Protein 9E03 (pdb70)

Organism: Myxococcus xanthus (NCBI:txid34)

Secondary structure (DSSP, 8-state):
---HHHHHHHHHHHHHHHHHHHHHTTTHHHHHHHHHHHHHHHS-GGG--EEESSTTHHHHHHHHHHHHHHHHHTHHHHHHHHHHHS-S--TTTTTTTTHHHHHHHHHHHHHHHHHIIIIIHHHHHHHHS--SSHHHHHHHHHHHHHHHHHHHHHHHTT-HHHHHHHHHHHHHHHHH---HHHHHHHHHHHHHHHHHHHHHHHTTT-HHHHHHHHHHHHHHHHHHHTT-HHHHHHHHHHHHHHHGGGSGGGHHHHHHHHHHHHHHHHHHHHHHHH--EEE--BHHHHHHHHHHHHHHHHHHHHHHHHHHHHHHH-SS-HHHHHHTHHHHHHHHHHHHHHH--S--HHHHHHHHHHHHHHHHHHHHHHHHHHHHHHHH-/-HHHHHHHHHHHHHHH--/---HHHHHHHHHHHHHHHHHHHHHTTTHHHHHHHHHHHHHHHS-GGG--EEESSTTHHHHHHHHHHHHHHHHHTHHHHHHHHHHHS-S--TTTTTTTTHHHHHHHHHHHHHHHHHIIIIIHHHHHHHHS--SSHHHHHHHHHHHHHHHHHHHHHHHTT-HHHHHHHHHHHHHHHHH---HHHHHHHHHHHHHHHHHHHHHHHTTT-HHHHHHHHHHHHHHHHHHHTT-HHHHHHHHHHHHHHHGGGSGGGHHHHHHHHHHHHHHHHHHHHHHHH--EEE--BHHHHHHHHHHHHHHHHHHHHHHHHHHHHHHH-SS-HHHHHHTHHHHHHHHHHHHHHH--S--HHHHHHHHHHHHHHHHHHHHHHHHHHHHHHHH-/-HHHHHHHHHHHHHHH--/---HHHHHHHHHHHHHHHHHHHHHTTTHHHHHHHHHHHHHHHS-GGG--EEESSTTHHHHHHHHHHHHHHHHHTHHHHHHHHHHHS-S--TTTTTTTTHHHHHHHHHHHHHHHHHIIIIIHHHHHHHHS--SSHHHHHHHHHHHHHHHHHHHHHHHTT-HHHHHHHHHHHHHHHHH---HHHHHHHHHHHHHHHHHHHHHHHTTT-HHHHHHHHHHHHHHHHHHHTT-HHHHHHHHHHHHHHHGGGSGGGHHHHHHHHHHHHHHHHHHHHHHHH--EEE--BHHHHHHHHHHHHHHHHHHHHHHHHHHHHHHH-SS-HHHHHHTHHHHHHHHHHHHHHH--S--HHHHHHHHHHHHHHHHHHHHHHHHHHHHHHHH-/-HHHHHHHHHHHHHHH--

Radius of gyration: 36.35 Å; Cα contacts (8 Å, |Δi|>4): 1554; chains: 6; bounding box: 83×89×97 Å

InterPro domains:
  IPR002033 Sec-independent periplasmic protein translocase TatC [MF_00902] (1-386)
  IPR002033 Sec-independent periplasmic protein translocase TatC [PF00902] (5-140)
  IPR002033 Sec-independent periplasmic protein translocase TatC [PF00902] (293-369)
  IPR002033 Sec-independent periplasmic protein translocase TatC [PR01840] (2-29)
  IPR002033 Sec-independent periplasmic protein translocase TatC [PR01840] (80-98)
  IPR002033 Sec-independent periplasmic protein translocase TatC [PR01840] (98-124)
  IPR002033 Sec-independent periplasmic protein translocase TatC [PTHR30371] (1-144)

Nearest PDB structures (foldseek):
  4hts-assembly1_A  TM=7.975E-01  e=1.036E-07  Aquifex aeolicus VF5
  6x8n-assembly2_B  TM=3.092E-01  e=3.950E+00  synthetic construct
  4hts-assembly1_A  TM=7.975E-01  e=1.571E-07  Aquifex aeolicus VF5
  4hts-assembly1_A  TM=7.975E-01  e=1.019E-07  Aquifex aeolicus VF5
  6x8n-assembly2_B  TM=3.092E-01  e=5.945E+00  synthetic construct

B-factor: mean 52.71, std 22.94, range [18.51, 143.48]

Structure (mmCIF, N/CA/C/O backbone):
data_9E03
#
_entry.id   9E03
#
_cell.length_a   1.00
_cell.length_b   1.00
_cell.length_c   1.00
_cell.angle_alpha   90.00
_cell.angle_beta   90.00
_cell.angle_gamma   90.00
#
_symmetry.space_group_name_H-M   'P 1'
#
loop_
_entity.id
_entity.type
_entity.pdbx_description
1 polymer 'Sec-independent protein translocase protein TatC'
2 polymer 'Twin-arginine translocase B'
#
loop_
_atom_site.group_PDB
_atom_site.id
_atom_site.type_symbol
_atom_site.label_atom_id
_atom_site.label_alt_id
_atom_site.label_comp_id
_atom_site.label_asym_id
_atom_site.label_entity_id
_atom_site.label_seq_id
_atom_site.pdbx_PDB_ins_code
_atom_site.Cartn_x
_atom_site.Cartn_y
_atom_site.Cartn_z
_atom_site.occupancy
_atom_site.B_iso_or_equiv
_atom_site.auth_seq_id
_atom_site.auth_comp_id
_atom_site.auth_asym_id
_atom_site.auth_atom_id
_atom_site.pdbx_PDB_model_num
ATOM 1 N N . ASP A 1 5 ? 121.749 144.796 164.092 1.00 137.35 5 ASP A N 1
ATOM 2 C CA . ASP A 1 5 ? 121.509 144.228 165.413 1.00 140.42 5 ASP A CA 1
ATOM 3 C C . ASP A 1 5 ? 120.495 143.091 165.345 1.00 138.83 5 ASP A C 1
ATOM 4 O O . ASP A 1 5 ? 120.837 141.965 164.984 1.00 135.84 5 ASP A O 1
ATOM 9 N N . HIS A 1 6 ? 119.247 143.390 165.694 1.00 138.30 6 HIS A N 1
ATOM 10 C CA . HIS A 1 6 ? 118.204 142.378 165.670 1.00 130.67 6 HIS A CA 1
ATOM 11 C C . HIS A 1 6 ? 117.815 142.031 164.235 1.00 123.80 6 HIS A C 1
ATOM 12 O O . HIS A 1 6 ? 118.037 142.798 163.293 1.00 123.08 6 HIS A O 1
ATOM 19 N N . LEU A 1 7 ? 117.218 140.851 164.079 1.00 114.88 7 LEU A N 1
ATOM 20 C CA . LEU A 1 7 ? 116.831 140.340 162.772 1.00 107.63 7 LEU A CA 1
ATOM 21 C C . LEU A 1 7 ? 115.349 140.496 162.468 1.00 100.15 7 LEU A C 1
ATOM 22 O O . LEU A 1 7 ? 114.986 140.607 161.294 1.00 96.82 7 LEU A O 1
ATOM 27 N N . THR A 1 8 ? 114.495 140.530 163.495 1.00 97.54 8 THR A N 1
ATOM 28 C CA . THR A 1 8 ? 113.065 140.286 163.322 1.00 94.80 8 THR A CA 1
ATOM 29 C C . THR A 1 8 ? 112.455 141.174 162.240 1.00 93.73 8 THR A C 1
ATOM 30 O O . THR A 1 8 ? 112.002 140.689 161.196 1.00 94.70 8 THR A O 1
ATOM 34 N N . GLU A 1 9 ? 112.465 142.488 162.464 1.00 94.23 9 GLU A N 1
ATOM 35 C CA . GLU A 1 9 ? 111.828 143.406 161.527 1.00 97.95 9 GLU A CA 1
ATOM 36 C C . GLU A 1 9 ? 112.604 143.492 160.220 1.00 96.66 9 GLU A C 1
ATOM 37 O O . GLU A 1 9 ? 112.004 143.529 159.137 1.00 91.87 9 GLU A O 1
ATOM 43 N N . LEU A 1 10 ? 113.937 143.501 160.305 1.00 97.93 10 LEU A N 1
ATOM 44 C CA . LEU A 1 10 ? 114.758 143.504 159.101 1.00 94.12 10 LEU A CA 1
ATOM 45 C C . LEU A 1 10 ? 114.487 142.272 158.249 1.00 87.51 10 LEU A C 1
ATOM 46 O O . LEU A 1 10 ? 114.303 142.381 157.032 1.00 84.73 10 LEU A O 1
ATOM 51 N N . ARG A 1 11 ? 114.445 141.093 158.874 1.00 85.14 11 ARG A N 1
ATOM 52 C CA . ARG A 1 11 ? 114.200 139.866 158.125 1.00 79.97 11 ARG A CA 1
ATOM 53 C C . ARG A 1 11 ? 112.799 139.851 157.529 1.00 76.79 11 ARG A C 1
ATOM 54 O O . ARG A 1 11 ? 112.616 139.444 156.375 1.00 79.29 11 ARG A O 1
ATOM 62 N N . SER A 1 12 ? 111.799 140.295 158.295 1.00 74.88 12 SER A N 1
ATOM 63 C CA . SER A 1 12 ? 110.433 140.308 157.781 1.00 71.83 12 SER A CA 1
ATOM 64 C C . SER A 1 12 ? 110.305 141.229 156.575 1.00 71.99 12 SER A C 1
ATOM 65 O O . SER A 1 12 ? 109.675 140.872 155.569 1.00 74.58 12 SER A O 1
ATOM 68 N N . ARG A 1 13 ? 110.911 142.413 156.644 1.00 72.19 13 ARG A N 1
ATOM 69 C CA . ARG A 1 13 ? 110.739 143.360 155.552 1.00 70.47 13 ARG A CA 1
ATOM 70 C C . ARG A 1 13 ? 111.607 142.979 154.358 1.00 67.19 13 ARG A C 1
ATOM 71 O O . ARG A 1 13 ? 111.240 143.242 153.205 1.00 64.57 13 ARG A O 1
ATOM 79 N N . LEU A 1 14 ? 112.747 142.330 154.609 1.00 67.40 14 LEU A N 1
ATOM 80 C CA . LEU A 1 14 ? 113.517 141.745 153.518 1.00 63.46 14 LEU A CA 1
ATOM 81 C C . LEU A 1 14 ? 112.719 140.658 152.818 1.00 62.18 14 LEU A C 1
ATOM 82 O O . LEU A 1 14 ? 112.789 140.521 151.592 1.00 64.74 14 LEU A O 1
ATOM 87 N N . MET A 1 15 ? 111.961 139.870 153.585 1.00 61.27 15 MET A N 1
ATOM 88 C CA . MET A 1 15 ? 111.075 138.876 152.991 1.00 63.65 15 MET A CA 1
ATOM 89 C C . MET A 1 15 ? 109.993 139.538 152.149 1.00 62.53 15 MET A C 1
ATOM 90 O O . MET A 1 15 ? 109.627 139.028 151.084 1.00 62.92 15 MET A O 1
ATOM 95 N N . ARG A 1 16 ? 109.453 140.661 152.626 1.00 60.34 16 ARG A N 1
ATOM 96 C CA . ARG A 1 16 ? 108.482 141.405 151.827 1.00 58.46 16 ARG A CA 1
ATOM 97 C C . ARG A 1 16 ? 109.091 141.856 150.504 1.00 58.07 16 ARG A C 1
ATOM 98 O O . ARG A 1 16 ? 108.479 141.704 149.437 1.00 58.17 16 ARG A O 1
ATOM 106 N N . ALA A 1 17 ? 110.306 142.401 150.555 1.00 60.45 17 ALA A N 1
ATOM 107 C CA . ALA A 1 17 ? 110.979 142.830 149.335 1.00 60.73 17 ALA A CA 1
ATOM 108 C C . ALA A 1 17 ? 111.235 141.652 148.403 1.00 59.46 17 ALA A C 1
ATOM 109 O O . ALA A 1 17 ? 111.070 141.763 147.183 1.00 57.74 17 ALA A O 1
ATOM 111 N N . THR A 1 18 ? 111.640 140.511 148.967 1.00 58.67 18 THR A N 1
ATOM 112 C CA . THR A 1 18 ? 111.930 139.327 148.164 1.00 54.84 18 THR A CA 1
ATOM 113 C C . THR A 1 18 ? 110.678 138.787 147.485 1.00 53.10 18 THR A C 1
ATOM 114 O O . THR A 1 18 ? 110.720 138.411 146.309 1.00 52.66 18 THR A O 1
ATOM 118 N N . ILE A 1 19 ? 109.554 138.731 148.202 1.00 52.88 19 ILE A N 1
ATOM 119 C CA . ILE A 1 19 ? 108.332 138.227 147.583 1.00 54.88 19 ILE A CA 1
ATOM 120 C C . ILE A 1 19 ? 107.839 139.198 146.517 1.00 49.58 19 ILE A C 1
ATOM 121 O O . ILE A 1 19 ? 107.327 138.780 145.470 1.00 50.95 19 ILE A O 1
ATOM 126 N N . ALA A 1 20 ? 108.000 140.505 146.750 1.00 48.44 20 ALA A N 1
ATOM 127 C CA . ALA A 1 20 ? 107.664 141.474 145.711 1.00 48.45 20 ALA A CA 1
ATOM 128 C C . ALA A 1 20 ? 108.527 141.270 144.471 1.00 45.15 20 ALA A C 1
ATOM 129 O O . ALA A 1 20 ? 108.024 141.293 143.340 1.00 49.12 20 ALA A O 1
ATOM 131 N N . VAL A 1 21 ? 109.830 141.059 144.667 1.00 41.19 21 VAL A N 1
ATOM 132 C CA . VAL A 1 21 ? 110.722 140.799 143.542 1.00 43.71 21 VAL A CA 1
ATOM 133 C C . VAL A 1 21 ? 110.276 139.552 142.795 1.00 49.66 21 VAL A C 1
ATOM 134 O O . VAL A 1 21 ? 110.252 139.526 141.561 1.00 49.39 21 VAL A O 1
ATOM 138 N N . LEU A 1 22 ? 109.902 138.504 143.532 1.00 53.36 22 LEU A N 1
ATOM 139 C CA . LEU A 1 22 ? 109.486 137.258 142.897 1.00 48.02 22 LEU A CA 1
ATOM 140 C C . LEU A 1 22 ? 108.241 137.457 142.043 1.00 41.98 22 LEU A C 1
ATOM 141 O O . LEU A 1 22 ? 108.190 137.012 140.890 1.00 46.56 22 LEU A O 1
ATOM 146 N N . ILE A 1 23 ? 107.223 138.132 142.583 1.00 39.41 23 ILE A N 1
ATOM 147 C CA . ILE A 1 23 ? 105.981 138.275 141.825 1.00 38.98 23 ILE A CA 1
ATOM 148 C C . ILE A 1 23 ? 106.200 139.168 140.609 1.00 41.67 23 ILE A C 1
ATOM 149 O O . ILE A 1 23 ? 105.739 138.857 139.504 1.00 46.26 23 ILE A O 1
ATOM 154 N N . LEU A 1 24 ? 106.919 140.283 140.781 1.00 42.01 24 LEU A N 1
ATOM 155 C CA . LEU A 1 24 ? 107.149 141.153 139.634 1.00 45.07 24 LEU A CA 1
ATOM 156 C C . LEU A 1 24 ? 108.057 140.513 138.592 1.00 44.52 24 LEU A C 1
ATOM 157 O O . LEU A 1 24 ? 107.903 140.800 137.402 1.00 43.38 24 LEU A O 1
ATOM 162 N N . GLY A 1 25 ? 108.985 139.647 139.002 1.00 44.23 25 GLY A N 1
ATOM 163 C CA . GLY A 1 25 ? 109.750 138.887 138.029 1.00 43.83 25 GLY A CA 1
ATOM 164 C C . GLY A 1 25 ? 108.898 137.877 137.288 1.00 44.93 25 GLY A C 1
ATOM 165 O O . GLY A 1 25 ? 109.092 137.646 136.092 1.00 46.03 25 GLY A O 1
ATOM 166 N N . THR A 1 26 ? 107.947 137.256 137.990 1.00 42.84 26 THR A N 1
ATOM 167 C CA . THR A 1 26 ? 107.032 136.331 137.332 1.00 39.52 26 THR A CA 1
ATOM 168 C C . THR A 1 26 ? 106.196 137.043 136.276 1.00 41.33 26 THR A C 1
ATOM 169 O O . THR A 1 26 ? 106.032 136.537 135.159 1.00 44.89 26 THR A O 1
ATOM 173 N N . ILE A 1 27 ? 105.664 138.222 136.605 1.00 40.88 27 ILE A N 1
ATOM 174 C CA . ILE A 1 27 ? 104.878 138.960 135.616 1.00 41.42 27 ILE A CA 1
ATOM 175 C C . ILE A 1 27 ? 105.763 139.472 134.486 1.00 40.86 27 ILE A C 1
ATOM 176 O O . ILE A 1 27 ? 105.367 139.450 133.315 1.00 42.45 27 ILE A O 1
ATOM 181 N N . SER A 1 28 ? 106.969 139.946 134.807 1.00 41.61 28 SER A N 1
ATOM 182 C CA . SER A 1 28 ? 107.824 140.531 133.780 1.00 42.50 28 SER A CA 1
ATOM 183 C C . SER A 1 28 ? 108.467 139.483 132.883 1.00 42.54 28 SER A C 1
ATOM 184 O O . SER A 1 28 ? 108.954 139.831 131.803 1.00 45.88 28 SER A O 1
ATOM 187 N N . LEU A 1 29 ? 108.489 138.216 133.302 1.00 40.33 29 LEU A N 1
ATOM 188 C CA . LEU A 1 29 ? 109.035 137.168 132.448 1.00 36.78 29 LEU A CA 1
ATOM 189 C C . LEU A 1 29 ? 108.198 136.949 131.199 1.00 36.20 29 LEU A C 1
ATOM 190 O O . LEU A 1 29 ? 108.706 136.401 130.216 1.00 40.15 29 LEU A O 1
ATOM 195 N N . VAL A 1 30 ? 106.929 137.358 131.217 1.00 33.97 30 VAL A N 1
ATOM 196 C CA . VAL A 1 30 ? 106.083 137.216 130.038 1.00 37.03 30 VAL A CA 1
ATOM 197 C C . VAL A 1 30 ? 106.636 138.044 128.888 1.00 43.73 30 VAL A C 1
ATOM 198 O O . VAL A 1 30 ? 106.697 137.584 127.742 1.00 47.59 30 VAL A O 1
ATOM 202 N N . PHE A 1 31 ? 107.058 139.275 129.176 1.00 41.31 31 PHE A N 1
ATOM 203 C CA . PHE A 1 31 ? 107.584 140.186 128.169 1.00 37.06 31 PHE A CA 1
ATOM 204 C C . PHE A 1 31 ? 109.105 140.255 128.187 1.00 32.83 31 PHE A C 1
ATOM 205 O O . PHE A 1 31 ? 109.680 141.313 127.915 1.00 35.94 31 PHE A O 1
ATOM 213 N N . ALA A 1 32 ? 109.772 139.144 128.505 1.00 28.05 32 ALA A N 1
ATOM 214 C CA . ALA A 1 32 ? 111.229 139.152 128.569 1.00 27.90 32 ALA A CA 1
ATOM 215 C C . ALA A 1 32 ? 111.848 139.421 127.204 1.00 31.22 32 ALA A C 1
ATOM 216 O O . ALA A 1 32 ? 112.832 140.162 127.100 1.00 34.11 32 ALA A O 1
ATOM 218 N N . LYS A 1 33 ? 111.298 138.821 126.149 1.00 29.98 33 LYS A N 1
ATOM 219 C CA . LYS A 1 33 ? 111.864 139.001 124.812 1.00 26.56 33 LYS A CA 1
ATOM 220 C C . LYS A 1 33 ? 111.767 140.435 124.299 1.00 27.48 33 LYS A C 1
ATOM 221 O O . LYS A 1 33 ? 112.776 140.946 123.779 1.00 28.44 33 LYS A O 1
ATOM 227 N N . PRO A 1 34 ? 110.618 141.123 124.361 1.00 23.84 34 PRO A N 1
ATOM 228 C CA . PRO A 1 34 ? 110.607 142.528 123.919 1.00 24.78 34 PRO A CA 1
ATOM 229 C C . PRO A 1 34 ? 111.531 143.420 124.729 1.00 29.50 34 PRO A C 1
ATOM 230 O O . PRO A 1 34 ? 112.171 144.320 124.169 1.00 33.87 34 PRO A O 1
ATOM 234 N N . ILE A 1 35 ? 111.620 143.190 126.040 1.00 25.68 35 ILE A N 1
ATOM 235 C CA . ILE A 1 35 ? 112.521 143.977 126.872 1.00 23.10 35 ILE A CA 1
ATOM 236 C C . ILE A 1 35 ? 113.965 143.726 126.469 1.00 26.76 35 ILE A C 1
ATOM 237 O O . ILE A 1 35 ? 114.777 144.655 126.404 1.00 32.26 35 ILE A O 1
ATOM 242 N N . PHE A 1 36 ? 114.307 142.469 126.189 1.00 28.04 36 PHE A N 1
ATOM 243 C CA . PHE A 1 36 ? 115.656 142.151 125.741 1.00 29.30 36 PHE A CA 1
ATOM 244 C C . PHE A 1 36 ? 115.965 142.816 124.407 1.00 29.37 36 PHE A C 1
ATOM 245 O O . PHE A 1 36 ? 117.076 143.316 124.197 1.00 36.31 36 PHE A O 1
ATOM 253 N N . GLY A 1 37 ? 114.997 142.825 123.491 1.00 25.92 37 GLY A N 1
ATOM 254 C CA . GLY A 1 37 ? 115.203 143.511 122.225 1.00 27.58 37 GLY A CA 1
ATOM 255 C C . GLY A 1 37 ? 115.417 145.003 122.399 1.00 31.33 37 GLY A C 1
ATOM 256 O O . GLY A 1 37 ? 116.297 145.596 121.767 1.00 38.52 37 GLY A O 1
ATOM 257 N N . LEU A 1 38 ? 114.619 145.629 123.268 1.00 27.37 38 LEU A N 1
ATOM 258 C CA . LEU A 1 38 ? 114.798 147.049 123.548 1.00 24.27 38 LEU A CA 1
ATOM 259 C C . LEU A 1 38 ? 116.164 147.319 124.165 1.00 26.94 38 LEU A C 1
ATOM 260 O O . LEU A 1 38 ? 116.823 148.308 123.826 1.00 33.91 38 LEU A O 1
ATOM 265 N N . LEU A 1 39 ? 116.603 146.449 125.073 1.00 25.05 39 LEU A N 1
ATOM 266 C CA . LEU A 1 39 ? 117.903 146.625 125.708 1.00 26.86 39 LEU A CA 1
ATOM 267 C C . LEU A 1 39 ? 119.039 146.452 124.708 1.00 32.50 39 LEU A C 1
ATOM 268 O O . LEU A 1 39 ? 120.059 147.145 124.794 1.00 41.72 39 LEU A O 1
ATOM 273 N N . MET A 1 40 ? 118.889 145.529 123.759 1.00 30.04 40 MET A N 1
ATOM 274 C CA . MET A 1 40 ? 119.949 145.247 122.801 1.00 30.15 40 MET A CA 1
ATOM 275 C C . MET A 1 40 ? 119.936 146.171 121.593 1.00 34.91 40 MET A C 1
ATOM 276 O O . MET A 1 40 ? 120.885 146.137 120.804 1.00 39.44 40 MET A O 1
ATOM 281 N N . GLN A 1 41 ? 118.886 146.967 121.410 1.00 37.45 41 GLN A N 1
ATOM 282 C CA . GLN A 1 41 ? 118.872 147.905 120.288 1.00 37.70 41 GLN A CA 1
ATOM 283 C C . GLN A 1 41 ? 120.061 148.863 120.284 1.00 38.15 41 GLN A C 1
ATOM 284 O O . GLN A 1 41 ? 120.648 149.067 119.207 1.00 47.07 41 GLN A O 1
ATOM 290 N N . PRO A 1 42 ? 120.469 149.480 121.403 1.00 32.73 42 PRO A N 1
ATOM 291 C CA . PRO A 1 42 ? 121.630 150.392 121.331 1.00 33.36 42 PRO A CA 1
ATOM 292 C C . PRO A 1 42 ? 122.927 149.720 120.906 1.00 36.06 42 PRO A C 1
ATOM 293 O O . PRO A 1 42 ? 123.639 150.246 120.040 1.00 43.92 42 PRO A O 1
ATOM 297 N N . VAL A 1 43 ? 123.263 148.572 121.498 1.00 32.84 43 VAL A N 1
ATOM 298 C CA . VAL A 1 43 ? 124.521 147.911 121.163 1.00 33.66 43 VAL A CA 1
ATOM 299 C C . VAL A 1 43 ? 124.503 147.421 119.720 1.00 36.31 43 VAL A C 1
ATOM 300 O O . VAL A 1 43 ? 125.508 147.520 119.005 1.00 42.26 43 VAL A O 1
ATOM 304 N N . LEU A 1 44 ? 123.365 146.895 119.263 1.00 33.67 44 LEU A N 1
ATOM 305 C CA . LEU A 1 44 ? 123.255 146.478 117.869 1.00 32.38 44 LEU A CA 1
ATOM 306 C C . LEU A 1 44 ? 123.399 147.666 116.928 1.00 35.94 44 LEU A C 1
ATOM 307 O O . LEU A 1 44 ? 124.037 147.559 115.875 1.00 43.47 44 LEU A O 1
ATOM 312 N N . ASP A 1 45 ? 122.808 148.806 117.289 1.00 34.97 45 ASP A N 1
ATOM 313 C CA . ASP A 1 45 ? 122.941 150.001 116.464 1.00 38.93 45 ASP A CA 1
ATOM 314 C C . ASP A 1 45 ? 124.389 150.467 116.403 1.00 41.96 45 ASP A C 1
ATOM 315 O O . ASP A 1 45 ? 124.856 150.933 115.357 1.00 45.90 45 ASP A O 1
ATOM 320 N N . ALA A 1 46 ? 125.115 150.357 117.517 1.00 38.95 46 ALA A N 1
ATOM 321 C CA . ALA A 1 46 ? 126.529 150.711 117.520 1.00 36.92 46 ALA A CA 1
ATOM 322 C C . ALA A 1 46 ? 127.367 149.774 116.659 1.00 38.41 46 ALA A C 1
ATOM 323 O O . ALA A 1 46 ? 128.440 150.175 116.196 1.00 42.76 46 ALA A O 1
ATOM 325 N N . LEU A 1 47 ? 126.911 148.545 116.439 1.00 36.16 47 LEU A N 1
ATOM 326 C CA . LEU A 1 47 ? 127.634 147.594 115.612 1.00 35.49 47 LEU A CA 1
ATOM 327 C C . LEU A 1 47 ? 127.494 147.955 114.134 1.00 40.53 47 LEU A C 1
ATOM 328 O O . LEU A 1 47 ? 126.532 148.620 113.741 1.00 43.20 47 LEU A O 1
ATOM 333 N N . PRO A 1 48 ? 128.446 147.540 113.299 1.00 43.48 48 PRO A N 1
ATOM 334 C CA . PRO A 1 48 ? 128.320 147.804 111.870 1.00 44.26 48 PRO A CA 1
ATOM 335 C C . PRO A 1 48 ? 127.112 147.093 111.298 1.00 49.34 48 PRO A C 1
ATOM 336 O O . PRO A 1 48 ? 126.727 146.006 111.770 1.00 53.48 48 PRO A O 1
ATOM 340 N N . PRO A 1 49 ? 126.470 147.677 110.284 1.00 49.98 49 PRO A N 1
ATOM 341 C CA . PRO A 1 49 ? 125.298 147.018 109.685 1.00 49.72 49 PRO A CA 1
ATOM 342 C C . PRO A 1 49 ? 125.603 145.655 109.096 1.0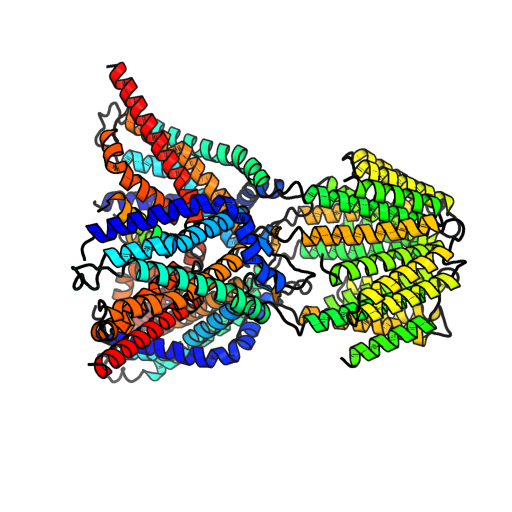0 53.71 49 PRO A C 1
ATOM 343 O O . PRO A 1 49 ? 124.744 144.767 109.136 1.00 54.49 49 PRO A O 1
ATOM 347 N N . GLU A 1 50 ? 126.802 145.459 108.549 1.00 55.84 50 GLU A N 1
ATOM 348 C CA . GLU A 1 50 ? 127.152 144.181 107.944 1.00 59.70 50 GLU A CA 1
ATOM 349 C C . GLU A 1 50 ? 127.393 143.087 108.974 1.00 60.07 50 GLU A C 1
ATOM 350 O O . GLU A 1 50 ? 127.283 141.904 108.637 1.00 61.26 50 GLU A O 1
ATOM 356 N N . ASN A 1 51 ? 127.714 143.448 110.213 1.00 57.87 51 ASN A N 1
ATOM 357 C CA . ASN A 1 51 ? 127.962 142.486 111.280 1.00 55.81 51 ASN A CA 1
ATOM 358 C C . ASN A 1 51 ? 127.101 142.800 112.493 1.00 49.88 51 ASN A C 1
ATOM 359 O O . ASN A 1 51 ? 127.518 142.622 113.640 1.00 49.17 51 ASN A O 1
ATOM 364 N N . ARG A 1 52 ? 125.877 143.271 112.254 1.00 47.33 52 ARG A N 1
ATOM 365 C CA . ARG A 1 52 ? 124.932 143.577 113.326 1.00 37.69 52 ARG A CA 1
ATOM 366 C C . ARG A 1 52 ? 124.380 142.263 113.865 1.00 32.45 52 ARG A C 1
ATOM 367 O O . ARG A 1 52 ? 123.285 141.815 113.517 1.00 31.85 52 ARG A O 1
ATOM 375 N N . SER A 1 53 ? 125.162 141.629 114.734 1.00 30.37 53 SER A N 1
ATOM 376 C CA . SER A 1 53 ? 124.764 140.337 115.267 1.00 24.13 53 SER A CA 1
ATOM 377 C C . SER A 1 53 ? 125.419 140.102 116.618 1.00 25.33 53 SER A C 1
ATOM 378 O O . SER A 1 53 ? 126.457 140.687 116.934 1.00 33.13 53 SER A O 1
ATOM 381 N N . LEU A 1 54 ? 124.790 139.236 117.406 1.00 24.00 54 LEU A N 1
ATOM 382 C CA . LEU A 1 54 ? 125.288 138.808 118.705 1.00 23.11 54 LEU A CA 1
ATOM 383 C C . LEU A 1 54 ? 125.304 137.287 118.746 1.00 22.80 54 LEU A C 1
ATOM 384 O O . LEU A 1 54 ? 124.391 136.637 118.231 1.00 26.32 54 LEU A O 1
ATOM 389 N N . ILE A 1 55 ? 126.341 136.721 119.346 1.00 19.86 55 ILE A N 1
ATOM 390 C CA . ILE A 1 55 ? 126.483 135.280 119.434 1.00 18.51 55 ILE A CA 1
ATOM 391 C C . ILE A 1 55 ? 126.090 134.827 120.833 1.00 22.87 55 ILE A C 1
ATOM 392 O O . ILE A 1 55 ? 126.149 135.587 121.802 1.00 29.43 55 ILE A O 1
ATOM 397 N N . TYR A 1 56 ? 125.668 133.569 120.944 1.00 22.85 56 TYR A N 1
ATOM 398 C CA . TYR A 1 56 ? 125.412 132.962 122.241 1.00 24.58 56 TYR A CA 1
ATOM 399 C C . TYR A 1 56 ? 126.290 131.733 122.402 1.00 25.95 56 TYR A C 1
ATOM 400 O O . TYR A 1 56 ? 126.263 130.824 121.568 1.00 25.98 56 TYR A O 1
ATOM 409 N N . THR A 1 57 ? 127.068 131.724 123.482 1.00 30.86 57 THR A N 1
ATOM 410 C CA . THR A 1 57 ? 128.053 130.675 123.709 1.00 30.67 57 THR A CA 1
ATOM 411 C C . THR A 1 57 ? 127.399 129.368 124.141 1.00 31.75 57 THR A C 1
ATOM 412 O O . THR A 1 57 ? 127.777 128.293 123.663 1.00 37.24 57 THR A O 1
ATOM 416 N N . SER A 1 58 ? 126.420 129.434 125.034 1.00 29.45 58 SER A N 1
ATOM 417 C CA . SER A 1 58 ? 125.800 128.249 125.602 1.00 27.96 58 SER A CA 1
ATOM 418 C C . SER A 1 58 ? 124.407 128.035 125.028 1.00 27.43 58 SER A C 1
ATOM 419 O O . SER A 1 58 ? 123.778 128.953 124.496 1.00 33.18 58 SER A O 1
ATOM 422 N N . GLY A 1 59 ? 123.929 126.795 125.149 1.00 27.82 59 GLY A N 1
ATOM 423 C CA . GLY A 1 59 ? 122.602 126.456 124.672 1.00 28.59 59 GLY A CA 1
ATOM 424 C C . GLY A 1 59 ? 121.475 126.990 125.529 1.00 36.46 59 GLY A C 1
ATOM 425 O O . GLY A 1 59 ? 120.357 127.151 125.029 1.00 44.20 59 GLY A O 1
ATOM 426 N N . ILE A 1 60 ? 121.738 127.268 126.803 1.00 35.39 60 ILE A N 1
ATOM 427 C CA . ILE A 1 60 ? 120.730 127.815 127.700 1.00 31.58 60 ILE A CA 1
ATOM 428 C C . ILE A 1 60 ? 120.904 129.322 127.883 1.00 34.09 60 ILE A C 1
ATOM 429 O O . ILE A 1 60 ? 120.353 129.898 128.820 1.00 39.17 60 ILE A O 1
ATOM 434 N N . GLU A 1 61 ? 121.677 129.967 127.010 1.00 34.73 61 GLU A N 1
ATOM 435 C CA . GLU A 1 61 ? 121.925 131.393 127.169 1.00 36.22 61 GLU A CA 1
ATOM 436 C C . GLU A 1 61 ? 120.679 132.217 126.880 1.00 35.44 61 GLU A C 1
ATOM 437 O O . GLU A 1 61 ? 120.504 133.290 127.464 1.00 38.38 61 GLU A O 1
ATOM 443 N N . GLU A 1 62 ? 119.805 131.739 125.994 1.00 34.32 62 GLU A N 1
ATOM 444 C CA . GLU A 1 62 ? 118.494 132.363 125.851 1.00 37.54 62 GLU A CA 1
ATOM 445 C C . GLU A 1 62 ? 117.733 132.343 127.171 1.00 34.61 62 GLU A C 1
ATOM 446 O O . GLU A 1 62 ? 117.205 133.373 127.610 1.00 40.15 62 GLU A O 1
ATOM 452 N N . LEU A 1 63 ? 117.679 131.179 127.824 1.00 32.53 63 LEU A N 1
ATOM 453 C CA . LEU A 1 63 ? 116.965 131.067 129.091 1.00 30.16 63 LEU A CA 1
ATOM 454 C C . LEU A 1 63 ? 117.620 131.915 130.172 1.00 27.87 63 LEU A C 1
ATOM 455 O O . LEU A 1 63 ? 116.929 132.573 130.956 1.00 34.59 63 LEU A O 1
ATOM 460 N N . ASN A 1 64 ? 118.953 131.904 130.236 1.00 25.67 64 ASN A N 1
ATOM 461 C CA . ASN A 1 64 ? 119.650 132.704 131.236 1.00 26.18 64 ASN A CA 1
ATOM 462 C C . ASN A 1 64 ? 119.404 134.190 131.021 1.00 29.63 64 ASN A C 1
ATOM 463 O O . ASN A 1 64 ? 119.184 134.935 131.981 1.00 35.56 64 ASN A O 1
ATOM 468 N N . VAL A 1 65 ? 119.440 134.638 129.765 1.00 28.93 65 VAL A N 1
ATOM 469 C CA . VAL A 1 65 ? 119.210 136.046 129.459 1.00 27.07 65 VAL A CA 1
ATOM 470 C C . VAL A 1 65 ? 117.789 136.446 129.830 1.00 26.48 65 VAL A C 1
ATOM 471 O O . VAL A 1 65 ? 117.560 137.499 130.436 1.00 29.90 65 VAL A O 1
ATOM 475 N N . LEU A 1 66 ? 116.811 135.611 129.473 1.00 25.80 66 LEU A N 1
ATOM 476 C CA . LEU A 1 66 ? 115.426 135.922 129.812 1.00 24.36 66 LEU A CA 1
ATOM 477 C C . LEU A 1 66 ? 115.218 135.954 131.322 1.00 27.85 66 LEU A C 1
ATOM 478 O O . LEU A 1 66 ? 114.531 136.841 131.842 1.00 31.68 66 LEU A O 1
ATOM 483 N N . MET A 1 67 ? 115.810 135.002 132.046 1.00 28.10 67 MET A N 1
ATOM 484 C CA . MET A 1 67 ? 115.667 134.985 133.497 1.00 28.44 67 MET A CA 1
ATOM 485 C C . MET A 1 67 ? 116.332 136.199 134.134 1.00 27.26 67 MET A C 1
ATOM 486 O O . MET A 1 67 ? 115.797 136.778 135.085 1.00 29.85 67 MET A O 1
ATOM 491 N N . LYS A 1 68 ? 117.505 136.593 133.633 1.00 25.20 68 LYS A N 1
ATOM 492 C CA . LYS A 1 68 ? 118.174 137.774 134.167 1.00 25.39 68 LYS A CA 1
ATOM 493 C C . LYS A 1 68 ? 117.365 139.032 133.895 1.00 26.17 68 LYS A C 1
ATOM 494 O O . LYS A 1 68 ? 117.256 139.909 134.760 1.00 30.54 68 LYS A O 1
ATOM 500 N N . VAL A 1 69 ? 116.785 139.137 132.698 1.00 25.21 69 VAL A N 1
ATOM 501 C CA . VAL A 1 69 ? 115.942 140.283 132.379 1.00 22.26 69 VAL A CA 1
ATOM 502 C C . VAL A 1 69 ? 114.734 140.322 133.303 1.00 27.59 69 VAL A C 1
ATOM 503 O O . VA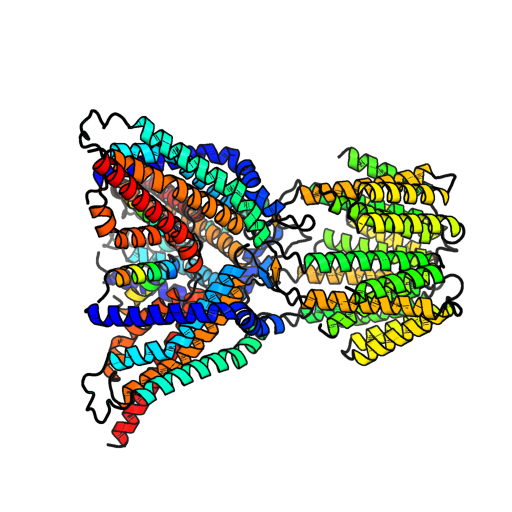L A 1 69 ? 114.362 141.384 133.812 1.00 31.85 69 VAL A O 1
ATOM 507 N N . GLY A 1 70 ? 114.112 139.167 133.544 1.00 29.56 70 GLY A N 1
ATOM 508 C CA . GLY A 1 70 ? 112.977 139.129 134.453 1.00 28.85 70 GLY A CA 1
ATOM 509 C C . GLY A 1 70 ? 113.345 139.510 135.874 1.00 30.30 70 GLY A C 1
ATOM 510 O O . GLY A 1 70 ? 112.628 140.271 136.528 1.00 34.86 70 GLY A O 1
ATOM 511 N N . VAL A 1 71 ? 114.473 138.995 136.369 1.00 27.87 71 VAL A N 1
ATOM 512 C CA . VAL A 1 71 ? 114.905 139.300 137.731 1.00 25.51 71 VAL A CA 1
ATOM 513 C C . VAL A 1 71 ? 115.209 140.785 137.873 1.00 29.75 71 VAL A C 1
ATOM 514 O O . VAL A 1 71 ? 114.819 141.425 138.859 1.00 34.75 71 VAL A O 1
ATOM 518 N N . TYR A 1 72 ? 115.899 141.361 136.889 1.00 30.26 72 TYR A N 1
ATOM 519 C CA . TYR A 1 72 ? 116.246 142.773 136.975 1.00 28.79 72 TYR A CA 1
ATOM 520 C C . TYR A 1 72 ? 115.020 143.659 136.796 1.00 32.04 72 TYR A C 1
ATOM 521 O O . TYR A 1 72 ? 114.923 144.719 137.419 1.00 38.46 72 TYR A O 1
ATOM 530 N N . ALA A 1 73 ? 114.067 143.243 135.961 1.00 26.71 73 ALA A N 1
ATOM 531 C CA . ALA A 1 73 ? 112.815 143.979 135.861 1.00 26.19 73 ALA A CA 1
ATOM 532 C C . ALA A 1 73 ? 112.059 143.943 137.179 1.00 30.91 73 ALA A C 1
ATOM 533 O O . ALA A 1 73 ? 111.482 144.951 137.602 1.00 37.27 73 ALA A O 1
ATOM 535 N N . GLY A 1 74 ? 112.055 142.790 137.846 1.00 31.88 74 GLY A N 1
ATOM 536 C CA . GLY A 1 74 ? 111.426 142.709 139.151 1.00 35.31 74 GLY A CA 1
ATOM 537 C C . GLY A 1 74 ? 112.093 143.606 140.175 1.00 37.65 74 GLY A C 1
ATOM 538 O O . GLY A 1 74 ? 111.418 144.278 140.957 1.00 41.65 74 GLY A O 1
ATOM 539 N N . ILE A 1 75 ? 113.428 143.634 140.183 1.00 35.42 75 ILE A N 1
ATOM 540 C CA . ILE A 1 75 ? 114.124 144.456 141.169 1.00 33.99 75 ILE A CA 1
ATOM 541 C C . ILE A 1 75 ? 113.995 145.937 140.828 1.00 34.11 75 ILE A C 1
ATOM 542 O O . ILE A 1 75 ? 114.088 146.795 141.713 1.00 37.22 75 ILE A O 1
ATOM 547 N N . PHE A 1 76 ? 113.784 146.268 139.552 1.00 32.82 76 PHE A N 1
ATOM 548 C CA . PHE A 1 76 ? 113.566 147.661 139.177 1.00 31.87 76 PHE A CA 1
ATOM 549 C C . PHE A 1 76 ? 112.164 148.121 139.552 1.00 35.41 76 PHE A C 1
ATOM 550 O O . PHE A 1 76 ? 111.988 149.228 140.075 1.00 40.08 76 PHE A O 1
ATOM 558 N N . LEU A 1 77 ? 111.155 147.288 139.296 1.00 34.13 77 LEU A N 1
ATOM 559 C CA . LEU A 1 77 ? 109.777 147.650 139.602 1.00 34.75 77 LEU A CA 1
ATOM 560 C C . LEU A 1 77 ? 109.422 147.473 141.071 1.00 39.45 77 LEU A C 1
ATOM 561 O O . LEU A 1 77 ? 108.327 147.878 141.476 1.00 39.57 77 LEU A O 1
ATOM 566 N N . THR A 1 78 ? 110.301 146.879 141.874 1.00 37.33 78 THR A N 1
ATOM 567 C CA . THR A 1 78 ? 110.083 146.784 143.310 1.00 35.38 78 THR A CA 1
ATOM 568 C C . THR A 1 78 ? 110.701 147.945 144.074 1.00 39.09 78 THR A C 1
ATOM 569 O O . THR A 1 78 ? 110.594 147.983 145.304 1.00 43.63 78 THR A O 1
ATOM 573 N N . THR A 1 79 ? 111.345 148.883 143.380 1.00 36.05 79 THR A N 1
ATOM 574 C CA . THR A 1 79 ? 111.933 150.032 144.061 1.00 36.67 79 THR A CA 1
ATOM 575 C C . THR A 1 79 ? 110.923 150.804 144.903 1.00 37.46 79 THR A C 1
ATOM 576 O O . THR A 1 79 ? 111.274 151.184 146.035 1.00 47.18 79 THR A O 1
ATOM 580 N N . PRO A 1 80 ? 109.691 151.071 144.447 1.00 28.68 80 PRO A N 1
ATOM 581 C CA . PRO A 1 80 ? 108.707 151.655 145.372 1.00 30.62 80 PRO A CA 1
ATOM 582 C C . PRO A 1 80 ? 108.477 150.805 146.607 1.00 35.59 80 PRO A C 1
ATOM 583 O O . PRO A 1 80 ? 108.304 151.349 147.703 1.00 41.02 80 PRO A O 1
ATOM 587 N N . VAL A 1 81 ? 108.480 149.479 146.463 1.00 34.08 81 VAL A N 1
ATOM 588 C CA . VAL A 1 81 ? 108.243 148.606 147.610 1.00 35.06 81 VAL A CA 1
ATOM 589 C C . VAL A 1 81 ? 109.359 148.759 148.635 1.00 39.87 81 VAL A C 1
ATOM 590 O O . VAL A 1 81 ? 109.107 148.912 149.837 1.00 49.62 81 VAL A O 1
ATOM 594 N N . ILE A 1 82 ? 110.613 148.730 148.176 1.00 36.81 82 ILE A N 1
ATOM 595 C CA . ILE A 1 82 ? 111.724 148.887 149.108 1.00 38.90 82 ILE A CA 1
ATOM 596 C C . ILE A 1 82 ? 111.735 150.291 149.695 1.00 38.19 82 ILE A C 1
ATOM 597 O O . ILE A 1 82 ? 112.165 150.487 150.837 1.00 44.09 82 ILE A O 1
ATOM 602 N N . LEU A 1 83 ? 111.248 151.286 148.950 1.00 36.21 83 LEU A N 1
ATOM 603 C CA . LEU A 1 83 ? 111.157 152.631 149.507 1.00 39.89 83 LEU A CA 1
ATOM 604 C C . LEU A 1 83 ? 110.139 152.694 150.639 1.00 43.92 83 LEU A C 1
ATOM 605 O O . LEU A 1 83 ? 110.397 153.315 151.676 1.00 48.82 83 LEU A O 1
ATOM 610 N N . MET A 1 84 ? 108.974 152.065 150.460 1.00 42.20 84 MET A N 1
ATOM 611 C CA . MET A 1 84 ? 108.007 152.010 151.554 1.00 41.23 84 MET A CA 1
ATOM 612 C C . MET A 1 84 ? 108.571 151.248 152.743 1.00 42.43 84 MET A C 1
ATOM 613 O O . MET A 1 84 ? 108.349 151.632 153.896 1.00 50.39 84 MET A O 1
ATOM 618 N N . GLN A 1 85 ? 109.295 150.157 152.483 1.00 40.99 85 GLN A N 1
ATOM 619 C CA . GLN A 1 85 ? 109.891 149.401 153.579 1.00 45.98 85 GLN A CA 1
ATOM 620 C C . GLN A 1 85 ? 110.888 150.255 154.351 1.00 50.13 85 GLN A C 1
ATOM 621 O O . GLN A 1 85 ? 110.903 150.244 155.588 1.00 52.83 85 GLN A O 1
ATOM 627 N N . ILE A 1 86 ? 111.722 151.012 153.636 1.00 49.03 86 ILE A N 1
ATOM 628 C CA . ILE A 1 86 ? 112.700 151.877 154.289 1.00 45.64 86 ILE A CA 1
ATOM 629 C C . ILE A 1 86 ? 111.999 152.964 155.090 1.00 52.29 86 ILE A C 1
ATOM 630 O O . ILE A 1 86 ? 112.380 153.259 156.230 1.00 61.22 86 ILE A O 1
ATOM 635 N N . TRP A 1 87 ? 110.963 153.578 154.511 1.00 48.80 87 TRP A N 1
ATOM 636 C CA . TRP A 1 87 ? 110.254 154.639 155.218 1.00 48.36 87 TRP A CA 1
ATOM 637 C C . TRP A 1 87 ? 109.598 154.117 156.486 1.00 58.33 87 TRP A C 1
ATOM 638 O O . TRP A 1 87 ? 109.650 154.770 157.535 1.00 64.28 87 TRP A O 1
ATOM 649 N N . GLY A 1 88 ? 108.965 152.946 156.411 1.00 56.21 88 GLY A N 1
ATOM 650 C CA . GLY A 1 88 ? 108.378 152.363 157.600 1.00 55.36 88 GLY A CA 1
ATOM 651 C C . GLY A 1 88 ? 109.411 151.959 158.630 1.00 61.56 88 GLY A C 1
ATOM 652 O O . GLY A 1 88 ? 109.145 152.021 159.834 1.00 64.78 88 GLY A O 1
ATOM 653 N N . PHE A 1 89 ? 110.592 151.529 158.177 1.00 64.35 89 PHE A N 1
ATOM 654 C CA . PHE A 1 89 ? 111.609 151.040 159.102 1.00 70.65 89 PHE A CA 1
ATOM 655 C C . PHE A 1 89 ? 112.019 152.119 160.093 1.00 69.26 89 PHE A C 1
ATOM 656 O O . PHE A 1 89 ? 112.221 151.839 161.280 1.00 74.41 89 PHE A O 1
ATOM 664 N N . VAL A 1 90 ? 112.149 153.355 159.628 1.00 63.26 90 VAL A N 1
ATOM 665 C CA . VAL A 1 90 ? 112.452 154.489 160.490 1.00 67.97 90 VAL A CA 1
ATOM 666 C C . VAL A 1 90 ? 111.174 155.309 160.621 1.00 63.97 90 VAL A C 1
ATOM 667 O O . VAL A 1 90 ? 110.780 156.040 159.706 1.00 63.20 90 VAL A O 1
ATOM 671 N N . SER A 1 91 ? 110.514 155.181 161.763 1.00 65.77 91 SER A N 1
ATOM 672 C CA . SER A 1 91 ? 109.302 155.938 162.033 1.00 65.48 91 SER A CA 1
ATOM 673 C C . SER A 1 91 ? 109.076 156.025 163.536 1.00 70.46 91 SER A C 1
ATOM 674 O O . SER A 1 91 ? 108.146 155.400 164.062 1.00 78.06 91 SER A O 1
ATOM 677 N N . PRO A 1 92 ? 109.899 156.789 164.264 1.00 71.08 92 PRO A N 1
ATOM 678 C CA . PRO A 1 92 ? 109.712 156.900 165.717 1.00 81.08 92 PRO A CA 1
ATOM 679 C C . PRO A 1 92 ? 108.587 157.858 166.063 1.00 83.06 92 PRO A C 1
ATOM 680 O O . PRO A 1 92 ? 108.430 158.269 167.217 1.00 89.53 92 PRO A O 1
ATOM 684 N N . GLY A 1 93 ? 107.797 158.214 165.056 1.00 75.59 93 GLY A N 1
ATOM 685 C CA . GLY A 1 93 ? 106.827 159.279 165.177 1.00 79.96 93 GLY A CA 1
ATOM 686 C C . GLY A 1 93 ? 107.271 160.448 164.328 1.00 80.09 93 GLY A C 1
ATOM 687 O O . GLY A 1 93 ? 106.458 161.081 163.650 1.00 82.80 93 GLY A O 1
ATOM 688 N N . LEU A 1 94 ? 108.576 160.728 164.361 1.00 74.90 94 LEU A N 1
ATOM 689 C CA . LEU A 1 94 ? 109.201 161.739 163.510 1.00 71.56 94 LEU A CA 1
ATOM 690 C C . LEU A 1 94 ? 108.472 163.075 163.597 1.00 78.27 94 LEU A C 1
ATOM 691 O O . LEU A 1 94 ? 108.344 163.795 162.605 1.00 83.06 94 LEU A O 1
ATOM 696 N N . TYR A 1 95 ? 108.006 163.417 164.806 1.00 78.37 95 TYR A N 1
ATOM 697 C CA . TYR A 1 95 ? 107.191 164.609 165.005 1.00 76.55 95 TYR A CA 1
ATOM 698 C C . TYR A 1 95 ? 106.019 164.563 164.034 1.00 81.03 95 TYR A C 1
ATOM 699 O O . TYR A 1 95 ? 106.042 165.250 163.005 1.00 86.27 95 TYR A O 1
ATOM 708 N N . PRO A 1 96 ? 104.973 163.767 164.336 1.00 77.43 96 PRO A N 1
ATOM 709 C CA . PRO A 1 96 ? 104.056 163.263 163.296 1.00 70.64 96 PRO A CA 1
ATOM 710 C C . PRO A 1 96 ? 103.547 164.285 162.290 1.00 74.02 96 PRO A C 1
ATOM 711 O O . PRO A 1 96 ? 102.993 163.900 161.257 1.00 76.62 96 PRO A O 1
ATOM 715 N N . GLU A 1 97 ? 103.718 165.578 162.567 1.00 75.71 97 GLU A N 1
ATOM 716 C CA . GLU A 1 97 ? 103.520 166.573 161.521 1.00 74.73 97 GLU A CA 1
ATOM 717 C C . GLU A 1 97 ? 104.474 166.357 160.354 1.00 76.90 97 GLU A C 1
ATOM 718 O O . GLU A 1 97 ? 104.199 166.830 159.247 1.00 83.96 97 GLU A O 1
ATOM 724 N N . GLU A 1 98 ? 105.586 165.657 160.579 1.00 74.44 98 GLU A N 1
ATOM 725 C CA . GLU A 1 98 ? 106.546 165.342 159.533 1.00 74.42 98 GLU A CA 1
ATOM 726 C C . GLU A 1 98 ? 106.534 163.875 159.126 1.00 70.84 98 GLU A C 1
ATOM 727 O O . GLU A 1 98 ? 107.174 163.522 158.131 1.00 70.98 98 GLU A O 1
ATOM 733 N N . ARG A 1 99 ? 105.836 163.014 159.868 1.00 75.36 99 ARG A N 1
ATOM 734 C CA . ARG A 1 99 ? 105.752 161.605 159.501 1.00 75.95 99 ARG A CA 1
ATOM 735 C C . ARG A 1 99 ? 104.759 161.348 158.376 1.00 70.17 99 ARG A C 1
ATOM 736 O O . ARG A 1 99 ? 104.803 160.275 157.766 1.00 64.99 99 ARG A O 1
ATOM 744 N N . ARG A 1 100 ? 103.868 162.299 158.092 1.00 69.80 100 ARG A N 1
ATOM 745 C CA . ARG A 1 100 ? 102.898 162.127 157.020 1.00 65.29 100 ARG A CA 1
ATOM 746 C C . ARG A 1 100 ? 103.534 162.159 155.639 1.00 67.74 100 ARG A C 1
ATOM 747 O O . ARG A 1 100 ? 102.867 161.804 154.662 1.00 70.56 100 ARG A O 1
ATOM 755 N N . PHE A 1 101 ? 104.798 162.567 155.531 1.00 68.21 101 PHE A N 1
ATOM 756 C CA . PHE A 1 101 ? 105.463 162.698 154.237 1.00 69.62 101 PHE A CA 1
ATOM 757 C C . PHE A 1 101 ? 106.041 161.353 153.789 1.00 61.99 101 PHE A C 1
ATOM 758 O O . PHE A 1 101 ? 107.233 161.202 153.524 1.00 61.69 101 PHE A O 1
ATOM 766 N N . ALA A 1 102 ? 105.155 160.362 153.706 1.00 54.60 102 ALA A N 1
ATOM 767 C CA . ALA A 1 102 ? 105.519 159.035 153.225 1.00 54.51 102 ALA A CA 1
ATOM 768 C C . ALA A 1 102 ? 105.357 158.923 151.715 1.00 52.39 102 ALA A C 1
ATOM 769 O O . ALA A 1 102 ? 106.313 158.585 151.004 1.00 52.60 102 ALA A O 1
ATOM 771 N N . ALA A 1 103 ? 104.149 159.196 151.225 1.00 52.60 103 ALA A N 1
ATOM 772 C CA . ALA A 1 103 ? 103.912 159.183 149.786 1.00 57.07 103 ALA A CA 1
ATOM 773 C C . ALA A 1 103 ? 104.864 160.092 149.019 1.00 53.72 103 ALA A C 1
ATOM 774 O O . ALA A 1 103 ? 105.342 159.666 147.953 1.00 55.93 103 ALA A O 1
ATOM 776 N N . PRO A 1 104 ? 105.166 161.321 149.459 1.00 49.41 104 PRO A N 1
ATOM 777 C CA . PRO A 1 104 ? 106.200 162.090 148.748 1.00 50.24 104 PRO A CA 1
ATOM 778 C C . PRO A 1 104 ? 107.530 161.368 148.679 1.00 44.71 104 PRO A C 1
ATOM 779 O O . PRO A 1 104 ? 108.176 161.374 147.627 1.00 48.85 104 PRO A O 1
ATOM 783 N N . PHE A 1 105 ? 107.937 160.709 149.763 1.00 40.85 105 PHE A N 1
ATOM 784 C CA . PHE A 1 105 ? 109.212 160.000 149.769 1.00 40.54 105 PHE A CA 1
ATOM 785 C C . PHE A 1 105 ? 109.216 158.879 148.740 1.00 44.64 105 PHE A C 1
ATOM 786 O O . PHE A 1 105 ? 110.120 158.793 147.898 1.00 48.88 105 PHE A O 1
ATOM 794 N N . VAL A 1 106 ? 108.205 158.008 148.793 1.00 45.16 106 VAL A N 1
ATOM 795 C CA . VAL A 1 106 ? 108.176 156.869 147.881 1.00 40.72 106 VAL A CA 1
ATOM 796 C C . VAL A 1 106 ? 108.066 157.339 146.439 1.00 38.14 106 VAL A C 1
ATOM 797 O O . VAL A 1 106 ? 108.767 156.832 145.555 1.00 38.51 106 VAL A O 1
ATOM 801 N N . ALA A 1 107 ? 107.194 158.314 146.176 1.00 39.04 107 ALA A N 1
ATOM 802 C CA . ALA A 1 107 ? 107.022 158.796 144.813 1.00 41.18 107 ALA A CA 1
ATOM 803 C C . ALA A 1 107 ? 108.310 159.409 144.282 1.00 47.74 107 ALA A C 1
ATOM 804 O O . ALA A 1 107 ? 108.732 159.113 143.159 1.00 48.19 107 ALA A O 1
ATOM 806 N N . PHE A 1 108 ? 108.955 160.264 145.080 1.00 49.85 108 PHE A N 1
ATOM 807 C CA . PHE A 1 108 ? 110.167 160.926 144.616 1.00 45.94 108 PHE A CA 1
ATOM 808 C C . PHE A 1 108 ? 111.277 159.919 144.360 1.00 45.73 108 PHE A C 1
ATOM 809 O O . PHE A 1 108 ? 111.981 160.013 143.350 1.00 47.74 108 PHE A O 1
ATOM 817 N N . GLY A 1 109 ? 111.435 158.931 145.246 1.00 43.89 109 GLY A N 1
ATOM 818 C CA . GLY A 1 109 ? 112.428 157.897 145.002 1.00 39.92 109 GLY A CA 1
ATOM 819 C C . GLY A 1 109 ? 112.143 157.094 143.746 1.00 42.66 109 GLY A C 1
ATOM 820 O O . GLY A 1 109 ? 113.054 156.797 142.965 1.00 45.36 109 GLY A O 1
ATOM 821 N N . SER A 1 110 ? 110.873 156.741 143.528 1.00 39.61 110 SER A N 1
ATOM 822 C CA . SER A 1 110 ? 110.513 155.955 142.353 1.00 40.65 110 SER A CA 1
ATOM 823 C C . SER A 1 110 ? 110.801 156.719 141.065 1.00 44.79 110 SER A C 1
ATOM 824 O O . SER A 1 110 ? 111.425 156.184 140.140 1.00 45.27 110 SER A O 1
ATOM 827 N N . ILE A 1 111 ? 110.350 157.975 140.982 1.00 42.75 111 ILE A N 1
ATOM 828 C CA . ILE A 1 111 ? 110.614 158.740 139.765 1.00 38.93 111 ILE A CA 1
ATOM 829 C C . ILE A 1 111 ? 112.095 159.048 139.621 1.00 38.05 111 ILE A C 1
ATOM 830 O O . ILE A 1 111 ? 112.597 159.156 138.499 1.00 43.27 111 ILE A O 1
ATOM 835 N N . ALA A 1 112 ? 112.827 159.192 140.727 1.00 35.06 112 ALA A N 1
ATOM 836 C CA . ALA A 1 112 ? 114.265 159.399 140.622 1.00 33.67 112 ALA A CA 1
ATOM 837 C C . ALA A 1 112 ? 114.939 158.195 139.983 1.00 32.26 112 ALA A C 1
ATOM 838 O O . ALA A 1 112 ? 115.762 158.340 139.072 1.00 36.11 112 ALA A O 1
ATOM 840 N N . PHE A 1 113 ? 114.589 156.991 140.438 1.00 30.75 113 PHE A N 1
ATOM 841 C CA . PHE A 1 113 ? 115.170 155.793 139.841 1.00 28.55 113 PHE A CA 1
ATOM 842 C C . PHE A 1 113 ? 114.759 155.651 138.382 1.00 32.57 113 PHE A C 1
ATOM 843 O O . PHE A 1 113 ? 115.578 155.278 137.533 1.00 35.84 113 PHE A O 1
ATOM 851 N N . LEU A 1 114 ? 113.491 155.932 138.071 1.00 38.20 114 LEU A N 1
ATOM 852 C CA . LEU A 1 114 ? 113.030 155.812 136.691 1.00 34.47 114 LEU A CA 1
ATOM 853 C C . LEU A 1 114 ? 113.752 156.795 135.778 1.00 32.65 114 LEU A C 1
ATOM 854 O O . LEU A 1 114 ? 114.175 156.431 134.675 1.00 34.53 114 LEU A O 1
ATOM 859 N N . LEU A 1 115 ? 113.906 158.044 136.223 1.00 31.43 115 LEU A N 1
ATOM 860 C CA . LEU A 1 115 ? 114.613 159.040 135.428 1.00 28.65 115 LEU A CA 1
ATOM 861 C C . LEU A 1 115 ? 116.081 158.678 135.273 1.00 28.87 115 LEU A C 1
ATOM 862 O O . LEU A 1 115 ? 116.660 158.869 134.200 1.00 33.47 115 LEU A O 1
ATOM 867 N N . GLY A 1 116 ? 116.702 158.161 136.333 1.00 28.24 116 GLY A N 1
ATOM 868 C CA . GLY A 1 116 ? 118.080 157.723 136.220 1.00 29.31 116 GLY A CA 1
ATOM 869 C C . GLY A 1 116 ? 118.249 156.607 135.210 1.00 30.59 116 GLY A C 1
ATOM 870 O O . GLY A 1 116 ? 119.160 156.642 134.383 1.00 34.98 116 GLY A O 1
ATOM 871 N N . ALA A 1 117 ? 117.363 155.611 135.254 1.00 27.70 117 ALA A N 1
ATOM 872 C CA . ALA A 1 117 ? 117.429 154.516 134.293 1.00 25.03 117 ALA A CA 1
ATOM 873 C C . ALA A 1 117 ? 117.203 155.011 132.870 1.00 28.13 117 ALA A C 1
ATOM 874 O O . ALA A 1 117 ? 117.914 154.607 131.941 1.00 31.48 117 ALA A O 1
ATOM 876 N N . ALA A 1 118 ? 116.214 155.888 132.680 1.00 26.45 118 ALA A N 1
ATOM 877 C CA . ALA A 1 118 ? 115.917 156.390 131.344 1.00 23.05 118 ALA A CA 1
ATOM 878 C C . ALA A 1 118 ? 117.071 157.212 130.791 1.00 28.40 118 ALA A C 1
ATOM 879 O O . ALA A 1 118 ? 117.427 157.080 129.613 1.00 32.86 118 ALA A O 1
ATOM 881 N N . PHE A 1 119 ? 117.658 158.078 131.618 1.00 26.92 119 PHE A N 1
ATOM 882 C CA . PHE A 1 119 ? 118.786 158.877 131.159 1.00 25.97 119 PHE A CA 1
ATOM 883 C C . PHE A 1 119 ? 119.983 157.986 130.866 1.00 26.00 119 PHE A C 1
ATOM 884 O O . PHE A 1 119 ? 120.647 158.146 129.837 1.00 28.17 119 PHE A O 1
ATOM 892 N N . ALA A 1 120 ? 120.256 157.023 131.752 1.00 25.25 120 ALA A N 1
ATOM 893 C CA . ALA A 1 120 ? 121.277 156.016 131.493 1.00 25.21 120 ALA A CA 1
ATOM 894 C C . ALA A 1 120 ? 121.115 155.433 130.103 1.00 23.25 120 ALA A C 1
ATOM 895 O O . ALA A 1 120 ? 121.988 155.590 129.245 1.00 28.99 120 ALA A O 1
ATOM 897 N N . TYR A 1 121 ? 119.957 154.832 129.844 1.00 21.67 121 TYR A N 1
ATOM 898 C CA . TYR A 1 121 ? 119.687 154.205 128.559 1.00 23.49 121 TYR A CA 1
ATOM 899 C C . TYR A 1 121 ? 119.935 155.203 127.437 1.00 25.42 121 TYR A C 1
ATOM 900 O O . TYR A 1 121 ? 120.973 155.130 126.763 1.00 29.14 121 TYR A O 1
ATOM 909 N N . PHE A 1 122 ? 119.087 156.232 127.368 1.00 24.67 122 PHE A N 1
ATOM 910 C CA . PHE A 1 122 ? 119.024 157.091 126.190 1.00 24.84 122 PHE A CA 1
ATOM 911 C C . PHE A 1 122 ? 120.345 157.804 125.930 1.00 27.02 122 PHE A C 1
ATOM 912 O O . PHE A 1 122 ? 120.822 157.844 124.790 1.00 31.54 122 PHE A O 1
ATOM 920 N N . ALA A 1 123 ? 120.954 158.383 126.966 1.00 24.51 123 ALA A N 1
ATOM 921 C CA . ALA A 1 123 ? 122.187 159.129 126.757 1.00 23.53 123 ALA A CA 1
ATOM 922 C C . ALA A 1 123 ? 123.399 158.206 126.720 1.00 23.39 123 ALA A C 1
ATOM 923 O O . ALA A 1 123 ? 124.127 158.164 125.723 1.00 31.45 123 ALA A O 1
ATOM 925 N N . VAL A 1 124 ? 123.639 157.465 127.803 1.00 20.52 124 VAL A N 1
ATOM 926 C CA . VAL A 1 124 ? 124.904 156.760 127.948 1.00 19.54 124 VAL A CA 1
ATOM 927 C C . VAL A 1 124 ? 125.018 155.627 126.934 1.00 28.77 124 VAL A C 1
ATOM 928 O O . VAL A 1 124 ? 126.049 155.492 126.264 1.00 36.96 124 VAL A O 1
ATOM 932 N N . LEU A 1 125 ? 123.980 154.785 126.807 1.00 26.14 125 LEU A N 1
ATOM 933 C CA . LEU A 1 125 ? 124.177 153.530 126.084 1.00 27.75 125 LEU A CA 1
ATOM 934 C C . LEU A 1 125 ? 124.595 153.737 124.634 1.00 30.84 125 LEU A C 1
ATOM 935 O O . LEU A 1 125 ? 125.631 153.175 124.231 1.00 36.65 125 LEU A O 1
ATOM 940 N N . PRO A 1 126 ? 123.892 154.530 123.815 1.00 28.71 126 PRO A N 1
ATOM 941 C CA . PRO A 1 126 ? 124.364 154.714 122.435 1.00 30.80 126 PRO A CA 1
ATOM 942 C C . PRO A 1 126 ? 125.739 155.343 122.361 1.00 34.58 126 PRO A C 1
ATOM 943 O O . PRO A 1 126 ? 126.593 154.871 121.601 1.00 38.83 126 PRO A O 1
ATOM 947 N N . SER A 1 127 ? 125.983 156.387 123.155 1.00 33.73 127 SER A N 1
ATOM 948 C CA . SER A 1 127 ? 127.247 157.109 123.067 1.00 33.00 127 SER A CA 1
ATOM 949 C C . SER A 1 127 ? 128.421 156.223 123.461 1.00 34.74 127 SER A C 1
ATOM 950 O O . SER A 1 127 ? 129.434 156.166 122.753 1.00 42.09 127 SER A O 1
ATOM 953 N N . MET A 1 128 ? 128.301 155.501 124.576 1.00 31.22 128 MET A N 1
ATOM 954 C CA . MET A 1 128 ? 129.446 154.712 125.013 1.00 34.14 128 MET A CA 1
ATOM 955 C C . MET A 1 128 ? 129.630 153.487 124.129 1.00 37.35 128 MET A C 1
ATOM 956 O O . MET A 1 128 ? 130.765 153.096 123.832 1.00 45.02 128 MET A O 1
ATOM 961 N N . PHE A 1 129 ? 128.530 152.865 123.694 1.00 32.77 129 PHE A N 1
ATOM 962 C CA . PHE A 1 129 ? 128.671 151.723 122.800 1.00 32.06 129 PHE A CA 1
ATOM 963 C C . PHE A 1 129 ? 129.242 152.139 121.451 1.00 36.14 129 PHE A C 1
ATOM 964 O O . PHE A 1 129 ? 129.893 151.331 120.780 1.00 42.13 129 PHE A O 1
ATOM 972 N N . THR A 1 130 ? 129.017 153.388 121.038 1.00 34.97 130 THR A N 1
ATOM 973 C CA . THR A 1 130 ? 129.727 153.916 119.880 1.00 34.73 130 THR A CA 1
ATOM 974 C C . THR A 1 130 ? 131.200 154.129 120.198 1.00 40.38 130 THR A C 1
ATOM 975 O O . THR A 1 130 ? 132.067 153.876 119.356 1.00 49.33 130 THR A O 1
ATOM 979 N N . PHE A 1 131 ? 131.503 154.594 121.410 1.00 38.13 131 PHE A N 1
ATOM 980 C CA . PHE A 1 131 ? 132.896 154.833 121.772 1.00 37.98 131 PHE A CA 1
ATOM 981 C C . PHE A 1 131 ? 133.711 153.544 121.765 1.00 41.59 131 PHE A C 1
ATOM 982 O O . PHE A 1 131 ? 134.820 153.512 121.220 1.00 49.92 131 PHE A O 1
ATOM 990 N N . LEU A 1 132 ? 133.186 152.472 122.359 1.00 38.26 132 LEU A N 1
ATOM 991 C CA . LEU A 1 132 ? 133.939 151.223 122.426 1.00 39.19 132 LEU A CA 1
ATOM 992 C C . LEU A 1 132 ? 133.790 150.386 121.163 1.00 44.62 132 LEU A C 1
ATOM 993 O O . LEU A 1 132 ? 134.783 150.079 120.496 1.00 51.16 132 LEU A O 1
ATOM 998 N N . LEU A 1 133 ? 132.560 150.001 120.829 1.00 44.40 133 LEU A N 1
ATOM 999 C CA . LEU A 1 133 ? 132.335 149.090 119.714 1.00 42.87 133 LEU A CA 1
ATOM 1000 C C . LEU A 1 133 ? 132.304 149.824 118.381 1.00 51.76 133 LEU A C 1
ATOM 1001 O O . LEU A 1 133 ? 131.339 149.700 117.621 1.00 56.37 133 LEU A O 1
ATOM 1006 N N . ASN A 1 134 ? 133.357 150.582 118.088 1.00 55.27 134 ASN A N 1
ATOM 1007 C CA . ASN A 1 134 ? 133.491 151.238 116.795 1.00 63.45 134 ASN A CA 1
ATOM 1008 C C . ASN A 1 134 ? 134.951 151.629 116.630 1.00 67.81 134 ASN A C 1
ATOM 1009 O O . ASN A 1 134 ? 135.540 152.251 117.519 1.00 65.58 134 ASN A O 1
ATOM 1014 N N . GLU A 1 135 ? 135.541 151.265 115.497 1.00 70.06 135 GLU A N 1
ATOM 1015 C CA . GLU A 1 135 ? 136.938 151.555 115.214 1.00 72.04 135 GLU A CA 1
ATOM 1016 C C . GLU A 1 135 ? 137.112 152.811 114.376 1.00 77.63 135 GLU A C 1
ATOM 1017 O O . GLU A 1 135 ? 137.975 153.641 114.682 1.00 82.81 135 GLU A O 1
ATOM 1023 N N . GLU A 1 136 ? 136.329 152.955 113.304 1.00 71.68 136 GLU A N 1
ATOM 1024 C CA . GLU A 1 136 ? 136.243 154.182 112.516 1.00 76.68 136 GLU A CA 1
ATOM 1025 C C . GLU A 1 136 ? 137.541 154.491 111.778 1.00 74.21 136 GLU A C 1
ATOM 1026 O O . GLU A 1 136 ? 137.600 155.438 110.988 1.00 76.59 136 GLU A O 1
ATOM 1032 N N . GLU A 1 137 ? 138.580 153.699 112.022 1.00 71.83 137 GLU A N 1
ATOM 1033 C CA . GLU A 1 137 ? 139.829 153.798 111.282 1.00 74.87 137 GLU A CA 1
ATOM 1034 C C . GLU A 1 137 ? 140.106 152.561 110.446 1.00 70.48 137 GLU A C 1
ATOM 1035 O O . GLU A 1 137 ? 140.502 152.685 109.283 1.00 65.06 137 GLU A O 1
ATOM 1041 N N . THR A 1 138 ? 139.905 151.375 111.014 1.00 68.35 138 THR A N 1
ATOM 1042 C CA . THR A 1 138 ? 139.953 150.144 110.241 1.00 61.97 138 THR A CA 1
ATOM 1043 C C . THR A 1 138 ? 138.700 149.940 109.404 1.00 59.27 138 THR A C 1
ATOM 1044 O O . THR A 1 138 ? 138.773 149.313 108.343 1.00 64.20 138 THR A O 1
ATOM 1048 N N . LEU A 1 139 ? 137.552 150.445 109.858 1.00 59.77 139 LEU A N 1
ATOM 1049 C CA . LEU A 1 139 ? 136.341 150.367 109.048 1.00 59.00 139 LEU A CA 1
ATOM 1050 C C . LEU A 1 139 ? 136.440 151.233 107.800 1.00 55.67 139 LEU A C 1
ATOM 1051 O O . LEU A 1 139 ? 136.003 150.814 106.723 1.00 61.62 139 LEU A O 1
ATOM 1056 N N . ALA A 1 140 ? 137.003 152.436 107.918 1.00 51.05 140 ALA A N 1
ATOM 1057 C CA . ALA A 1 140 ? 137.189 153.282 106.744 1.00 52.43 140 ALA A CA 1
ATOM 1058 C C . ALA A 1 140 ? 138.147 152.636 105.752 1.00 59.52 140 ALA A C 1
ATOM 1059 O O . ALA A 1 140 ? 137.911 152.655 104.538 1.00 61.84 140 ALA A O 1
ATOM 1061 N N . LEU A 1 141 ? 139.239 152.054 106.254 1.00 61.51 141 LEU A N 1
ATOM 1062 C CA . LEU A 1 141 ? 140.184 151.369 105.378 1.00 53.99 141 LEU A CA 1
ATOM 1063 C C . LEU A 1 141 ? 139.545 150.149 104.727 1.00 52.58 141 LEU A C 1
ATOM 1064 O O . LEU A 1 141 ? 139.789 149.869 103.548 1.00 55.78 141 LEU A O 1
ATOM 1069 N N . GLU A 1 142 ? 138.724 149.413 105.477 1.00 50.85 142 GLU A N 1
ATOM 1070 C CA . GLU A 1 142 ? 138.024 148.267 104.910 1.00 50.78 142 GLU A CA 1
ATOM 1071 C C . GLU A 1 142 ? 137.053 148.698 103.820 1.00 55.68 142 GLU A C 1
ATOM 1072 O O . GLU A 1 142 ? 136.937 148.034 102.785 1.00 61.33 142 GLU A O 1
ATOM 1078 N N . GLN A 1 143 ? 136.338 149.802 104.038 1.00 53.59 143 GLN A N 1
ATOM 1079 C CA . GLN A 1 143 ? 135.434 150.313 103.013 1.00 53.92 143 GLN A CA 1
ATOM 1080 C C . GLN A 1 143 ? 136.201 150.767 101.779 1.00 52.55 143 GLN A C 1
ATOM 1081 O O . GLN A 1 143 ? 135.756 150.545 100.648 1.00 57.00 143 GLN A O 1
ATOM 1087 N N . ARG A 1 144 ? 137.354 151.408 101.978 1.00 51.51 144 ARG A N 1
ATOM 1088 C CA . ARG A 1 144 ? 138.183 151.806 100.846 1.00 52.93 144 ARG A CA 1
ATOM 1089 C C . ARG A 1 144 ? 138.669 150.589 100.070 1.00 50.51 144 ARG A C 1
ATOM 1090 O O . ARG A 1 144 ? 138.693 150.598 98.835 1.00 53.14 144 ARG A O 1
ATOM 1098 N N . LEU A 1 145 ? 139.055 149.531 100.782 1.00 46.81 145 LEU A N 1
ATOM 1099 C CA . LEU A 1 145 ? 139.488 148.304 100.125 1.00 43.98 145 LEU A CA 1
ATOM 1100 C C . LEU A 1 145 ? 138.345 147.649 99.360 1.00 46.37 145 LEU A C 1
ATOM 1101 O O . LEU A 1 145 ? 138.546 147.138 98.254 1.00 50.44 145 LEU A O 1
ATOM 1106 N N . ASP A 1 146 ? 137.141 147.646 99.936 1.00 43.78 146 ASP A N 1
ATOM 1107 C CA . ASP A 1 146 ? 135.987 147.089 99.235 1.00 43.17 146 ASP A CA 1
ATOM 1108 C C . ASP A 1 146 ? 135.665 147.891 97.981 1.00 43.03 146 ASP A C 1
ATOM 1109 O O . ASP A 1 146 ? 135.355 147.318 96.929 1.00 48.79 146 ASP A O 1
ATOM 1114 N N . THR A 1 147 ? 135.740 149.219 98.069 1.00 39.87 147 THR A N 1
ATOM 1115 C CA . THR A 1 147 ? 135.519 150.048 96.890 1.00 38.32 147 THR A CA 1
ATOM 1116 C C . THR A 1 147 ? 136.577 149.782 95.826 1.00 45.59 147 THR A C 1
ATOM 1117 O O . THR A 1 147 ? 136.259 149.689 94.634 1.00 48.63 147 THR A O 1
ATOM 1121 N N . ALA A 1 148 ? 137.841 149.652 96.238 1.00 43.27 148 ALA A N 1
ATOM 1122 C CA . ALA A 1 148 ? 138.904 149.352 95.285 1.00 39.51 148 ALA A CA 1
ATOM 1123 C C . ALA A 1 148 ? 138.684 147.997 94.629 1.00 41.56 148 ALA A C 1
ATOM 1124 O O . ALA A 1 148 ? 138.935 147.829 93.431 1.00 46.05 148 ALA A O 1
ATOM 1126 N N . ARG A 1 149 ? 138.217 147.017 95.403 1.00 39.89 149 ARG A N 1
ATOM 1127 C CA . ARG A 1 149 ? 137.882 145.716 94.837 1.00 41.05 149 ARG A CA 1
ATOM 1128 C C . ARG A 1 149 ? 136.751 145.836 93.826 1.00 41.28 149 ARG A C 1
ATOM 1129 O O . ARG A 1 149 ? 136.754 145.157 92.795 1.00 44.23 149 ARG A O 1
ATOM 1137 N N . LEU A 1 150 ? 135.771 146.695 94.108 1.00 37.99 150 LEU A N 1
ATOM 1138 C CA . LEU A 1 150 ? 134.681 146.910 93.160 1.00 35.47 150 LEU A CA 1
ATOM 1139 C C . LEU A 1 150 ? 135.190 147.524 91.858 1.00 39.72 150 LEU A C 1
ATOM 1140 O O . LEU A 1 150 ? 134.779 147.112 90.765 1.00 44.38 150 LEU A O 1
ATOM 1145 N N . ARG A 1 151 ? 136.085 148.510 91.954 1.00 40.45 151 ARG A N 1
ATOM 1146 C CA . ARG A 1 151 ? 136.656 149.095 90.740 1.00 42.32 151 ARG A CA 1
ATOM 1147 C C . ARG A 1 151 ? 137.487 148.073 89.973 1.00 42.27 151 ARG A C 1
ATOM 1148 O O . ARG A 1 151 ? 137.469 148.048 88.736 1.00 43.37 151 ARG A O 1
ATOM 1156 N N . ALA A 1 152 ? 138.229 147.226 90.688 1.00 40.25 152 ALA A N 1
ATOM 1157 C CA . ALA A 1 152 ? 138.987 146.169 90.027 1.00 37.42 152 ALA A CA 1
ATOM 1158 C C . ALA A 1 152 ? 138.060 145.189 89.321 1.00 39.62 152 ALA A C 1
ATOM 1159 O O . ALA A 1 152 ? 138.366 144.714 88.222 1.00 41.89 152 ALA A O 1
ATOM 1161 N N . ASP A 1 153 ? 136.925 144.867 89.943 1.00 37.70 153 ASP A N 1
ATOM 1162 C CA . ASP A 1 153 ? 135.945 143.996 89.305 1.00 34.77 153 ASP A CA 1
ATOM 1163 C C . ASP A 1 153 ? 135.378 144.636 88.044 1.00 34.76 153 ASP A C 1
ATOM 1164 O O . ASP A 1 153 ? 135.169 143.956 87.034 1.00 37.77 153 ASP A O 1
ATOM 1169 N N . ASP A 1 154 ? 135.109 145.942 88.090 1.00 36.92 154 ASP A N 1
ATOM 1170 C CA . ASP A 1 154 ? 134.635 146.635 86.894 1.00 37.90 154 ASP A CA 1
ATOM 1171 C C . ASP A 1 154 ? 135.686 146.610 85.791 1.00 36.68 154 ASP A C 1
ATOM 1172 O O . ASP A 1 154 ? 135.359 146.422 84.612 1.00 38.43 154 ASP A O 1
ATOM 1177 N N . ALA A 1 155 ? 136.956 146.802 86.154 1.00 34.75 155 ALA A N 1
ATOM 1178 C CA . ALA A 1 155 ? 138.027 146.714 85.167 1.00 32.52 155 ALA A CA 1
ATOM 1179 C C . ALA A 1 155 ? 138.115 145.313 84.576 1.00 37.57 155 ALA A C 1
ATOM 1180 O O . ALA A 1 155 ? 138.353 145.148 83.374 1.00 41.50 155 ALA A O 1
ATOM 1182 N N . LEU A 1 156 ? 137.929 144.289 85.409 1.00 36.92 156 LEU A N 1
ATOM 1183 C CA . LEU A 1 156 ? 137.939 142.918 84.910 1.00 30.79 156 LEU A CA 1
ATOM 1184 C C . LEU A 1 156 ? 136.770 142.663 83.968 1.00 28.59 156 LEU A C 1
ATOM 1185 O O . LEU A 1 156 ? 136.913 141.934 82.983 1.00 32.42 156 LEU A O 1
ATOM 1190 N N . ARG A 1 157 ? 135.602 143.236 84.261 1.00 28.56 157 ARG A N 1
ATOM 1191 C CA . ARG A 1 157 ? 134.476 143.119 83.339 1.00 27.86 157 ARG A CA 1
ATOM 1192 C C . ARG A 1 157 ? 134.784 143.799 82.011 1.00 30.44 157 ARG A C 1
ATOM 1193 O O . ARG A 1 157 ? 134.462 143.269 80.938 1.00 37.60 157 ARG A O 1
ATOM 1201 N N . PHE A 1 158 ? 135.413 144.972 82.065 1.00 30.01 158 PHE A N 1
ATOM 1202 C CA . PHE A 1 158 ? 135.814 145.654 80.839 1.00 31.16 158 PHE A CA 1
ATOM 1203 C C . PHE A 1 158 ? 136.799 144.809 80.042 1.00 33.20 158 PHE A C 1
ATOM 1204 O O . PHE A 1 158 ? 136.752 144.783 78.807 1.00 36.79 158 PHE A O 1
ATOM 1212 N N . LEU A 1 159 ? 137.710 144.124 80.736 1.00 34.28 159 LEU A N 1
ATOM 1213 C CA . LEU A 1 159 ? 138.610 143.187 80.067 1.00 35.54 159 LEU A CA 1
ATOM 1214 C C . LEU A 1 159 ? 137.840 142.032 79.439 1.00 33.02 159 LEU A C 1
ATOM 1215 O O . LEU A 1 159 ? 138.124 141.628 78.306 1.00 35.21 159 LEU A O 1
ATOM 1220 N N . ARG A 1 160 ? 136.866 141.485 80.168 1.00 28.66 160 ARG A N 1
ATOM 1221 C CA . ARG A 1 160 ? 136.042 140.399 79.653 1.00 23.40 160 ARG A CA 1
ATOM 1222 C C . ARG A 1 160 ? 135.258 140.817 78.423 1.00 29.36 160 ARG A C 1
ATOM 1223 O O . ARG A 1 160 ? 134.897 139.963 77.607 1.00 36.58 160 ARG A O 1
ATOM 1231 N N . LEU A 1 161 ? 134.981 142.108 78.278 1.00 28.94 161 LEU A N 1
ATOM 1232 C CA . LEU A 1 161 ? 134.313 142.638 77.100 1.00 29.58 161 LEU A CA 1
ATOM 1233 C C . LEU A 1 161 ? 135.291 142.986 75.987 1.00 36.57 161 LEU A C 1
ATOM 1234 O O . LEU A 1 161 ? 134.875 143.525 74.957 1.00 43.14 161 LEU A O 1
ATOM 1239 N N . GLY A 1 162 ? 136.577 142.703 76.172 1.00 35.78 162 GLY A N 1
ATOM 1240 C CA . GLY A 1 162 ? 137.572 143.024 75.171 1.00 39.49 162 GLY A CA 1
ATOM 1241 C C . GLY A 1 162 ? 138.044 144.458 75.171 1.00 47.15 162 GLY A C 1
ATOM 1242 O O . GLY A 1 162 ? 138.732 144.866 74.229 1.00 53.83 162 GLY A O 1
ATOM 1243 N N . GLU A 1 163 ? 137.698 145.239 76.192 1.00 44.34 163 GLU A N 1
ATOM 1244 C CA . GLU A 1 163 ? 138.093 146.643 76.286 1.00 44.96 163 GLU A CA 1
ATOM 1245 C C . GLU A 1 163 ? 139.295 146.734 77.218 1.00 46.56 163 GLU A C 1
ATOM 1246 O O . GLU A 1 163 ? 139.156 146.899 78.430 1.00 49.24 163 GLU A O 1
ATOM 1252 N N . ALA A 1 164 ? 140.492 146.625 76.640 1.00 43.58 164 ALA A N 1
ATOM 1253 C CA . ALA A 1 164 ? 141.711 146.717 77.436 1.00 44.78 164 ALA A CA 1
ATOM 1254 C C . ALA A 1 164 ? 142.020 148.148 77.855 1.00 49.69 164 ALA A C 1
ATOM 1255 O O . ALA A 1 164 ? 142.562 148.363 78.944 1.00 50.15 164 ALA A O 1
ATOM 1257 N N . GLU A 1 165 ? 141.690 149.131 77.014 1.00 51.80 165 GLU A N 1
ATOM 1258 C CA . GLU A 1 165 ? 142.005 150.520 77.334 1.00 48.86 165 GLU A CA 1
ATOM 1259 C C . GLU A 1 165 ? 141.230 150.995 78.557 1.00 45.63 165 GLU A C 1
ATOM 1260 O O . GLU A 1 165 ? 141.802 151.595 79.476 1.00 50.00 165 GLU A O 1
ATOM 1266 N N . GLU A 1 166 ? 139.921 150.736 78.587 1.00 40.94 166 GLU A N 1
ATOM 1267 C CA . GLU A 1 166 ? 139.113 151.152 79.727 1.00 43.62 166 GLU A CA 1
ATOM 1268 C C . GLU A 1 166 ? 139.531 150.419 80.995 1.00 43.29 166 GLU A C 1
ATOM 1269 O O . GLU A 1 166 ? 139.571 151.010 82.081 1.00 48.63 166 GLU A O 1
ATOM 1275 N N . ALA A 1 167 ? 139.845 149.128 80.874 1.00 40.22 167 ALA A N 1
ATOM 1276 C CA . ALA A 1 167 ? 140.297 148.366 82.031 1.00 40.04 167 ALA A CA 1
ATOM 1277 C C . ALA A 1 167 ? 141.599 148.926 82.584 1.00 42.80 167 ALA A C 1
ATOM 1278 O O . ALA A 1 167 ? 141.752 149.075 83.802 1.00 46.53 167 ALA A O 1
ATOM 1280 N N . GLY A 1 168 ? 142.545 149.255 81.703 1.00 43.68 168 GLY A N 1
ATOM 1281 C CA . GLY A 1 168 ? 143.792 149.845 82.160 1.00 47.75 168 GLY A CA 1
ATOM 1282 C C . GLY A 1 168 ? 143.592 151.208 82.792 1.00 48.43 168 GLY A C 1
ATOM 1283 O O . GLY A 1 168 ? 144.243 151.541 83.786 1.00 49.32 168 GLY A O 1
ATOM 1284 N N . ARG A 1 169 ? 142.693 152.014 82.225 1.00 45.57 169 ARG A N 1
ATOM 1285 C CA . ARG A 1 169 ? 142.399 153.322 82.802 1.00 42.64 169 ARG A CA 1
ATOM 1286 C C . ARG A 1 169 ? 141.831 153.187 84.210 1.00 40.98 169 ARG A C 1
ATOM 1287 O O . ARG A 1 169 ? 142.261 153.885 85.138 1.00 47.58 169 ARG A O 1
ATOM 1295 N N . ILE A 1 170 ? 140.871 152.277 84.390 1.00 38.10 170 ILE A N 1
ATOM 1296 C CA . ILE A 1 170 ? 140.277 152.076 85.708 1.00 39.39 170 ILE A CA 1
ATOM 1297 C C . ILE A 1 170 ? 141.314 151.539 86.685 1.00 41.86 170 ILE A C 1
ATOM 1298 O O . ILE A 1 170 ? 141.354 151.941 87.854 1.00 47.48 170 ILE A O 1
ATOM 1303 N N . ALA A 1 171 ? 142.169 150.621 86.225 1.00 40.06 171 ALA A N 1
ATOM 1304 C CA . ALA A 1 171 ? 143.204 150.076 87.095 1.00 42.65 171 ALA A CA 1
ATOM 1305 C C . ALA A 1 171 ? 144.178 151.157 87.546 1.00 44.61 171 ALA A C 1
ATOM 1306 O O . ALA A 1 171 ? 144.545 151.218 88.725 1.00 48.05 171 ALA A O 1
ATOM 1308 N N . LYS A 1 172 ? 144.605 152.022 86.622 1.00 43.04 172 LYS A N 1
ATOM 1309 C CA . LYS A 1 172 ? 145.507 153.108 86.990 1.00 41.96 172 LYS A CA 1
ATOM 1310 C C . LYS A 1 172 ? 144.846 154.069 87.968 1.00 46.44 172 LYS A C 1
ATOM 1311 O O . LYS A 1 172 ? 145.472 154.504 88.942 1.00 49.76 172 LYS A O 1
ATOM 1317 N N . GLU A 1 173 ? 143.579 154.413 87.726 1.00 47.60 173 GLU A N 1
ATOM 1318 C CA . GLU A 1 173 ? 142.884 155.320 88.634 1.00 45.32 173 GLU A CA 1
ATOM 1319 C C . GLU A 1 173 ? 142.758 154.716 90.026 1.00 44.70 173 GLU A C 1
ATOM 1320 O O . GLU A 1 173 ? 142.975 155.403 91.031 1.00 51.38 173 GLU A O 1
ATOM 1326 N N . THR A 1 174 ? 142.410 153.430 90.106 1.00 42.01 174 THR A N 1
ATOM 1327 C CA . THR A 1 174 ? 142.273 152.783 91.405 1.00 41.77 174 THR A CA 1
ATOM 1328 C C . THR A 1 174 ? 143.612 152.688 92.123 1.00 47.45 174 THR A C 1
ATOM 1329 O O . THR A 1 174 ? 143.682 152.885 93.341 1.00 57.27 174 THR A O 1
ATOM 1333 N N . SER A 1 175 ? 144.685 152.379 91.390 1.00 44.83 175 SER A N 1
ATOM 1334 C CA . SER A 1 175 ? 146.005 152.328 92.011 1.00 46.83 175 SER A CA 1
ATOM 1335 C C . SER A 1 175 ? 146.411 153.693 92.548 1.00 54.38 175 SER A C 1
ATOM 1336 O O . SER A 1 175 ? 146.943 153.799 93.661 1.00 57.30 175 SER A O 1
ATOM 1339 N N . THR A 1 176 ? 146.160 154.753 91.774 1.00 54.55 176 THR A N 1
ATOM 1340 C CA . THR A 1 176 ? 146.472 156.100 92.241 1.00 48.22 176 THR A CA 1
ATOM 1341 C C . THR A 1 176 ? 145.662 156.456 93.478 1.00 47.57 176 THR A C 1
ATOM 1342 O O . THR A 1 176 ? 146.194 157.032 94.434 1.00 54.06 176 THR A O 1
ATOM 1346 N N . GLN A 1 177 ? 144.371 156.120 93.481 1.00 47.89 177 GLN A N 1
ATOM 1347 C CA . GLN A 1 177 ? 143.530 156.423 94.633 1.00 53.45 177 GLN A CA 1
ATOM 1348 C C . GLN A 1 177 ? 144.000 155.671 95.872 1.00 54.20 177 GLN A C 1
ATOM 1349 O O . GLN A 1 177 ? 144.041 156.235 96.971 1.00 62.23 177 GLN A O 1
ATOM 1355 N N . LEU A 1 178 ? 144.359 154.396 95.714 1.00 47.97 178 LEU A N 1
ATOM 1356 C CA . LEU A 1 178 ? 144.838 153.615 96.848 1.00 50.73 178 LEU A CA 1
ATOM 1357 C C . LEU A 1 178 ? 146.158 154.160 97.379 1.00 55.75 178 LEU A C 1
ATOM 1358 O O . LEU A 1 178 ? 146.360 154.234 98.596 1.00 57.85 178 LEU A O 1
ATOM 1363 N N . ARG A 1 179 ? 147.072 154.541 96.484 1.00 56.71 179 ARG A N 1
ATOM 1364 C CA . ARG A 1 179 ? 148.357 155.073 96.926 1.00 54.34 179 ARG A CA 1
ATOM 1365 C C . ARG A 1 179 ? 148.194 156.424 97.612 1.00 57.70 179 ARG A C 1
ATOM 1366 O O . ARG A 1 179 ? 148.903 156.722 98.580 1.00 58.40 179 ARG A O 1
ATOM 1374 N N . ALA A 1 180 ? 147.273 157.257 97.121 1.00 59.76 180 ALA A N 1
ATOM 1375 C CA . ALA A 1 180 ? 147.051 158.561 97.737 1.00 60.12 180 ALA A CA 1
ATOM 1376 C C . ALA A 1 180 ? 146.559 158.420 99.171 1.00 63.62 180 ALA A C 1
ATOM 1377 O O . ALA A 1 180 ? 146.998 159.156 100.063 1.00 63.94 180 ALA A O 1
ATOM 1379 N N . GLU A 1 181 ? 145.648 157.485 99.413 1.00 65.72 181 GLU A N 1
ATOM 1380 C CA . GLU A 1 181 ? 145.126 157.254 100.754 1.00 66.59 181 GLU A CA 1
ATOM 1381 C C . GLU A 1 181 ? 145.717 155.986 101.359 1.00 63.97 181 GLU A C 1
ATOM 1382 O O . GLU A 1 181 ? 146.933 155.859 101.494 1.00 59.47 181 GLU A O 1
ATOM 1388 N N . PRO A 1 193 ? 152.924 141.635 106.838 1.00 82.60 193 PRO A N 1
ATOM 1389 C CA . PRO A 1 193 ? 152.149 140.570 106.195 1.00 79.24 193 PRO A CA 1
ATOM 1390 C C . PRO A 1 193 ? 152.975 139.311 105.953 1.00 78.30 193 PRO A C 1
ATOM 1391 O O . PRO A 1 193 ? 154.111 139.402 105.489 1.00 78.32 193 PRO A O 1
ATOM 1395 N N . ALA A 1 194 ? 152.405 138.151 106.270 1.00 74.44 194 ALA A N 1
ATOM 1396 C CA . ALA A 1 194 ? 153.103 136.892 106.063 1.00 66.42 194 ALA A CA 1
ATOM 1397 C C . ALA A 1 194 ? 153.298 136.623 104.576 1.00 60.31 194 ALA A C 1
ATOM 1398 O O . ALA A 1 194 ? 152.482 137.014 103.737 1.00 63.96 194 ALA A O 1
ATOM 1400 N N . ALA A 1 195 ? 154.404 135.950 104.254 1.00 54.05 195 ALA A N 1
ATOM 1401 C CA . ALA A 1 195 ? 154.701 135.640 102.859 1.00 54.07 195 ALA A CA 1
ATOM 1402 C C . ALA A 1 195 ? 153.667 134.690 102.266 1.00 53.37 195 ALA A C 1
AT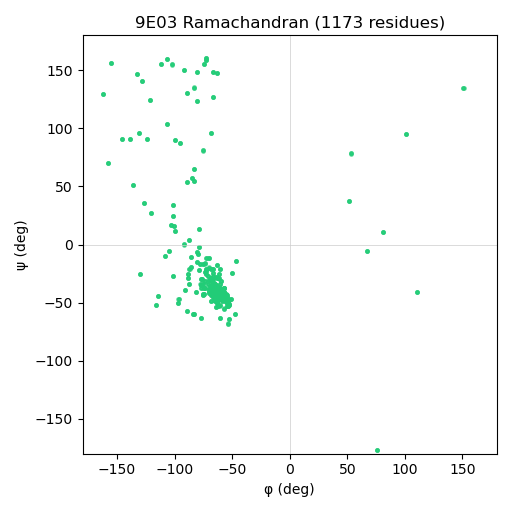OM 1403 O O . ALA A 1 195 ? 153.245 134.865 101.118 1.00 52.70 195 ALA A O 1
ATOM 1405 N N . SER A 1 196 ? 153.248 133.681 103.033 1.00 51.50 196 SER A N 1
ATOM 1406 C CA . SER A 1 196 ? 152.289 132.708 102.519 1.00 49.88 196 SER A CA 1
ATOM 1407 C C . SER A 1 196 ? 150.945 133.356 102.208 1.00 51.65 196 SER A C 1
ATOM 1408 O O . SER A 1 196 ? 150.337 133.068 101.170 1.00 55.49 196 SER A O 1
ATOM 1411 N N . VAL A 1 197 ? 150.466 134.234 103.091 1.00 47.68 197 VAL A N 1
ATOM 1412 C CA . VAL A 1 197 ? 149.183 134.891 102.865 1.00 44.74 197 VAL A CA 1
ATOM 1413 C C . VAL A 1 197 ? 149.246 135.782 101.631 1.00 43.25 197 VAL A C 1
ATOM 1414 O O . VAL A 1 197 ? 148.322 135.797 100.806 1.00 47.24 197 VAL A O 1
ATOM 1418 N N . GLU A 1 198 ? 150.334 136.539 101.483 1.00 41.44 198 GLU A N 1
ATOM 1419 C CA . GLU A 1 198 ? 150.471 137.413 100.325 1.00 46.34 198 GLU A CA 1
ATOM 1420 C C . GLU A 1 198 ? 150.565 136.608 99.036 1.00 48.54 198 GLU A C 1
ATOM 1421 O O . GLU A 1 198 ? 149.993 136.998 98.012 1.00 52.19 198 GLU A O 1
ATOM 1427 N N . MET A 1 199 ? 151.281 135.482 99.064 1.00 47.14 199 MET A N 1
ATOM 1428 C CA . MET A 1 199 ? 151.350 134.630 97.881 1.00 45.75 199 MET A CA 1
ATOM 1429 C C . MET A 1 199 ? 149.989 134.036 97.540 1.00 44.22 199 MET A C 1
ATOM 1430 O O . MET A 1 199 ? 149.637 133.926 96.361 1.00 45.32 199 MET A O 1
ATOM 1435 N N . THR A 1 200 ? 149.210 133.644 98.550 1.00 43.98 200 THR A N 1
ATOM 1436 C CA . THR A 1 200 ? 147.865 133.140 98.283 1.00 43.02 200 THR A CA 1
ATOM 1437 C C . THR A 1 200 ? 146.990 134.215 97.649 1.00 42.94 200 THR A C 1
ATOM 1438 O O . THR A 1 200 ? 146.264 133.950 96.679 1.00 44.00 200 THR A O 1
ATOM 1442 N N . GLY A 1 201 ? 147.050 135.436 98.179 1.00 39.92 201 GLY A N 1
ATOM 1443 C CA . GLY A 1 201 ? 146.280 136.522 97.594 1.00 35.39 201 GLY A CA 1
ATOM 1444 C C . GLY A 1 201 ? 146.703 136.835 96.173 1.00 35.55 201 GLY A C 1
ATOM 1445 O O . GLY A 1 201 ? 145.864 137.086 95.303 1.00 44.83 201 GLY A O 1
ATOM 1446 N N . ARG A 1 202 ? 148.011 136.823 95.915 1.00 29.93 202 ARG A N 1
ATOM 1447 C CA . ARG A 1 202 ? 148.503 137.066 94.565 1.00 31.22 202 ARG A CA 1
ATOM 1448 C C . ARG A 1 202 ? 148.076 135.958 93.613 1.00 36.52 202 ARG A C 1
ATOM 1449 O O . ARG A 1 202 ? 147.765 136.222 92.447 1.00 41.62 202 ARG A O 1
ATOM 1457 N N . LEU A 1 203 ? 148.067 134.710 94.085 1.00 36.95 203 LEU A N 1
ATOM 1458 C CA . LEU A 1 203 ? 147.591 133.608 93.256 1.00 35.22 203 LEU A CA 1
ATOM 1459 C C . LEU A 1 203 ? 146.119 133.781 92.911 1.00 37.66 203 LEU A C 1
ATOM 1460 O O . LEU A 1 203 ? 145.709 133.548 91.768 1.00 38.29 203 LEU A O 1
ATOM 1465 N N . ASP A 1 204 ? 145.307 134.191 93.889 1.00 40.71 204 ASP A N 1
ATOM 1466 C CA . ASP A 1 204 ? 143.895 134.442 93.612 1.00 36.66 204 ASP A CA 1
ATOM 1467 C C . ASP A 1 204 ? 143.722 135.577 92.609 1.00 35.75 204 ASP A C 1
ATOM 1468 O O . ASP A 1 204 ? 142.881 135.495 91.704 1.00 42.58 204 ASP A O 1
ATOM 1473 N N . GLY A 1 205 ? 144.509 136.644 92.753 1.00 32.62 205 GLY A N 1
ATOM 1474 C CA . GLY A 1 205 ? 144.430 137.741 91.802 1.00 30.90 205 GLY A CA 1
ATOM 1475 C C . GLY A 1 205 ? 144.832 137.327 90.399 1.00 31.19 205 GLY A C 1
ATOM 1476 O O . GLY A 1 205 ? 144.199 137.726 89.416 1.00 36.94 205 GLY A O 1
ATOM 1477 N N . LEU A 1 206 ? 145.891 136.524 90.286 1.00 28.70 206 LEU A N 1
ATOM 1478 C CA . LEU A 1 206 ? 146.302 136.021 88.982 1.00 29.00 206 LEU A CA 1
ATOM 1479 C C . LEU A 1 206 ? 145.226 135.135 88.376 1.00 33.29 206 LEU A C 1
ATOM 1480 O O . LEU A 1 206 ? 144.976 135.192 87.168 1.00 35.45 206 LEU A O 1
ATOM 1485 N N . GLY A 1 207 ? 144.590 134.297 89.194 1.00 34.38 207 GLY A N 1
ATOM 1486 C CA . GLY A 1 207 ? 143.494 133.487 88.692 1.00 32.58 207 GLY A CA 1
ATOM 1487 C C . GLY A 1 207 ? 142.344 134.329 88.177 1.00 33.14 207 GLY A C 1
ATOM 1488 O O . GLY A 1 207 ? 141.769 134.036 87.126 1.00 34.70 207 GLY A O 1
ATOM 1489 N N . ARG A 1 208 ? 141.996 135.390 88.909 1.00 32.33 208 ARG A N 1
ATOM 1490 C CA . ARG A 1 208 ? 140.933 136.285 88.459 1.00 30.53 208 ARG A CA 1
ATOM 1491 C C . ARG A 1 208 ? 141.291 136.945 87.133 1.00 29.77 208 ARG A C 1
ATOM 1492 O O . ARG A 1 208 ? 140.465 137.008 86.213 1.00 32.48 208 ARG A O 1
ATOM 1500 N N . LEU A 1 209 ? 142.525 137.441 87.018 1.00 28.75 209 LEU A N 1
ATOM 1501 C CA . LEU A 1 209 ? 142.947 138.093 85.782 1.00 26.34 209 LEU A CA 1
ATOM 1502 C C . LEU A 1 209 ? 142.962 137.113 84.616 1.00 31.51 209 LEU A C 1
ATOM 1503 O O . LEU A 1 209 ? 142.546 137.453 83.501 1.00 34.41 209 LEU A O 1
ATOM 1508 N N . LEU A 1 210 ? 143.434 135.888 84.855 1.00 35.57 210 LEU A N 1
ATOM 1509 C CA . LEU A 1 210 ? 143.456 134.875 83.806 1.00 33.63 210 LEU A CA 1
ATOM 1510 C C . LEU A 1 210 ? 142.048 134.502 83.369 1.00 32.47 210 LEU A C 1
ATOM 1511 O O . LEU A 1 210 ? 141.794 134.315 82.176 1.00 34.96 210 LEU A O 1
ATOM 1516 N N . ASP A 1 211 ? 141.120 134.378 84.320 1.00 32.62 211 ASP A N 1
ATOM 1517 C CA . ASP A 1 211 ? 139.737 134.082 83.963 1.00 33.07 211 ASP A CA 1
ATOM 1518 C C . ASP A 1 211 ? 139.134 135.206 83.133 1.00 32.43 211 ASP A C 1
ATOM 1519 O O . ASP A 1 211 ? 138.442 134.953 82.137 1.00 32.65 211 ASP A O 1
ATOM 1524 N N . ALA A 1 212 ? 139.390 136.456 83.525 1.00 29.69 212 ALA A N 1
ATOM 1525 C CA . ALA A 1 212 ? 138.868 137.584 82.762 1.00 24.83 212 ALA A CA 1
ATOM 1526 C C . ALA A 1 212 ? 139.430 137.597 81.347 1.00 27.66 212 ALA A C 1
ATOM 1527 O O . ALA A 1 212 ? 138.691 137.811 80.378 1.00 31.82 212 ALA A O 1
ATOM 1529 N N . ALA A 1 213 ? 140.734 137.354 81.206 1.00 27.79 213 ALA A N 1
ATOM 1530 C CA . ALA A 1 213 ? 141.343 137.339 79.881 1.00 27.28 213 ALA A CA 1
ATOM 1531 C C . ALA A 1 213 ? 140.831 136.172 79.046 1.00 31.00 213 ALA A C 1
ATOM 1532 O O . ALA A 1 213 ? 140.648 136.307 77.832 1.00 36.27 213 ALA A O 1
ATOM 1534 N N . SER A 1 214 ? 140.603 135.016 79.673 1.00 30.87 214 SER A N 1
ATOM 1535 C CA . SER A 1 214 ? 140.066 133.868 78.949 1.00 30.02 214 SER A CA 1
ATOM 1536 C C . SER A 1 214 ? 138.657 134.143 78.449 1.00 35.99 214 SER A C 1
ATOM 1537 O O . SER A 1 214 ? 138.296 133.739 77.337 1.00 36.67 214 SER A O 1
ATOM 1540 N N . VAL A 1 215 ? 137.839 134.814 79.261 1.00 35.66 215 VAL A N 1
ATOM 1541 C CA . VAL A 1 215 ? 136.495 135.168 78.815 1.00 28.40 215 VAL A CA 1
ATOM 1542 C C . VAL A 1 215 ? 136.558 136.197 77.693 1.00 27.74 215 VAL A C 1
ATOM 1543 O O . VAL A 1 215 ? 135.810 136.111 76.712 1.00 29.68 215 VAL A O 1
ATOM 1547 N N . GLY A 1 216 ? 137.455 137.173 77.805 1.00 27.68 216 GLY A N 1
ATOM 1548 C CA . GLY A 1 216 ? 137.507 138.250 76.836 1.00 30.27 216 GLY A CA 1
ATOM 1549 C C . GLY A 1 216 ? 138.157 137.910 75.510 1.00 38.19 216 GLY A C 1
ATOM 1550 O O . GLY A 1 216 ? 137.501 137.948 74.466 1.00 42.30 216 GLY A O 1
ATOM 1551 N N . TYR A 1 217 ? 139.449 137.579 75.536 1.00 41.89 217 TYR A N 1
ATOM 1552 C CA . TYR A 1 217 ? 140.224 137.310 74.331 1.00 42.69 217 TYR A CA 1
ATOM 1553 C C . TYR A 1 217 ? 140.416 135.818 74.085 1.00 47.44 217 TYR A C 1
ATOM 1554 O O . TYR A 1 217 ? 141.371 135.419 73.410 1.00 54.41 217 TYR A O 1
ATOM 1563 N N . GLY A 1 218 ? 139.525 134.987 74.611 1.00 44.87 218 GLY A N 1
ATOM 1564 C CA . GLY A 1 218 ? 139.656 133.555 74.461 1.00 47.85 218 GLY A CA 1
ATOM 1565 C C . GLY A 1 218 ? 139.231 132.999 73.126 1.00 53.75 218 GLY A C 1
ATOM 1566 O O . GLY A 1 218 ? 139.346 131.792 72.904 1.00 58.47 218 GLY A O 1
ATOM 1567 N N . ALA A 1 219 ? 138.730 133.840 72.226 1.00 50.82 219 ALA A N 1
ATOM 1568 C CA . ALA A 1 219 ? 138.336 133.378 70.903 1.00 59.52 219 ALA A CA 1
ATOM 1569 C C . ALA A 1 219 ? 139.477 133.419 69.900 1.00 61.38 219 ALA A C 1
ATOM 1570 O O . ALA A 1 219 ? 139.461 132.655 68.928 1.00 63.22 219 ALA A O 1
ATOM 1572 N N . GLN A 1 220 ? 140.466 134.284 70.111 1.00 58.74 220 GLN A N 1
ATOM 1573 C CA . GLN A 1 220 ? 141.573 134.445 69.177 1.00 58.16 220 GLN A CA 1
ATOM 1574 C C . GLN A 1 220 ? 142.912 134.051 69.778 1.00 58.76 220 GLN A C 1
ATOM 1575 O O . GLN A 1 220 ? 143.642 133.252 69.180 1.00 66.15 220 GLN A O 1
ATOM 1581 N N . SER A 1 221 ? 143.258 134.585 70.945 1.00 50.66 221 SER A N 1
ATOM 1582 C CA . SER A 1 221 ? 144.565 134.339 71.554 1.00 47.97 221 SER A CA 1
ATOM 1583 C C . SER A 1 221 ? 144.551 133.106 72.450 1.00 49.05 221 SER A C 1
ATOM 1584 O O . SER A 1 221 ? 144.949 133.156 73.610 1.00 46.89 221 SER A O 1
ATOM 1587 N N . ARG A 1 222 ? 144.106 131.973 71.906 1.00 51.43 222 ARG A N 1
ATOM 1588 C CA . ARG A 1 222 ? 144.045 130.751 72.697 1.00 50.59 222 ARG A CA 1
ATOM 1589 C C . ARG A 1 222 ? 145.421 130.150 72.951 1.00 51.67 222 ARG A C 1
ATOM 1590 O O . ARG A 1 222 ? 145.557 129.306 73.842 1.00 53.00 222 ARG A O 1
ATOM 1598 N N . GLY A 1 223 ? 146.437 130.561 72.197 1.00 48.83 223 GLY A N 1
ATOM 1599 C CA . GLY A 1 223 ? 147.768 130.012 72.366 1.00 45.26 223 GLY A CA 1
ATOM 1600 C C . GLY A 1 223 ? 148.609 130.715 73.412 1.00 46.45 223 GLY A C 1
ATOM 1601 O O . GLY A 1 223 ? 149.573 130.140 73.926 1.00 49.26 223 GLY A O 1
ATOM 1602 N N . VAL A 1 224 ? 148.258 131.956 73.738 1.00 41.75 224 VAL A N 1
ATOM 1603 C CA . VAL A 1 224 ? 149.023 132.714 74.721 1.00 37.17 224 VAL A CA 1
ATOM 1604 C C . VAL A 1 224 ? 148.481 132.517 76.133 1.00 39.16 224 VAL A C 1
ATOM 1605 O O . VAL A 1 224 ? 149.260 132.415 77.090 1.00 45.88 224 VAL A O 1
ATOM 1609 N N . LEU A 1 225 ? 147.158 132.461 76.287 1.00 38.33 225 LEU A N 1
ATOM 1610 C CA . LEU A 1 225 ? 146.601 132.146 77.594 1.00 39.20 225 LEU A CA 1
ATOM 1611 C C . LEU A 1 225 ? 146.985 130.744 78.040 1.00 41.68 225 LEU A C 1
ATOM 1612 O O . LEU A 1 225 ? 147.072 130.488 79.242 1.00 44.59 225 LEU A O 1
ATOM 1617 N N . ARG A 1 226 ? 147.229 129.830 77.099 1.00 39.62 226 ARG A N 1
ATOM 1618 C CA . ARG A 1 226 ? 147.711 128.507 77.484 1.00 40.16 226 ARG A CA 1
ATOM 1619 C C . ARG A 1 226 ? 149.074 128.599 78.160 1.00 41.75 226 ARG A C 1
ATOM 1620 O O . ARG A 1 226 ? 149.299 127.981 79.208 1.00 44.23 226 ARG A O 1
ATOM 1628 N N . GLN A 1 227 ? 149.987 129.390 77.591 1.00 38.88 227 GLN A N 1
ATOM 1629 C CA . GLN A 1 227 ? 151.294 129.583 78.212 1.00 33.44 227 GLN A CA 1
ATOM 1630 C C . GLN A 1 227 ? 151.162 130.286 79.554 1.00 30.47 227 GLN A C 1
ATOM 1631 O O . GLN A 1 227 ? 151.872 129.955 80.513 1.00 39.51 227 GLN A O 1
ATOM 1637 N N . ALA A 1 228 ? 150.260 131.264 79.641 1.00 26.79 228 ALA A N 1
ATOM 1638 C CA . ALA A 1 228 ? 150.046 131.950 80.911 1.00 31.13 228 ALA A CA 1
ATOM 1639 C C . ALA A 1 228 ? 149.543 130.988 81.982 1.00 31.63 228 ALA A C 1
ATOM 1640 O O . ALA A 1 228 ? 149.983 131.043 83.137 1.00 36.01 228 ALA A O 1
ATOM 1642 N N . VAL A 1 229 ? 148.629 130.089 81.616 1.00 33.05 229 VAL A N 1
ATOM 1643 C CA . VAL A 1 229 ? 148.107 129.122 82.576 1.00 35.38 229 VAL A CA 1
ATOM 1644 C C . VAL A 1 229 ? 149.186 128.121 82.972 1.00 37.11 229 VAL A C 1
ATOM 1645 O O . VAL A 1 229 ? 149.251 127.688 84.127 1.00 39.30 229 VAL A O 1
ATOM 1649 N N . GLU A 1 230 ? 150.048 127.731 82.028 1.00 34.87 230 GLU A N 1
ATOM 1650 C CA . GLU A 1 230 ? 151.167 126.859 82.383 1.00 32.66 230 GLU A CA 1
ATOM 1651 C C . GLU A 1 230 ? 152.103 127.538 83.377 1.00 33.99 230 GLU A C 1
ATOM 1652 O O . GLU A 1 230 ? 152.584 126.906 84.327 1.00 39.68 230 GLU A O 1
ATOM 1658 N N . LYS A 1 231 ? 152.374 128.828 83.175 1.00 29.39 231 LYS A N 1
ATOM 1659 C CA . LYS A 1 231 ? 153.198 129.560 84.131 1.00 27.99 231 LYS A CA 1
ATOM 1660 C C . LYS A 1 231 ? 152.514 129.649 85.490 1.00 29.91 231 LYS A C 1
ATOM 1661 O O . LYS A 1 231 ? 153.173 129.572 86.534 1.00 37.41 231 LYS A O 1
ATOM 1667 N N . ARG A 1 232 ? 151.191 129.809 85.500 1.00 29.33 232 ARG A N 1
ATOM 1668 C CA . ARG A 1 232 ? 150.467 129.799 86.768 1.00 30.26 232 ARG A CA 1
ATOM 1669 C C . ARG A 1 232 ? 150.567 128.439 87.447 1.00 34.10 232 ARG A C 1
ATOM 1670 O O . ARG A 1 232 ? 150.651 128.357 88.676 1.00 38.80 232 ARG A O 1
ATOM 1678 N N . VAL A 1 233 ? 150.542 127.360 86.663 1.00 35.02 233 VAL A N 1
ATOM 1679 C CA . VAL A 1 233 ? 150.725 126.021 87.220 1.00 34.23 233 VAL A CA 1
ATOM 1680 C C . VAL A 1 233 ? 152.106 125.895 87.847 1.00 35.07 233 VAL A C 1
ATOM 1681 O O . VAL A 1 233 ? 152.270 125.302 88.921 1.00 37.04 233 VAL A O 1
ATOM 1685 N N . GLU A 1 234 ? 153.122 126.450 87.184 1.00 34.41 234 GLU A N 1
ATOM 1686 C CA . GLU A 1 234 ? 154.458 126.484 87.773 1.00 31.15 234 GLU A CA 1
ATOM 1687 C C . GLU A 1 234 ? 154.459 127.266 89.081 1.00 31.20 234 GLU A C 1
ATOM 1688 O O . GLU A 1 234 ? 155.136 126.886 90.044 1.00 36.10 234 GLU A O 1
ATOM 1694 N N . ALA A 1 235 ? 153.714 128.371 89.127 1.00 32.54 235 ALA A N 1
ATOM 1695 C CA . ALA A 1 235 ? 153.608 129.149 90.358 1.00 32.97 235 ALA A CA 1
ATOM 1696 C C . ALA A 1 235 ? 152.967 128.336 91.474 1.00 34.78 235 ALA A C 1
ATOM 1697 O O . ALA A 1 235 ? 153.418 128.381 92.622 1.00 39.63 235 ALA A O 1
ATOM 1699 N N . VAL A 1 236 ? 151.911 127.586 91.158 1.00 35.77 236 VAL A N 1
ATOM 1700 C CA . VAL A 1 236 ? 151.275 126.746 92.170 1.00 38.45 236 VAL A CA 1
ATOM 1701 C C . VAL A 1 236 ? 152.231 125.657 92.642 1.00 42.63 236 VAL A C 1
ATOM 1702 O O . VAL A 1 236 ? 152.255 125.307 93.828 1.00 47.64 236 VAL A O 1
ATOM 1706 N N . THR A 1 237 ? 153.019 125.092 91.725 1.00 40.61 237 THR A N 1
ATOM 1707 C CA . THR A 1 237 ? 154.000 124.085 92.123 1.00 37.36 237 THR A CA 1
ATOM 1708 C C . THR A 1 237 ? 155.042 124.675 93.066 1.00 38.33 237 THR A C 1
ATOM 1709 O O . THR A 1 237 ? 155.374 124.072 94.092 1.00 44.64 237 THR A O 1
ATOM 1713 N N . ALA A 1 238 ? 155.556 125.863 92.742 1.00 37.19 238 ALA A N 1
ATOM 1714 C CA . ALA A 1 238 ? 156.519 126.526 93.614 1.00 35.38 238 ALA A CA 1
ATOM 1715 C C . ALA A 1 238 ? 155.873 127.073 94.880 1.00 39.66 238 ALA A C 1
ATOM 1716 O O . ALA A 1 238 ? 156.586 127.514 95.785 1.00 46.63 238 ALA A O 1
ATOM 1718 N N . TYR A 1 239 ? 154.543 127.103 94.938 1.00 38.76 239 TYR A N 1
ATOM 1719 C CA . TYR A 1 239 ? 153.844 127.449 96.168 1.00 39.06 239 TYR A CA 1
ATOM 1720 C C . TYR A 1 239 ? 153.599 126.228 97.045 1.00 46.10 239 TYR A C 1
ATOM 1721 O O . TYR A 1 239 ? 153.520 126.358 98.271 1.00 51.90 239 TYR A O 1
ATOM 1730 N N . GLU A 1 240 ? 153.468 125.047 96.438 1.00 45.96 240 GLU A N 1
ATOM 1731 C CA . GLU A 1 240 ? 153.289 123.820 97.209 1.00 50.00 240 GLU A CA 1
ATOM 1732 C C . GLU A 1 240 ? 154.481 123.584 98.126 1.00 59.09 240 GLU A C 1
ATOM 1733 O O . GLU A 1 240 ? 154.349 123.580 99.355 1.00 67.23 240 GLU A O 1
ATOM 1739 N N . LYS A 1 241 ? 155.660 123.385 97.542 1.00 55.36 241 LYS A N 1
ATOM 1740 C CA . LYS A 1 241 ? 156.908 123.447 98.295 1.00 51.47 241 LYS A CA 1
ATOM 1741 C C . LYS A 1 241 ? 157.266 124.918 98.457 1.00 49.42 241 LYS A C 1
ATOM 1742 O O . LYS A 1 241 ? 157.390 125.643 97.467 1.00 54.32 241 LYS A O 1
ATOM 1748 N N . LYS A 1 242 ? 157.426 125.367 99.696 1.00 47.12 242 LYS A N 1
ATOM 1749 C CA . LYS A 1 242 ? 157.456 126.800 99.981 1.00 47.65 242 LYS A CA 1
ATOM 1750 C C . LYS A 1 242 ? 158.728 127.406 99.402 1.00 48.64 242 LYS A C 1
ATOM 1751 O O . LYS A 1 242 ? 159.793 127.369 100.019 1.00 57.18 242 LYS A O 1
ATOM 1757 N N . ASP A 1 243 ? 158.607 127.969 98.203 1.00 43.84 243 ASP A N 1
ATOM 1758 C CA . ASP A 1 243 ? 159.701 128.632 97.501 1.00 44.93 243 ASP A CA 1
ATOM 1759 C C . ASP A 1 243 ? 159.175 129.939 96.914 1.00 44.05 243 ASP A C 1
ATOM 1760 O O . ASP A 1 243 ? 159.326 130.228 95.726 1.00 44.01 243 ASP A O 1
ATOM 1765 N N . PHE A 1 244 ? 158.522 130.732 97.770 1.00 41.60 244 PHE A N 1
ATOM 1766 C CA . PHE A 1 244 ? 157.686 131.849 97.335 1.00 39.07 244 PHE A CA 1
ATOM 1767 C C . PHE A 1 244 ? 158.373 132.781 96.342 1.00 39.72 244 PHE A C 1
ATOM 1768 O O . PHE A 1 244 ? 157.692 133.474 95.579 1.00 45.89 244 PHE A O 1
ATOM 1776 N N . ALA A 1 245 ? 159.706 132.830 96.337 1.00 35.08 245 ALA A N 1
ATOM 1777 C CA . ALA A 1 245 ? 160.400 133.641 95.341 1.00 35.83 245 ALA A CA 1
ATOM 1778 C C . ALA A 1 245 ? 160.129 133.124 93.933 1.00 39.51 245 ALA A C 1
ATOM 1779 O O . ALA A 1 245 ? 159.809 133.898 93.021 1.00 44.91 245 ALA A O 1
ATOM 1781 N N . ALA A 1 246 ? 160.231 131.806 93.745 1.00 38.55 246 ALA A N 1
ATOM 1782 C CA . ALA A 1 246 ? 159.923 131.218 92.446 1.00 37.03 246 ALA A CA 1
ATOM 1783 C C . ALA A 1 246 ? 158.447 131.374 92.107 1.00 38.25 246 ALA A C 1
ATOM 1784 O O . ALA A 1 246 ? 158.093 131.556 90.939 1.00 39.01 246 ALA A O 1
ATOM 1786 N N . ALA A 1 247 ? 157.573 131.296 93.113 1.00 38.92 247 ALA A N 1
ATOM 1787 C CA . ALA A 1 247 ? 156.150 131.506 92.868 1.00 35.93 247 ALA A CA 1
ATOM 1788 C C . ALA A 1 247 ? 155.881 132.917 92.362 1.00 36.56 247 ALA A C 1
ATOM 1789 O O . ALA A 1 247 ? 155.120 133.109 91.406 1.00 41.68 247 ALA A O 1
ATOM 1791 N N . ALA A 1 248 ? 156.505 133.917 92.987 1.00 32.96 248 ALA A N 1
ATOM 1792 C CA . ALA A 1 248 ? 156.337 135.293 92.535 1.00 34.30 248 ALA A CA 1
ATOM 1793 C C . ALA A 1 248 ? 156.901 135.485 91.135 1.00 34.42 248 ALA A C 1
ATOM 1794 O O . ALA A 1 248 ? 156.294 136.170 90.301 1.00 40.61 248 ALA A O 1
ATOM 1796 N N . ALA A 1 249 ? 158.061 134.887 90.856 1.00 30.52 249 ALA A N 1
ATOM 1797 C CA . ALA A 1 249 ? 158.636 134.995 89.519 1.00 33.55 249 ALA A CA 1
ATOM 1798 C C . ALA A 1 249 ? 157.726 134.361 88.474 1.00 38.08 249 ALA A C 1
ATOM 1799 O O . ALA A 1 249 ? 157.539 134.913 87.383 1.00 43.76 249 ALA A O 1
ATOM 1801 N N . ALA A 1 250 ? 157.145 133.203 88.794 1.00 37.14 250 ALA A N 1
ATOM 1802 C CA . ALA A 1 250 ? 156.250 132.533 87.858 1.00 38.06 250 ALA A CA 1
ATOM 1803 C C . ALA A 1 250 ? 154.972 133.332 87.639 1.00 35.85 250 ALA A C 1
ATOM 1804 O O . ALA A 1 250 ? 154.464 133.394 86.516 1.00 36.01 250 ALA A O 1
ATOM 1806 N N . MET A 1 251 ? 154.431 133.944 88.696 1.00 32.77 251 MET A N 1
ATOM 1807 C CA . MET A 1 251 ? 153.255 134.792 88.520 1.00 31.79 251 MET A CA 1
ATOM 1808 C C . MET A 1 251 ? 153.572 136.008 87.658 1.00 32.75 251 MET A C 1
ATOM 1809 O O . MET A 1 251 ? 152.764 136.405 86.808 1.00 39.06 251 MET A O 1
ATOM 1814 N N . ASP A 1 252 ? 154.742 136.616 87.864 1.00 29.95 252 ASP A N 1
ATOM 1815 C CA . ASP A 1 252 ? 155.138 137.743 87.028 1.00 31.11 252 ASP A CA 1
ATOM 1816 C C . ASP A 1 252 ? 155.285 137.320 85.572 1.00 33.24 252 ASP A C 1
ATOM 1817 O O . ASP A 1 252 ? 154.860 138.042 84.663 1.00 40.95 252 ASP A O 1
ATOM 1822 N N . GLY A 1 253 ? 155.876 136.149 85.331 1.00 29.24 253 GLY A N 1
ATOM 1823 C CA . GLY A 1 253 ? 155.979 135.652 83.968 1.00 31.21 253 GLY A CA 1
ATOM 1824 C C . GLY A 1 253 ? 154.626 135.357 83.349 1.00 36.61 253 GLY A C 1
ATOM 1825 O O . GLY A 1 253 ? 154.403 135.615 82.163 1.00 41.52 253 GLY A O 1
ATOM 1826 N N . SER A 1 254 ? 153.703 134.810 84.145 1.00 35.36 254 SER A N 1
ATOM 1827 C CA . SER A 1 254 ? 152.355 134.549 83.655 1.00 32.77 254 SER A CA 1
ATOM 1828 C C . SER A 1 254 ? 151.658 135.838 83.253 1.00 34.60 254 SER A C 1
ATOM 1829 O O . SER A 1 254 ? 151.012 135.901 82.202 1.00 37.01 254 SER A O 1
ATOM 1832 N N . ALA A 1 255 ? 151.778 136.880 84.076 1.00 33.26 255 ALA A N 1
ATOM 1833 C CA . ALA A 1 255 ? 151.176 138.163 83.728 1.00 32.61 255 ALA A CA 1
ATOM 1834 C C . ALA A 1 255 ? 151.840 138.774 82.499 1.00 35.27 255 ALA A C 1
ATOM 1835 O O . ALA A 1 255 ? 151.163 139.365 81.647 1.00 42.17 255 ALA A O 1
ATOM 1837 N N . SER A 1 256 ? 153.163 138.642 82.387 1.00 32.98 256 SER A N 1
ATOM 1838 C CA . SER A 1 256 ? 153.860 139.163 81.217 1.00 32.96 256 SER A CA 1
ATOM 1839 C C . SER A 1 256 ? 153.393 138.469 79.945 1.00 37.50 256 SER A C 1
ATOM 1840 O O . SER A 1 256 ? 153.219 139.114 78.905 1.00 42.05 256 SER A O 1
ATOM 1843 N N . LEU A 1 257 ? 153.190 137.153 80.007 1.00 38.10 257 LEU A N 1
ATOM 1844 C CA . LEU A 1 257 ? 152.668 136.436 78.848 1.00 41.77 257 LEU A CA 1
ATOM 1845 C C . LEU A 1 257 ? 151.221 136.821 78.566 1.00 48.04 257 LEU A C 1
ATOM 1846 O O . LEU A 1 257 ? 150.824 136.952 77.403 1.00 48.88 257 LEU A O 1
ATOM 1851 N N . LEU A 1 258 ? 150.418 137.008 79.617 1.00 48.64 258 LEU A N 1
ATOM 1852 C CA . LEU A 1 258 ? 149.045 137.467 79.437 1.00 43.29 258 LEU A CA 1
ATOM 1853 C C . LEU A 1 258 ? 148.999 138.819 78.746 1.00 41.24 258 LEU A C 1
ATOM 1854 O O . LEU A 1 258 ? 148.047 139.110 78.015 1.00 44.50 258 LEU A O 1
ATOM 1859 N N . ALA A 1 259 ? 150.011 139.655 78.968 1.00 43.34 259 ALA A N 1
ATOM 1860 C CA . ALA A 1 259 ? 150.062 140.947 78.296 1.00 48.30 259 ALA A CA 1
ATOM 1861 C C . ALA A 1 259 ? 150.173 140.807 76.783 1.00 46.90 259 ALA A C 1
ATOM 1862 O O . ALA A 1 259 ? 149.891 141.769 76.061 1.00 50.89 259 ALA A O 1
ATOM 1864 N N . GLY A 1 260 ? 150.567 139.636 76.286 1.00 40.29 260 GLY A N 1
ATOM 1865 C CA . GLY A 1 260 ? 150.701 139.428 74.857 1.00 43.43 260 GLY A CA 1
ATOM 1866 C C . GLY A 1 260 ? 149.414 139.135 74.116 1.00 51.00 260 GLY A C 1
ATOM 1867 O O . GLY A 1 260 ? 149.436 139.050 72.884 1.00 47.25 260 GLY A O 1
ATOM 1868 N N . ILE A 1 261 ? 148.297 138.964 74.828 1.00 54.09 261 ILE A N 1
ATOM 1869 C CA . ILE A 1 261 ? 147.020 138.761 74.151 1.00 44.38 261 ILE A CA 1
ATOM 1870 C C . ILE A 1 261 ? 146.600 140.025 73.412 1.00 45.13 261 ILE A C 1
ATOM 1871 O O . ILE A 1 261 ? 145.986 139.952 72.341 1.00 44.61 261 ILE A O 1
ATOM 1876 N N . ALA A 1 262 ? 146.915 141.199 73.965 1.00 47.94 262 ALA A N 1
ATOM 1877 C CA . ALA A 1 262 ? 146.675 142.490 73.323 1.00 51.38 262 ALA A CA 1
ATOM 1878 C C . ALA A 1 262 ? 148.005 143.229 73.260 1.00 53.35 262 ALA A C 1
ATOM 1879 O O . ALA A 1 262 ? 148.367 143.955 74.200 1.00 59.66 262 ALA A O 1
ATOM 1881 N N . PRO A 1 263 ? 148.771 143.064 72.180 1.00 53.02 263 PRO A N 1
ATOM 1882 C CA . PRO A 1 263 ? 150.102 143.691 72.118 1.00 56.83 263 PRO A CA 1
ATOM 1883 C C . PRO A 1 263 ? 150.074 145.210 72.154 1.00 66.00 263 PRO A C 1
ATOM 1884 O O . PRO A 1 263 ? 151.043 145.819 72.624 1.00 68.66 263 PRO A O 1
ATOM 1888 N N . THR A 1 264 ? 149.008 145.843 71.671 1.00 63.76 264 THR A N 1
ATOM 1889 C CA . THR A 1 264 ? 148.931 147.296 71.635 1.00 60.60 264 THR A CA 1
ATOM 1890 C C . THR A 1 264 ? 148.531 147.906 72.971 1.00 59.40 264 THR A C 1
ATOM 1891 O O . THR A 1 264 ? 148.705 149.114 73.160 1.00 65.82 264 THR A O 1
ATOM 1895 N N . ARG A 1 265 ? 148.014 147.109 73.901 1.00 60.21 265 ARG A N 1
ATOM 1896 C CA . ARG A 1 265 ? 147.570 147.590 75.202 1.00 56.39 265 ARG A CA 1
ATOM 1897 C C . ARG A 1 265 ? 148.339 146.907 76.325 1.00 56.74 265 ARG A C 1
ATOM 1898 O O . ARG A 1 265 ? 147.847 146.782 77.450 1.00 59.79 265 ARG A O 1
ATOM 1906 N N . THR A 1 266 ? 149.569 146.474 76.027 1.00 57.02 266 THR A N 1
ATOM 1907 C CA . THR A 1 266 ? 150.349 145.701 76.990 1.00 56.42 266 THR A CA 1
ATOM 1908 C C . THR A 1 266 ? 150.449 146.417 78.329 1.00 56.66 266 THR A C 1
ATOM 1909 O O . THR A 1 266 ? 150.097 145.849 79.371 1.00 57.43 266 THR A O 1
ATOM 1913 N N . GLU A 1 267 ? 150.878 147.683 78.310 1.00 59.18 267 GLU A N 1
ATOM 1914 C CA . GLU A 1 267 ? 150.971 148.458 79.543 1.00 60.74 267 GLU A CA 1
ATOM 1915 C C . GLU A 1 267 ? 149.668 148.399 80.324 1.00 59.80 267 GLU A C 1
ATOM 1916 O O . GLU A 1 267 ? 149.673 148.119 81.530 1.00 58.84 267 GLU A O 1
ATOM 1922 N N . GLU A 1 268 ? 148.539 148.603 79.639 1.00 61.25 268 GLU A N 1
ATOM 1923 C CA . GLU A 1 268 ? 147.244 148.543 80.305 1.00 55.97 268 GLU A CA 1
ATOM 1924 C C . GLU A 1 268 ? 147.091 147.237 81.069 1.00 56.78 268 GLU A C 1
ATOM 1925 O O . GLU A 1 268 ? 146.835 147.243 82.280 1.00 58.07 268 GLU A O 1
ATOM 1931 N N . LEU A 1 269 ? 147.317 146.107 80.391 1.00 55.92 269 LEU A N 1
ATOM 1932 C CA . LEU A 1 269 ? 147.217 144.827 81.079 1.00 50.82 269 LEU A CA 1
ATOM 1933 C C . LEU A 1 269 ? 148.185 144.763 82.246 1.00 54.44 269 LEU A C 1
ATOM 1934 O O . LEU A 1 269 ? 147.792 144.364 83.351 1.00 57.20 269 LEU A O 1
ATOM 1939 N N . ALA A 1 270 ? 149.428 145.207 82.036 1.00 53.61 270 ALA A N 1
ATOM 1940 C CA . ALA A 1 270 ? 150.385 145.250 83.133 1.00 49.28 270 ALA A CA 1
ATOM 1941 C C . ALA A 1 270 ? 149.803 146.006 84.314 1.00 44.34 270 ALA A C 1
ATOM 1942 O O . ALA A 1 270 ? 149.811 145.504 85.447 1.00 44.68 270 ALA A O 1
ATOM 1944 N N . GLY A 1 271 ? 149.220 147.179 84.053 1.00 44.56 271 GLY A N 1
ATOM 1945 C CA . GLY A 1 271 ? 148.635 147.950 85.133 1.00 43.89 271 GLY A CA 1
ATOM 1946 C C . GLY A 1 271 ? 147.610 147.147 85.901 1.00 44.41 271 GLY A C 1
ATOM 1947 O O . GLY A 1 271 ? 147.651 147.092 87.135 1.00 46.83 271 GLY A O 1
ATOM 1948 N N . LEU A 1 272 ? 146.726 146.450 85.179 1.00 43.69 272 LEU A N 1
ATOM 1949 C CA . LEU A 1 272 ? 145.739 145.607 85.841 1.00 40.71 272 LEU A CA 1
ATOM 1950 C C . LEU A 1 272 ? 146.421 144.651 86.802 1.00 42.65 272 LEU A C 1
ATOM 1951 O O . LEU A 1 272 ? 146.093 144.613 87.996 1.00 47.26 272 LEU A O 1
ATOM 1956 N N . TRP A 1 273 ? 147.430 143.926 86.312 1.00 39.74 273 TRP A N 1
ATOM 1957 C CA . TRP A 1 273 ? 148.135 142.991 87.176 1.00 36.89 273 TRP A CA 1
ATOM 1958 C C . TRP A 1 273 ? 148.681 143.705 88.398 1.00 41.82 273 TRP A C 1
ATOM 1959 O O . TRP A 1 273 ? 148.459 143.263 89.533 1.00 43.37 273 TRP A O 1
ATOM 1970 N N . ARG A 1 274 ? 149.327 144.857 88.188 1.00 42.39 274 ARG A N 1
ATOM 1971 C CA . ARG A 1 274 ? 149.845 145.617 89.316 1.00 36.81 274 ARG A CA 1
ATOM 1972 C C . ARG A 1 274 ? 148.747 145.874 90.331 1.00 36.17 274 ARG A C 1
ATOM 1973 O O . ARG A 1 274 ? 148.897 145.541 91.515 1.00 39.70 274 ARG A O 1
ATOM 1981 N N . LEU A 1 275 ? 147.600 146.381 89.865 1.00 36.89 275 LEU A N 1
ATOM 1982 C CA . LEU A 1 275 ? 146.501 146.655 90.780 1.00 39.66 275 LEU A CA 1
ATOM 1983 C C . LEU A 1 275 ? 146.161 145.417 91.588 1.00 41.98 275 LEU A C 1
ATOM 1984 O O . LEU A 1 275 ? 146.112 145.470 92.824 1.00 43.62 275 LEU A O 1
ATOM 1989 N N . GLU A 1 276 ? 146.009 144.274 90.911 1.00 39.70 276 GLU A N 1
ATOM 1990 C CA . GLU A 1 276 ? 145.695 143.045 91.626 1.00 35.98 276 GLU A CA 1
ATOM 1991 C C . GLU A 1 276 ? 146.712 142.797 92.725 1.00 37.98 276 GLU A C 1
ATOM 1992 O O . GLU A 1 276 ? 146.346 142.687 93.904 1.00 40.80 276 GLU A O 1
ATOM 1998 N N . LYS A 1 277 ? 148.001 142.816 92.371 1.00 38.62 277 LYS A N 1
ATOM 1999 C CA . LYS A 1 277 ? 149.034 142.620 93.378 1.00 38.20 277 LYS A CA 1
ATOM 2000 C C . LYS A 1 277 ? 148.853 143.606 94.517 1.00 37.14 277 LYS A C 1
ATOM 2001 O O . LYS A 1 277 ? 148.754 143.203 95.685 1.00 36.89 277 LYS A O 1
ATOM 2007 N N . GLU A 1 278 ? 148.712 144.893 94.185 1.00 35.51 278 GLU A N 1
ATOM 2008 C CA . GLU A 1 278 ? 148.538 145.899 95.223 1.00 32.20 278 GLU A CA 1
ATOM 2009 C C . GLU A 1 278 ? 147.377 145.532 96.127 1.00 32.53 278 GLU A C 1
ATOM 2010 O O . GLU A 1 278 ? 147.540 145.451 97.353 1.00 35.90 278 GLU A O 1
ATOM 2016 N N . LEU A 1 279 ? 146.223 145.213 95.534 1.00 33.86 279 LEU A N 1
ATOM 2017 C CA . LEU A 1 279 ? 145.069 144.868 96.350 1.00 33.42 279 LEU A CA 1
ATOM 2018 C C . LEU A 1 279 ? 145.406 143.720 97.282 1.00 31.76 279 LEU A C 1
ATOM 2019 O O . LEU A 1 279 ? 145.212 143.826 98.501 1.00 34.97 279 LEU A O 1
ATOM 2024 N N . ALA A 1 280 ? 146.006 142.656 96.740 1.00 28.45 280 ALA A N 1
ATOM 2025 C CA . ALA A 1 280 ? 146.395 141.533 97.580 1.00 25.94 280 ALA A CA 1
ATOM 2026 C C . ALA A 1 280 ? 147.251 142.018 98.736 1.00 29.10 280 ALA A C 1
ATOM 2027 O O . ALA A 1 280 ? 146.901 141.819 99.908 1.00 33.91 280 ALA A O 1
ATOM 2029 N N . THR A 1 281 ? 148.316 142.763 98.421 1.00 30.95 281 THR A N 1
ATOM 2030 C CA . THR A 1 281 ? 149.178 143.285 99.471 1.00 30.38 281 THR A CA 1
ATOM 2031 C C . THR A 1 281 ? 148.360 144.061 100.485 1.00 30.01 281 THR A C 1
ATOM 2032 O O . THR A 1 281 ? 148.397 143.758 101.685 1.00 36.36 281 THR A O 1
ATOM 2036 N N . ALA A 1 282 ? 147.536 144.995 100.003 1.00 28.74 282 ALA A N 1
ATOM 2037 C CA . ALA A 1 282 ? 146.745 145.805 100.915 1.00 27.05 282 ALA A CA 1
ATOM 2038 C C . ALA A 1 282 ? 145.899 144.923 101.814 1.00 28.92 282 ALA A C 1
ATOM 2039 O O . ALA A 1 282 ? 145.930 145.072 103.042 1.00 34.80 282 ALA A O 1
ATOM 2041 N N . HIS A 1 283 ? 145.210 143.940 101.228 1.00 30.15 283 HIS A N 1
ATOM 2042 C CA . HIS A 1 283 ? 144.358 143.084 102.040 1.00 31.88 283 HIS A CA 1
ATOM 2043 C C . HIS A 1 283 ? 145.179 142.378 103.103 1.00 34.85 283 HIS A C 1
ATOM 2044 O O . HIS A 1 283 ? 144.807 142.376 104.283 1.00 40.46 283 HIS A O 1
ATOM 2051 N N . ALA A 1 284 ? 146.339 141.840 102.715 1.00 31.72 284 ALA A N 1
ATOM 2052 C CA . ALA A 1 284 ? 147.196 141.194 103.697 1.00 33.15 284 ALA A CA 1
ATOM 2053 C C . ALA A 1 284 ? 147.531 142.159 104.819 1.00 35.92 284 ALA A C 1
ATOM 2054 O O . ALA A 1 284 ? 147.350 141.836 106.000 1.00 41.83 284 ALA A O 1
ATOM 2056 N N . ALA A 1 285 ? 147.937 143.381 104.463 1.00 35.68 285 ALA A N 1
ATOM 2057 C CA . ALA A 1 285 ? 148.251 144.368 105.486 1.00 36.36 285 ALA A CA 1
ATOM 2058 C C . ALA A 1 285 ? 147.076 144.545 106.430 1.00 35.64 285 ALA A C 1
ATOM 2059 O O . ALA A 1 285 ? 147.243 144.513 107.655 1.00 37.86 285 ALA A O 1
ATOM 2061 N N . HIS A 1 286 ? 145.866 144.658 105.877 1.00 35.46 286 HIS A N 1
ATOM 2062 C CA . HIS A 1 286 ? 144.699 144.835 106.727 1.00 35.79 286 HIS A CA 1
ATOM 2063 C C . HIS A 1 286 ? 144.538 143.654 107.671 1.00 38.38 286 HIS A C 1
ATOM 2064 O O . HIS A 1 286 ? 144.375 143.839 108.883 1.00 44.84 286 HIS A O 1
ATOM 2071 N N . GLU A 1 287 ? 144.651 142.430 107.147 1.00 36.79 287 GLU A N 1
ATOM 2072 C CA . GLU A 1 287 ? 144.481 141.271 108.013 1.00 36.02 287 GLU A CA 1
ATOM 2073 C C . GLU A 1 287 ? 145.647 141.137 108.978 1.00 36.94 287 GLU A C 1
ATOM 2074 O O . GLU A 1 287 ? 145.523 140.469 110.010 1.00 39.42 287 GLU A O 1
ATOM 2080 N N . ALA A 1 288 ? 146.781 141.766 108.667 1.00 38.63 288 ALA A N 1
ATOM 2081 C CA . ALA A 1 288 ? 147.872 141.812 109.630 1.00 38.26 288 ALA A CA 1
ATOM 2082 C C . ALA A 1 288 ? 147.597 142.848 110.710 1.00 37.03 288 ALA A C 1
ATOM 2083 O O . ALA A 1 288 ? 147.975 142.661 111.871 1.00 37.54 288 ALA A O 1
ATOM 2085 N N . ALA A 1 289 ? 146.936 143.949 110.345 1.00 38.12 289 ALA A N 1
ATOM 2086 C CA . ALA A 1 289 ? 146.716 145.021 111.307 1.00 36.26 289 ALA A CA 1
ATOM 2087 C C . ALA A 1 289 ? 145.603 144.682 112.286 1.00 34.40 289 ALA A C 1
ATOM 2088 O O . ALA A 1 289 ? 145.675 145.060 113.459 1.00 37.24 289 ALA A O 1
ATOM 2090 N N . ARG A 1 290 ? 144.573 143.977 111.829 1.00 33.03 290 ARG A N 1
ATOM 2091 C CA . ARG A 1 290 ? 143.400 143.689 112.651 1.00 32.99 290 ARG A CA 1
ATOM 2092 C C . ARG A 1 290 ? 143.578 142.316 113.283 1.00 37.28 290 ARG A C 1
ATOM 2093 O O . ARG A 1 290 ? 143.142 141.298 112.746 1.00 44.30 290 ARG A O 1
ATOM 2101 N N . TRP A 1 291 ? 144.234 142.286 114.440 1.00 31.71 291 TRP A N 1
ATOM 2102 C CA . TRP A 1 291 ? 144.394 141.063 115.211 1.00 29.35 291 TRP A CA 1
ATOM 2103 C C . TRP A 1 291 ? 143.403 140.969 116.361 1.00 31.71 291 TRP A C 1
ATOM 2104 O O . TRP A 1 291 ? 143.556 140.107 117.231 1.00 34.95 291 TRP A O 1
ATOM 2115 N N . THR A 1 292 ? 142.395 141.838 116.390 1.00 32.85 292 THR A N 1
ATOM 2116 C CA . THR A 1 292 ? 141.407 141.863 117.468 1.00 29.40 292 THR A CA 1
ATOM 2117 C C . THR A 1 292 ? 140.040 142.095 116.824 1.00 33.64 292 THR A C 1
ATOM 2118 O O . THR A 1 292 ? 139.616 143.238 116.638 1.00 41.99 292 THR A O 1
ATOM 2122 N N . ARG A 1 293 ? 139.346 140.982 116.469 1.00 30.34 293 ARG A N 1
ATOM 2123 C CA . ARG A 1 293 ? 138.041 141.101 115.837 1.00 34.90 293 ARG A CA 1
ATOM 2124 C C . ARG A 1 293 ? 136.931 141.078 116.881 1.00 35.80 293 ARG A C 1
ATOM 2125 O O . ARG A 1 293 ? 137.072 140.451 117.934 1.00 35.44 293 ARG A O 1
ATOM 2133 N N . PRO A 1 294 ? 135.814 141.750 116.611 1.00 38.39 294 PRO A N 1
ATOM 2134 C CA . PRO A 1 294 ? 134.691 141.712 117.553 1.00 31.47 294 PRO A CA 1
ATOM 2135 C C . PRO A 1 294 ? 133.823 140.480 117.381 1.00 34.60 294 PRO A C 1
ATOM 2136 O O . PRO A 1 294 ? 133.479 140.098 116.259 1.00 41.76 294 PRO A O 1
ATOM 2140 N N . MET A 1 295 ? 133.466 139.850 118.496 1.00 30.33 295 MET A N 1
ATOM 2141 C CA . MET A 1 295 ? 132.481 138.769 118.492 1.00 31.22 295 MET A CA 1
ATOM 2142 C C . MET A 1 295 ? 131.708 138.894 119.804 1.00 30.79 295 MET A C 1
ATOM 2143 O O . MET A 1 295 ? 132.084 138.307 120.820 1.00 38.00 295 MET A O 1
ATOM 2148 N N . LEU A 1 296 ? 130.622 139.655 119.761 1.00 26.83 296 LEU A N 1
ATOM 2149 C CA . LEU A 1 296 ? 129.913 140.018 120.976 1.00 27.78 296 LEU A CA 1
ATOM 2150 C C . LEU A 1 296 ? 129.006 138.887 121.433 1.00 27.04 296 LEU A C 1
ATOM 2151 O O . LEU A 1 296 ? 128.476 138.119 120.626 1.00 31.97 296 LEU A O 1
ATOM 2156 N N . SER A 1 297 ? 128.829 138.792 122.744 1.00 20.39 297 SER A N 1
ATOM 2157 C CA . SER A 1 297 ? 128.043 137.733 123.350 1.00 21.96 297 SER A CA 1
ATOM 2158 C C . SER A 1 297 ? 126.765 138.292 123.954 1.00 24.55 297 SER A C 1
ATOM 2159 O O . SER A 1 297 ? 126.683 139.469 124.309 1.00 28.97 297 SER A O 1
ATOM 2162 N N . MET A 1 298 ? 125.765 137.421 124.057 1.00 27.06 298 MET A N 1
ATOM 2163 C CA . MET A 1 298 ? 124.470 137.803 124.604 1.00 26.57 298 MET A CA 1
ATOM 2164 C C . MET A 1 298 ? 124.581 138.201 126.072 1.00 28.81 298 MET A C 1
ATOM 2165 O O . MET A 1 298 ? 124.181 139.308 126.462 1.00 33.32 298 MET A O 1
ATOM 2170 N N . HIS A 1 299 ? 125.159 137.324 126.896 1.00 27.41 299 HIS A N 1
ATOM 2171 C CA . HIS A 1 299 ? 125.068 137.511 128.339 1.00 29.83 299 HIS A CA 1
ATOM 2172 C C . HIS A 1 299 ? 125.972 138.636 128.817 1.00 33.02 299 HIS A C 1
ATOM 2173 O O . HIS A 1 299 ? 125.602 139.383 129.725 1.00 37.65 299 HIS A O 1
ATOM 2180 N N . GLU A 1 300 ? 127.160 138.774 128.229 1.00 31.96 300 GLU A N 1
ATOM 2181 C CA . GLU A 1 300 ? 128.055 139.846 128.650 1.00 33.50 300 GLU A CA 1
ATOM 2182 C C . GLU A 1 300 ? 127.471 141.216 128.331 1.00 32.81 300 GLU A C 1
ATOM 2183 O O . GLU A 1 300 ? 127.510 142.124 129.170 1.00 38.32 300 GLU A O 1
ATOM 2189 N N . GLN A 1 301 ? 126.919 141.385 127.128 1.00 28.17 301 GLN A N 1
ATOM 2190 C CA . GLN A 1 301 ? 126.309 142.661 126.773 1.00 24.93 301 GLN A CA 1
ATOM 2191 C C . GLN A 1 301 ? 125.084 142.945 127.631 1.00 27.82 301 GLN A C 1
ATOM 2192 O O . GLN A 1 301 ? 124.879 144.084 128.073 1.00 34.10 301 GLN A O 1
ATOM 2198 N N . LEU A 1 302 ? 124.257 141.925 127.883 1.00 26.73 302 LEU A N 1
ATOM 2199 C CA . LEU A 1 302 ? 123.105 142.132 128.753 1.00 25.34 302 LEU A CA 1
ATOM 2200 C C . LEU A 1 302 ? 123.540 142.519 130.159 1.00 27.47 302 LEU A C 1
ATOM 2201 O O . LEU A 1 302 ? 122.949 143.413 130.777 1.00 34.49 302 LEU A O 1
ATOM 2206 N N . SER A 1 303 ? 124.573 141.856 130.681 1.00 24.86 303 SER A N 1
ATOM 2207 C CA . SER A 1 303 ? 125.069 142.176 132.011 1.00 27.01 303 SER A CA 1
ATOM 2208 C C . SER A 1 303 ? 125.593 143.600 132.070 1.00 26.93 303 SER A C 1
ATOM 2209 O O . SER A 1 303 ? 125.328 144.325 133.032 1.00 34.57 303 SER A O 1
ATOM 2212 N N . LEU A 1 304 ? 126.327 144.023 131.041 1.00 24.80 304 LEU A N 1
ATOM 2213 C CA . LEU A 1 304 ? 126.858 145.381 131.018 1.00 23.12 304 LEU A CA 1
ATOM 2214 C C . LEU A 1 304 ? 125.734 146.410 130.983 1.00 26.44 304 LEU A C 1
ATOM 2215 O O . LEU A 1 304 ? 125.761 147.402 131.722 1.00 31.30 304 LEU A O 1
ATOM 2220 N N . VAL A 1 305 ? 124.729 146.184 130.134 1.00 24.15 305 VAL A N 1
ATOM 2221 C CA . VAL A 1 305 ? 123.630 147.141 130.011 1.00 20.73 305 VAL A CA 1
ATOM 2222 C C . VAL A 1 305 ? 122.847 147.225 131.317 1.00 26.82 305 VAL A C 1
ATOM 2223 O O . VAL A 1 305 ? 122.521 148.319 131.801 1.00 33.02 305 VAL A O 1
ATOM 2227 N N . LEU A 1 306 ? 122.536 146.069 131.910 1.00 28.05 306 LEU A N 1
ATOM 2228 C CA . LEU A 1 306 ? 121.795 146.060 133.166 1.00 29.82 306 LEU A CA 1
ATOM 2229 C C . LEU A 1 306 ? 122.601 146.709 134.282 1.00 30.71 306 LEU A C 1
ATOM 2230 O O . LEU A 1 306 ? 122.048 147.436 135.116 1.00 35.48 306 LEU A O 1
ATOM 2235 N N . LEU A 1 307 ? 123.909 146.453 134.315 1.00 28.33 307 LEU A N 1
ATOM 2236 C CA . LEU A 1 307 ? 124.766 147.066 135.318 1.00 29.92 307 LEU A CA 1
ATOM 2237 C C . LEU A 1 307 ? 124.773 148.579 135.177 1.00 28.94 307 LEU A C 1
ATOM 2238 O O . LEU A 1 307 ? 124.685 149.301 136.175 1.00 35.25 307 LEU A O 1
ATOM 2243 N N . LEU A 1 308 ? 124.863 149.079 133.944 1.00 22.27 308 LEU A N 1
ATOM 2244 C CA . LEU A 1 308 ? 124.831 150.521 133.739 1.00 20.49 308 LEU A CA 1
ATOM 2245 C C . LEU A 1 308 ? 123.511 151.119 134.193 1.00 24.91 308 LEU A C 1
ATOM 2246 O O . LEU A 1 308 ? 123.490 152.158 134.866 1.00 33.30 308 LEU A O 1
ATOM 2251 N N . ILE A 1 309 ? 122.397 150.488 133.818 1.00 22.82 309 ILE A N 1
ATOM 2252 C CA . ILE A 1 309 ? 121.092 151.038 134.172 1.00 22.93 309 ILE A CA 1
ATOM 2253 C C . ILE A 1 309 ? 120.906 151.048 135.683 1.00 29.57 309 ILE A C 1
ATOM 2254 O O . ILE A 1 309 ? 120.447 152.042 136.257 1.00 32.52 309 ILE A O 1
ATOM 2259 N N . LEU A 1 310 ? 121.263 149.949 136.352 1.00 30.31 310 LEU A N 1
ATOM 2260 C CA . LEU A 1 310 ? 121.144 149.899 137.806 1.00 27.13 310 LEU A CA 1
ATOM 2261 C C . LEU A 1 310 ? 122.056 150.919 138.473 1.00 28.63 310 LEU A C 1
ATOM 2262 O O . LEU A 1 310 ? 121.657 151.579 139.440 1.00 33.68 310 LEU A O 1
ATOM 2267 N N . ALA A 1 311 ? 123.288 151.060 137.976 1.00 31.80 311 ALA A N 1
ATOM 2268 C CA . ALA A 1 311 ? 124.223 152.005 138.570 1.00 31.50 311 ALA A CA 1
ATOM 2269 C C . ALA A 1 311 ? 123.718 153.432 138.445 1.00 29.04 311 ALA A C 1
ATOM 2270 O O . ALA A 1 311 ? 123.796 154.211 139.401 1.00 35.09 311 ALA A O 1
ATOM 2272 N N . PHE A 1 312 ? 123.183 153.795 137.280 1.00 24.26 312 PHE A N 1
ATOM 2273 C CA . PHE A 1 312 ? 122.699 155.160 137.117 1.00 27.02 312 PHE A CA 1
ATOM 2274 C C . PHE A 1 312 ? 121.394 155.389 137.870 1.00 26.95 312 PHE A C 1
ATOM 2275 O O . PHE A 1 312 ? 121.147 156.502 138.352 1.00 30.65 312 PHE A O 1
ATOM 2283 N N . GLY A 1 313 ? 120.562 154.357 138.009 1.00 25.30 313 GLY A N 1
ATOM 2284 C CA . GLY A 1 313 ? 119.410 154.474 138.886 1.00 28.52 313 GLY A CA 1
ATOM 2285 C C . GLY A 1 313 ? 119.814 154.724 140.325 1.00 31.55 313 GLY A C 1
ATOM 2286 O O . GLY A 1 313 ? 119.207 155.544 141.017 1.00 35.77 313 GLY A O 1
ATOM 2287 N N . ILE A 1 314 ? 120.854 154.030 140.789 1.00 30.33 314 ILE A N 1
ATOM 2288 C CA . ILE A 1 314 ? 121.388 154.284 142.124 1.00 26.39 314 ILE A CA 1
ATOM 2289 C C . ILE A 1 314 ? 121.919 155.708 142.221 1.00 30.57 314 ILE A C 1
ATOM 2290 O O . ILE A 1 314 ? 121.675 156.412 143.208 1.00 32.96 314 ILE A O 1
ATOM 2295 N N . ILE A 1 315 ? 122.634 156.158 141.189 1.00 27.83 315 ILE A N 1
ATOM 2296 C CA . ILE A 1 315 ? 123.204 157.502 141.189 1.00 25.21 315 ILE A CA 1
ATOM 2297 C C . ILE A 1 315 ? 122.105 158.552 141.294 1.00 26.42 315 ILE A C 1
ATOM 2298 O O . ILE A 1 315 ? 122.273 159.583 141.955 1.00 31.85 315 ILE A O 1
ATOM 2303 N N . PHE A 1 316 ? 120.970 158.316 140.642 1.00 26.30 316 PHE A N 1
ATOM 2304 C CA . PHE A 1 316 ? 119.887 159.293 140.681 1.00 27.22 316 PHE A CA 1
ATOM 2305 C C . PHE A 1 316 ? 118.982 159.138 141.897 1.00 31.04 316 PHE A C 1
ATOM 2306 O O . PHE A 1 316 ? 118.266 160.085 142.237 1.00 33.08 316 PHE A O 1
ATOM 2314 N N . GLU A 1 317 ? 118.992 157.980 142.557 1.00 33.41 317 GLU A N 1
ATOM 2315 C CA . GLU A 1 317 ? 118.094 157.727 143.678 1.00 33.94 317 GLU A CA 1
ATOM 2316 C C . GLU A 1 317 ? 118.737 157.980 145.035 1.00 35.84 317 GLU A C 1
ATOM 2317 O O . GLU A 1 317 ? 118.149 158.670 145.872 1.00 37.05 317 GLU A O 1
ATOM 2323 N N . LEU A 1 318 ? 119.924 157.419 145.277 1.00 31.97 318 LEU A N 1
ATOM 2324 C CA . LEU A 1 318 ? 120.537 157.520 146.600 1.00 25.06 318 LEU A CA 1
ATOM 2325 C C . LEU A 1 318 ? 120.735 158.959 147.054 1.00 26.35 318 LEU A C 1
ATOM 2326 O O . LEU A 1 318 ? 120.414 159.261 148.217 1.00 34.93 318 LEU A O 1
ATOM 2331 N N . PRO A 1 319 ? 121.257 159.880 146.237 1.00 22.81 319 PRO A N 1
ATOM 2332 C CA . PRO A 1 319 ? 121.289 161.283 146.677 1.00 25.50 319 PRO A CA 1
ATOM 2333 C C . PRO A 1 319 ? 119.922 161.841 147.023 1.00 32.27 319 PRO A C 1
ATOM 2334 O O . PRO A 1 319 ? 119.789 162.546 148.029 1.00 37.07 319 PRO A O 1
ATOM 2338 N N . LEU A 1 320 ? 118.892 161.524 146.236 1.00 34.74 320 LEU A N 1
ATOM 2339 C CA . LEU A 1 320 ? 117.567 162.068 146.515 1.00 28.99 320 LEU A CA 1
ATOM 2340 C C . LEU A 1 320 ? 116.973 161.460 147.779 1.00 32.86 320 LEU A C 1
ATOM 2341 O O . LEU A 1 320 ? 116.372 162.172 148.591 1.00 41.16 320 LEU A O 1
ATOM 2346 N N . VAL A 1 321 ? 117.133 160.149 147.965 1.00 30.38 321 VAL A N 1
ATOM 2347 C CA . VAL A 1 321 ? 116.635 159.506 149.178 1.00 31.94 321 VAL A CA 1
ATOM 2348 C C . VAL A 1 321 ? 117.344 160.064 150.404 1.00 36.57 321 VAL A C 1
ATOM 2349 O O . VAL A 1 321 ? 116.710 160.370 151.423 1.00 44.31 321 VAL A O 1
ATOM 2353 N N . MET A 1 322 ? 118.669 160.212 150.324 1.00 32.17 322 MET A N 1
ATOM 2354 C CA . MET A 1 322 ? 119.425 160.750 151.449 1.00 29.03 322 MET A CA 1
ATOM 2355 C C . MET A 1 322 ? 119.016 162.183 151.755 1.00 31.90 322 MET A C 1
ATOM 2356 O O . MET A 1 322 ? 118.850 162.551 152.922 1.00 37.51 322 MET A O 1
ATOM 2361 N N . ALA A 1 323 ? 118.842 163.006 150.721 1.00 32.98 323 ALA A N 1
ATOM 2362 C CA . ALA A 1 323 ? 118.416 164.382 150.941 1.00 35.86 323 ALA A CA 1
ATOM 2363 C C . ALA A 1 323 ? 117.032 164.435 151.571 1.00 41.60 323 ALA A C 1
ATOM 2364 O O . ALA A 1 323 ? 116.787 165.239 152.476 1.00 46.25 323 ALA A O 1
ATOM 2366 N N . LEU A 1 324 ? 116.110 163.593 151.099 1.00 40.29 324 LEU A N 1
ATOM 2367 C CA . LEU A 1 324 ? 114.761 163.595 151.650 1.00 44.07 324 LEU A CA 1
ATOM 2368 C C . LEU A 1 324 ? 114.760 163.148 153.106 1.00 51.92 324 LEU A C 1
ATOM 2369 O O . LEU A 1 324 ? 113.999 163.681 153.923 1.00 58.61 324 LEU A O 1
ATOM 2374 N N . LEU A 1 325 ? 115.598 162.168 153.448 1.00 50.83 325 LEU A N 1
ATOM 2375 C CA . LEU A 1 325 ? 115.757 161.802 154.852 1.00 51.17 325 LEU A CA 1
ATOM 2376 C C . LEU A 1 325 ? 116.348 162.957 155.651 1.00 53.72 325 LEU A C 1
ATOM 2377 O O . LEU A 1 325 ? 115.975 163.177 156.809 1.00 56.70 325 LEU A O 1
ATOM 2382 N N . GLY A 1 326 ? 117.273 163.707 155.047 1.00 49.21 326 GLY A N 1
ATOM 2383 C CA . GLY A 1 326 ? 117.901 164.812 155.750 1.00 48.20 326 GLY A CA 1
ATOM 2384 C C . GLY A 1 326 ? 116.985 165.997 155.974 1.00 52.72 326 GLY A C 1
ATOM 2385 O O . GLY A 1 326 ? 117.183 166.763 156.921 1.00 59.16 326 GLY A O 1
ATOM 2386 N N . VAL A 1 327 ? 115.989 166.181 155.104 1.00 45.33 327 VAL A N 1
ATOM 2387 C CA . VAL A 1 327 ? 115.028 167.265 155.312 1.00 49.29 327 VAL A CA 1
ATOM 2388 C C . VAL A 1 327 ? 114.282 167.066 156.624 1.00 56.32 327 VAL A C 1
ATOM 2389 O O . VAL A 1 327 ? 114.102 168.007 157.405 1.00 57.58 327 VAL A O 1
ATOM 2393 N N . VAL A 1 328 ? 113.836 165.841 156.885 1.00 58.26 328 VAL A N 1
ATOM 2394 C CA . VAL A 1 328 ? 113.189 165.544 158.157 1.00 55.64 328 VAL A CA 1
ATOM 2395 C C . VAL A 1 328 ? 114.205 165.152 159.226 1.00 52.30 328 VAL A C 1
ATOM 2396 O O . VAL A 1 328 ? 114.010 165.461 160.406 1.00 58.50 328 VAL A O 1
ATOM 2400 N N . GLY A 1 329 ? 115.285 164.481 158.840 1.00 50.36 329 GLY A N 1
ATOM 2401 C CA . GLY A 1 329 ? 116.364 164.154 159.748 1.00 51.42 329 GLY A CA 1
ATOM 2402 C C . GLY A 1 329 ? 116.317 162.725 160.241 1.00 49.55 329 GLY A C 1
ATOM 2403 O O . GLY A 1 329 ? 115.624 162.414 161.213 1.00 52.30 329 GLY A O 1
ATOM 2404 N N . VAL A 1 330 ? 117.058 161.846 159.572 1.00 50.16 330 VAL A N 1
ATOM 2405 C CA . VAL A 1 330 ? 117.274 160.483 160.036 1.00 53.15 330 VAL A CA 1
ATOM 2406 C C . VAL A 1 330 ? 118.772 160.224 159.991 1.00 59.69 330 VAL A C 1
ATOM 2407 O O . VAL A 1 330 ? 119.304 159.403 160.747 1.00 61.29 330 VAL A O 1
ATOM 2411 N N . VAL A 1 331 ? 119.464 160.957 159.122 1.00 60.78 331 VAL A N 1
ATOM 2412 C CA . VAL A 1 331 ? 120.904 160.807 158.921 1.00 58.31 331 VAL A CA 1
ATOM 2413 C C . VAL A 1 331 ? 121.505 162.209 158.977 1.00 55.73 331 VAL A C 1
ATOM 2414 O O . VAL A 1 331 ? 121.521 162.941 157.983 1.00 59.30 331 VAL A O 1
ATOM 2418 N N . LYS A 1 332 ? 121.994 162.595 160.150 1.00 52.72 332 LYS A N 1
ATOM 2419 C CA . LYS A 1 332 ? 122.711 163.849 160.281 1.00 53.04 332 LYS A CA 1
ATOM 2420 C C . LYS A 1 332 ? 124.084 163.728 159.625 1.00 58.76 332 LYS A C 1
ATOM 2421 O O . LYS A 1 332 ? 124.594 162.630 159.388 1.00 63.86 332 LYS A O 1
ATOM 2427 N N . SER A 1 333 ? 124.678 164.882 159.315 1.00 55.76 333 SER A N 1
ATOM 2428 C CA . SER A 1 333 ? 125.990 164.887 158.679 1.00 54.48 333 SER A CA 1
ATOM 2429 C C . SER A 1 333 ? 127.046 164.231 159.557 1.00 59.77 333 SER A C 1
ATOM 2430 O O . SER A 1 333 ? 128.021 163.675 159.040 1.00 62.92 333 SER A O 1
ATOM 2433 N N . SER A 1 334 ? 126.880 164.292 160.879 1.00 61.82 334 SER A N 1
ATOM 2434 C CA . SER A 1 334 ? 127.868 163.707 161.780 1.00 64.14 334 SER A CA 1
ATOM 2435 C C . SER A 1 334 ? 127.961 162.198 161.589 1.00 59.09 334 SER A C 1
ATOM 2436 O O . SER A 1 334 ? 129.061 161.634 161.526 1.00 64.75 334 SER A O 1
ATOM 2439 N N . TRP A 1 335 ? 126.812 161.528 161.490 1.00 56.23 335 TRP A N 1
ATOM 2440 C CA . TRP A 1 335 ? 126.812 160.085 161.282 1.00 60.11 335 TRP A CA 1
ATOM 2441 C C . TRP A 1 335 ? 127.463 159.720 159.955 1.00 68.02 335 TRP A C 1
ATOM 2442 O O . TRP A 1 335 ? 128.234 158.757 159.876 1.00 71.40 335 TRP A O 1
ATOM 2453 N N . LEU A 1 336 ? 127.160 160.480 158.900 1.00 69.87 336 LEU A N 1
ATOM 2454 C CA . LEU A 1 336 ? 127.752 160.211 157.594 1.00 70.64 336 LEU A CA 1
ATOM 2455 C C . LEU A 1 336 ? 129.263 160.406 157.620 1.00 71.93 336 LEU A C 1
ATOM 2456 O O . LEU A 1 336 ? 130.012 159.590 157.069 1.00 74.38 336 LEU A O 1
ATOM 2461 N N . PHE A 1 337 ? 129.731 161.480 158.258 1.00 66.57 337 PHE A N 1
ATOM 2462 C CA . PHE A 1 337 ? 131.169 161.709 158.348 1.00 68.93 337 PHE A CA 1
ATOM 2463 C C . PHE A 1 337 ? 131.848 160.607 159.150 1.00 67.91 337 PHE A C 1
ATOM 2464 O O . PHE A 1 337 ? 132.950 160.166 158.804 1.00 69.71 337 PHE A O 1
ATOM 2472 N N . ARG A 1 338 ? 131.206 160.150 160.225 1.00 66.97 338 ARG A N 1
ATOM 2473 C CA . ARG A 1 338 ? 131.780 159.077 161.029 1.00 66.65 338 ARG A CA 1
ATOM 2474 C C . ARG A 1 338 ? 131.846 157.769 160.253 1.00 67.64 338 ARG A C 1
ATOM 2475 O O . ARG A 1 338 ? 132.839 157.038 160.345 1.00 74.55 338 ARG A O 1
ATOM 2483 N N . TYR A 1 339 ? 130.806 157.456 159.485 1.00 67.85 339 TYR A N 1
ATOM 2484 C CA . TYR A 1 339 ? 130.686 156.154 158.844 1.00 76.33 339 TYR A CA 1
ATOM 2485 C C . TYR A 1 339 ? 131.020 156.179 157.358 1.00 73.00 339 TYR A C 1
ATOM 2486 O O . TYR A 1 339 ? 130.630 155.256 156.641 1.00 75.06 339 TYR A O 1
ATOM 2495 N N . GLN A 1 340 ? 131.689 157.228 156.874 1.00 66.55 340 GLN A N 1
ATOM 2496 C CA . GLN A 1 340 ? 132.037 157.296 155.456 1.00 70.65 340 GLN A CA 1
ATOM 2497 C C . GLN A 1 340 ? 132.858 156.094 155.000 1.00 74.71 340 GLN A C 1
ATOM 2498 O O . GLN A 1 340 ? 132.591 155.519 153.939 1.00 76.98 340 GLN A O 1
ATOM 2504 N N . ARG A 1 341 ? 133.868 155.708 155.778 1.00 72.32 341 ARG A N 1
ATOM 2505 C CA . ARG A 1 341 ? 134.739 154.606 155.374 1.00 65.85 341 ARG A CA 1
ATOM 2506 C C . ARG A 1 341 ? 133.980 153.283 155.339 1.00 69.75 341 ARG A C 1
ATOM 2507 O O . ARG A 1 341 ? 134.097 152.508 154.379 1.00 73.18 341 ARG A O 1
ATOM 2515 N N . HIS A 1 342 ? 133.185 153.013 156.376 1.00 72.63 342 HIS A N 1
ATOM 2516 C CA . HIS A 1 342 ? 132.390 151.791 156.394 1.00 74.28 342 HIS A CA 1
ATOM 2517 C C . HIS A 1 342 ? 131.362 151.783 155.273 1.00 73.23 342 HIS A C 1
ATOM 2518 O O . HIS A 1 342 ? 131.082 150.726 154.696 1.00 72.96 342 HIS A O 1
ATOM 2525 N N . ALA A 1 343 ? 130.788 152.943 154.953 1.00 73.65 343 ALA A N 1
ATOM 2526 C CA . ALA A 1 343 ? 129.840 153.024 153.850 1.00 70.96 343 ALA A CA 1
ATOM 2527 C C . ALA A 1 343 ? 130.521 152.748 152.520 1.00 66.99 343 ALA A C 1
ATOM 2528 O O . ALA A 1 343 ? 129.955 152.074 151.654 1.00 70.74 343 ALA A O 1
ATOM 2530 N N . PHE A 1 344 ? 131.736 153.264 152.336 1.00 67.00 344 PHE A N 1
ATOM 2531 C CA . PHE A 1 344 ? 132.487 152.952 151.126 1.00 72.69 344 PHE A CA 1
ATOM 2532 C C . PHE A 1 344 ? 132.743 151.456 151.021 1.00 68.68 344 PHE A C 1
ATOM 2533 O O . PHE A 1 344 ? 132.586 150.863 149.946 1.00 71.40 344 PHE A O 1
ATOM 2541 N N . VAL A 1 345 ? 133.120 150.826 152.133 1.00 63.20 345 VAL A N 1
ATOM 2542 C CA . VAL A 1 345 ? 133.390 149.390 152.109 1.00 59.09 345 VAL A CA 1
ATOM 2543 C C . VAL A 1 345 ? 132.123 148.610 151.777 1.00 58.40 345 VAL A C 1
ATOM 2544 O O . VAL A 1 345 ? 132.145 147.681 150.962 1.00 63.88 345 VAL A O 1
ATOM 2548 N N . VAL A 1 346 ? 131.002 148.967 152.409 1.00 57.63 346 VAL A N 1
ATOM 2549 C CA . VAL A 1 346 ? 129.768 148.220 152.180 1.00 60.95 346 VAL A CA 1
ATOM 2550 C C . VAL A 1 346 ? 129.274 148.430 150.754 1.00 58.57 346 VAL A C 1
ATOM 2551 O O . VAL A 1 346 ? 128.739 147.508 150.128 1.00 62.73 346 VAL A O 1
ATOM 2555 N N . ALA A 1 347 ? 129.471 149.630 150.205 1.00 55.80 347 ALA A N 1
ATOM 2556 C CA . ALA A 1 347 ? 129.143 149.859 148.805 1.00 58.51 347 ALA A CA 1
ATOM 2557 C C . ALA A 1 347 ? 130.028 149.019 147.896 1.00 57.77 347 ALA A C 1
ATOM 2558 O O . ALA A 1 347 ? 129.572 148.518 146.864 1.00 63.57 347 ALA A O 1
ATOM 2560 N N . LEU A 1 348 ? 131.299 148.858 148.261 1.00 54.58 348 LEU A N 1
ATOM 2561 C CA . LEU A 1 348 ? 132.194 148.041 147.449 1.00 56.43 348 LEU A CA 1
ATOM 2562 C C . LEU A 1 348 ? 131.782 146.572 147.486 1.00 58.35 348 LEU A C 1
ATOM 2563 O O . LEU A 1 348 ? 131.817 145.886 146.457 1.00 63.57 348 LEU A O 1
ATOM 2568 N N . ILE A 1 349 ? 131.374 146.074 148.655 1.00 55.59 349 ILE A N 1
ATOM 2569 C CA . ILE A 1 349 ? 130.875 144.701 148.726 1.00 58.36 349 ILE A CA 1
ATOM 2570 C C . ILE A 1 349 ? 129.587 144.555 147.923 1.00 62.34 349 ILE A C 1
ATOM 2571 O O . ILE A 1 349 ? 129.365 143.532 147.264 1.00 67.12 349 ILE A O 1
ATOM 2576 N N . ALA A 1 350 ? 128.712 145.563 147.971 1.00 59.58 350 ALA A N 1
ATOM 2577 C CA . ALA A 1 350 ? 127.486 145.508 147.178 1.00 58.45 350 ALA A CA 1
ATOM 2578 C C . ALA A 1 350 ? 127.798 145.476 145.688 1.00 60.56 350 ALA A C 1
ATOM 2579 O O . ALA A 1 350 ? 127.163 144.736 144.926 1.00 66.36 350 ALA A O 1
ATOM 2581 N N . ALA A 1 351 ? 128.773 146.276 145.256 1.00 58.29 351 ALA A N 1
ATOM 2582 C CA . ALA A 1 351 ? 129.190 146.264 143.860 1.00 58.98 351 ALA A CA 1
ATOM 2583 C C . ALA A 1 351 ? 129.767 144.911 143.474 1.00 61.36 351 ALA A C 1
ATOM 2584 O O . ALA A 1 351 ? 129.534 144.421 142.363 1.00 67.60 351 ALA A O 1
ATOM 2586 N N . ALA A 1 352 ? 130.533 144.296 144.376 1.00 60.80 352 ALA A N 1
ATOM 2587 C CA . ALA A 1 352 ? 131.048 142.956 144.117 1.00 65.74 352 ALA A CA 1
ATOM 2588 C C . ALA A 1 352 ? 129.913 141.951 143.970 1.00 63.91 352 ALA A C 1
ATOM 2589 O O . ALA A 1 352 ? 129.961 141.067 143.107 1.00 65.01 352 ALA A O 1
ATOM 2591 N N . ILE A 1 353 ? 128.887 142.069 144.814 1.00 60.51 353 ILE A N 1
ATOM 2592 C CA . ILE A 1 353 ? 127.753 141.152 144.750 1.00 62.92 353 ILE A CA 1
ATOM 2593 C C . ILE A 1 353 ? 127.004 141.314 143.433 1.00 68.03 353 ILE A C 1
ATOM 2594 O O . ILE A 1 353 ? 126.654 140.326 142.775 1.00 70.40 353 ILE A O 1
ATOM 2599 N N . ILE A 1 354 ? 126.752 142.559 143.025 1.00 69.81 354 ILE A N 1
ATOM 2600 C CA . ILE A 1 354 ? 125.972 142.799 141.814 1.00 67.45 354 ILE A CA 1
ATOM 2601 C C . ILE A 1 354 ? 126.737 142.341 140.576 1.00 63.06 354 ILE A C 1
ATOM 2602 O O . ILE A 1 354 ? 126.168 141.711 139.677 1.00 61.83 354 ILE A O 1
ATOM 2607 N N . THR A 1 355 ? 128.027 142.642 140.509 1.00 64.00 355 THR A N 1
ATOM 2608 C CA . THR A 1 355 ? 128.823 142.252 139.350 1.00 65.57 355 THR A CA 1
ATOM 2609 C C . THR A 1 355 ? 128.953 140.735 139.288 1.00 69.40 355 THR A C 1
ATOM 2610 O O . THR A 1 355 ? 129.373 140.112 140.271 1.00 69.20 355 THR A O 1
ATOM 2614 N N . PRO A 1 356 ? 128.614 140.105 138.159 1.00 67.17 356 PRO A N 1
ATOM 2615 C CA . PRO A 1 356 ? 128.731 138.643 138.074 1.00 71.52 356 PRO A CA 1
ATOM 2616 C C . PRO A 1 356 ? 130.146 138.150 137.832 1.00 74.44 356 PRO A C 1
ATOM 2617 O O . PRO A 1 356 ? 130.437 136.989 138.147 1.00 76.31 356 PRO A O 1
ATOM 2621 N N . THR A 1 357 ? 131.029 138.982 137.290 1.00 75.80 357 THR A N 1
ATOM 2622 C CA . THR A 1 357 ? 132.389 138.567 136.981 1.00 83.91 357 THR A CA 1
ATOM 2623 C C . THR A 1 357 ? 133.288 138.805 138.187 1.00 92.76 357 THR A C 1
ATOM 2624 O O . THR A 1 357 ? 133.290 139.897 138.763 1.00 96.37 357 THR A O 1
ATOM 2628 N N . GLY A 1 358 ? 134.049 137.781 138.563 1.00 90.96 358 GLY A N 1
ATOM 2629 C CA . GLY A 1 358 ? 134.932 137.875 139.707 1.00 94.90 358 GLY A CA 1
ATOM 2630 C C . GLY A 1 358 ? 136.263 138.525 139.391 1.00 103.33 358 GLY A C 1
ATOM 2631 O O . GLY A 1 358 ? 137.312 137.878 139.475 1.00 104.25 358 GLY A O 1
ATOM 2632 N N . ASP A 1 359 ? 136.234 139.804 139.026 1.00 107.78 359 ASP A N 1
ATOM 2633 C CA . ASP A 1 359 ? 137.441 140.563 138.737 1.00 108.04 359 ASP A CA 1
ATOM 2634 C C . ASP A 1 359 ? 137.384 141.902 139.458 1.00 104.58 359 ASP A C 1
ATOM 2635 O O . ASP A 1 359 ? 136.312 142.483 139.642 1.00 100.26 359 ASP A O 1
ATOM 2640 N N . VAL A 1 360 ? 138.559 142.385 139.868 1.00 105.42 360 VAL A N 1
ATOM 2641 C CA . VAL A 1 360 ? 138.634 143.649 140.592 1.00 103.82 360 VAL A CA 1
ATOM 2642 C C . VAL A 1 360 ? 138.267 144.819 139.688 1.00 102.47 360 VAL A C 1
ATOM 2643 O O . VAL A 1 360 ? 137.762 145.845 140.163 1.00 98.31 360 VAL A O 1
ATOM 2647 N N . VAL A 1 361 ? 138.519 144.697 138.382 1.00 103.10 361 VAL A N 1
ATOM 2648 C CA . VAL A 1 361 ? 138.230 145.791 137.457 1.00 100.56 361 VAL A CA 1
ATOM 2649 C C . VAL A 1 361 ? 136.734 146.082 137.426 1.00 95.43 361 VAL A C 1
ATOM 2650 O O . VAL A 1 361 ? 136.304 147.233 137.570 1.00 94.22 361 VAL A O 1
ATOM 2654 N N . ASN A 1 362 ? 135.919 145.040 137.241 1.00 92.25 362 ASN A N 1
ATOM 2655 C CA . ASN A 1 362 ? 134.472 145.227 137.255 1.00 91.23 362 ASN A CA 1
ATOM 2656 C C . ASN A 1 362 ? 133.985 145.680 138.623 1.00 84.59 362 ASN A C 1
ATOM 2657 O O . ASN A 1 362 ? 133.028 146.457 138.717 1.00 79.95 362 ASN A O 1
ATOM 2662 N N . LEU A 1 363 ? 134.632 145.210 139.691 1.00 85.06 363 LEU A N 1
ATOM 2663 C CA . LEU A 1 363 ? 134.266 145.648 141.033 1.00 79.13 363 LEU A CA 1
ATOM 2664 C C . LEU A 1 363 ? 134.441 147.153 141.180 1.00 76.63 363 LEU A C 1
ATOM 2665 O O . LEU A 1 363 ? 133.556 147.845 141.691 1.00 78.42 363 LEU A O 1
ATOM 2670 N N . SER A 1 364 ? 135.583 147.678 140.730 1.00 80.16 364 SER A N 1
ATOM 2671 C CA . SER A 1 364 ? 135.811 149.118 140.791 1.00 82.42 364 SER A CA 1
ATOM 2672 C C . SER A 1 364 ? 134.848 149.869 139.879 1.00 77.03 364 SER A C 1
ATOM 2673 O O . SER A 1 364 ? 134.329 150.931 140.252 1.00 74.84 364 SER A O 1
ATOM 2676 N N . LEU A 1 365 ? 134.598 149.332 138.683 1.00 76.63 365 LEU A N 1
ATOM 2677 C CA . LEU A 1 365 ? 133.692 149.993 137.749 1.00 75.69 365 LEU A CA 1
ATOM 2678 C C . LEU A 1 365 ? 132.290 150.111 138.330 1.00 66.02 365 LEU A C 1
ATOM 2679 O O . LEU A 1 365 ? 131.602 151.113 138.110 1.00 63.36 365 LEU A O 1
ATOM 2684 N N . MET A 1 366 ? 131.840 149.088 139.056 1.00 65.56 366 MET A N 1
ATOM 2685 C CA . MET A 1 366 ? 130.529 149.145 139.692 1.00 61.37 366 MET A CA 1
ATOM 2686 C C . MET A 1 366 ? 130.551 150.049 140.920 1.00 59.84 366 MET A C 1
ATOM 2687 O O . MET A 1 366 ? 129.635 150.851 141.120 1.00 59.69 366 MET A O 1
ATOM 2692 N N . ALA A 1 367 ? 131.604 149.957 141.736 1.00 60.31 367 ALA A N 1
ATOM 2693 C CA . ALA A 1 367 ? 131.673 150.727 142.970 1.00 56.42 367 ALA A CA 1
ATOM 2694 C C . ALA A 1 367 ? 131.829 152.220 142.725 1.00 54.30 367 ALA A C 1
ATOM 2695 O O . ALA A 1 367 ? 131.534 153.013 143.624 1.00 56.64 367 ALA A O 1
ATOM 2697 N N . GLY A 1 368 ? 132.297 152.619 141.546 1.00 52.93 368 GLY A N 1
ATOM 2698 C CA . GLY A 1 368 ? 132.413 154.021 141.220 1.00 49.82 368 GLY A CA 1
ATOM 2699 C C . GLY A 1 368 ? 131.098 154.771 141.327 1.00 48.87 368 GLY A C 1
ATOM 2700 O O . GLY A 1 368 ? 130.996 155.789 142.022 1.00 52.33 368 GLY A O 1
ATOM 2701 N N . PRO A 1 369 ? 130.069 154.293 140.621 1.00 48.34 369 PRO A N 1
ATOM 2702 C CA . PRO A 1 369 ? 128.741 154.912 140.764 1.00 47.29 369 PRO A CA 1
ATOM 2703 C C . PRO A 1 369 ? 128.219 154.926 142.189 1.00 49.98 369 PRO A C 1
ATOM 2704 O O . PRO A 1 369 ? 127.572 155.900 142.588 1.00 54.18 369 PRO A O 1
ATOM 2708 N N . MET A 1 370 ? 128.470 153.874 142.969 1.00 49.71 370 MET A N 1
ATOM 2709 C CA . MET A 1 370 ? 127.986 153.846 144.347 1.00 51.77 370 MET A CA 1
ATOM 2710 C C . MET A 1 370 ? 128.651 154.932 145.185 1.00 51.38 370 MET A C 1
ATOM 2711 O O . MET A 1 370 ? 127.983 155.648 145.944 1.00 54.60 370 MET A O 1
ATOM 2716 N N . LEU A 1 371 ? 129.971 155.072 145.057 1.00 48.85 371 LEU A N 1
ATOM 2717 C CA . LEU A 1 371 ? 130.674 156.122 145.784 1.00 46.97 371 LEU A CA 1
ATOM 2718 C C . LEU A 1 371 ? 130.222 157.500 145.327 1.00 46.99 371 LEU A C 1
ATOM 2719 O O . LEU A 1 371 ? 130.076 158.415 146.145 1.00 52.49 371 LEU A O 1
ATOM 2724 N N . LEU A 1 372 ? 130.003 157.669 144.023 1.00 42.24 372 LEU A N 1
ATOM 2725 C CA . LEU A 1 372 ? 129.526 158.953 143.522 1.00 43.83 372 LEU A CA 1
ATOM 2726 C C . LEU A 1 372 ? 128.151 159.283 144.085 1.00 44.58 372 LEU A C 1
ATOM 2727 O O . LEU A 1 372 ? 127.884 160.431 144.462 1.00 52.07 372 LEU A O 1
ATOM 2732 N N . ALA A 1 373 ? 127.262 158.290 144.143 1.00 41.79 373 ALA A N 1
ATOM 2733 C CA . ALA A 1 373 ? 125.937 158.508 144.707 1.00 41.19 373 ALA A CA 1
ATOM 2734 C C . ALA A 1 373 ? 126.023 158.884 146.178 1.00 41.04 373 ALA A C 1
ATOM 2735 O O . ALA A 1 373 ? 125.334 159.803 146.632 1.00 44.70 373 ALA A O 1
ATOM 2737 N N . TYR A 1 374 ? 126.876 158.193 146.934 1.00 41.05 374 TYR A N 1
ATOM 2738 C CA . TYR A 1 374 ? 127.038 158.527 148.345 1.00 46.54 374 TYR A CA 1
ATOM 2739 C C . TYR A 1 374 ? 127.579 159.942 148.521 1.00 47.34 374 TYR A C 1
ATOM 2740 O O . TYR A 1 374 ? 127.127 160.684 149.401 1.00 48.11 374 TYR A O 1
ATOM 2749 N N . GLU A 1 375 ? 128.556 160.330 147.698 1.00 48.46 375 GLU A N 1
ATOM 2750 C CA . GLU A 1 375 ? 129.137 161.664 147.817 1.00 49.43 375 GLU A CA 1
ATOM 2751 C C . GLU A 1 375 ? 128.124 162.743 147.466 1.00 45.60 375 GLU A C 1
ATOM 2752 O O . GLU A 1 375 ? 128.038 163.770 148.151 1.00 53.41 375 GLU A O 1
ATOM 2758 N N . LEU A 1 376 ? 127.350 162.537 146.400 1.00 43.96 376 LEU A N 1
ATOM 2759 C CA . LEU A 1 376 ? 126.301 163.495 146.075 1.00 49.33 376 LEU A CA 1
ATOM 2760 C C . LEU A 1 376 ? 125.263 163.561 147.184 1.00 52.19 376 LEU A C 1
ATOM 2761 O O . LEU A 1 376 ? 124.750 164.643 147.495 1.00 58.56 376 LEU A O 1
ATOM 2766 N N . GLY A 1 377 ? 124.956 162.422 147.807 1.00 45.92 377 GLY A N 1
ATOM 2767 C CA . GLY A 1 377 ? 124.007 162.428 148.905 1.00 46.25 377 GLY A CA 1
ATOM 2768 C C . GLY A 1 377 ? 124.503 163.223 150.096 1.00 52.08 377 GLY A C 1
ATOM 2769 O O . GLY A 1 377 ? 123.754 163.996 150.697 1.00 56.61 377 GLY A O 1
ATOM 2770 N N . VAL A 1 378 ? 125.775 163.042 150.455 1.00 48.78 378 VAL A N 1
ATOM 2771 C CA . VAL A 1 378 ? 126.303 163.776 151.601 1.00 47.03 378 VAL A CA 1
ATOM 2772 C C . VAL A 1 378 ? 126.414 165.262 151.281 1.00 45.35 378 VAL A C 1
ATOM 2773 O O . VAL A 1 378 ? 126.171 166.110 152.150 1.00 46.80 378 VAL A O 1
ATOM 2777 N N . LEU A 1 379 ? 126.751 165.609 150.036 1.00 46.27 379 LEU A N 1
ATOM 2778 C CA . LEU A 1 379 ? 126.767 167.016 149.650 1.00 50.26 379 LEU A CA 1
ATOM 2779 C C . LEU A 1 379 ? 125.375 167.627 149.748 1.00 59.43 379 LEU A C 1
ATOM 2780 O O . LEU A 1 379 ? 125.214 168.747 150.250 1.00 67.29 379 LEU A O 1
ATOM 2785 N N . LEU A 1 380 ? 124.355 166.903 149.281 1.00 57.13 380 LEU A N 1
ATOM 2786 C CA . LEU A 1 380 ? 122.990 167.409 149.362 1.00 54.44 380 LEU A CA 1
ATOM 2787 C C . LEU A 1 380 ? 122.535 167.546 150.808 1.00 58.41 380 LEU A C 1
ATOM 2788 O O . LEU A 1 380 ? 121.859 168.519 151.161 1.00 65.80 380 LEU A O 1
ATOM 2793 N N . VAL A 1 381 ? 122.893 166.584 151.659 1.00 54.65 381 VAL A N 1
ATOM 2794 C CA . VAL A 1 381 ? 122.527 166.664 153.070 1.00 53.64 381 VAL A CA 1
ATOM 2795 C C . VAL A 1 381 ? 123.175 167.880 153.718 1.00 60.08 381 VAL A C 1
ATOM 2796 O O . VAL A 1 381 ? 122.525 168.627 154.462 1.00 60.25 381 VAL A O 1
ATOM 2800 N N . TRP A 1 382 ? 124.464 168.102 153.445 1.00 62.75 382 TRP A N 1
ATOM 2801 C CA . TRP A 1 382 ? 125.144 169.264 154.007 1.00 63.94 382 TRP A CA 1
ATOM 2802 C C . TRP A 1 382 ? 124.522 170.563 153.513 1.00 70.68 382 TRP A C 1
ATOM 2803 O O . TRP A 1 382 ? 124.352 171.509 154.289 1.00 76.58 382 TRP A O 1
ATOM 2814 N N . MET A 1 383 ? 124.189 170.634 152.221 1.00 73.98 383 MET A N 1
ATOM 2815 C CA . MET A 1 383 ? 123.568 171.842 151.687 1.00 78.92 383 MET A CA 1
ATOM 2816 C C . MET A 1 383 ? 122.210 172.094 152.329 1.00 84.41 383 MET A C 1
ATOM 2817 O O . MET A 1 383 ? 121.868 173.238 152.653 1.00 89.35 383 MET A O 1
ATOM 2822 N N . VAL A 1 384 ? 121.421 171.033 152.525 1.00 79.28 384 VAL A N 1
ATOM 2823 C CA . VAL A 1 384 ? 120.120 171.180 153.170 1.00 70.99 384 VAL A CA 1
ATOM 2824 C C . VAL A 1 384 ? 120.291 171.675 154.598 1.00 72.35 384 VAL A C 1
ATOM 2825 O O . VAL A 1 384 ? 119.561 172.562 155.056 1.00 80.68 384 VAL A O 1
ATOM 2829 N N . GLU A 1 385 ? 121.258 171.112 155.323 1.00 73.33 385 GLU A N 1
ATOM 2830 C CA . GLU A 1 385 ? 121.486 171.543 156.698 1.00 84.24 385 GLU A CA 1
ATOM 2831 C C . GLU A 1 385 ? 121.936 172.997 156.753 1.00 84.92 385 GLU A C 1
ATOM 2832 O O . GLU A 1 385 ? 121.507 173.756 157.630 1.00 89.23 385 GLU A O 1
ATOM 2838 N N . ARG A 1 386 ? 122.806 173.402 155.826 1.00 84.79 386 ARG A N 1
ATOM 2839 C CA . ARG A 1 386 ? 123.255 174.789 155.790 1.00 89.50 386 ARG A CA 1
ATOM 2840 C C . ARG A 1 386 ? 122.097 175.732 155.493 1.00 93.09 386 ARG A C 1
ATOM 2841 O O . ARG A 1 386 ? 121.987 176.802 156.103 1.00 99.46 386 ARG A O 1
ATOM 2849 N N . ARG A 1 387 ? 121.223 175.353 154.558 1.00 91.83 387 ARG A N 1
ATOM 2850 C CA . ARG A 1 387 ? 120.062 176.185 154.257 1.00 97.44 387 ARG A CA 1
ATOM 2851 C C . ARG A 1 387 ? 119.129 176.279 155.458 1.00 94.57 387 ARG A C 1
ATOM 2852 O O . ARG A 1 387 ? 118.575 177.347 155.741 1.00 98.41 387 ARG A O 1
ATOM 2860 N N . ARG A 1 388 ? 118.938 175.167 156.170 1.00 89.79 388 ARG A N 1
ATOM 2861 C CA . ARG A 1 388 ? 118.098 175.189 157.362 1.00 96.07 388 ARG A CA 1
ATOM 2862 C C . ARG A 1 388 ? 118.689 176.094 158.435 1.00 99.77 388 ARG A C 1
ATOM 2863 O O . ARG A 1 388 ? 117.963 176.855 159.085 1.00 106.90 388 ARG A O 1
ATOM 2871 N N . ALA A 1 389 ? 120.005 176.021 158.637 1.00 96.09 389 ALA A N 1
ATOM 2872 C CA . ALA A 1 389 ? 120.649 176.879 159.626 1.00 100.83 389 ALA A CA 1
ATOM 2873 C C . ALA A 1 389 ? 120.541 178.347 159.233 1.00 106.14 389 ALA A C 1
ATOM 2874 O O . ALA A 1 389 ? 120.306 179.210 160.088 1.00 107.35 389 ALA A O 1
ATOM 2876 N N . ARG A 1 390 ? 120.717 178.650 157.945 1.00 106.61 390 ARG A N 1
ATOM 2877 C CA . ARG A 1 390 ? 120.585 180.028 157.482 1.00 109.15 390 ARG A CA 1
ATOM 2878 C C . ARG A 1 390 ? 119.165 180.541 157.679 1.00 110.37 390 ARG A C 1
ATOM 2879 O O . ARG A 1 390 ? 118.963 181.697 158.070 1.00 110.21 390 ARG A O 1
ATOM 2887 N N . ASN A 1 391 ? 118.166 179.699 157.401 1.00 112.45 391 ASN A N 1
ATOM 2888 C CA . ASN A 1 391 ? 116.781 180.098 157.625 1.00 115.84 391 ASN A CA 1
ATOM 2889 C C . ASN A 1 391 ? 116.512 180.352 159.103 1.00 117.04 391 ASN A C 1
ATOM 2890 O O . ASN A 1 391 ? 115.818 181.311 159.461 1.00 116.19 391 ASN A O 1
ATOM 2895 N N . SER A 1 392 ? 117.051 179.505 159.975 1.00 117.63 392 SER A N 1
ATOM 2896 C CA . SER A 1 392 ? 116.866 179.659 161.413 1.00 114.41 392 SER A CA 1
ATOM 2897 C C . SER A 1 392 ? 117.726 180.793 161.958 1.00 107.96 392 SER A C 1
ATOM 2898 O O . SER A 1 392 ? 117.476 181.304 163.050 1.00 103.74 392 SER A O 1
ATOM 2901 N N . GLY B 2 5 ? 133.564 135.948 144.074 1.00 102.78 5 GLY B N 1
ATOM 2902 C CA . GLY B 2 5 ? 134.661 135.011 143.924 1.00 104.59 5 GLY B CA 1
ATOM 2903 C C . GLY B 2 5 ? 135.782 135.242 144.918 1.00 104.83 5 GLY B C 1
ATOM 2904 O O . GLY B 2 5 ? 135.654 136.060 145.830 1.00 100.31 5 GLY B O 1
ATOM 2905 N N . ALA B 2 6 ? 136.887 134.514 144.743 1.00 111.38 6 ALA B N 1
ATOM 2906 C CA . ALA B 2 6 ? 138.029 134.679 145.638 1.00 109.59 6 ALA B CA 1
ATOM 2907 C C . ALA B 2 6 ? 138.659 136.057 145.482 1.00 106.16 6 ALA B C 1
ATOM 2908 O O . ALA B 2 6 ? 139.108 136.655 146.467 1.00 105.53 6 ALA B O 1
ATOM 2910 N N . GLY B 2 7 ? 138.712 136.573 144.252 1.00 103.22 7 GLY B N 1
ATOM 2911 C CA . GLY B 2 7 ? 139.252 137.907 144.046 1.00 96.85 7 GLY B CA 1
ATOM 2912 C C . GLY B 2 7 ? 138.423 138.982 144.720 1.00 97.05 7 GLY B C 1
ATOM 2913 O O . GLY B 2 7 ? 138.963 139.889 145.356 1.00 96.99 7 GLY B O 1
ATOM 2914 N N . GLU B 2 8 ? 137.098 138.892 144.598 1.00 96.19 8 GLU B N 1
ATOM 2915 C CA . GLU B 2 8 ? 136.234 139.851 145.275 1.00 95.31 8 GLU B CA 1
ATOM 2916 C C . GLU B 2 8 ? 136.385 139.750 146.786 1.00 88.66 8 GLU B C 1
ATOM 2917 O O . GLU B 2 8 ? 136.396 140.768 147.488 1.00 84.48 8 GLU B O 1
ATOM 2923 N N . MET B 2 9 ? 136.502 138.525 147.306 1.00 92.24 9 MET B N 1
ATOM 2924 C CA . MET B 2 9 ? 136.675 138.339 148.743 1.00 92.62 9 MET B CA 1
ATOM 2925 C C . MET B 2 9 ? 137.983 138.952 149.227 1.00 84.28 9 MET B C 1
ATOM 2926 O O . MET B 2 9 ? 138.011 139.641 150.254 1.00 82.72 9 MET B O 1
ATOM 2931 N N . VAL B 2 10 ? 139.080 138.712 148.507 1.00 84.87 10 VAL B N 1
ATOM 2932 C CA . VAL B 2 10 ? 140.348 139.283 148.944 1.00 88.76 10 VAL B CA 1
ATOM 2933 C C . VAL B 2 10 ? 140.319 140.798 148.802 1.00 91.88 10 VAL B C 1
ATOM 2934 O O . VAL B 2 10 ? 140.918 141.510 149.613 1.00 94.93 10 VAL B O 1
ATOM 2938 N N . PHE B 2 11 ? 139.593 141.323 147.810 1.00 92.52 11 PHE B N 1
ATOM 2939 C CA . PHE B 2 11 ? 139.486 142.771 147.671 1.00 92.07 11 PHE B CA 1
ATOM 2940 C C . PHE B 2 11 ? 138.714 143.388 148.833 1.00 93.51 11 PHE B C 1
ATOM 2941 O O . PHE B 2 11 ? 139.136 144.408 149.393 1.00 93.50 11 PHE B O 1
ATOM 2949 N N . ILE B 2 12 ? 137.584 142.786 149.215 1.00 91.47 12 ILE B N 1
ATOM 2950 C CA . ILE B 2 12 ? 136.813 143.340 150.325 1.00 89.13 12 ILE B CA 1
ATOM 2951 C C . ILE B 2 12 ? 137.590 143.207 151.630 1.00 91.69 12 ILE B C 1
ATOM 2952 O O . ILE B 2 12 ? 137.546 144.099 152.484 1.00 96.38 12 ILE B O 1
ATOM 2957 N N . LEU B 2 13 ? 138.330 142.105 151.801 1.00 87.76 13 LEU B N 1
ATOM 2958 C CA . LEU B 2 13 ? 139.147 141.950 153.000 1.00 86.96 13 LEU B CA 1
ATOM 2959 C C . LEU B 2 13 ? 140.259 142.991 153.049 1.00 82.61 13 LEU B C 1
ATOM 2960 O O . LEU B 2 13 ? 140.526 143.576 154.108 1.00 89.58 13 LEU B O 1
ATOM 2965 N N . VAL B 2 14 ? 140.915 143.238 151.913 1.00 80.18 14 VAL B N 1
ATOM 2966 C CA . VAL B 2 14 ? 141.962 144.251 151.862 1.00 91.18 14 VAL B CA 1
ATOM 2967 C C . VAL B 2 14 ? 141.386 145.621 152.183 1.00 92.68 14 VAL B C 1
ATOM 2968 O O . VAL B 2 14 ? 141.987 146.399 152.929 1.00 96.47 14 VAL B O 1
ATOM 2972 N N . ALA B 2 15 ? 140.206 145.933 151.642 1.00 91.91 15 ALA B N 1
ATOM 2973 C CA . ALA B 2 15 ? 139.579 147.217 151.941 1.00 99.96 15 ALA B CA 1
ATOM 2974 C C . ALA B 2 15 ? 139.241 147.337 153.423 1.00 97.26 15 ALA B C 1
ATOM 2975 O O . ALA B 2 15 ? 139.444 148.396 154.034 1.00 98.45 15 ALA B O 1
ATOM 2977 N N . ALA B 2 16 ? 138.717 146.262 154.017 1.00 92.53 16 ALA B N 1
ATOM 2978 C CA . ALA B 2 16 ? 138.363 146.295 155.431 1.00 95.38 16 ALA B CA 1
ATOM 2979 C C . ALA B 2 16 ? 139.590 146.522 156.303 1.00 95.49 16 ALA B C 1
ATOM 2980 O O . ALA B 2 16 ? 139.551 147.321 157.246 1.00 98.31 16 ALA B O 1
ATOM 2982 N N . LEU B 2 17 ? 140.693 145.831 156.005 1.00 90.03 17 LEU B N 1
ATOM 2983 C CA . LEU B 2 17 ? 141.909 146.049 156.784 1.00 89.70 17 LEU B CA 1
ATOM 2984 C C . LEU B 2 17 ? 142.558 147.386 156.454 1.00 99.45 17 LEU B C 1
ATOM 2985 O O . LEU B 2 17 ? 143.333 147.913 157.260 1.00 105.84 17 LEU B O 1
ATOM 2990 N N . LEU B 2 18 ? 142.249 147.955 155.289 1.00 104.00 18 LEU B N 1
ATOM 2991 C CA . LEU B 2 18 ? 142.891 149.190 154.859 1.00 111.38 18 LEU B CA 1
ATOM 2992 C C . LEU B 2 18 ? 142.254 150.415 155.499 1.00 114.30 18 LEU B C 1
ATOM 2993 O O . LEU B 2 18 ? 142.964 151.347 155.893 1.00 116.98 18 LEU B O 1
ATOM 2998 N N . ILE B 2 19 ? 140.922 150.440 155.603 1.00 113.77 19 ILE B N 1
ATOM 2999 C CA . ILE B 2 19 ? 140.260 151.634 156.131 1.00 114.26 19 ILE B CA 1
ATOM 3000 C C . ILE B 2 19 ? 140.645 151.870 157.587 1.00 111.73 19 ILE B C 1
ATOM 3001 O O . ILE B 2 19 ? 140.772 153.017 158.029 1.00 110.48 19 ILE B O 1
ATOM 3006 N N . LEU B 2 20 ? 140.846 150.798 158.355 1.00 109.90 20 LEU B N 1
ATOM 3007 C CA . LEU B 2 20 ? 141.202 150.969 159.759 1.00 110.58 20 LEU B CA 1
ATOM 3008 C C . LEU B 2 20 ? 142.664 151.365 159.924 1.00 112.97 20 LEU B C 1
ATOM 3009 O O . LEU B 2 20 ? 142.995 152.172 160.800 1.00 113.91 20 LEU B O 1
ATOM 3014 N N . GLY B 2 21 ? 143.548 150.813 159.098 1.00 113.43 21 GLY B N 1
ATOM 3015 C CA . GLY B 2 21 ? 144.952 151.135 159.164 1.00 114.70 21 GLY B CA 1
ATOM 3016 C C . GLY B 2 21 ? 145.635 150.470 160.340 1.00 116.87 21 GLY B C 1
ATOM 3017 O O . GLY B 2 21 ? 145.025 149.701 161.088 1.00 114.08 21 GLY B O 1
ATOM 3018 N N . PRO B 2 22 ? 146.932 150.758 160.528 1.00 122.62 22 PRO B N 1
ATOM 3019 C CA . PRO B 2 22 ? 147.725 150.198 161.629 1.00 127.04 22 PRO B CA 1
ATOM 3020 C C . PRO B 2 22 ? 147.180 150.581 163.002 1.00 123.15 22 PRO B C 1
ATOM 3021 O O . PRO B 2 22 ? 146.796 149.691 163.760 1.00 122.87 22 PRO B O 1
ATOM 3025 N N . GLY C 2 5 ? 135.348 131.338 144.077 1.00 102.78 5 GLY F N 1
ATOM 3026 C CA . GLY C 2 5 ? 133.988 130.857 143.927 1.00 104.59 5 GLY F CA 1
ATOM 3027 C C . GLY C 2 5 ? 133.627 129.771 144.920 1.00 104.83 5 GLY F C 1
ATOM 3028 O O . GLY C 2 5 ? 134.399 129.472 145.832 1.00 100.31 5 GLY F O 1
ATOM 3029 N N . ALA C 2 6 ? 132.443 129.178 144.745 1.00 111.38 6 ALA F N 1
ATOM 3030 C CA . ALA C 2 6 ? 132.015 128.107 145.638 1.00 109.59 6 ALA F CA 1
ATOM 3031 C C . ALA C 2 6 ? 132.893 126.872 145.483 1.00 106.16 6 ALA F C 1
ATOM 3032 O O . ALA C 2 6 ? 133.185 126.184 146.468 1.00 105.53 6 ALA F O 1
ATOM 3034 N N . GLY C 2 7 ? 133.313 126.568 144.253 1.00 103.22 7 GLY F N 1
ATOM 3035 C CA . GLY C 2 7 ? 134.198 125.433 144.046 1.00 96.85 7 GLY F CA 1
ATOM 3036 C C . GLY C 2 7 ? 135.543 125.612 144.721 1.00 97.05 7 GLY F C 1
ATOM 3037 O O . GLY C 2 7 ? 136.059 124.691 145.357 1.00 96.99 7 GLY F O 1
ATOM 3038 N N . GLU C 2 8 ? 136.128 126.805 144.600 1.00 96.19 8 GLU F N 1
ATOM 3039 C CA . GLU C 2 8 ? 137.391 127.073 145.277 1.00 95.31 8 GLU F CA 1
ATOM 3040 C C . GLU C 2 8 ? 137.227 126.992 146.789 1.00 88.66 8 GLU F C 1
ATOM 3041 O O . GLU C 2 8 ? 138.103 126.473 147.490 1.00 84.48 8 GLU F O 1
ATOM 3047 N N . MET C 2 9 ? 136.108 127.504 147.308 1.00 92.24 9 MET F N 1
ATOM 3048 C CA . MET C 2 9 ? 135.860 127.446 148.745 1.00 92.62 9 MET F CA 1
ATOM 3049 C C . MET C 2 9 ? 135.736 126.007 149.229 1.00 84.28 9 MET F C 1
ATOM 3050 O O . MET C 2 9 ? 136.318 125.637 150.255 1.00 82.72 9 MET F O 1
ATOM 3055 N N . VAL C 2 10 ? 134.979 125.178 148.508 1.00 84.87 10 VAL F N 1
ATOM 3056 C CA . VAL C 2 10 ? 134.840 123.794 148.944 1.00 88.76 10 VAL F CA 1
ATOM 3057 C C . VAL C 2 10 ? 136.166 123.061 148.802 1.00 91.88 10 VAL F C 1
ATOM 3058 O O . VAL C 2 10 ? 136.482 122.185 149.613 1.00 94.93 10 VAL F O 1
ATOM 3062 N N . PHE C 2 11 ? 136.984 123.427 147.811 1.00 92.52 11 PHE F N 1
ATOM 3063 C CA . PHE C 2 11 ? 138.292 122.795 147.672 1.00 92.07 11 PHE F CA 1
ATOM 3064 C C . PHE C 2 11 ? 139.211 123.155 148.834 1.00 93.51 11 PHE F C 1
ATOM 3065 O O . PHE C 2 11 ? 139.883 122.279 149.394 1.00 93.50 11 PHE F O 1
ATOM 3073 N N . ILE C 2 12 ? 139.255 124.434 149.217 1.00 91.47 12 ILE F N 1
ATOM 3074 C CA . ILE C 2 12 ? 140.120 124.824 150.327 1.00 89.13 12 ILE F CA 1
ATOM 3075 C C . ILE C 2 12 ? 139.616 124.217 151.632 1.00 91.69 12 ILE F C 1
ATOM 3076 O O . ILE C 2 12 ? 140.410 123.809 152.486 1.00 96.38 12 ILE F O 1
ATOM 3081 N N . LEU C 2 13 ? 138.292 124.128 151.802 1.00 87.76 13 LEU F N 1
ATOM 3082 C CA . LEU C 2 13 ? 137.748 123.497 153.001 1.00 86.96 13 LEU F CA 1
ATOM 3083 C C . LEU C 2 13 ? 138.093 122.014 153.050 1.00 82.61 13 LEU F C 1
ATOM 3084 O O . LEU C 2 13 ? 138.465 121.489 154.108 1.00 89.58 13 LEU F O 1
ATOM 3089 N N . VAL C 2 14 ? 137.979 121.323 151.913 1.00 80.18 14 VAL F N 1
ATOM 3090 C CA . VAL C 2 14 ? 138.332 119.909 151.862 1.00 91.18 14 VAL F CA 1
ATOM 3091 C C . VAL C 2 14 ? 139.806 119.722 152.184 1.00 92.68 14 VAL F C 1
ATOM 3092 O O . VAL C 2 14 ? 140.180 118.812 152.929 1.00 96.47 14 VAL F O 1
ATOM 3096 N N . ALA C 2 15 ? 140.667 120.588 151.643 1.00 91.91 15 ALA F N 1
ATOM 3097 C CA . ALA C 2 15 ? 142.092 120.488 151.943 1.00 99.96 15 ALA F CA 1
ATOM 3098 C C . ALA C 2 15 ? 142.365 120.720 153.425 1.00 97.26 15 ALA F C 1
ATOM 3099 O O . ALA C 2 15 ? 143.180 120.014 154.036 1.00 98.45 15 ALA F O 1
ATOM 3101 N N . ALA C 2 16 ? 141.696 121.712 154.018 1.00 92.53 16 ALA F N 1
ATOM 3102 C CA . ALA C 2 16 ? 141.902 122.001 155.433 1.00 95.38 16 ALA F CA 1
ATOM 3103 C C . ALA C 2 16 ? 141.484 120.825 156.304 1.00 95.49 16 ALA F C 1
ATOM 3104 O O . ALA C 2 16 ? 142.195 120.458 157.247 1.00 98.31 16 ALA F O 1
ATOM 3106 N N . LEU C 2 17 ? 140.334 120.215 156.005 1.00 90.03 17 LEU F N 1
ATOM 3107 C CA . LEU C 2 17 ? 139.914 119.054 156.784 1.00 89.70 17 LEU F CA 1
ATOM 3108 C C . LEU C 2 17 ? 140.747 117.822 156.454 1.00 99.45 17 LEU F C 1
ATOM 3109 O O . LEU C 2 17 ? 140.815 116.887 157.259 1.00 105.84 17 LEU F O 1
ATOM 3114 N N . LEU C 2 18 ? 141.395 117.806 155.289 1.00 104.00 18 LEU F N 1
ATOM 3115 C CA . LEU C 2 18 ? 142.142 116.633 154.859 1.00 111.38 18 LEU F CA 1
ATOM 3116 C C . LEU C 2 18 ? 143.522 116.571 155.499 1.00 114.30 18 LEU F C 1
ATOM 3117 O O . LEU C 2 18 ? 143.973 115.489 155.893 1.00 116.98 18 LEU F O 1
ATOM 3122 N N . ILE C 2 19 ? 144.210 117.711 155.604 1.00 113.77 19 ILE F N 1
ATOM 3123 C CA . ILE C 2 19 ? 145.574 117.687 156.133 1.00 114.26 19 ILE F CA 1
ATOM 3124 C C . ILE C 2 19 ? 145.586 117.235 157.588 1.00 111.73 19 ILE F C 1
ATOM 3125 O O . ILE C 2 19 ? 146.515 116.550 158.030 1.00 110.48 19 ILE F O 1
ATOM 3130 N N . LEU C 2 20 ? 144.557 117.597 158.356 1.00 109.90 20 LEU F N 1
ATOM 3131 C CA . LEU C 2 20 ? 144.526 117.203 159.760 1.00 110.58 20 LEU F CA 1
ATOM 3132 C C . LEU C 2 20 ? 144.138 115.739 159.924 1.00 112.97 20 LEU F C 1
ATOM 3133 O O . LEU C 2 20 ? 144.670 115.048 160.800 1.00 113.91 20 LEU F O 1
ATOM 3138 N N . GLY C 2 21 ? 143.217 115.250 159.098 1.00 113.43 21 GLY F N 1
ATOM 3139 C CA . GLY C 2 21 ? 142.794 113.873 159.163 1.00 114.70 21 GLY F CA 1
ATOM 3140 C C . GLY C 2 21 ? 141.876 113.614 160.338 1.00 116.87 21 GLY F C 1
ATOM 3141 O O . GLY C 2 21 ? 141.515 114.527 161.087 1.00 114.08 21 GLY F O 1
ATOM 3142 N N . PRO C 2 22 ? 141.476 112.346 160.526 1.00 122.62 22 PRO F N 1
ATOM 3143 C CA . PRO C 2 22 ? 140.594 111.940 161.626 1.00 127.04 22 PRO F CA 1
ATOM 3144 C C . PRO C 2 22 ? 141.198 112.219 162.999 1.00 123.15 22 PRO F C 1
ATOM 3145 O O . PRO C 2 22 ? 140.619 112.998 163.758 1.00 122.87 22 PRO F O 1
ATOM 3149 N N . GLY D 2 5 ? 130.482 132.093 144.068 1.00 102.78 5 GLY D N 1
ATOM 3150 C CA . GLY D 2 5 ? 130.746 133.512 143.919 1.00 104.59 5 GLY D CA 1
ATOM 3151 C C . GLY D 2 5 ? 129.986 134.367 144.913 1.00 104.83 5 GLY D C 1
ATOM 3152 O O . GLY D 2 5 ? 129.342 133.847 145.824 1.00 100.31 5 GLY D O 1
ATOM 3153 N N . ALA D 2 6 ? 130.065 135.688 144.739 1.00 111.38 6 ALA D N 1
ATOM 3154 C CA . ALA D 2 6 ? 129.352 136.594 145.633 1.00 109.59 6 ALA D CA 1
ATOM 3155 C C . ALA D 2 6 ? 127.843 136.452 145.478 1.00 106.16 6 ALA D C 1
ATOM 3156 O O . ALA D 2 6 ? 127.101 136.542 146.463 1.00 105.53 6 ALA D O 1
ATOM 3158 N N . GLY D 2 7 ? 127.370 136.241 144.248 1.00 103.22 7 GLY D N 1
ATOM 3159 C CA . GLY D 2 7 ? 125.944 136.043 144.041 1.00 96.85 7 GLY D CA 1
ATOM 3160 C C . GLY D 2 7 ? 125.427 134.787 144.715 1.00 97.05 7 GLY D C 1
ATOM 3161 O O . GLY D 2 7 ? 124.371 134.802 145.351 1.00 96.99 7 GLY D O 1
ATOM 3162 N N . GLU D 2 8 ? 126.167 133.685 144.593 1.00 96.19 8 GLU D N 1
ATOM 3163 C CA . GLU D 2 8 ? 125.767 132.456 145.269 1.00 95.31 8 GLU D CA 1
ATOM 3164 C C . GLU D 2 8 ? 125.779 132.637 146.781 1.00 88.66 8 GLU D C 1
ATOM 3165 O O . GLU D 2 8 ? 124.892 132.138 147.482 1.00 84.48 8 GLU D O 1
ATOM 3171 N N . MET D 2 9 ? 126.782 133.350 147.300 1.00 92.24 9 MET D N 1
ATOM 3172 C CA . MET D 2 9 ? 126.857 133.592 148.737 1.00 92.62 9 MET D CA 1
ATOM 3173 C C . MET D 2 9 ? 125.673 134.419 149.222 1.00 84.28 9 MET D C 1
ATOM 3174 O O . MET D 2 9 ? 125.062 134.099 150.249 1.00 82.72 9 MET D O 1
ATOM 3179 N N . VAL D 2 10 ? 125.333 135.490 148.503 1.00 84.87 10 VAL D N 1
ATOM 3180 C CA . VAL D 2 10 ? 124.205 136.303 148.939 1.00 88.76 10 VAL D CA 1
ATOM 3181 C C . VAL D 2 10 ? 122.907 135.521 148.797 1.00 91.88 10 VAL D C 1
ATOM 3182 O O . VAL D 2 10 ? 121.990 135.685 149.608 1.00 94.93 10 VAL D O 1
ATOM 3186 N N . PHE D 2 11 ? 122.815 134.631 147.805 1.00 92.52 11 PHE D N 1
ATOM 3187 C CA . PHE D 2 11 ? 121.613 133.814 147.666 1.00 92.07 11 PHE D CA 1
ATOM 3188 C C . PHE D 2 11 ? 121.465 132.837 148.827 1.00 93.51 11 PHE D C 1
ATOM 3189 O O . PHE D 2 11 ? 120.370 132.693 149.387 1.00 93.50 11 PHE D O 1
ATOM 3197 N N . ILE D 2 12 ? 122.550 132.159 149.209 1.00 91.47 12 ILE D N 1
ATOM 3198 C CA . ILE D 2 12 ? 122.455 131.214 150.319 1.00 89.13 12 ILE D CA 1
ATOM 3199 C C . ILE D 2 12 ? 122.183 131.953 151.624 1.00 91.69 12 ILE D C 1
ATOM 3200 O O . ILE D 2 12 ? 121.432 131.469 152.478 1.00 96.38 12 ILE D O 1
ATOM 3205 N N . LEU D 2 13 ? 122.768 133.144 151.795 1.00 87.76 13 LEU D N 1
ATOM 3206 C CA . LEU D 2 13 ? 122.494 133.929 152.995 1.00 86.96 13 LEU D CA 1
ATOM 3207 C C . LEU D 2 13 ? 121.037 134.372 153.044 1.00 82.61 13 LEU D C 1
ATOM 3208 O O . LEU D 2 13 ? 120.397 134.312 154.103 1.00 89.58 13 LEU D O 1
ATOM 3213 N N . VAL D 2 14 ? 120.495 134.818 151.908 1.00 80.18 14 VAL D N 1
ATOM 3214 C CA . VAL D 2 14 ? 119.095 135.220 151.857 1.00 91.18 14 VAL D CA 1
ATOM 3215 C C . VAL D 2 14 ? 118.195 134.036 152.178 1.00 92.68 14 VAL D C 1
ATOM 3216 O O . VAL D 2 14 ? 117.221 134.167 152.924 1.00 96.47 14 VAL D O 1
ATOM 3220 N N . ALA D 2 15 ? 118.515 132.858 151.637 1.00 91.91 15 ALA D N 1
ATOM 3221 C CA . ALA D 2 15 ? 117.715 131.673 151.935 1.00 99.96 15 ALA D CA 1
ATOM 3222 C C . ALA D 2 15 ? 117.780 131.320 153.417 1.00 97.26 15 ALA D C 1
ATOM 3223 O O . ALA D 2 15 ? 116.761 130.967 154.028 1.00 98.45 15 ALA D O 1
ATOM 3225 N N . ALA D 2 16 ? 118.973 131.403 154.011 1.00 92.53 16 ALA D N 1
ATOM 3226 C CA . ALA D 2 16 ? 119.121 131.079 155.425 1.00 95.38 16 ALA D CA 1
ATOM 3227 C C . ALA D 2 16 ? 118.312 132.029 156.297 1.00 95.49 16 ALA D C 1
ATOM 3228 O O . ALA D 2 16 ? 117.639 131.596 157.240 1.00 98.31 16 ALA D O 1
ATOM 3230 N N . LEU D 2 17 ? 118.359 133.329 155.999 1.00 90.03 17 LEU D N 1
ATOM 3231 C CA . LEU D 2 17 ? 117.564 134.274 156.779 1.00 89.70 17 LEU D CA 1
ATOM 3232 C C . LEU D 2 17 ? 116.080 134.169 156.449 1.00 99.45 17 LEU D C 1
ATOM 3233 O O . LEU D 2 17 ? 115.237 134.577 157.255 1.00 105.84 17 LEU D O 1
ATOM 3238 N N . LEU D 2 18 ? 115.742 133.617 155.284 1.00 104.00 18 LEU D N 1
ATOM 3239 C CA . LEU D 2 18 ? 114.352 133.556 154.854 1.00 111.38 18 LEU D CA 1
ATOM 3240 C C . LEU D 2 18 ? 113.608 132.393 155.493 1.00 114.30 18 LEU D C 1
ATOM 3241 O O . LEU D 2 18 ? 112.446 132.542 155.888 1.00 116.98 18 LEU D O 1
ATOM 3246 N N . ILE D 2 19 ? 114.252 131.226 155.597 1.00 113.77 19 ILE D N 1
ATOM 3247 C CA . ILE D 2 19 ? 113.548 130.056 156.125 1.00 114.26 19 ILE D CA 1
ATOM 3248 C C . ILE D 2 19 ? 113.151 130.272 157.581 1.00 111.73 19 ILE D C 1
ATOM 3249 O O . ILE D 2 19 ? 112.094 129.808 158.022 1.00 110.48 19 ILE D O 1
ATOM 3254 N N . LEU D 2 20 ? 113.980 130.980 158.349 1.00 109.90 20 LEU D N 1
ATOM 3255 C CA . LEU D 2 20 ? 113.654 131.203 159.753 1.00 110.58 20 LEU D CA 1
ATOM 3256 C C . LEU D 2 20 ? 112.581 132.272 159.918 1.00 112.97 20 LEU D C 1
ATOM 3257 O O . LEU D 2 20 ? 111.716 132.155 160.794 1.00 113.91 20 LEU D O 1
ATOM 3262 N N . GLY D 2 21 ? 112.618 133.314 159.093 1.00 113.43 21 GLY D N 1
ATOM 3263 C CA . GLY D 2 21 ? 111.637 134.369 159.158 1.00 114.70 21 GLY D CA 1
ATOM 3264 C C . GLY D 2 21 ? 111.872 135.293 160.335 1.00 116.87 21 GLY D C 1
ATOM 3265 O O . GLY D 2 21 ? 112.843 135.148 161.084 1.00 114.08 21 GLY D O 1
ATOM 3266 N N . PRO D 2 22 ? 110.975 136.273 160.523 1.00 122.62 22 PRO D N 1
ATOM 3267 C CA . PRO D 2 22 ? 111.064 137.239 161.625 1.00 127.04 22 PRO D CA 1
ATOM 3268 C C . PRO D 2 22 ? 111.004 136.575 162.997 1.00 123.15 22 PRO D C 1
ATOM 3269 O O . PRO D 2 22 ? 111.967 136.686 163.755 1.00 122.87 22 PRO D O 1
ATOM 3273 N N . ASP E 1 5 ? 148.919 137.126 164.102 1.00 137.35 5 ASP E N 1
ATOM 3274 C CA . ASP E 1 5 ? 148.547 137.617 165.423 1.00 140.42 5 ASP E CA 1
ATOM 3275 C C . ASP E 1 5 ? 148.070 139.064 165.355 1.00 138.83 5 ASP E C 1
ATOM 3276 O O . ASP E 1 5 ? 146.924 139.332 164.994 1.00 135.84 5 ASP E O 1
ATOM 3281 N N . HIS E 1 6 ? 148.954 139.994 165.705 1.00 138.30 6 HIS E N 1
ATOM 3282 C CA . HIS E 1 6 ? 148.600 141.404 165.681 1.00 130.67 6 HIS E CA 1
ATOM 3283 C C . HIS E 1 6 ? 148.495 141.915 164.246 1.00 123.80 6 HIS E C 1
ATOM 3284 O O . HIS E 1 6 ? 149.048 141.339 163.304 1.00 123.08 6 HIS E O 1
ATOM 3291 N N . LEU E 1 7 ? 147.772 143.023 164.091 1.00 114.88 7 LEU E N 1
ATOM 3292 C CA . LEU E 1 7 ? 147.524 143.614 162.783 1.00 107.63 7 LEU E CA 1
ATOM 3293 C C . LEU E 1 7 ? 148.401 144.820 162.481 1.00 100.15 7 LEU E C 1
ATOM 3294 O O . LEU E 1 7 ? 148.679 145.078 161.307 1.00 96.82 7 LEU E O 1
ATOM 3299 N N . THR E 1 8 ? 148.857 145.541 163.508 1.00 97.54 8 THR E N 1
ATOM 3300 C CA . THR E 1 8 ? 149.362 146.902 163.335 1.00 94.80 8 THR E CA 1
ATOM 3301 C C . THR E 1 8 ? 150.436 146.985 162.254 1.00 93.73 8 THR E C 1
ATOM 3302 O O . THR E 1 8 ? 150.243 147.620 161.210 1.00 94.70 8 THR E O 1
ATOM 3306 N N . GLU E 1 9 ? 151.569 146.318 162.478 1.00 94.23 9 GLU E N 1
ATOM 3307 C CA . GLU E 1 9 ? 152.683 146.411 161.541 1.00 97.95 9 GLU E CA 1
ATOM 3308 C C . GLU E 1 9 ? 152.369 145.697 160.234 1.00 96.66 9 GLU E C 1
ATOM 3309 O O . GLU E 1 9 ? 152.702 146.198 159.151 1.00 91.87 9 GLU E O 1
ATOM 3315 N N . LEU E 1 10 ? 151.710 144.538 160.318 1.00 97.93 10 LEU E N 1
ATOM 3316 C CA . LEU E 1 10 ? 151.301 143.826 159.114 1.00 94.12 10 LEU E CA 1
ATOM 3317 C C . LEU E 1 10 ? 150.371 144.678 158.262 1.00 87.51 10 LEU E C 1
ATOM 3318 O O . LEU E 1 10 ? 150.557 144.783 157.045 1.00 84.73 10 LEU E O 1
ATOM 3323 N N . ARG E 1 11 ? 149.372 145.304 158.887 1.00 85.14 11 ARG E N 1
ATOM 3324 C CA . ARG E 1 11 ? 148.432 146.131 158.138 1.00 79.97 11 ARG E CA 1
ATOM 3325 C C . ARG E 1 11 ? 149.121 147.351 157.542 1.00 76.79 11 ARG E C 1
ATOM 3326 O O . ARG E 1 11 ? 148.860 147.714 156.389 1.00 79.29 11 ARG E O 1
ATOM 3334 N N . SER E 1 12 ? 150.005 147.994 158.309 1.00 74.88 12 SER E N 1
ATOM 3335 C CA . SER E 1 12 ? 150.700 149.171 157.796 1.00 71.83 12 SER E CA 1
ATOM 3336 C C . SER E 1 12 ? 151.562 148.821 156.590 1.00 71.99 12 SER E C 1
ATOM 3337 O O . SER E 1 12 ? 151.569 149.546 155.585 1.00 74.58 12 SER E O 1
ATOM 3340 N N . ARG E 1 13 ? 152.283 147.704 156.658 1.00 72.19 13 ARG E N 1
ATOM 3341 C CA . ARG E 1 13 ? 153.190 147.380 155.567 1.00 70.47 13 ARG E CA 1
ATOM 3342 C C . ARG E 1 13 ? 152.426 146.819 154.372 1.00 67.19 13 ARG E C 1
ATOM 3343 O O . ARG E 1 13 ? 152.838 147.005 153.219 1.00 64.57 13 ARG E O 1
ATOM 3351 N N . LEU E 1 14 ? 151.293 146.157 154.622 1.00 67.40 14 LEU E N 1
ATOM 3352 C CA . LEU E 1 14 ? 150.402 145.784 153.531 1.00 63.46 14 LEU E CA 1
ATOM 3353 C C . LEU E 1 14 ? 149.860 147.019 152.831 1.00 62.18 14 LEU E C 1
ATOM 3354 O O . LEU E 1 14 ? 149.707 147.027 151.606 1.00 64.74 14 LEU E O 1
ATOM 3359 N N . MET E 1 15 ? 149.557 148.069 153.599 1.00 61.27 15 MET E N 1
ATOM 3360 C CA . MET E 1 15 ? 149.140 149.334 153.005 1.00 63.65 15 MET E CA 1
ATOM 3361 C C . MET E 1 15 ? 150.255 149.939 152.164 1.00 62.53 15 MET E C 1
ATOM 3362 O O . MET E 1 15 ? 149.997 150.512 151.099 1.00 62.92 15 MET E O 1
ATOM 3367 N N . ARG E 1 16 ? 151.498 149.844 152.641 1.00 60.34 16 ARG E N 1
ATOM 3368 C CA . ARG E 1 16 ? 152.629 150.313 151.843 1.00 58.46 16 ARG E CA 1
ATOM 3369 C C . ARG E 1 16 ? 152.714 149.561 150.519 1.00 58.07 16 ARG E C 1
ATOM 3370 O O . ARG E 1 16 ? 152.889 150.167 149.452 1.00 58.17 16 ARG E O 1
ATOM 3378 N N . ALA E 1 17 ? 152.577 148.236 150.570 1.00 60.45 17 ALA E N 1
ATOM 3379 C CA . ALA E 1 17 ? 152.613 147.439 149.349 1.00 60.73 17 ALA E CA 1
ATOM 3380 C C . ALA E 1 17 ? 151.464 147.808 148.417 1.00 59.46 17 ALA E C 1
ATOM 3381 O O . ALA E 1 17 ? 151.644 147.895 147.198 1.00 57.74 17 ALA E O 1
ATOM 3383 N N . THR E 1 18 ? 150.274 148.028 148.981 1.00 58.67 18 THR E N 1
ATOM 3384 C CA . THR E 1 18 ? 149.105 148.370 148.178 1.00 54.84 18 THR E CA 1
ATOM 3385 C C . THR E 1 18 ? 149.264 149.725 147.500 1.00 53.10 18 THR E C 1
ATOM 3386 O O . THR E 1 18 ? 148.917 149.876 146.323 1.00 52.66 18 THR E O 1
ATOM 3390 N N . ILE E 1 19 ? 149.778 150.725 148.218 1.00 52.88 19 ILE E N 1
ATOM 3391 C CA . ILE E 1 19 ? 149.953 152.036 147.599 1.00 54.88 19 ILE E CA 1
ATOM 3392 C C . ILE E 1 19 ? 151.041 151.977 146.533 1.00 49.58 19 ILE E C 1
ATOM 3393 O O . ILE E 1 19 ? 150.936 152.630 145.486 1.00 50.95 19 ILE E O 1
ATOM 3398 N N . ALA E 1 20 ? 152.092 151.183 146.766 1.00 48.44 20 ALA E N 1
ATOM 3399 C CA . ALA E 1 20 ? 153.099 150.989 145.727 1.00 48.45 20 ALA E CA 1
ATOM 3400 C C . ALA E 1 20 ? 152.491 150.345 144.487 1.00 45.15 20 ALA E C 1
ATOM 3401 O O . ALA E 1 20 ? 152.763 150.769 143.356 1.00 49.12 20 ALA E O 1
ATOM 3403 N N . VAL E 1 21 ? 151.656 149.323 144.682 1.00 41.19 21 VAL E N 1
ATOM 3404 C CA . VAL E 1 21 ? 150.985 148.681 143.557 1.00 43.71 21 VAL E CA 1
ATOM 3405 C C . VAL E 1 21 ? 150.129 149.691 142.810 1.00 49.66 21 VAL E C 1
ATOM 3406 O O . VAL E 1 21 ? 150.119 149.725 141.576 1.00 49.39 21 VAL E O 1
ATOM 3410 N N . LEU E 1 22 ? 149.408 150.539 143.547 1.00 53.36 22 LEU E N 1
ATOM 3411 C CA . LEU E 1 22 ? 148.538 151.524 142.912 1.00 48.02 22 LEU E CA 1
ATOM 3412 C C . LEU E 1 22 ? 149.334 152.502 142.059 1.00 41.98 22 LEU E C 1
ATOM 3413 O O . LEU E 1 22 ? 148.974 152.769 140.906 1.00 46.56 22 LEU E O 1
ATOM 3418 N N . ILE E 1 23 ? 150.428 153.045 142.599 1.00 39.41 23 ILE E N 1
ATOM 3419 C CA . ILE E 1 23 ? 151.173 154.049 141.842 1.00 38.98 23 ILE E CA 1
ATOM 3420 C C . ILE E 1 23 ? 151.837 153.413 140.626 1.00 41.67 23 ILE E C 1
ATOM 3421 O O . ILE E 1 23 ? 151.799 153.969 139.521 1.00 46.26 23 ILE E O 1
ATOM 3426 N N . LEU E 1 24 ? 152.443 152.232 140.798 1.00 42.01 24 LEU E N 1
ATOM 3427 C CA . LEU E 1 24 ? 153.081 151.598 139.650 1.00 45.07 24 LEU E CA 1
ATOM 3428 C C . LEU E 1 24 ? 152.073 151.133 138.608 1.00 44.52 24 LEU E C 1
ATOM 3429 O O . LEU E 1 24 ? 152.398 151.123 137.418 1.00 43.38 24 LEU E O 1
ATOM 3434 N N . GLY E 1 25 ? 150.858 150.763 139.017 1.00 44.23 25 GLY E N 1
ATOM 3435 C CA . GLY E 1 25 ? 149.818 150.481 138.044 1.00 43.83 25 GLY E CA 1
ATOM 3436 C C . GLY E 1 25 ? 149.371 151.725 137.304 1.00 44.93 25 GLY E C 1
ATOM 3437 O O . GLY E 1 25 ? 149.074 151.673 136.107 1.00 46.03 25 GLY E O 1
ATOM 3438 N N . THR E 1 26 ? 149.308 152.858 138.006 1.00 42.84 26 THR E N 1
ATOM 3439 C CA . THR E 1 26 ? 148.965 154.114 137.348 1.00 39.52 26 THR E CA 1
ATOM 3440 C C . THR E 1 26 ? 150.001 154.483 136.293 1.00 41.33 26 THR E C 1
ATOM 3441 O O . THR E 1 26 ? 149.645 154.877 135.176 1.00 44.89 26 THR E O 1
ATOM 3445 N N . ILE E 1 27 ? 151.288 154.352 136.622 1.00 40.88 27 ILE E N 1
ATOM 3446 C CA . ILE E 1 27 ? 152.320 154.664 135.634 1.00 41.42 27 ILE E CA 1
ATOM 3447 C C . ILE E 1 27 ? 152.321 153.641 134.503 1.00 40.86 27 ILE E C 1
ATOM 3448 O O . ILE E 1 27 ? 152.501 153.996 133.333 1.00 42.45 27 ILE E O 1
ATOM 3453 N N . SER E 1 28 ? 152.128 152.360 134.823 1.00 41.61 28 SER E N 1
ATOM 3454 C CA . SER E 1 28 ? 152.206 151.328 133.796 1.00 42.50 28 SER E CA 1
ATOM 3455 C C . SER E 1 28 ? 150.977 151.296 132.899 1.00 42.54 28 SER E C 1
ATOM 3456 O O . SER E 1 28 ? 151.035 150.701 131.818 1.00 45.88 28 SER E O 1
ATOM 3459 N N . LEU E 1 29 ? 149.869 151.911 133.317 1.00 40.33 29 LEU E N 1
ATOM 3460 C CA . LEU E 1 29 ? 148.689 151.963 132.464 1.00 36.78 29 LEU E CA 1
ATOM 3461 C C . LEU E 1 29 ? 148.919 152.798 131.214 1.00 36.20 29 LEU E C 1
ATOM 3462 O O . LEU E 1 29 ? 148.190 152.633 130.232 1.00 40.15 29 LEU E O 1
ATOM 3467 N N . VAL E 1 30 ? 149.908 153.692 131.234 1.00 33.97 30 VAL E N 1
ATOM 3468 C CA . VAL E 1 30 ? 150.209 154.496 130.054 1.00 37.03 30 VAL E CA 1
ATOM 3469 C C . VAL E 1 30 ? 150.649 153.603 128.905 1.00 43.73 30 VAL E C 1
ATOM 3470 O O . VAL E 1 30 ? 150.221 153.781 127.758 1.00 47.59 30 VAL E O 1
ATOM 3474 N N . PHE E 1 31 ? 151.504 152.622 129.193 1.00 41.31 31 PHE E N 1
ATOM 3475 C CA . PHE E 1 31 ? 152.029 151.711 128.185 1.00 37.06 31 PHE E CA 1
ATOM 3476 C C . PHE E 1 31 ? 151.327 150.359 128.203 1.00 32.83 31 PHE E C 1
ATOM 3477 O O . PHE E 1 31 ? 151.956 149.332 127.930 1.00 35.94 31 PHE E O 1
ATOM 3485 N N . ALA E 1 32 ? 150.032 150.338 128.520 1.00 28.05 32 ALA E N 1
ATOM 3486 C CA . ALA E 1 32 ? 149.310 149.072 128.584 1.00 27.90 32 ALA E CA 1
ATOM 3487 C C . ALA E 1 32 ? 149.233 148.402 127.218 1.00 31.22 32 ALA E C 1
ATOM 3488 O O . ALA E 1 32 ? 149.382 147.180 127.114 1.00 34.11 32 ALA E O 1
ATOM 3490 N N . LYS E 1 33 ? 148.989 149.179 126.163 1.00 29.98 33 LYS E N 1
ATOM 3491 C CA . LYS E 1 33 ? 148.863 148.599 124.826 1.00 26.56 33 LYS E CA 1
ATOM 3492 C C . LYS E 1 33 ? 150.152 147.966 124.313 1.00 27.48 33 LYS E C 1
ATOM 3493 O O . LYS E 1 33 ? 150.090 146.837 123.793 1.00 28.44 33 LYS E O 1
ATOM 3499 N N . PRO E 1 34 ? 151.323 148.617 124.376 1.00 23.84 34 PRO E N 1
ATOM 3500 C CA . PRO E 1 34 ? 152.545 147.922 123.934 1.00 24.78 34 PRO E CA 1
ATOM 3501 C C . PRO E 1 34 ? 152.855 146.676 124.744 1.00 29.50 34 PRO E C 1
ATOM 3502 O O . PRO E 1 34 ? 153.313 145.672 124.183 1.00 33.87 34 PRO E O 1
ATOM 3506 N N . ILE E 1 35 ? 152.610 146.714 126.055 1.00 25.68 35 ILE E N 1
ATOM 3507 C CA . ILE E 1 35 ? 152.841 145.539 126.886 1.00 23.10 35 ILE E CA 1
ATOM 3508 C C . ILE E 1 35 ? 151.900 144.415 126.482 1.00 26.76 35 ILE E C 1
ATOM 3509 O O . ILE E 1 35 ? 152.298 143.247 126.417 1.00 32.26 35 ILE E O 1
ATOM 3514 N N . PHE E 1 36 ? 150.641 144.749 126.202 1.00 28.04 36 PHE E N 1
ATOM 3515 C CA . PHE E 1 36 ? 149.690 143.740 125.753 1.00 29.30 36 PHE E CA 1
ATOM 3516 C C . PHE E 1 36 ? 150.112 143.140 124.420 1.00 29.37 36 PHE E C 1
ATOM 3517 O O . PHE E 1 36 ? 149.989 141.929 124.208 1.00 36.31 36 PHE E O 1
ATOM 3525 N N . GLY E 1 37 ? 150.605 143.973 123.504 1.00 25.92 37 GLY E N 1
ATOM 3526 C CA . GLY E 1 37 ? 151.096 143.452 122.238 1.00 27.58 37 GLY E CA 1
ATOM 3527 C C . GLY E 1 37 ? 152.281 142.521 122.412 1.00 31.33 37 GLY E C 1
ATOM 3528 O O . GLY E 1 37 ? 152.353 141.462 121.779 1.00 38.52 37 GLY E O 1
ATOM 3529 N N . LEU E 1 38 ? 153.221 142.898 123.281 1.00 27.37 38 LEU E N 1
ATOM 3530 C CA . LEU E 1 38 ? 154.361 142.031 123.561 1.00 24.27 38 LEU E CA 1
ATOM 3531 C C . LEU E 1 38 ? 153.911 140.714 124.177 1.00 26.94 38 LEU E C 1
ATOM 3532 O O . LEU E 1 38 ? 154.437 139.649 123.838 1.00 33.91 38 LEU E O 1
ATOM 3537 N N . LEU E 1 39 ? 152.938 140.769 125.085 1.00 25.05 39 LEU E N 1
ATOM 3538 C CA . LEU E 1 39 ? 152.440 139.555 125.719 1.00 26.86 39 LEU E CA 1
ATOM 3539 C C . LEU E 1 39 ? 151.721 138.659 124.719 1.00 32.50 39 LEU E C 1
ATOM 3540 O O . LEU E 1 39 ? 151.810 137.429 124.804 1.00 41.72 39 LEU E O 1
ATOM 3545 N N . MET E 1 40 ? 150.998 139.251 123.770 1.00 30.04 40 MET E N 1
ATOM 3546 C CA . MET E 1 40 ? 150.223 138.475 122.812 1.00 30.15 40 MET E CA 1
ATOM 3547 C C . MET E 1 40 ? 151.030 138.024 121.604 1.00 34.91 40 MET E C 1
ATOM 3548 O O . MET E 1 40 ? 150.526 137.220 120.813 1.00 39.44 40 MET E O 1
ATOM 3553 N N . GLN E 1 41 ? 152.245 138.535 121.421 1.00 37.45 41 GLN E N 1
ATOM 3554 C CA . GLN E 1 41 ? 153.064 138.078 120.299 1.00 37.70 41 GLN E CA 1
ATOM 3555 C C . GLN E 1 41 ? 153.298 136.569 120.294 1.00 38.15 41 GLN E C 1
ATOM 3556 O O . GLN E 1 41 ? 153.181 135.959 119.217 1.00 47.07 41 GLN E O 1
ATOM 3562 N N . PRO E 1 42 ? 153.627 135.906 121.413 1.00 32.73 42 PRO E N 1
ATOM 3563 C CA . PRO E 1 42 ? 153.836 134.445 121.340 1.00 33.36 42 PRO E CA 1
ATOM 3564 C C . PRO E 1 42 ? 152.605 133.659 120.915 1.00 36.06 42 PRO E C 1
ATOM 3565 O O . PRO E 1 42 ? 152.705 132.779 120.048 1.00 43.92 42 PRO E O 1
ATOM 3569 N N . VAL E 1 43 ? 151.443 133.942 121.507 1.00 32.84 43 VAL E N 1
ATOM 3570 C CA . VAL E 1 43 ? 150.241 133.185 121.171 1.00 33.66 43 VAL E CA 1
ATOM 3571 C C . VAL E 1 43 ? 149.826 133.445 119.728 1.00 36.31 43 VAL E C 1
ATOM 3572 O O . VAL E 1 43 ? 149.409 132.526 119.013 1.00 42.26 43 VAL E O 1
ATOM 3576 N N . LEU E 1 44 ? 149.941 134.694 119.272 1.00 33.67 44 LEU E N 1
ATOM 3577 C CA . LEU E 1 44 ? 149.635 134.999 117.878 1.00 32.38 44 LEU E CA 1
ATOM 3578 C C . LEU E 1 44 ? 150.592 134.280 116.937 1.00 35.94 44 LEU E C 1
ATOM 3579 O O . LEU E 1 44 ? 150.180 133.782 115.883 1.00 43.47 44 LEU E O 1
ATOM 3584 N N . ASP E 1 45 ? 151.875 134.220 117.298 1.00 34.97 45 ASP E N 1
ATOM 3585 C CA . ASP E 1 45 ? 152.843 133.508 116.473 1.00 38.93 45 ASP E CA 1
ATOM 3586 C C . ASP E 1 45 ? 152.522 132.021 116.411 1.00 41.96 45 ASP E C 1
ATOM 3587 O O . ASP E 1 45 ? 152.692 131.384 115.365 1.00 45.90 45 ASP E O 1
ATOM 3592 N N . ALA E 1 46 ? 152.063 131.447 117.525 1.00 38.95 46 ALA E N 1
ATOM 3593 C CA . ALA E 1 46 ? 151.661 130.046 117.527 1.00 36.92 46 ALA E CA 1
ATOM 3594 C C . ALA E 1 46 ? 150.431 129.789 116.666 1.00 38.41 46 ALA E C 1
ATOM 3595 O O . ALA E 1 46 ? 150.241 128.660 116.202 1.00 42.76 46 ALA E O 1
ATOM 3597 N N . LEU E 1 47 ? 149.596 130.799 116.446 1.00 36.16 47 LEU E N 1
ATOM 3598 C CA . LEU E 1 47 ? 148.410 130.650 115.619 1.00 35.49 47 LEU E CA 1
ATOM 3599 C C . LEU E 1 47 ? 148.793 130.591 114.141 1.00 40.53 47 LEU E C 1
ATOM 3600 O O . LEU E 1 47 ? 149.850 131.091 113.748 1.00 43.20 47 LEU E O 1
ATOM 3605 N N . PRO E 1 48 ? 147.958 129.975 113.305 1.00 43.48 48 PRO E N 1
ATOM 3606 C CA . PRO E 1 48 ? 148.249 129.952 111.876 1.00 44.26 48 PRO E CA 1
ATOM 3607 C C . PRO E 1 48 ? 148.239 131.355 111.305 1.00 49.34 48 PRO E C 1
ATOM 3608 O O . PRO E 1 48 ? 147.491 132.232 111.777 1.00 53.48 48 PRO E O 1
ATOM 3612 N N . PRO E 1 49 ? 149.066 131.618 110.291 1.00 49.98 49 PRO E N 1
ATOM 3613 C CA . PRO E 1 49 ? 149.083 132.963 109.692 1.00 49.72 49 PRO E CA 1
ATOM 3614 C C . PRO E 1 49 ? 147.750 133.381 109.104 1.00 53.71 49 PRO E C 1
ATOM 3615 O O . PRO E 1 49 ? 147.411 134.570 109.144 1.00 54.49 49 PRO E O 1
ATOM 3619 N N . GLU E 1 50 ? 146.980 132.442 108.556 1.00 55.84 50 GLU E N 1
ATOM 3620 C CA . GLU E 1 50 ? 145.699 132.778 107.951 1.00 59.70 50 GLU E CA 1
ATOM 3621 C C . GLU E 1 50 ? 144.631 133.117 108.981 1.00 60.07 50 GLU E C 1
ATOM 3622 O O . GLU E 1 50 ? 143.662 133.805 108.643 1.00 61.26 50 GLU E O 1
ATOM 3628 N N . ASN E 1 51 ? 144.782 132.658 110.219 1.00 57.87 51 ASN E N 1
ATOM 3629 C CA . ASN E 1 51 ? 143.826 132.924 111.287 1.00 55.81 51 ASN E CA 1
ATOM 3630 C C . ASN E 1 51 ? 144.528 133.513 112.499 1.00 49.88 51 ASN E C 1
ATOM 3631 O O . ASN E 1 51 ? 144.165 133.240 113.647 1.00 49.17 51 ASN E O 1
ATOM 3636 N N . ARG E 1 52 ? 145.548 134.336 112.261 1.00 47.33 52 ARG E N 1
ATOM 3637 C CA . ARG E 1 52 ? 146.286 135.001 113.333 1.00 37.69 52 ARG E CA 1
ATOM 3638 C C . ARG E 1 52 ? 145.424 136.136 113.873 1.00 32.45 52 ARG E C 1
ATOM 3639 O O . ARG E 1 52 ? 145.585 137.308 113.525 1.00 31.85 52 ARG E O 1
ATOM 3647 N N . SER E 1 53 ? 144.484 135.776 114.741 1.00 30.37 53 SER E N 1
ATOM 3648 C CA . SER E 1 53 ? 143.565 136.767 115.274 1.00 24.13 53 SER E CA 1
ATOM 3649 C C . SER E 1 53 ? 143.033 136.317 116.625 1.00 25.33 53 SER E C 1
ATOM 3650 O O . SER E 1 53 ? 143.019 135.125 116.941 1.00 33.13 53 SER E O 1
ATOM 3653 N N . LEU E 1 54 ? 142.597 137.295 117.414 1.00 24.00 54 LEU E N 1
ATOM 3654 C CA . LEU E 1 54 ? 141.978 137.078 118.712 1.00 23.11 54 LEU E CA 1
ATOM 3655 C C . LEU E 1 54 ? 140.653 137.825 118.753 1.00 22.80 54 LEU E C 1
ATOM 3656 O O . LEU E 1 54 ? 140.547 138.941 118.239 1.00 26.32 54 LEU E O 1
ATOM 3661 N N . ILE E 1 55 ? 139.644 137.210 119.353 1.00 19.86 55 ILE E N 1
ATOM 3662 C CA . ILE E 1 55 ? 138.325 137.808 119.441 1.00 18.51 55 ILE E CA 1
ATOM 3663 C C . ILE E 1 55 ? 138.129 138.375 120.839 1.00 22.87 55 ILE E C 1
ATOM 3664 O O . ILE E 1 55 ? 138.757 137.943 121.808 1.00 29.43 55 ILE E O 1
ATOM 3669 N N . TYR E 1 56 ? 137.251 139.370 120.951 1.00 22.85 56 TYR E N 1
ATOM 3670 C CA . TYR E 1 56 ? 136.854 139.894 122.248 1.00 24.58 56 TYR E CA 1
ATOM 3671 C C . TYR E 1 56 ? 135.350 139.750 122.408 1.00 25.95 56 TYR E C 1
ATOM 3672 O O . TYR E 1 56 ? 134.577 140.228 121.574 1.00 25.98 56 TYR E O 1
ATOM 3681 N N . THR E 1 57 ? 134.953 139.080 123.488 1.00 30.86 57 THR E N 1
ATOM 3682 C CA . THR E 1 57 ? 133.551 138.753 123.714 1.00 30.67 57 THR E CA 1
ATOM 3683 C C . THR E 1 57 ? 132.747 139.973 124.147 1.00 31.75 57 THR E C 1
ATOM 3684 O O . THR E 1 57 ? 131.627 140.185 123.669 1.00 37.24 57 THR E O 1
ATOM 3688 N N . SER E 1 58 ? 133.294 140.787 125.040 1.00 29.45 58 SER E N 1
ATOM 3689 C CA . SER E 1 58 ? 132.578 141.917 125.609 1.00 27.96 58 SER E CA 1
ATOM 3690 C C . SER E 1 58 ? 133.090 143.230 125.035 1.00 27.43 58 SER E C 1
ATOM 3691 O O . SER E 1 58 ? 134.200 143.315 124.503 1.00 33.18 58 SER E O 1
ATOM 3694 N N . GLY E 1 59 ? 132.256 144.264 125.156 1.00 27.82 59 GLY E N 1
ATOM 3695 C CA . GLY E 1 59 ? 132.627 145.584 124.680 1.00 28.59 59 GLY E CA 1
ATOM 3696 C C . GLY E 1 59 ? 133.654 146.291 125.538 1.00 36.46 59 GLY E C 1
ATOM 3697 O O . GLY E 1 59 ? 134.353 147.179 125.038 1.00 44.20 59 GLY E O 1
ATOM 3698 N N . ILE E 1 60 ? 133.762 145.924 126.811 1.00 35.39 60 ILE E N 1
ATOM 3699 C CA . ILE E 1 60 ? 134.740 146.522 127.709 1.00 31.58 60 ILE E CA 1
ATOM 3700 C C . ILE E 1 60 ? 135.957 145.617 127.892 1.00 34.09 60 ILE E C 1
ATOM 3701 O O . ILE E 1 60 ? 136.732 145.806 128.829 1.00 39.17 60 ILE E O 1
ATOM 3706 N N . GLU E 1 61 ? 136.129 144.625 127.019 1.00 34.73 61 GLU E N 1
ATOM 3707 C CA . GLU E 1 61 ? 137.239 143.697 127.178 1.00 36.22 61 GLU E CA 1
ATOM 3708 C C . GLU E 1 61 ? 138.576 144.363 126.889 1.00 35.44 61 GLU E C 1
ATOM 3709 O O . GLU E 1 61 ? 139.592 143.977 127.473 1.00 38.38 61 GLU E O 1
ATOM 3715 N N . GLU E 1 62 ? 138.600 145.360 126.004 1.00 34.32 62 GLU E N 1
ATOM 3716 C CA . GLU E 1 62 ? 139.796 146.182 125.861 1.00 37.54 62 GLU E CA 1
ATOM 3717 C C . GLU E 1 62 ? 140.160 146.850 127.182 1.00 34.61 62 GLU E C 1
ATOM 3718 O O . GLU E 1 62 ? 141.315 146.792 127.621 1.00 40.15 62 GLU E O 1
ATOM 3724 N N . LEU E 1 63 ? 139.179 147.479 127.835 1.00 32.53 63 LEU E N 1
ATOM 3725 C CA . LEU E 1 63 ? 139.439 148.153 129.102 1.00 30.16 63 LEU E CA 1
ATOM 3726 C C . LEU E 1 63 ? 139.845 147.162 130.183 1.00 27.87 63 LEU E C 1
ATOM 3727 O O . LEU E 1 63 ? 140.761 147.430 130.967 1.00 34.59 63 LEU E O 1
ATOM 3732 N N . ASN E 1 64 ? 139.168 146.013 130.246 1.00 25.67 64 ASN E N 1
ATOM 3733 C CA . ASN E 1 64 ? 139.512 145.008 131.246 1.00 26.18 64 ASN E CA 1
ATOM 3734 C C . ASN E 1 64 ? 140.921 144.478 131.031 1.00 29.63 64 ASN E C 1
ATOM 3735 O O . ASN E 1 64 ? 141.677 144.295 131.991 1.00 35.56 64 ASN E O 1
ATOM 3740 N N . VAL E 1 65 ? 141.291 144.223 129.775 1.00 28.93 65 VAL E N 1
ATOM 3741 C CA . VAL E 1 65 ? 142.626 143.718 129.469 1.00 27.07 65 VAL E CA 1
ATOM 3742 C C . VAL E 1 65 ? 143.683 144.748 129.841 1.00 26.48 65 VAL E C 1
ATOM 3743 O O . VAL E 1 65 ? 144.709 144.418 130.447 1.00 29.90 65 VAL E O 1
ATOM 3747 N N . LEU E 1 66 ? 143.450 146.012 129.485 1.00 25.80 66 LEU E N 1
ATOM 3748 C CA . LEU E 1 66 ? 144.412 147.055 129.825 1.00 24.36 66 LEU E CA 1
ATOM 3749 C C . LEU E 1 66 ? 144.544 147.218 131.334 1.00 27.85 66 LEU E C 1
ATOM 3750 O O . LEU E 1 66 ? 145.655 147.369 131.854 1.00 31.68 66 LEU E O 1
ATOM 3755 N N . MET E 1 67 ? 143.423 147.183 132.058 1.00 28.10 67 MET E N 1
ATOM 3756 C CA . MET E 1 67 ? 143.480 147.314 133.509 1.00 28.44 67 MET E CA 1
ATOM 3757 C C . MET E 1 67 ? 144.197 146.130 134.146 1.00 27.26 67 MET E C 1
ATOM 3758 O O . MET E 1 67 ? 144.966 146.303 135.097 1.00 29.85 67 MET E O 1
ATOM 3763 N N . LYS E 1 68 ? 143.951 144.918 133.644 1.00 25.20 68 LYS E N 1
ATOM 3764 C CA . LYS E 1 68 ? 144.638 143.748 134.178 1.00 25.39 68 LYS E CA 1
ATOM 3765 C C . LYS E 1 68 ? 146.133 143.819 133.906 1.00 26.17 68 LYS E C 1
ATOM 3766 O O . LYS E 1 68 ? 146.946 143.473 134.771 1.00 30.54 68 LYS E O 1
ATOM 3772 N N . VAL E 1 69 ? 146.514 144.268 132.709 1.00 25.21 69 VAL E N 1
ATOM 3773 C CA . VAL E 1 69 ? 147.929 144.425 132.391 1.00 22.26 69 VAL E CA 1
ATOM 3774 C C . VAL E 1 69 ? 148.567 145.450 133.315 1.00 27.59 69 VAL E C 1
ATOM 3775 O O . VAL E 1 69 ? 149.672 145.241 133.825 1.00 31.85 69 VAL E O 1
ATOM 3779 N N . GLY E 1 70 ? 147.878 146.567 133.557 1.00 29.56 70 GLY E N 1
ATOM 3780 C CA . GLY E 1 70 ? 148.413 147.568 134.466 1.00 28.85 70 GLY E CA 1
ATOM 3781 C C . GLY E 1 70 ? 148.558 147.058 135.888 1.00 30.30 70 GLY E C 1
ATOM 3782 O O . GLY E 1 70 ? 149.575 147.298 136.542 1.00 34.86 70 GLY E O 1
ATOM 3783 N N . VAL E 1 71 ? 147.548 146.339 136.382 1.00 27.87 71 VAL E N 1
ATOM 3784 C CA . VAL E 1 71 ? 147.595 145.812 137.743 1.00 25.51 71 VAL E CA 1
ATOM 3785 C C . VAL E 1 71 ? 148.728 144.806 137.886 1.00 29.75 71 VAL E C 1
ATOM 3786 O O . VAL E 1 71 ? 149.478 144.822 138.872 1.00 34.75 71 VAL E O 1
ATOM 3790 N N . TYR E 1 72 ? 148.882 143.920 136.901 1.00 30.26 72 TYR E N 1
ATOM 3791 C CA . TYR E 1 72 ? 149.931 142.913 136.987 1.00 28.79 72 TYR E CA 1
ATOM 3792 C C . TYR E 1 72 ? 151.311 143.531 136.808 1.00 32.04 72 TYR E C 1
ATOM 3793 O O . TYR E 1 72 ? 152.277 143.084 137.432 1.00 38.46 72 TYR E O 1
ATOM 3802 N N . ALA E 1 73 ? 151.428 144.565 135.974 1.00 26.71 73 ALA E N 1
ATOM 3803 C CA . ALA E 1 73 ? 152.693 145.280 135.874 1.00 26.19 73 ALA E CA 1
ATOM 3804 C C . ALA E 1 73 ? 153.039 145.952 137.193 1.00 30.91 73 ALA E C 1
ATOM 3805 O O . ALA E 1 73 ? 154.200 145.947 137.617 1.00 37.27 73 ALA E O 1
ATOM 3807 N N . GLY E 1 74 ? 152.043 146.533 137.860 1.00 31.88 74 GLY E N 1
ATOM 3808 C CA . GLY E 1 74 ? 152.288 147.117 139.165 1.00 35.31 74 GLY E CA 1
ATOM 3809 C C . GLY E 1 74 ? 152.730 146.090 140.190 1.00 37.65 74 GLY E C 1
ATOM 3810 O O . GLY E 1 74 ? 153.650 146.338 140.972 1.00 41.65 74 GLY E O 1
ATOM 3811 N N . ILE E 1 75 ? 152.085 144.921 140.197 1.00 35.42 75 ILE E N 1
ATOM 3812 C CA . ILE E 1 75 ? 152.448 143.906 141.183 1.00 33.99 75 ILE E CA 1
ATOM 3813 C C . ILE E 1 75 ? 153.795 143.276 140.841 1.00 34.11 75 ILE E C 1
ATOM 3814 O O . ILE E 1 75 ? 154.491 142.766 141.726 1.00 37.22 75 ILE E O 1
ATOM 3819 N N . PHE E 1 76 ? 154.188 143.294 139.566 1.00 32.82 76 PHE E N 1
ATOM 3820 C CA . PHE E 1 76 ? 155.503 142.786 139.191 1.00 31.87 76 PHE E CA 1
ATOM 3821 C C . PHE E 1 76 ? 156.603 143.769 139.567 1.00 35.41 76 PHE E C 1
ATOM 3822 O O . PHE E 1 76 ? 157.649 143.367 140.090 1.00 40.08 76 PHE E O 1
ATOM 3830 N N . LEU E 1 77 ? 156.387 145.060 139.311 1.00 34.13 77 LEU E N 1
ATOM 3831 C CA . LEU E 1 77 ? 157.390 146.071 139.617 1.00 34.75 77 LEU E CA 1
ATOM 3832 C C . LEU E 1 77 ? 157.414 146.467 141.087 1.00 39.45 77 LEU E C 1
ATOM 3833 O O . LEU E 1 77 ? 158.313 147.211 141.492 1.00 39.57 77 LEU E O 1
ATOM 3838 N N . THR E 1 78 ? 156.460 146.003 141.889 1.00 37.33 78 THR E N 1
ATOM 3839 C CA . THR E 1 78 ? 156.486 146.238 143.325 1.00 35.38 78 THR E CA 1
ATOM 3840 C C . THR E 1 78 ? 157.182 145.122 144.089 1.00 39.09 78 THR E C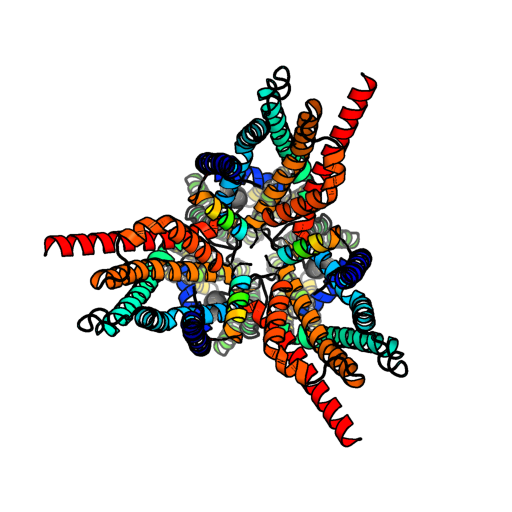 1
ATOM 3841 O O . THR E 1 78 ? 157.267 145.195 145.319 1.00 43.63 78 THR E O 1
ATOM 3845 N N . THR E 1 79 ? 157.672 144.095 143.395 1.00 36.05 79 THR E N 1
ATOM 3846 C CA . THR E 1 79 ? 158.372 143.010 144.076 1.00 36.67 79 THR E CA 1
ATOM 3847 C C . THR E 1 79 ? 159.545 143.499 144.918 1.00 37.46 79 THR E C 1
ATOM 3848 O O . THR E 1 79 ? 159.698 143.004 146.050 1.00 47.18 79 THR E O 1
ATOM 3852 N N . PRO E 1 80 ? 160.393 144.431 144.462 1.00 28.68 80 PRO E N 1
ATOM 3853 C CA . PRO E 1 80 ? 161.391 144.990 145.388 1.00 30.62 80 PRO E CA 1
ATOM 3854 C C . PRO E 1 80 ? 160.770 145.615 146.623 1.00 35.59 80 PRO E C 1
ATOM 3855 O O . PRO E 1 80 ? 161.327 145.492 147.720 1.00 41.02 80 PRO E O 1
ATOM 3859 N N . VAL E 1 81 ? 159.620 146.275 146.479 1.00 34.08 81 VAL E N 1
ATOM 3860 C CA . VAL E 1 81 ? 158.983 146.917 147.626 1.00 35.06 81 VAL E CA 1
ATOM 3861 C C . VAL E 1 81 ? 158.556 145.874 148.651 1.00 39.87 81 VAL E C 1
ATOM 3862 O O . VAL E 1 81 ? 158.815 146.016 149.853 1.00 49.62 81 VAL E O 1
ATOM 3866 N N . ILE E 1 82 ? 157.904 144.803 148.191 1.00 36.81 82 ILE E N 1
ATOM 3867 C CA . ILE E 1 82 ? 157.484 143.763 149.122 1.00 38.90 82 ILE E CA 1
ATOM 3868 C C . ILE E 1 82 ? 158.693 143.050 149.710 1.00 38.19 82 ILE E C 1
ATOM 3869 O O . ILE E 1 82 ? 158.647 142.580 150.851 1.00 44.09 82 ILE E O 1
ATOM 3874 N N . LEU E 1 83 ? 159.798 142.974 148.965 1.00 36.21 83 LEU E N 1
ATOM 3875 C CA . LEU E 1 83 ? 161.008 142.379 149.522 1.00 39.89 83 LEU E CA 1
ATOM 3876 C C . LEU E 1 83 ? 161.573 143.229 150.654 1.00 43.92 83 LEU E C 1
ATOM 3877 O O . LEU E 1 83 ? 161.980 142.694 151.692 1.00 48.82 83 LEU E O 1
ATOM 3882 N N . MET E 1 84 ? 161.610 144.552 150.476 1.00 42.20 84 MET E N 1
ATOM 3883 C CA . MET E 1 84 ? 162.047 145.416 151.570 1.00 41.23 84 MET E CA 1
ATOM 3884 C C . MET E 1 84 ? 161.104 145.309 152.759 1.00 42.43 84 MET E C 1
ATOM 3885 O O . MET E 1 84 ? 161.548 145.309 153.913 1.00 50.39 84 MET E O 1
ATOM 3890 N N . GLN E 1 85 ? 159.798 145.228 152.499 1.00 40.99 85 GLN E N 1
ATOM 3891 C CA . GLN E 1 85 ? 158.844 145.090 153.594 1.00 45.98 85 GLN E CA 1
ATOM 3892 C C . GLN E 1 85 ? 159.085 143.799 154.367 1.00 50.13 85 GLN E C 1
ATOM 3893 O O . GLN E 1 85 ? 159.067 143.792 155.603 1.00 52.83 85 GLN E O 1
ATOM 3899 N N . ILE E 1 86 ? 159.323 142.698 153.651 1.00 49.03 86 ILE E N 1
ATOM 3900 C CA . ILE E 1 86 ? 159.582 141.419 154.303 1.00 45.64 86 ILE E CA 1
ATOM 3901 C C . ILE E 1 86 ? 160.874 141.482 155.105 1.00 52.29 86 ILE E C 1
ATOM 3902 O O . ILE E 1 86 ? 160.938 141.004 156.245 1.00 61.22 86 ILE E O 1
ATOM 3907 N N . TRP E 1 87 ? 161.924 142.071 154.527 1.00 48.80 87 TRP E N 1
ATOM 3908 C CA . TRP E 1 87 ? 163.197 142.153 155.233 1.00 48.36 87 TRP E CA 1
ATOM 3909 C C . TRP E 1 87 ? 163.073 142.982 156.502 1.00 58.33 87 TRP E C 1
ATOM 3910 O O . TRP E 1 87 ? 163.612 142.610 157.551 1.00 64.28 87 TRP E O 1
ATOM 3921 N N . GLY E 1 88 ? 162.376 144.116 156.427 1.00 56.21 88 GLY E N 1
ATOM 3922 C CA . GLY E 1 88 ? 162.165 144.916 157.617 1.00 55.36 88 GLY E CA 1
ATOM 3923 C C . GLY E 1 88 ? 161.298 144.224 158.646 1.00 61.56 88 GLY E C 1
ATOM 3924 O O . GLY E 1 88 ? 161.484 144.422 159.850 1.00 64.78 88 GLY E O 1
ATOM 3925 N N . PHE E 1 89 ? 160.335 143.416 158.193 1.00 64.35 89 PHE E N 1
ATOM 3926 C CA . PHE E 1 89 ? 159.402 142.780 159.117 1.00 70.65 89 PHE E CA 1
ATOM 3927 C C . PHE E 1 89 ? 160.130 141.885 160.107 1.00 69.26 89 PHE E C 1
ATOM 3928 O O . PHE E 1 89 ? 159.786 141.850 161.295 1.00 74.41 89 PHE E O 1
ATOM 3936 N N . VAL E 1 90 ? 161.135 141.154 159.643 1.00 63.26 90 VAL E N 1
ATOM 3937 C CA . VAL E 1 90 ? 161.965 140.324 160.505 1.00 67.97 90 VAL E CA 1
ATOM 3938 C C . VAL E 1 90 ? 163.315 141.019 160.637 1.00 63.97 90 VAL E C 1
ATOM 3939 O O . VAL E 1 90 ? 164.145 140.996 159.722 1.00 63.20 90 VAL E O 1
ATOM 3943 N N . SER E 1 91 ? 163.534 141.654 161.778 1.00 65.77 91 SER E N 1
ATOM 3944 C CA . SER E 1 91 ? 164.796 142.325 162.049 1.00 65.48 91 SER E CA 1
ATOM 3945 C C . SER E 1 91 ? 164.984 142.476 163.553 1.00 70.46 91 SER E C 1
ATOM 3946 O O . SER E 1 91 ? 164.908 143.594 164.078 1.00 78.06 91 SER E O 1
ATOM 3949 N N . PRO E 1 92 ? 165.233 141.381 164.280 1.00 71.08 92 PRO E N 1
ATOM 3950 C CA . PRO E 1 92 ? 165.422 141.487 165.733 1.00 81.08 92 PRO E CA 1
ATOM 3951 C C . PRO E 1 92 ? 166.815 141.981 166.079 1.00 83.06 92 PRO E C 1
ATOM 3952 O O . PRO E 1 92 ? 167.248 141.911 167.234 1.00 89.53 92 PRO E O 1
ATOM 3956 N N . GLY E 1 93 ? 167.519 142.486 165.074 1.00 75.59 93 GLY E N 1
ATOM 3957 C CA . GLY E 1 93 ? 168.926 142.793 165.195 1.00 79.96 93 GLY E CA 1
ATOM 3958 C C . GLY E 1 93 ? 169.716 141.824 164.345 1.00 80.09 93 GLY E C 1
ATOM 3959 O O . GLY E 1 93 ? 170.672 142.212 163.668 1.00 82.80 93 GLY E O 1
ATOM 3960 N N . LEU E 1 94 ? 169.305 140.555 164.378 1.00 74.90 94 LEU E N 1
ATOM 3961 C CA . LEU E 1 94 ? 169.868 139.508 163.527 1.00 71.56 94 LEU E CA 1
ATOM 3962 C C . LEU E 1 94 ? 171.389 139.471 163.615 1.00 78.27 94 LEU E C 1
ATOM 3963 O O . LEU E 1 94 ? 172.077 139.221 162.623 1.00 83.06 94 LEU E O 1
ATOM 3968 N N . TYR E 1 95 ? 171.918 139.702 164.824 1.00 78.37 95 TYR E N 1
ATOM 3969 C CA . TYR E 1 95 ? 173.359 139.810 165.023 1.00 76.55 95 TYR E CA 1
ATOM 3970 C C . TYR E 1 95 ? 173.906 140.849 164.052 1.00 81.03 95 TYR E C 1
ATOM 3971 O O . TYR E 1 95 ? 174.489 140.486 163.024 1.00 86.27 95 TYR E O 1
ATOM 3980 N N . PRO E 1 96 ? 173.740 142.153 164.354 1.00 77.43 96 PRO E N 1
ATOM 3981 C CA . PRO E 1 96 ? 173.763 143.199 163.316 1.00 70.64 96 PRO E CA 1
ATOM 3982 C C . PRO E 1 96 ? 174.902 143.128 162.310 1.00 74.02 96 PRO E C 1
ATOM 3983 O O . PRO E 1 96 ? 174.847 143.801 161.277 1.00 76.62 96 PRO E O 1
ATOM 3987 N N . GLU E 1 97 ? 175.936 142.333 162.586 1.00 75.71 97 GLU E N 1
ATOM 3988 C CA . GLU E 1 97 ? 176.897 142.007 161.541 1.00 74.73 97 GLU E CA 1
ATOM 3989 C C . GLU E 1 97 ? 176.234 141.290 160.374 1.00 76.90 97 GLU E C 1
ATOM 3990 O O . GLU E 1 97 ? 176.780 141.292 159.266 1.00 83.96 97 GLU E O 1
ATOM 3996 N N . GLU E 1 98 ? 175.070 140.678 160.598 1.00 74.44 98 GLU E N 1
ATOM 3997 C CA . GLU E 1 98 ? 174.318 140.004 159.551 1.00 74.42 98 GLU E CA 1
ATOM 3998 C C . GLU E 1 98 ? 173.053 140.749 159.144 1.00 70.84 98 GLU E C 1
ATOM 3999 O O . GLU E 1 98 ? 172.427 140.372 158.149 1.00 70.98 98 GLU E O 1
ATOM 4005 N N . ARG E 1 99 ? 172.657 141.784 159.886 1.00 75.36 99 ARG E N 1
ATOM 4006 C CA . ARG E 1 99 ? 171.480 142.562 159.519 1.00 75.95 99 ARG E CA 1
ATOM 4007 C C . ARG E 1 99 ? 171.754 143.551 158.395 1.00 70.17 99 ARG E C 1
ATOM 4008 O O . ARG E 1 99 ? 170.804 144.051 157.785 1.00 64.99 99 ARG E O 1
ATOM 4016 N N . ARG E 1 100 ? 173.024 143.847 158.111 1.00 69.80 100 ARG E N 1
ATOM 4017 C CA . ARG E 1 100 ? 173.361 144.773 157.039 1.00 65.29 100 ARG E CA 1
ATOM 4018 C C . ARG E 1 100 ? 173.071 144.207 155.658 1.00 67.74 100 ARG E C 1
ATOM 4019 O O . ARG E 1 100 ? 173.097 144.963 154.682 1.00 70.56 100 ARG E O 1
ATOM 4027 N N . PHE E 1 101 ? 172.791 142.909 155.550 1.00 68.21 101 PHE E N 1
ATOM 4028 C CA . PHE E 1 101 ? 172.573 142.268 154.255 1.00 69.62 101 PHE E CA 1
ATOM 4029 C C . PHE E 1 101 ? 171.118 142.441 153.807 1.00 61.99 101 PHE E C 1
ATOM 4030 O O . PHE E 1 101 ? 170.391 141.485 153.541 1.00 61.69 101 PHE E O 1
ATOM 4038 N N . ALA E 1 102 ? 170.703 143.704 153.724 1.00 54.60 102 ALA E N 1
ATOM 4039 C CA . ALA E 1 102 ? 169.373 144.053 153.244 1.00 54.51 102 ALA E CA 1
ATOM 4040 C C . ALA E 1 102 ? 169.358 144.250 151.734 1.00 52.39 102 ALA E C 1
ATOM 4041 O O . ALA E 1 102 ? 168.587 143.592 151.022 1.00 52.60 102 ALA E O 1
ATOM 4043 N N . ALA E 1 103 ? 170.199 145.159 151.244 1.00 52.60 103 ALA E N 1
ATOM 4044 C CA . ALA E 1 103 ? 170.307 145.371 149.805 1.00 57.07 103 ALA E CA 1
ATOM 4045 C C . ALA E 1 103 ? 170.617 144.093 149.037 1.00 53.72 103 ALA E C 1
ATOM 4046 O O . ALA E 1 103 ? 170.010 143.893 147.971 1.00 55.93 103 ALA E O 1
ATOM 4048 N N . PRO E 1 104 ? 171.530 143.215 149.478 1.00 49.41 104 PRO E N 1
ATOM 4049 C CA . PRO E 1 104 ? 171.678 141.936 148.766 1.00 50.24 104 PRO E CA 1
ATOM 4050 C C . PRO E 1 104 ? 170.388 141.146 148.696 1.00 44.71 104 PRO E C 1
ATOM 4051 O O . PRO E 1 104 ? 170.070 140.584 147.644 1.00 48.85 104 PRO E O 1
ATOM 4055 N N . PHE E 1 105 ? 169.613 141.123 149.780 1.00 40.85 105 PHE E N 1
ATOM 4056 C CA . PHE E 1 105 ? 168.361 140.375 149.785 1.00 40.54 105 PHE E CA 1
ATOM 4057 C C . PHE E 1 105 ? 167.389 140.933 148.757 1.00 44.64 105 PHE E C 1
ATOM 4058 O O . PHE E 1 105 ? 166.862 140.193 147.914 1.00 48.88 105 PHE E O 1
ATOM 4066 N N . VAL E 1 106 ? 167.141 142.244 148.810 1.00 45.16 106 VAL E N 1
ATOM 4067 C CA . VAL E 1 106 ? 166.170 142.839 147.898 1.00 40.72 106 VAL E CA 1
ATOM 4068 C C . VAL E 1 106 ? 166.632 142.699 146.456 1.00 38.14 106 VAL E C 1
ATOM 4069 O O . VAL E 1 106 ? 165.842 142.347 145.571 1.00 38.51 106 VAL E O 1
ATOM 4073 N N . ALA E 1 107 ? 167.913 142.967 146.193 1.00 39.04 107 ALA E N 1
ATOM 4074 C CA . ALA E 1 107 ? 168.416 142.875 144.830 1.00 41.18 107 ALA E CA 1
ATOM 4075 C C . ALA E 1 107 ? 168.303 141.454 144.299 1.00 47.74 107 ALA E C 1
ATOM 4076 O O . ALA E 1 107 ? 167.836 141.237 143.176 1.00 48.19 107 ALA E O 1
ATOM 4078 N N . PHE E 1 108 ? 168.720 140.466 145.097 1.00 49.85 108 PHE E N 1
ATOM 4079 C CA . PHE E 1 108 ? 168.686 139.087 144.632 1.00 45.94 108 PHE E CA 1
ATOM 4080 C C . PHE E 1 108 ? 167.259 138.629 144.375 1.00 45.73 108 PHE E C 1
ATOM 4081 O O . PHE E 1 108 ? 166.988 137.973 143.365 1.00 47.74 108 PHE E O 1
ATOM 4089 N N . GLY E 1 109 ? 166.325 138.987 145.261 1.00 43.89 109 GLY E N 1
ATOM 4090 C CA . GLY E 1 109 ? 164.932 138.645 145.017 1.00 39.92 109 GLY E CA 1
ATOM 4091 C C . GLY E 1 109 ? 164.380 139.294 143.761 1.00 42.66 109 GLY E C 1
ATOM 4092 O O . GLY E 1 109 ? 163.667 138.654 142.979 1.00 45.36 109 GLY E O 1
ATOM 4093 N N . SER E 1 110 ? 164.710 140.570 143.543 1.00 39.61 110 SER E N 1
ATOM 4094 C CA . SER E 1 110 ? 164.210 141.275 142.368 1.00 40.65 110 SER E CA 1
ATOM 4095 C C . SER E 1 110 ? 164.728 140.645 141.080 1.00 44.79 110 SER E C 1
ATOM 4096 O O . SER E 1 110 ? 163.953 140.372 140.155 1.00 45.27 110 SER E O 1
ATOM 4099 N N . ILE E 1 111 ? 166.041 140.406 140.998 1.00 42.75 111 ILE E N 1
ATOM 4100 C CA . ILE E 1 111 ? 166.572 139.796 139.781 1.00 38.93 111 ILE E CA 1
ATOM 4101 C C . ILE E 1 111 ? 166.097 138.359 139.636 1.00 38.05 111 ILE E C 1
ATOM 4102 O O . ILE E 1 111 ? 165.939 137.872 138.514 1.00 43.27 111 ILE E O 1
ATOM 4107 N N . ALA E 1 112 ? 165.855 137.653 140.741 1.00 35.06 112 ALA E N 1
ATOM 4108 C CA . ALA E 1 112 ? 165.315 136.304 140.636 1.00 33.67 112 ALA E CA 1
ATOM 4109 C C . ALA E 1 112 ? 163.935 136.324 139.997 1.00 32.26 112 ALA E C 1
ATOM 4110 O O . ALA E 1 112 ? 163.649 135.540 139.085 1.00 36.11 112 ALA E O 1
ATOM 4112 N N . PHE E 1 113 ? 163.068 137.229 140.452 1.00 30.75 113 PHE E N 1
ATOM 4113 C CA . PHE E 1 113 ? 161.740 137.326 139.854 1.00 28.55 113 PHE E CA 1
ATOM 4114 C C . PHE E 1 113 ? 161.823 137.754 138.396 1.00 32.57 113 PHE E C 1
ATOM 4115 O O . PHE E 1 113 ? 161.091 137.231 137.546 1.00 35.84 113 PHE E O 1
ATOM 4123 N N . LEU E 1 114 ? 162.701 138.711 138.086 1.00 38.20 114 LEU E N 1
ATOM 4124 C CA . LEU E 1 114 ? 162.828 139.171 136.706 1.00 34.47 114 LEU E CA 1
ATOM 4125 C C . LEU E 1 114 ? 163.318 138.054 135.792 1.00 32.65 114 LEU E C 1
ATOM 4126 O O . LEU E 1 114 ? 162.792 137.870 134.689 1.00 34.53 114 LEU E O 1
ATOM 4131 N N . LEU E 1 115 ? 164.322 137.295 136.237 1.00 31.43 115 LEU E N 1
ATOM 4132 C CA . LEU E 1 115 ? 164.831 136.185 135.442 1.00 28.65 115 LEU E CA 1
ATOM 4133 C C . LEU E 1 115 ? 163.783 135.096 135.286 1.00 28.87 115 LEU E C 1
ATOM 4134 O O . LEU E 1 115 ? 163.659 134.499 134.213 1.00 33.47 115 LEU E O 1
ATOM 4139 N N . GLY E 1 116 ? 163.024 134.816 136.346 1.00 28.24 116 GLY E N 1
ATOM 4140 C CA . GLY E 1 116 ? 161.955 133.843 136.231 1.00 29.31 116 GLY E CA 1
ATOM 4141 C C . GLY E 1 116 ? 160.905 134.255 135.222 1.00 30.59 116 GLY E C 1
ATOM 4142 O O . GLY E 1 116 ? 160.479 133.449 134.394 1.00 34.98 116 GLY E O 1
ATOM 4143 N N . ALA E 1 117 ? 160.486 135.521 135.266 1.00 27.70 117 ALA E N 1
ATOM 4144 C CA . ALA E 1 117 ? 159.505 136.012 134.305 1.00 25.03 117 ALA E CA 1
ATOM 4145 C C . ALA E 1 117 ? 160.048 135.961 132.882 1.00 28.13 117 ALA E C 1
ATOM 4146 O O . ALA E 1 117 ? 159.342 135.547 131.953 1.00 31.48 117 ALA E O 1
ATOM 4148 N N . ALA E 1 118 ? 161.302 136.378 132.693 1.00 26.45 118 ALA E N 1
ATOM 4149 C CA . ALA E 1 118 ? 161.886 136.384 131.357 1.00 23.05 118 ALA E CA 1
ATOM 4150 C C . ALA E 1 118 ? 162.019 134.974 130.803 1.00 28.40 118 ALA E C 1
ATOM 4151 O O . ALA E 1 118 ? 161.727 134.732 129.626 1.00 32.86 118 ALA E O 1
ATOM 4153 N N . PHE E 1 119 ? 162.475 134.032 131.630 1.00 26.92 119 PHE E N 1
ATOM 4154 C CA . PHE E 1 119 ? 162.602 132.656 131.171 1.00 25.97 119 PHE E CA 1
ATOM 4155 C C . PHE E 1 119 ? 161.232 132.066 130.877 1.00 26.00 119 PHE E C 1
ATOM 4156 O O . PHE E 1 119 ? 161.038 131.411 129.847 1.00 28.17 119 PHE E O 1
ATOM 4164 N N . ALA E 1 120 ? 160.261 132.310 131.763 1.00 25.25 120 ALA E N 1
ATOM 4165 C CA . ALA E 1 120 ? 158.879 131.931 131.503 1.00 25.21 120 ALA E CA 1
ATOM 4166 C C . ALA E 1 120 ? 158.456 132.364 130.113 1.00 23.25 120 ALA E C 1
ATOM 4167 O O . ALA E 1 120 ? 158.155 131.530 129.255 1.00 28.99 120 ALA E O 1
ATOM 4169 N N . TYR E 1 121 ? 158.515 133.667 129.854 1.00 21.67 121 TYR E N 1
ATOM 4170 C CA . TYR E 1 121 ? 158.108 134.216 128.570 1.00 23.49 121 TYR E CA 1
ATOM 4171 C C . TYR E 1 121 ? 158.847 133.502 127.448 1.00 25.42 121 TYR E C 1
ATOM 4172 O O . TYR E 1 121 ? 158.265 132.640 126.773 1.00 29.14 121 TYR E O 1
ATOM 4181 N N . PHE E 1 122 ? 160.163 133.721 127.380 1.00 24.67 122 PHE E N 1
ATOM 4182 C CA . PHE E 1 122 ? 160.939 133.346 126.201 1.00 24.84 122 PHE E CA 1
ATOM 4183 C C . PHE E 1 122 ? 160.895 131.845 125.940 1.00 27.02 122 PHE E C 1
ATOM 4184 O O . PHE E 1 122 ? 160.691 131.412 124.801 1.00 31.54 122 PHE E O 1
ATOM 4192 N N . ALA E 1 123 ? 161.090 131.028 126.976 1.00 24.51 123 ALA E N 1
ATOM 4193 C CA . ALA E 1 123 ? 161.119 129.587 126.767 1.00 23.53 123 ALA E CA 1
ATOM 4194 C C . ALA E 1 123 ? 159.714 129.000 126.729 1.00 23.39 123 ALA E C 1
ATOM 4195 O O . ALA E 1 123 ? 159.313 128.391 125.732 1.00 31.45 123 ALA E O 1
ATOM 4197 N N . VAL E 1 124 ? 158.952 129.163 127.813 1.00 20.52 124 VAL E N 1
ATOM 4198 C CA . VAL E 1 124 ? 157.708 128.421 127.956 1.00 19.54 124 VAL E CA 1
ATOM 4199 C C . VAL E 1 124 ? 156.670 128.889 126.943 1.00 28.77 124 VAL E C 1
ATOM 4200 O O . VAL E 1 124 ? 156.038 128.065 126.272 1.00 36.96 124 VAL E O 1
ATOM 4204 N N . LEU E 1 125 ? 156.462 130.209 126.816 1.00 26.14 125 LEU E N 1
ATOM 4205 C CA . LEU E 1 125 ? 155.276 130.668 126.093 1.00 27.75 125 LEU E CA 1
ATOM 4206 C C . LEU E 1 125 ? 155.247 130.202 124.642 1.00 30.84 125 LEU E C 1
ATOM 4207 O O . LEU E 1 125 ? 154.242 129.586 124.239 1.00 36.65 125 LEU E O 1
ATOM 4212 N N . PRO E 1 126 ? 156.286 130.414 123.824 1.00 28.71 126 PRO E N 1
ATOM 4213 C CA . PRO E 1 126 ? 156.209 129.915 122.443 1.00 30.80 126 PRO E CA 1
ATOM 4214 C C . PRO E 1 126 ? 156.066 128.409 122.369 1.00 34.58 126 PRO E C 1
ATOM 4215 O O . PRO E 1 126 ? 155.230 127.907 121.609 1.00 38.83 126 PRO E O 1
ATOM 4219 N N . SER E 1 127 ? 156.846 127.675 123.163 1.00 33.73 127 SER E N 1
ATOM 4220 C CA . SER E 1 127 ? 156.839 126.219 123.075 1.00 33.00 127 SER E CA 1
ATOM 4221 C C . SER E 1 127 ? 155.484 125.646 123.468 1.00 34.74 127 SER E C 1
ATOM 4222 O O . SER E 1 127 ? 154.928 124.798 122.760 1.00 42.09 127 SER E O 1
ATOM 4225 N N . MET E 1 128 ? 154.918 126.111 124.583 1.00 31.22 128 MET E N 1
ATOM 4226 C CA . MET E 1 128 ? 153.663 125.515 125.019 1.00 34.14 128 MET E CA 1
ATOM 4227 C C . MET E 1 128 ? 152.511 125.969 124.135 1.00 37.35 128 MET E C 1
ATOM 4228 O O . MET E 1 128 ? 151.604 125.182 123.838 1.00 45.02 128 MET E O 1
ATOM 4233 N N . PHE E 1 129 ? 152.522 127.232 123.701 1.00 32.77 129 PHE E N 1
ATOM 4234 C CA . PHE E 1 129 ? 151.464 127.682 122.806 1.00 32.06 129 PHE E CA 1
ATOM 4235 C C . PHE E 1 129 ? 151.539 126.981 121.457 1.00 36.14 129 PHE E C 1
ATOM 4236 O O . PHE E 1 129 ? 150.513 126.822 120.786 1.00 42.13 129 PHE E O 1
ATOM 4244 N N . THR E 1 130 ? 152.732 126.551 121.044 1.00 34.97 130 THR E N 1
ATOM 4245 C CA . THR E 1 130 ? 152.834 125.672 119.886 1.00 34.73 130 THR E CA 1
ATOM 4246 C C . THR E 1 130 ? 152.281 124.290 120.203 1.00 40.38 130 THR E C 1
ATOM 4247 O O . THR E 1 130 ? 151.629 123.667 119.360 1.00 49.33 130 THR E O 1
ATOM 4251 N N . PHE E 1 131 ? 152.531 123.795 121.415 1.00 38.13 131 PHE E N 1
ATOM 4252 C CA . PHE E 1 131 ? 152.041 122.469 121.776 1.00 37.98 131 PHE E CA 1
ATOM 4253 C C . PHE E 1 131 ? 150.517 122.408 121.769 1.00 41.59 131 PHE E C 1
ATOM 4254 O O . PHE E 1 131 ? 149.935 121.465 121.223 1.00 49.92 131 PHE E O 1
ATOM 4262 N N . LEU E 1 132 ? 149.852 123.399 122.363 1.00 38.26 132 LEU E N 1
ATOM 4263 C CA . LEU E 1 132 ? 148.394 123.372 122.430 1.00 39.19 132 LEU E CA 1
ATOM 4264 C C . LEU E 1 132 ? 147.744 123.921 121.166 1.00 44.62 132 LEU E C 1
ATOM 4265 O O . LEU E 1 132 ? 146.982 123.215 120.499 1.00 51.16 132 LEU E O 1
ATOM 4270 N N . LEU E 1 133 ? 148.027 125.179 120.833 1.00 44.40 133 LEU E N 1
ATOM 4271 C CA . LEU E 1 133 ? 147.351 125.830 119.718 1.00 42.87 133 LEU E CA 1
ATOM 4272 C C . LEU E 1 133 ? 148.002 125.490 118.386 1.00 51.76 133 LEU E C 1
ATOM 4273 O O . LEU E 1 133 ? 148.379 126.388 117.626 1.00 56.37 133 LEU E O 1
ATOM 4278 N N . ASN E 1 134 ? 148.131 124.199 118.091 1.00 55.27 134 ASN E N 1
ATOM 4279 C CA . ASN E 1 134 ? 148.633 123.755 116.799 1.00 63.45 134 ASN E CA 1
ATOM 4280 C C . ASN E 1 134 ? 148.240 122.296 116.634 1.00 67.81 134 ASN E C 1
ATOM 4281 O O . ASN E 1 134 ? 148.485 121.474 117.522 1.00 65.58 134 ASN E O 1
ATOM 4286 N N . GLU E 1 135 ? 147.631 121.967 115.500 1.00 70.06 135 GLU E N 1
ATOM 4287 C CA . GLU E 1 135 ? 147.182 120.613 115.216 1.00 72.04 135 GLU E CA 1
ATOM 4288 C C . GLU E 1 135 ? 148.183 119.834 114.378 1.00 77.63 135 GLU E C 1
ATOM 4289 O O . GLU E 1 135 ? 148.469 118.671 114.684 1.00 82.81 135 GLU E O 1
ATOM 4295 N N . GLU E 1 136 ? 148.700 120.440 113.307 1.00 71.68 136 GLU E N 1
ATOM 4296 C CA . GLU E 1 136 ? 149.805 119.901 112.518 1.00 76.68 136 GLU E CA 1
ATOM 4297 C C . GLU E 1 136 ? 149.424 118.623 111.780 1.00 74.21 136 GLU E C 1
ATOM 4298 O O . GLU E 1 136 ? 150.214 118.098 110.990 1.00 76.59 136 GLU E O 1
ATOM 4304 N N . GLU E 1 137 ? 148.217 118.119 112.024 1.00 71.83 137 GLU E N 1
ATOM 4305 C CA . GLU E 1 137 ? 147.678 116.989 111.282 1.00 74.87 137 GLU E CA 1
ATOM 4306 C C . GLU E 1 137 ? 146.469 117.369 110.447 1.00 70.48 137 GLU E C 1
ATOM 4307 O O . GLU E 1 137 ? 146.378 116.964 109.283 1.00 65.06 137 GLU E O 1
ATOM 4313 N N . THR E 1 138 ? 145.543 118.137 111.015 1.00 68.35 138 THR E N 1
ATOM 4314 C CA . THR E 1 138 ? 144.453 118.712 110.242 1.00 61.97 138 THR E CA 1
ATOM 4315 C C . THR E 1 138 ? 144.903 119.898 109.405 1.00 59.27 138 THR E C 1
ATOM 4316 O O . THR E 1 138 ? 144.325 120.149 108.344 1.00 64.20 138 THR E O 1
ATOM 4320 N N . LEU E 1 139 ? 145.916 120.639 109.860 1.00 59.77 139 LEU E N 1
ATOM 4321 C CA . LEU E 1 139 ? 146.455 121.727 109.050 1.00 59.00 139 LEU E CA 1
ATOM 4322 C C . LEU E 1 139 ? 147.155 121.209 107.802 1.00 55.67 139 LEU E C 1
ATOM 4323 O O . LEU E 1 139 ? 147.011 121.797 106.726 1.00 61.62 139 LEU E O 1
ATOM 4328 N N . ALA E 1 140 ? 147.915 120.119 107.920 1.00 51.05 140 ALA E N 1
ATOM 4329 C CA . ALA E 1 140 ? 148.555 119.535 106.746 1.00 52.43 140 ALA E CA 1
ATOM 4330 C C . ALA E 1 140 ? 147.516 119.030 105.753 1.00 59.52 140 ALA E C 1
ATOM 4331 O O . ALA E 1 140 ? 147.651 119.225 104.540 1.00 61.84 140 ALA E O 1
ATOM 4333 N N . LEU E 1 141 ? 146.466 118.375 106.255 1.00 61.51 141 LEU E N 1
ATOM 4334 C CA . LEU E 1 141 ? 145.400 117.900 105.379 1.00 53.99 141 LEU E CA 1
ATOM 4335 C C . LEU E 1 141 ? 144.663 119.064 104.727 1.00 52.58 141 LEU E C 1
ATOM 4336 O O . LEU E 1 141 ? 144.299 118.993 103.549 1.00 55.78 141 LEU E O 1
ATOM 4341 N N . GLU E 1 142 ? 144.437 120.143 105.478 1.00 50.85 142 GLU E N 1
ATOM 4342 C CA . GLU E 1 142 ? 143.795 121.323 104.912 1.00 50.78 142 GLU E CA 1
ATOM 4343 C C . GLU E 1 142 ? 144.655 121.948 103.822 1.00 55.68 142 GLU E C 1
ATOM 4344 O O . GLU E 1 142 ? 144.139 122.381 102.787 1.00 61.33 142 GLU E O 1
ATOM 4350 N N . GLN E 1 143 ? 145.969 122.014 104.041 1.00 53.59 143 GLN E N 1
ATOM 4351 C CA . GLN E 1 143 ? 146.863 122.541 103.016 1.00 53.92 143 GLN E CA 1
ATOM 4352 C C . GLN E 1 143 ? 146.873 121.651 101.782 1.00 52.55 143 GLN E C 1
ATOM 4353 O O . GLN E 1 143 ? 146.904 122.148 100.650 1.00 57.00 143 GLN E O 1
ATOM 4359 N N . ARG E 1 144 ? 146.851 120.332 101.979 1.00 51.51 144 ARG E N 1
ATOM 4360 C CA . ARG E 1 144 ? 146.781 119.415 100.847 1.00 52.93 144 ARG E CA 1
ATOM 4361 C C . ARG E 1 144 ? 145.485 119.604 100.071 1.00 50.51 144 ARG E C 1
ATOM 4362 O O . ARG E 1 144 ? 145.480 119.580 98.836 1.00 53.14 144 ARG E O 1
ATOM 4370 N N . LEU E 1 145 ? 144.375 119.799 100.783 1.00 46.81 145 LEU E N 1
ATOM 4371 C CA . LEU E 1 145 ? 143.096 120.039 100.126 1.00 43.98 145 LEU E CA 1
ATOM 4372 C C . LEU E 1 145 ? 143.102 121.356 99.361 1.00 46.37 145 LEU E C 1
ATOM 4373 O O . LEU E 1 145 ? 142.559 121.439 98.255 1.00 50.44 145 LEU E O 1
ATOM 4378 N N . ASP E 1 146 ? 143.701 122.400 99.938 1.00 43.78 146 ASP E N 1
ATOM 4379 C CA . ASP E 1 146 ? 143.797 123.678 99.238 1.00 43.17 146 ASP E CA 1
ATOM 4380 C C . ASP E 1 146 ? 144.653 123.556 97.983 1.00 43.03 146 ASP E C 1
ATOM 4381 O O . ASP E 1 146 ? 144.312 124.112 96.932 1.00 48.79 146 ASP E O 1
ATOM 4386 N N . THR E 1 147 ? 145.766 122.826 98.072 1.00 39.87 147 THR E N 1
ATOM 4387 C CA . THR E 1 147 ? 146.593 122.603 96.892 1.00 38.32 147 THR E CA 1
ATOM 4388 C C . THR E 1 147 ? 145.834 121.821 95.828 1.00 45.59 147 THR E C 1
ATOM 4389 O O . THR E 1 147 ? 145.913 122.143 94.637 1.00 48.63 147 THR E O 1
ATOM 4393 N N . ALA E 1 148 ? 145.089 120.791 96.239 1.00 43.27 148 ALA E N 1
ATOM 4394 C CA . ALA E 1 148 ? 144.297 120.022 95.286 1.00 39.51 148 ALA E CA 1
ATOM 4395 C C . ALA E 1 148 ? 143.234 120.891 94.630 1.00 41.56 148 ALA E C 1
ATOM 4396 O O . ALA E 1 148 ? 142.963 120.758 93.432 1.00 46.05 148 ALA E O 1
ATOM 4398 N N . ARG E 1 149 ? 142.619 121.785 95.404 1.00 39.89 149 ARG E N 1
ATOM 4399 C CA . ARG E 1 149 ? 141.661 122.726 94.838 1.00 41.05 149 ARG E CA 1
ATOM 4400 C C . ARG E 1 149 ? 142.332 123.646 93.828 1.00 41.28 149 ARG E C 1
ATOM 4401 O O . ARG E 1 149 ? 141.742 123.984 92.796 1.00 44.23 149 ARG E O 1
ATOM 4409 N N . LEU E 1 150 ? 143.566 124.065 94.110 1.00 37.99 150 LEU E N 1
ATOM 4410 C CA . LEU E 1 150 ? 144.298 124.900 93.163 1.00 35.47 150 LEU E CA 1
ATOM 4411 C C . LEU E 1 150 ? 144.574 124.154 91.861 1.00 39.72 150 LEU E C 1
ATOM 4412 O O . LEU E 1 150 ? 144.424 124.716 90.768 1.00 44.38 150 LEU E O 1
ATOM 4417 N N . ARG E 1 151 ? 144.980 122.885 91.956 1.00 40.45 151 ARG E N 1
ATOM 4418 C CA . ARG E 1 151 ? 145.201 122.098 90.742 1.00 42.32 151 ARG E CA 1
ATOM 4419 C C . ARG E 1 151 ? 143.901 121.891 89.974 1.00 42.27 151 ARG E C 1
ATOM 4420 O O . ARG E 1 151 ? 143.888 121.920 88.738 1.00 43.37 151 ARG E O 1
ATOM 4428 N N . ALA E 1 152 ? 142.796 121.672 90.689 1.00 40.25 152 ALA E N 1
ATOM 4429 C CA . ALA E 1 152 ? 141.501 121.546 90.028 1.00 37.42 152 ALA E CA 1
ATOM 4430 C C . ALA E 1 152 ? 141.117 122.839 89.322 1.00 39.62 152 ALA E C 1
ATOM 4431 O O . ALA E 1 152 ? 140.554 122.812 88.223 1.00 41.89 152 ALA E O 1
ATOM 4433 N N . ASP E 1 153 ? 141.407 123.982 89.945 1.00 37.70 153 ASP E N 1
ATOM 4434 C CA . ASP E 1 153 ? 141.144 125.267 89.307 1.00 34.77 153 ASP E CA 1
ATOM 4435 C C . ASP E 1 153 ? 141.981 125.437 88.047 1.00 34.76 153 ASP E C 1
ATOM 4436 O O . ASP E 1 153 ? 141.498 125.959 87.036 1.00 37.77 153 ASP E O 1
ATOM 4441 N N . ASP E 1 154 ? 143.247 125.018 88.093 1.00 36.92 154 ASP E N 1
ATOM 4442 C CA . ASP E 1 154 ? 144.084 125.081 86.897 1.00 37.90 154 ASP E CA 1
ATOM 4443 C C . ASP E 1 154 ? 143.537 124.184 85.793 1.00 36.68 154 ASP E C 1
ATOM 4444 O O . ASP E 1 154 ? 143.538 124.562 84.614 1.00 38.43 154 ASP E O 1
ATOM 4449 N N . ALA E 1 155 ? 143.067 122.989 86.156 1.00 34.75 155 ALA E N 1
ATOM 4450 C CA . ALA E 1 155 ? 142.455 122.106 85.168 1.00 32.52 155 ALA E CA 1
ATOM 4451 C C . ALA E 1 155 ? 141.198 122.731 84.577 1.00 37.57 155 ALA E C 1
ATOM 4452 O O . ALA E 1 155 ? 140.937 122.608 83.375 1.00 41.50 155 ALA E O 1
ATOM 4454 N N . LEU E 1 156 ? 140.405 123.404 85.410 1.00 36.92 156 LEU E N 1
ATOM 4455 C CA . LEU E 1 156 ? 139.213 124.082 84.911 1.00 30.79 156 LEU E CA 1
ATOM 4456 C C . LEU E 1 156 ? 139.577 125.222 83.970 1.00 28.59 156 LEU E C 1
ATOM 4457 O O . LEU E 1 156 ? 138.876 125.464 82.984 1.00 32.42 156 LEU E O 1
ATOM 4462 N N . ARG E 1 157 ? 140.659 125.946 84.264 1.00 28.56 157 ARG E N 1
ATOM 4463 C CA . ARG E 1 157 ? 141.122 126.980 83.342 1.00 27.86 157 ARG E CA 1
ATOM 4464 C C . ARG E 1 157 ? 141.556 126.374 82.014 1.00 30.44 157 ARG E C 1
ATOM 4465 O O . ARG E 1 157 ? 141.259 126.918 80.941 1.00 37.60 157 ARG E O 1
ATOM 4473 N N . PHE E 1 158 ? 142.257 125.241 82.068 1.00 30.01 158 PHE E N 1
ATOM 4474 C CA . PHE E 1 158 ? 142.647 124.554 80.842 1.00 31.16 158 PHE E CA 1
ATOM 4475 C C . PHE E 1 158 ? 141.423 124.124 80.044 1.00 33.20 158 PHE E C 1
ATOM 4476 O O . PHE E 1 158 ? 141.424 124.179 78.809 1.00 36.79 158 PHE E O 1
ATOM 4484 N N . LEU E 1 159 ? 140.373 123.678 80.737 1.00 34.28 159 LEU E N 1
ATOM 4485 C CA . LEU E 1 159 ? 139.112 123.369 80.068 1.00 35.54 159 LEU E CA 1
ATOM 4486 C C . LEU E 1 159 ? 138.497 124.613 79.441 1.00 33.02 159 LEU E C 1
ATOM 4487 O O . LEU E 1 159 ? 138.006 124.570 78.307 1.00 35.21 159 LEU E O 1
ATOM 4492 N N . ARG E 1 160 ? 138.511 125.731 80.170 1.00 28.66 160 ARG E N 1
ATOM 4493 C CA . ARG E 1 160 ? 137.984 126.988 79.655 1.00 23.40 160 ARG E CA 1
ATOM 4494 C C . ARG E 1 160 ? 138.739 127.457 78.425 1.00 29.36 160 ARG E C 1
ATOM 4495 O O . ARG E 1 160 ? 138.180 128.198 77.610 1.00 36.58 160 ARG E O 1
ATOM 4503 N N . LEU E 1 161 ? 139.995 127.051 78.281 1.00 28.94 161 LEU E N 1
ATOM 4504 C CA . LEU E 1 161 ? 140.788 127.364 77.103 1.00 29.58 161 LEU E CA 1
ATOM 4505 C C . LEU E 1 161 ? 140.601 126.344 75.989 1.00 36.57 161 LEU E C 1
ATOM 4506 O O . LEU E 1 161 ? 141.275 126.435 74.960 1.00 43.14 161 LEU E O 1
ATOM 4511 N N . GLY E 1 162 ? 139.711 125.372 76.174 1.00 35.78 162 GLY E N 1
ATOM 4512 C CA . GLY E 1 162 ? 139.492 124.351 75.173 1.00 39.49 162 GLY E CA 1
ATOM 4513 C C . GLY E 1 162 ? 140.497 123.224 75.172 1.00 47.15 162 GLY E C 1
ATOM 4514 O O . GLY E 1 162 ? 140.506 122.425 74.229 1.00 53.83 162 GLY E O 1
ATOM 4515 N N . GLU E 1 163 ? 141.346 123.133 76.193 1.00 44.34 163 GLU E N 1
ATOM 4516 C CA . GLU E 1 163 ? 142.364 122.088 76.287 1.00 44.96 163 GLU E CA 1
ATOM 4517 C C . GLU E 1 163 ? 141.840 121.001 77.219 1.00 46.56 163 GLU E C 1
ATOM 4518 O O . GLU E 1 163 ? 142.052 121.039 78.431 1.00 49.24 163 GLU E O 1
ATOM 4524 N N . ALA E 1 164 ? 141.147 120.019 76.640 1.00 43.58 164 ALA E N 1
ATOM 4525 C CA . ALA E 1 164 ? 140.617 118.918 77.435 1.00 44.78 164 ALA E CA 1
ATOM 4526 C C . ALA E 1 164 ? 141.700 117.934 77.855 1.00 49.69 164 ALA E C 1
ATOM 4527 O O . ALA E 1 164 ? 141.614 117.357 78.944 1.00 50.15 164 ALA E O 1
ATOM 4529 N N . GLU E 1 165 ? 142.716 117.728 77.014 1.00 51.80 165 GLU E N 1
ATOM 4530 C CA . GLU E 1 165 ? 143.762 116.760 77.334 1.00 48.86 165 GLU E CA 1
ATOM 4531 C C . GLU E 1 165 ? 144.561 117.192 78.557 1.00 45.63 165 GLU E C 1
ATOM 4532 O O . GLU E 1 165 ? 144.793 116.396 79.475 1.00 50.00 165 GLU E O 1
ATOM 4538 N N . GLU E 1 166 ? 144.991 118.455 78.587 1.00 40.94 166 GLU E N 1
ATOM 4539 C CA . GLU E 1 166 ? 145.755 118.947 79.728 1.00 43.62 166 GLU E CA 1
ATOM 4540 C C . GLU E 1 166 ? 144.911 118.951 80.995 1.00 43.29 166 GLU E C 1
ATOM 4541 O O . GLU E 1 166 ? 145.403 118.620 82.082 1.00 48.63 166 GLU E O 1
ATOM 4547 N N . ALA E 1 167 ? 143.637 119.326 80.875 1.00 40.22 167 ALA E N 1
ATOM 4548 C CA . ALA E 1 167 ? 142.750 119.315 82.031 1.00 40.04 167 ALA E CA 1
ATOM 4549 C C . ALA E 1 167 ? 142.583 117.907 82.584 1.00 42.80 167 ALA E C 1
ATOM 4550 O O . ALA E 1 167 ? 142.635 117.699 83.801 1.00 46.53 167 ALA E O 1
ATOM 4552 N N . GLY E 1 168 ? 142.394 116.924 81.702 1.00 43.68 168 GLY E N 1
ATOM 4553 C CA . GLY E 1 168 ? 142.281 115.549 82.158 1.00 47.75 168 GLY E CA 1
ATOM 4554 C C . GLY E 1 168 ? 143.561 115.039 82.791 1.00 48.43 168 GLY E C 1
ATOM 4555 O O . GLY E 1 168 ? 143.524 114.308 83.784 1.00 49.32 168 GLY E O 1
ATOM 4556 N N . ARG E 1 169 ? 144.709 115.415 82.225 1.00 45.57 169 ARG E N 1
ATOM 4557 C CA . ARG E 1 169 ? 145.989 115.014 82.801 1.00 42.64 169 ARG E CA 1
ATOM 4558 C C . ARG E 1 169 ? 146.155 115.573 84.209 1.00 40.98 169 ARG E C 1
ATOM 4559 O O . ARG E 1 169 ? 146.544 114.851 85.137 1.00 47.58 169 ARG E O 1
ATOM 4567 N N . ILE E 1 170 ? 145.848 116.859 84.390 1.00 38.10 170 ILE E N 1
ATOM 4568 C CA . ILE E 1 170 ? 145.972 117.474 85.709 1.00 39.39 170 ILE E CA 1
ATOM 4569 C C . ILE E 1 170 ? 144.986 116.844 86.684 1.00 41.86 170 ILE E C 1
ATOM 4570 O O . ILE E 1 170 ? 145.314 116.608 87.854 1.00 47.48 170 ILE E O 1
ATOM 4575 N N . ALA E 1 171 ? 143.764 116.564 86.224 1.00 40.06 171 ALA E N 1
ATOM 4576 C CA . ALA E 1 171 ? 142.774 115.940 87.094 1.00 42.65 171 ALA E CA 1
ATOM 4577 C C . ALA E 1 171 ? 143.222 114.556 87.544 1.00 44.61 171 ALA E C 1
ATOM 4578 O O . ALA E 1 171 ? 143.091 114.207 88.724 1.00 48.05 171 ALA E O 1
ATOM 4580 N N . LYS E 1 172 ? 143.758 113.754 86.620 1.00 43.04 172 LYS E N 1
ATOM 4581 C CA . LYS E 1 172 ? 144.246 112.429 86.988 1.00 41.96 172 LYS E CA 1
ATOM 4582 C C . LYS E 1 172 ? 145.408 112.520 87.966 1.00 46.44 172 LYS E C 1
ATOM 4583 O O . LYS E 1 172 ? 145.471 111.759 88.940 1.00 49.76 172 LYS E O 1
ATOM 4589 N N . GLU E 1 173 ? 146.341 113.445 87.725 1.00 47.60 173 GLU E N 1
ATOM 4590 C CA . GLU E 1 173 ? 147.473 113.592 88.633 1.00 45.32 173 GLU E CA 1
ATOM 4591 C C . GLU E 1 173 ? 147.013 114.003 90.025 1.00 44.70 173 GLU E C 1
ATOM 4592 O O . GLU E 1 173 ? 147.499 113.470 91.030 1.00 51.38 173 GLU E O 1
ATOM 4598 N N . THR E 1 174 ? 146.074 114.947 90.106 1.00 42.01 174 THR E N 1
ATOM 4599 C CA . THR E 1 174 ? 145.582 115.390 91.405 1.00 41.77 174 THR E CA 1
ATOM 4600 C C . THR E 1 174 ? 144.829 114.278 92.121 1.00 47.45 174 THR E C 1
ATOM 4601 O O . THR E 1 174 ? 144.965 114.118 93.340 1.00 57.27 174 THR E O 1
ATOM 4605 N N . SER E 1 175 ? 144.025 113.503 91.388 1.00 44.83 175 SER E N 1
ATOM 4606 C CA . SER E 1 175 ? 143.320 112.386 92.009 1.00 46.83 175 SER E CA 1
ATOM 4607 C C . SER E 1 175 ? 144.299 111.351 92.546 1.00 54.38 175 SER E C 1
ATOM 4608 O O . SER E 1 175 ? 144.123 110.837 93.658 1.00 57.30 175 SER E O 1
ATOM 4611 N N . THR E 1 176 ? 145.342 111.038 91.772 1.00 54.55 176 THR E N 1
ATOM 4612 C CA . THR E 1 176 ? 146.351 110.094 92.238 1.00 48.22 176 THR E CA 1
ATOM 4613 C C . THR E 1 176 ? 147.065 110.617 93.476 1.00 47.57 176 THR E C 1
ATOM 4614 O O . THR E 1 176 ? 147.297 109.866 94.431 1.00 54.06 176 THR E O 1
ATOM 4618 N N . GLN E 1 177 ? 147.420 111.903 93.479 1.00 47.89 177 GLN E N 1
ATOM 4619 C CA . GLN E 1 177 ? 148.103 112.478 94.633 1.00 53.45 177 GLN E CA 1
ATOM 4620 C C . GLN E 1 177 ? 147.217 112.447 95.871 1.00 54.20 177 GLN E C 1
ATOM 4621 O O . GLN E 1 177 ? 147.684 112.129 96.970 1.00 62.23 177 GLN E O 1
ATOM 4627 N N . LEU E 1 178 ? 145.934 112.774 95.712 1.00 47.97 178 LEU E N 1
ATOM 4628 C CA . LEU E 1 178 ? 145.017 112.750 96.847 1.00 50.73 178 LEU E CA 1
ATOM 4629 C C . LEU E 1 178 ? 144.828 111.334 97.377 1.00 55.75 178 LEU E C 1
ATOM 4630 O O . LEU E 1 178 ? 144.790 111.122 98.594 1.00 57.85 178 LEU E O 1
ATOM 4635 N N . ARG E 1 179 ? 144.700 110.353 96.481 1.00 56.71 179 ARG E N 1
ATOM 4636 C CA . ARG E 1 179 ? 144.518 108.974 96.923 1.00 54.34 179 ARG E CA 1
ATOM 4637 C C . ARG E 1 179 ? 145.769 108.439 97.609 1.00 57.70 179 ARG E C 1
ATOM 4638 O O . ARG E 1 179 ? 145.672 107.675 98.577 1.00 58.40 179 ARG E O 1
ATOM 4646 N N . ALA E 1 180 ? 146.951 108.820 97.119 1.00 59.76 180 ALA E N 1
ATOM 4647 C CA . ALA E 1 180 ? 148.191 108.358 97.735 1.00 60.12 180 ALA E CA 1
ATOM 4648 C C . ALA E 1 180 ? 148.315 108.854 99.169 1.00 63.62 180 ALA E C 1
ATOM 4649 O O . ALA E 1 180 ? 148.732 108.105 100.060 1.00 63.94 180 ALA E O 1
ATOM 4651 N N . GLU E 1 181 ? 147.961 110.111 99.412 1.00 65.72 181 GLU E N 1
ATOM 4652 C CA . GLU E 1 181 ? 148.022 110.678 100.752 1.00 66.59 181 GLU E CA 1
ATOM 4653 C C . GLU E 1 181 ? 146.628 110.801 101.357 1.00 63.97 181 GLU E C 1
ATOM 4654 O O . GLU E 1 181 ? 145.910 109.811 101.491 1.00 59.47 181 GLU E O 1
ATOM 4660 N N . PRO E 1 193 ? 130.595 111.743 106.831 1.00 82.60 193 PRO E N 1
ATOM 4661 C CA . PRO E 1 193 ? 130.061 112.947 106.189 1.00 79.24 193 PRO E CA 1
ATOM 4662 C C . PRO E 1 193 ? 128.558 112.863 105.946 1.00 78.30 193 PRO E C 1
ATOM 4663 O O . PRO E 1 193 ? 128.069 111.833 105.481 1.00 78.32 193 PRO E O 1
ATOM 4667 N N . ALA E 1 194 ? 127.840 113.936 106.263 1.00 74.44 194 ALA E N 1
ATOM 4668 C CA . ALA E 1 194 ? 126.400 113.962 106.057 1.00 66.42 194 ALA E CA 1
ATOM 4669 C C . ALA E 1 194 ? 126.070 113.929 104.569 1.00 60.31 194 ALA E C 1
ATOM 4670 O O . ALA E 1 194 ? 126.817 114.439 103.731 1.00 63.96 194 ALA E O 1
ATOM 4672 N N . ALA E 1 195 ? 124.933 113.308 104.246 1.00 54.05 195 ALA E N 1
ATOM 4673 C CA . ALA E 1 195 ? 124.517 113.207 102.852 1.00 54.07 195 ALA E CA 1
ATOM 4674 C C . ALA E 1 195 ? 124.213 114.577 102.259 1.00 53.37 195 ALA E C 1
ATOM 4675 O O . ALA E 1 195 ? 124.575 114.856 101.111 1.00 52.70 195 ALA E O 1
ATOM 4677 N N . SER E 1 196 ? 123.548 115.445 103.025 1.00 51.50 196 SER E N 1
ATOM 4678 C CA . SER E 1 196 ? 123.186 116.763 102.513 1.00 49.88 196 SER E CA 1
ATOM 4679 C C . SER E 1 196 ? 124.420 117.601 102.202 1.00 51.65 196 SER E C 1
ATOM 4680 O O . SER E 1 196 ? 124.475 118.272 101.164 1.00 55.49 196 SER E O 1
ATOM 4683 N N . VAL E 1 197 ? 125.419 117.577 103.086 1.00 47.68 197 VAL E N 1
ATOM 4684 C CA . VAL E 1 197 ? 126.631 118.359 102.860 1.00 44.74 197 VAL E CA 1
ATOM 4685 C C . VAL E 1 197 ? 127.371 117.858 101.626 1.00 43.25 197 VAL E C 1
ATOM 4686 O O . VAL E 1 197 ? 127.847 118.652 100.802 1.00 47.24 197 VAL E O 1
ATOM 4690 N N . GLU E 1 198 ? 127.482 116.538 101.478 1.00 41.44 198 GLU E N 1
ATOM 4691 C CA . GLU E 1 198 ? 128.170 115.982 100.320 1.00 46.34 198 GLU E CA 1
ATOM 4692 C C . GLU E 1 198 ? 127.427 116.304 99.031 1.00 48.54 198 GLU E C 1
ATOM 4693 O O . GLU E 1 198 ? 128.051 116.605 98.007 1.00 52.19 198 GLU E O 1
ATOM 4699 N N . MET E 1 199 ? 126.093 116.248 99.058 1.00 47.14 199 MET E N 1
ATOM 4700 C CA . MET E 1 199 ? 125.322 116.616 97.875 1.00 45.75 199 MET E CA 1
ATOM 4701 C C . MET E 1 199 ? 125.488 118.091 97.534 1.00 44.22 199 MET E C 1
ATOM 4702 O O . MET E 1 199 ? 125.570 118.451 96.356 1.00 45.32 199 MET E O 1
ATOM 4707 N N . THR E 1 200 ? 125.539 118.961 98.545 1.00 43.98 200 THR E N 1
ATOM 4708 C CA . THR E 1 200 ? 125.776 120.378 98.278 1.00 43.02 200 THR E CA 1
ATOM 4709 C C . THR E 1 200 ? 127.145 120.598 97.645 1.00 42.94 200 THR E C 1
ATOM 4710 O O . THR E 1 200 ? 127.279 121.359 96.676 1.00 44.00 200 THR E O 1
ATOM 4714 N N . GLY E 1 201 ? 128.172 119.934 98.175 1.00 39.92 201 GLY E N 1
ATOM 4715 C CA . GLY E 1 201 ? 129.497 120.058 97.591 1.00 35.39 201 GLY E CA 1
ATOM 4716 C C . GLY E 1 201 ? 129.557 119.535 96.169 1.00 35.55 201 GLY E C 1
ATOM 4717 O O . GLY E 1 201 ? 130.195 120.136 95.300 1.00 44.83 201 GLY E O 1
ATOM 4718 N N . ARG E 1 202 ? 128.892 118.409 95.911 1.00 29.93 202 ARG E N 1
ATOM 4719 C CA . ARG E 1 202 ? 128.857 117.862 94.560 1.00 31.22 202 ARG E CA 1
ATOM 4720 C C . ARG E 1 202 ? 128.112 118.787 93.609 1.00 36.52 202 ARG E C 1
ATOM 4721 O O . ARG E 1 202 ? 128.496 118.924 92.443 1.00 41.62 202 ARG E O 1
ATOM 4729 N N . LEU E 1 203 ? 127.035 119.419 94.081 1.00 36.95 203 LEU E N 1
ATOM 4730 C CA . LEU E 1 203 ? 126.320 120.383 93.251 1.00 35.22 203 LEU E CA 1
ATOM 4731 C C . LEU E 1 203 ? 127.207 121.571 92.908 1.00 37.66 203 LEU E C 1
ATOM 4732 O O . LEU E 1 203 ? 127.211 122.043 91.765 1.00 38.29 203 LEU E O 1
ATOM 4737 N N . ASP E 1 204 ? 127.968 122.068 93.886 1.00 40.71 204 ASP E N 1
ATOM 4738 C CA . ASP E 1 204 ? 128.892 123.165 93.610 1.00 36.66 204 ASP E CA 1
ATOM 4739 C C . ASP E 1 204 ? 129.961 122.747 92.607 1.00 35.75 204 ASP E C 1
ATOM 4740 O O . ASP E 1 204 ? 130.312 123.516 91.702 1.00 42.58 204 ASP E O 1
ATOM 4745 N N . GLY E 1 205 ? 130.491 121.532 92.751 1.00 32.62 205 GLY E N 1
ATOM 4746 C CA . GLY E 1 205 ? 131.480 121.051 91.799 1.00 30.90 205 GLY E CA 1
ATOM 4747 C C . GLY E 1 205 ? 130.922 120.911 90.397 1.00 31.19 205 GLY E C 1
ATOM 4748 O O . GLY E 1 205 ? 131.584 121.260 89.414 1.00 36.94 205 GLY E O 1
ATOM 4749 N N . LEU E 1 206 ? 129.696 120.396 90.283 1.00 28.70 206 LEU E N 1
ATOM 4750 C CA . LEU E 1 206 ? 129.056 120.293 88.978 1.00 29.00 206 LEU E CA 1
ATOM 4751 C C . LEU E 1 206 ? 128.827 121.668 88.373 1.00 33.29 206 LEU E C 1
ATOM 4752 O O . LEU E 1 206 ? 129.002 121.857 87.165 1.00 35.45 206 LEU E O 1
ATOM 4757 N N . GLY E 1 207 ? 128.420 122.638 89.192 1.00 34.38 207 GLY E N 1
ATOM 4758 C CA . GLY E 1 207 ? 128.267 123.992 88.690 1.00 32.58 207 GLY E CA 1
ATOM 4759 C C . GLY E 1 207 ? 129.572 124.567 88.176 1.00 33.14 207 GLY E C 1
ATOM 4760 O O . GLY E 1 207 ? 129.606 125.211 87.125 1.00 34.70 207 GLY E O 1
ATOM 4761 N N . ARG E 1 208 ? 130.664 124.337 88.907 1.00 32.33 208 ARG E N 1
ATOM 4762 C CA . ARG E 1 208 ? 131.971 124.809 88.459 1.00 30.53 208 ARG E CA 1
ATOM 4763 C C . ARG E 1 208 ? 132.364 124.169 87.132 1.00 29.77 208 ARG E C 1
ATOM 4764 O O . ARG E 1 208 ? 132.832 124.853 86.212 1.00 32.48 208 ARG E O 1
ATOM 4772 N N . LEU E 1 209 ? 132.176 122.853 87.016 1.00 28.75 209 LEU E N 1
ATOM 4773 C CA . LEU E 1 209 ? 132.529 122.161 85.780 1.00 26.34 209 LEU E CA 1
ATOM 4774 C C . LEU E 1 209 ? 131.674 122.640 84.614 1.00 31.51 209 LEU E C 1
ATOM 4775 O O . LEU E 1 209 ? 132.177 122.830 83.499 1.00 34.41 209 LEU E O 1
ATOM 4780 N N . LEU E 1 210 ? 130.376 122.844 84.853 1.00 35.57 210 LEU E N 1
ATOM 4781 C CA . LEU E 1 210 ? 129.489 123.332 83.804 1.00 33.63 210 LEU E CA 1
ATOM 4782 C C . LEU E 1 210 ? 129.872 124.738 83.368 1.00 32.47 210 LEU E C 1
ATOM 4783 O O . LEU E 1 210 ? 129.837 125.052 82.175 1.00 34.96 210 LEU E O 1
ATOM 4788 N N . ASP E 1 211 ? 130.228 125.603 84.319 1.00 32.62 211 ASP E N 1
ATOM 4789 C CA . ASP E 1 211 ? 130.664 126.948 83.963 1.00 33.07 211 ASP E CA 1
ATOM 4790 C C . ASP E 1 211 ? 131.939 126.908 83.133 1.00 32.43 211 ASP E C 1
ATOM 4791 O O . ASP E 1 211 ? 132.067 127.635 82.138 1.00 32.65 211 ASP E O 1
ATOM 4796 N N . ALA E 1 212 ? 132.894 126.061 83.525 1.00 29.69 212 ALA E N 1
ATOM 4797 C CA . ALA E 1 212 ? 134.131 125.948 82.762 1.00 24.83 212 ALA E CA 1
ATOM 4798 C C . ALA E 1 212 ? 133.862 125.456 81.347 1.00 27.66 212 ALA E C 1
ATOM 4799 O O . ALA E 1 212 ? 134.417 125.989 80.378 1.00 31.82 212 ALA E O 1
ATOM 4801 N N . ALA E 1 213 ? 132.999 124.449 81.206 1.00 27.79 213 ALA E N 1
ATOM 4802 C CA . ALA E 1 213 ? 132.682 123.930 79.880 1.00 27.28 213 ALA E CA 1
ATOM 4803 C C . ALA E 1 213 ? 131.927 124.958 79.045 1.00 31.00 213 ALA E C 1
ATOM 4804 O O . ALA E 1 213 ? 132.137 125.049 77.831 1.00 36.27 213 ALA E O 1
ATOM 4806 N N . SER E 1 214 ? 131.040 125.734 79.672 1.00 30.87 214 SER E N 1
ATOM 4807 C CA . SER E 1 214 ? 130.316 126.773 78.949 1.00 30.02 214 SER E CA 1
ATOM 4808 C C . SER E 1 214 ? 131.259 127.856 78.449 1.00 35.99 214 SER E C 1
ATOM 4809 O O . SER E 1 214 ? 131.090 128.370 77.338 1.00 36.67 214 SER E O 1
ATOM 4812 N N . VAL E 1 215 ? 132.250 128.227 79.262 1.00 35.66 215 VAL E N 1
ATOM 4813 C CA . VAL E 1 215 ? 133.228 129.213 78.817 1.00 28.40 215 VAL E CA 1
ATOM 4814 C C . VAL E 1 215 ? 134.088 128.645 77.694 1.00 27.74 215 VAL E C 1
ATOM 4815 O O . VAL E 1 215 ? 134.389 129.336 76.714 1.00 29.68 215 VAL E O 1
ATOM 4819 N N . GLY E 1 216 ? 134.484 127.379 77.806 1.00 27.68 216 GLY E N 1
ATOM 4820 C CA . GLY E 1 216 ? 135.391 126.795 76.837 1.00 30.27 216 GLY E CA 1
ATOM 4821 C C . GLY E 1 216 ? 134.771 126.404 75.511 1.00 38.19 216 GLY E C 1
ATOM 4822 O O . GLY E 1 216 ? 135.133 126.953 74.467 1.00 42.30 216 GLY E O 1
ATOM 4823 N N . TYR E 1 217 ? 133.838 125.451 75.536 1.00 41.89 217 TYR E N 1
ATOM 4824 C CA . TYR E 1 217 ? 133.218 124.915 74.331 1.00 42.69 217 TYR E CA 1
ATOM 4825 C C . TYR E 1 217 ? 131.830 125.496 74.084 1.00 47.44 217 TYR E C 1
ATOM 4826 O O . TYR E 1 217 ? 131.007 124.870 73.409 1.00 54.41 217 TYR E O 1
ATOM 4835 N N . GLY E 1 218 ? 131.556 126.683 74.611 1.00 44.87 218 GLY E N 1
ATOM 4836 C CA . GLY E 1 218 ? 130.252 127.286 74.460 1.00 47.85 218 GLY E CA 1
ATOM 4837 C C . GLY E 1 218 ? 129.983 127.933 73.126 1.00 53.75 218 GLY E C 1
ATOM 4838 O O . GLY E 1 218 ? 128.880 128.438 72.904 1.00 58.47 218 GLY E O 1
ATOM 4839 N N . ALA E 1 219 ? 130.962 127.946 72.226 1.00 50.82 219 ALA E N 1
ATOM 4840 C CA . ALA E 1 219 ? 130.760 128.519 70.904 1.00 59.52 219 ALA E CA 1
ATOM 4841 C C . ALA E 1 219 ? 130.224 127.511 69.900 1.00 61.38 219 ALA E C 1
ATOM 4842 O O . ALA E 1 219 ? 129.571 127.908 68.928 1.00 63.22 219 ALA E O 1
ATOM 4844 N N . GLN E 1 220 ? 130.478 126.222 70.110 1.00 58.74 220 GLN E N 1
ATOM 4845 C CA . GLN E 1 220 ? 130.063 125.184 69.176 1.00 58.16 220 GLN E CA 1
ATOM 4846 C C . GLN E 1 220 ? 129.052 124.221 69.776 1.00 58.76 220 GLN E C 1
ATOM 4847 O O . GLN E 1 220 ? 127.995 123.989 69.178 1.00 66.15 220 GLN E O 1
ATOM 4853 N N . SER E 1 221 ? 129.341 123.654 70.943 1.00 50.66 221 SER E N 1
ATOM 4854 C CA . SER E 1 221 ? 128.474 122.645 71.551 1.00 47.97 221 SER E CA 1
ATOM 4855 C C . SER E 1 221 ? 127.413 123.274 72.448 1.00 49.05 221 SER E C 1
ATOM 4856 O O . SER E 1 221 ? 127.257 122.905 73.608 1.00 46.89 221 SER E O 1
ATOM 4859 N N . ARG E 1 222 ? 126.655 124.227 71.903 1.00 51.43 222 ARG E N 1
ATOM 4860 C CA . ARG E 1 222 ? 125.628 124.892 72.694 1.00 50.59 222 ARG E CA 1
ATOM 4861 C C . ARG E 1 222 ? 124.419 124.001 72.948 1.00 51.67 222 ARG E C 1
ATOM 4862 O O . ARG E 1 222 ? 123.619 124.305 73.839 1.00 53.00 222 ARG E O 1
ATOM 4870 N N . GLY E 1 223 ? 124.266 122.916 72.193 1.00 48.83 223 GLY E N 1
ATOM 4871 C CA . GLY E 1 223 ? 123.125 122.038 72.361 1.00 45.26 223 GLY E CA 1
ATOM 4872 C C . GLY E 1 223 ? 123.312 120.957 73.407 1.00 46.45 223 GLY E C 1
ATOM 4873 O O . GLY E 1 223 ? 122.332 120.411 73.921 1.00 49.26 223 GLY E O 1
ATOM 4874 N N . VAL E 1 224 ? 124.561 120.640 73.733 1.00 41.75 224 VAL E N 1
ATOM 4875 C CA . VAL E 1 224 ? 124.835 119.598 74.716 1.00 37.17 224 VAL E CA 1
ATOM 4876 C C . VAL E 1 224 ? 124.935 120.166 76.128 1.00 39.16 224 VAL E C 1
ATOM 4877 O O . VAL E 1 224 ? 124.457 119.541 77.085 1.00 45.88 224 VAL E O 1
ATOM 4881 N N . LEU E 1 225 ? 125.549 121.339 76.283 1.00 38.33 225 LEU E N 1
ATOM 4882 C CA . LEU E 1 225 ? 125.555 121.978 77.590 1.00 39.20 225 LEU E CA 1
ATOM 4883 C C . LEU E 1 225 ? 124.149 122.347 78.036 1.00 41.68 225 LEU E C 1
ATOM 4884 O O . LEU E 1 225 ? 123.882 122.400 79.238 1.00 44.59 225 LEU E O 1
ATOM 4889 N N . ARG E 1 226 ? 123.235 122.594 77.095 1.00 39.62 226 ARG E N 1
ATOM 4890 C CA . ARG E 1 226 ? 121.848 122.839 77.480 1.00 40.16 226 ARG E CA 1
ATOM 4891 C C . ARG E 1 226 ? 121.245 121.613 78.155 1.00 41.75 226 ARG E C 1
ATOM 4892 O O . ARG E 1 226 ? 120.598 121.727 79.203 1.00 44.23 226 ARG E O 1
ATOM 4900 N N . GLN E 1 227 ? 121.473 120.426 77.585 1.00 38.88 227 GLN E N 1
ATOM 4901 C CA . GLN E 1 227 ? 120.987 119.198 78.205 1.00 33.44 227 GLN E CA 1
ATOM 4902 C C . GLN E 1 227 ? 121.661 118.960 79.548 1.00 30.47 227 GLN E C 1
ATOM 4903 O O . GLN E 1 227 ? 121.018 118.510 80.506 1.00 39.51 227 GLN E O 1
ATOM 4909 N N . ALA E 1 228 ? 122.958 119.251 79.635 1.00 26.79 228 ALA E N 1
ATOM 4910 C CA . ALA E 1 228 ? 123.659 119.093 80.905 1.00 31.13 228 ALA E CA 1
ATOM 4911 C C . ALA E 1 228 ? 123.078 120.009 81.977 1.00 31.63 228 ALA E C 1
ATOM 4912 O O . ALA E 1 228 ? 122.904 119.600 83.131 1.00 36.01 228 ALA E O 1
ATOM 4914 N N . VAL E 1 229 ? 122.757 121.250 81.611 1.00 33.05 229 VAL E N 1
ATOM 4915 C CA . VAL E 1 229 ? 122.182 122.186 82.571 1.00 35.38 229 VAL E CA 1
ATOM 4916 C C . VAL E 1 229 ? 120.774 121.753 82.966 1.00 37.11 229 VAL E C 1
ATOM 4917 O O . VAL E 1 229 ? 120.367 121.912 84.121 1.00 39.30 229 VAL E O 1
ATOM 4921 N N . GLU E 1 230 ? 120.006 121.202 82.022 1.00 34.87 230 GLU E N 1
ATOM 4922 C CA . GLU E 1 230 ? 118.691 120.670 82.377 1.00 32.66 230 GLU E CA 1
ATOM 4923 C C . GLU E 1 230 ? 118.810 119.519 83.370 1.00 33.99 230 GLU E C 1
ATOM 4924 O O . GLU E 1 230 ? 118.021 119.418 84.320 1.00 39.68 230 GLU E O 1
ATOM 4930 N N . LYS E 1 231 ? 119.791 118.639 83.168 1.00 29.39 231 LYS E N 1
ATOM 4931 C CA . LYS E 1 231 ? 120.011 117.559 84.124 1.00 27.99 231 LYS E CA 1
ATOM 4932 C C . LYS E 1 231 ? 120.430 118.106 85.483 1.00 29.91 231 LYS E C 1
ATOM 4933 O O . LYS E 1 231 ? 120.034 117.573 86.526 1.00 37.41 231 LYS E O 1
ATOM 4939 N N . ARG E 1 232 ? 121.231 119.172 85.494 1.00 29.33 232 ARG E N 1
ATOM 4940 C CA . ARG E 1 232 ? 121.584 119.802 86.762 1.00 30.26 232 ARG E CA 1
ATOM 4941 C C . ARG E 1 232 ? 120.357 120.397 87.441 1.00 34.10 232 ARG E C 1
ATOM 4942 O O . ARG E 1 232 ? 120.243 120.364 88.670 1.00 38.80 232 ARG E O 1
ATOM 4950 N N . VAL E 1 233 ? 119.435 120.959 86.657 1.00 35.02 233 VAL E N 1
ATOM 4951 C CA . VAL E 1 233 ? 118.185 121.470 87.214 1.00 34.23 233 VAL E CA 1
ATOM 4952 C C . VAL E 1 233 ? 117.384 120.337 87.840 1.00 35.07 233 VAL E C 1
ATOM 4953 O O . VAL E 1 233 ? 116.788 120.492 88.914 1.00 37.04 233 VAL E O 1
ATOM 4957 N N . GLU E 1 234 ? 117.356 119.181 87.177 1.00 34.41 234 GLU E N 1
ATOM 4958 C CA . GLU E 1 234 ? 116.717 118.006 87.765 1.00 31.15 234 GLU E CA 1
ATOM 4959 C C . GLU E 1 234 ? 117.393 117.613 89.073 1.00 31.20 234 GLU E C 1
ATOM 4960 O O . GLU E 1 234 ? 116.725 117.217 90.036 1.00 36.10 234 GLU E O 1
ATOM 4966 N N . ALA E 1 235 ? 118.722 117.705 89.119 1.00 32.54 235 ALA E N 1
ATOM 4967 C CA . ALA E 1 235 ? 119.448 117.407 90.350 1.00 32.97 235 ALA E CA 1
ATOM 4968 C C . ALA E 1 235 ? 119.065 118.369 91.467 1.00 34.78 235 ALA E C 1
ATOM 4969 O O . ALA E 1 235 ? 118.878 117.955 92.615 1.00 39.63 235 ALA E O 1
ATOM 4971 N N . VAL E 1 236 ? 118.944 119.658 91.151 1.00 35.77 236 VAL E N 1
ATOM 4972 C CA . VAL E 1 236 ? 118.535 120.629 92.164 1.00 38.45 236 VAL E CA 1
ATOM 4973 C C . VAL E 1 236 ? 117.115 120.346 92.635 1.00 42.63 236 VAL E C 1
ATOM 4974 O O . VAL E 1 236 ? 116.799 120.500 93.821 1.00 47.64 236 VAL E O 1
ATOM 4978 N N . THR E 1 237 ? 116.231 119.947 91.718 1.00 40.61 237 THR E N 1
ATOM 4979 C CA . THR E 1 237 ? 114.868 119.602 92.115 1.00 37.36 237 THR E CA 1
ATOM 4980 C C . THR E 1 237 ? 114.857 118.404 93.057 1.00 38.33 237 THR E C 1
ATOM 4981 O O . THR E 1 237 ? 114.168 118.418 94.084 1.00 44.64 237 THR E O 1
ATOM 4985 N N . ALA E 1 238 ? 115.628 117.364 92.733 1.00 37.19 238 ALA E N 1
ATOM 4986 C CA . ALA E 1 238 ? 115.720 116.198 93.605 1.00 35.38 238 ALA E CA 1
ATOM 4987 C C . ALA E 1 238 ? 116.517 116.484 94.871 1.00 39.66 238 ALA E C 1
ATOM 4988 O O . ALA E 1 238 ? 116.541 115.645 95.776 1.00 46.63 238 ALA E O 1
ATOM 4990 N N . TYR E 1 239 ? 117.208 117.620 94.930 1.00 38.76 239 TYR E N 1
ATOM 4991 C CA . TYR E 1 239 ? 117.857 118.052 96.161 1.00 39.06 239 TYR E CA 1
ATOM 4992 C C . TYR E 1 239 ? 116.922 118.874 97.037 1.00 46.10 239 TYR E C 1
ATOM 4993 O O . TYR E 1 239 ? 117.074 118.877 98.263 1.00 51.90 239 TYR E O 1
ATOM 5002 N N . GLU E 1 240 ? 115.965 119.579 96.430 1.00 45.96 240 GLU E N 1
ATOM 5003 C CA . GLU E 1 240 ? 114.993 120.348 97.201 1.00 50.00 240 GLU E CA 1
ATOM 5004 C C . GLU E 1 240 ? 114.191 119.434 98.118 1.00 59.09 240 GLU E C 1
ATOM 5005 O O . GLU E 1 240 ? 114.254 119.550 99.347 1.00 67.23 240 GLU E O 1
ATOM 5011 N N . LYS E 1 241 ? 113.429 118.512 97.534 1.00 55.36 241 LYS E N 1
ATOM 5012 C CA . LYS E 1 241 ? 112.858 117.401 98.286 1.00 51.47 241 LYS E CA 1
ATOM 5013 C C . LYS E 1 241 ? 113.953 116.355 98.447 1.00 49.42 241 LYS E C 1
ATOM 5014 O O . LYS E 1 241 ? 114.519 115.885 97.457 1.00 54.32 241 LYS E O 1
ATOM 5020 N N . LYS E 1 242 ? 114.261 115.991 99.687 1.00 47.12 242 LYS E N 1
ATOM 5021 C CA . LYS E 1 242 ? 115.486 115.247 99.971 1.00 47.65 242 LYS E CA 1
ATOM 5022 C C . LYS E 1 242 ? 115.374 113.844 99.391 1.00 48.64 242 LYS E C 1
ATOM 5023 O O . LYS E 1 242 ? 114.809 112.939 100.008 1.00 57.18 242 LYS E O 1
ATOM 5029 N N . ASP E 1 243 ? 115.922 113.667 98.193 1.00 43.84 243 ASP E N 1
ATOM 5030 C CA . ASP E 1 243 ? 115.949 112.388 97.490 1.00 44.93 243 ASP E CA 1
ATOM 5031 C C . ASP E 1 243 ? 117.344 112.190 96.903 1.00 44.05 243 ASP E C 1
ATOM 5032 O O . ASP E 1 243 ? 117.519 111.915 95.716 1.00 44.01 243 ASP E O 1
ATOM 5037 N N . PHE E 1 244 ? 118.357 112.357 97.760 1.00 41.60 244 PHE E N 1
ATOM 5038 C CA . PHE E 1 244 ? 119.743 112.522 97.325 1.00 39.07 244 PHE E CA 1
ATOM 5039 C C . PHE E 1 244 ? 120.206 111.462 96.332 1.00 39.72 244 PHE E C 1
ATOM 5040 O O . PHE E 1 244 ? 121.147 111.705 95.570 1.00 45.89 244 PHE E O 1
ATOM 5048 N N . ALA E 1 245 ? 119.581 110.283 96.327 1.00 35.08 245 ALA E N 1
ATOM 5049 C CA . ALA E 1 245 ? 119.936 109.276 95.331 1.00 35.83 245 ALA E CA 1
ATOM 5050 C C . ALA E 1 245 ? 119.625 109.771 93.923 1.00 39.51 245 ALA E C 1
ATOM 5051 O O . ALA E 1 245 ? 120.455 109.661 93.010 1.00 44.91 245 ALA E O 1
ATOM 5053 N N . ALA E 1 246 ? 118.433 110.342 93.734 1.00 38.55 246 ALA E N 1
ATOM 5054 C CA . ALA E 1 246 ? 118.078 110.904 92.436 1.00 37.03 246 ALA E CA 1
ATOM 5055 C C . ALA E 1 246 ? 118.952 112.103 92.098 1.00 38.25 246 ALA E C 1
ATOM 5056 O O . ALA E 1 246 ? 119.288 112.320 90.930 1.00 39.01 246 ALA E O 1
ATOM 5058 N N . ALA E 1 247 ? 119.322 112.899 93.103 1.00 38.92 247 ALA E N 1
ATOM 5059 C CA . ALA E 1 247 ? 120.216 114.025 92.859 1.00 35.93 247 ALA E CA 1
ATOM 5060 C C . ALA E 1 247 ? 121.572 113.552 92.354 1.00 36.56 247 ALA E C 1
ATOM 5061 O O . ALA E 1 247 ? 122.120 114.116 91.398 1.00 41.68 247 ALA E O 1
ATOM 5063 N N . ALA E 1 248 ? 122.126 112.511 92.978 1.00 32.96 248 ALA E N 1
ATOM 5064 C CA . ALA E 1 248 ? 123.401 111.968 92.527 1.00 34.30 248 ALA E CA 1
ATOM 5065 C C . ALA E 1 248 ? 123.286 111.385 91.126 1.00 34.42 248 ALA E C 1
ATOM 5066 O O . ALA E 1 248 ? 124.182 111.567 90.293 1.00 40.61 248 ALA E O 1
ATOM 5068 N N . ALA E 1 249 ? 122.187 110.680 90.846 1.00 30.52 249 ALA E N 1
ATOM 5069 C CA . ALA E 1 249 ? 121.993 110.128 89.509 1.00 33.55 249 ALA E CA 1
ATOM 5070 C C . ALA E 1 249 ? 121.900 111.234 88.465 1.00 38.08 249 ALA E C 1
ATOM 5071 O O . ALA E 1 249 ? 122.472 111.121 87.373 1.00 43.76 249 ALA E O 1
ATOM 5073 N N . ALA E 1 250 ? 121.189 112.317 88.785 1.00 37.14 250 ALA E N 1
ATOM 5074 C CA . ALA E 1 250 ? 121.057 113.427 87.850 1.00 38.06 250 ALA E CA 1
ATOM 5075 C C . ALA E 1 250 ? 122.388 114.133 87.631 1.00 35.85 250 ALA E C 1
ATOM 5076 O O . ALA E 1 250 ? 122.696 114.543 86.508 1.00 36.01 250 ALA E O 1
ATOM 5078 N N . MET E 1 251 ? 123.188 114.295 88.688 1.00 32.77 251 MET E N 1
ATOM 5079 C CA . MET E 1 251 ? 124.511 114.889 88.513 1.00 31.79 251 MET E CA 1
ATOM 5080 C C . MET E 1 251 ? 125.405 114.006 87.651 1.00 32.75 251 MET E C 1
ATOM 5081 O O . MET E 1 251 ? 126.154 114.507 86.801 1.00 39.06 251 MET E O 1
ATOM 5086 N N . ASP E 1 252 ? 125.345 112.689 87.857 1.00 29.95 252 ASP E N 1
ATOM 5087 C CA . ASP E 1 252 ? 126.124 111.782 87.020 1.00 31.11 252 ASP E CA 1
ATOM 5088 C C . ASP E 1 252 ? 125.685 111.867 85.564 1.00 33.24 252 ASP E C 1
ATOM 5089 O O . ASP E 1 252 ? 126.523 111.873 84.655 1.00 40.95 252 ASP E O 1
ATOM 5094 N N . GLY E 1 253 ? 124.375 111.942 85.323 1.00 29.24 253 GLY E N 1
ATOM 5095 C CA . GLY E 1 253 ? 123.893 112.102 83.960 1.00 31.21 253 GLY E CA 1
ATOM 5096 C C . GLY E 1 253 ? 124.316 113.422 83.342 1.00 36.61 253 GLY E C 1
ATOM 5097 O O . GLY E 1 253 ? 124.651 113.486 82.156 1.00 41.52 253 GLY E O 1
ATOM 5098 N N . SER E 1 254 ? 124.304 114.493 84.138 1.00 35.36 254 SER E N 1
ATOM 5099 C CA . SER E 1 254 ? 124.752 115.792 83.649 1.00 32.77 254 SER E CA 1
ATOM 5100 C C . SER E 1 254 ? 126.218 115.750 83.246 1.00 34.60 254 SER E C 1
ATOM 5101 O O . SER E 1 254 ? 126.596 116.278 82.196 1.00 37.01 254 SER E O 1
ATOM 5104 N N . ALA E 1 255 ? 127.059 115.124 84.070 1.00 33.26 255 ALA E N 1
ATOM 5105 C CA . ALA E 1 255 ? 128.472 115.003 83.722 1.00 32.61 255 ALA E CA 1
ATOM 5106 C C . ALA E 1 255 ? 128.668 114.123 82.492 1.00 35.27 255 ALA E C 1
ATOM 5107 O O . ALA E 1 255 ? 129.519 114.414 81.642 1.00 42.17 255 ALA E O 1
ATOM 5109 N N . SER E 1 256 ? 127.892 113.044 82.380 1.00 32.98 256 SER E N 1
ATOM 5110 C CA . SER E 1 256 ? 127.994 112.180 81.210 1.00 32.96 256 SER E CA 1
ATOM 5111 C C . SER E 1 256 ? 127.628 112.932 79.939 1.00 37.50 256 SER E C 1
ATOM 5112 O O . SER E 1 256 ? 128.274 112.760 78.898 1.00 42.05 256 SER E O 1
ATOM 5115 N N . LEU E 1 257 ? 126.590 113.767 80.000 1.00 38.10 257 LEU E N 1
ATOM 5116 C CA . LEU E 1 257 ? 126.231 114.578 78.841 1.00 41.77 257 LEU E CA 1
ATOM 5117 C C . LEU E 1 257 ? 127.289 115.638 78.560 1.00 48.04 257 LEU E C 1
ATOM 5118 O O . LEU E 1 257 ? 127.602 115.917 77.397 1.00 48.88 257 LEU E O 1
ATOM 5123 N N . LEU E 1 258 ? 127.852 116.239 79.612 1.00 48.64 258 LEU E N 1
ATOM 5124 C CA . LEU E 1 258 ? 128.937 117.198 79.432 1.00 43.29 258 LEU E CA 1
ATOM 5125 C C . LEU E 1 258 ? 130.130 116.562 78.741 1.00 41.24 258 LEU E C 1
ATOM 5126 O O . LEU E 1 258 ? 130.859 117.240 78.010 1.00 44.50 258 LEU E O 1
ATOM 5131 N N . ALA E 1 259 ? 130.347 115.267 78.963 1.00 43.34 259 ALA E N 1
ATOM 5132 C CA . ALA E 1 259 ? 131.441 114.577 78.290 1.00 48.30 259 ALA E CA 1
ATOM 5133 C C . ALA E 1 259 ? 131.265 114.551 76.778 1.00 46.90 259 ALA E C 1
ATOM 5134 O O . ALA E 1 259 ? 132.238 114.314 76.057 1.00 50.89 259 ALA E O 1
ATOM 5136 N N . GLY E 1 260 ? 130.054 114.796 76.281 1.00 40.29 260 GLY E N 1
ATOM 5137 C CA . GLY E 1 260 ? 129.807 114.785 74.852 1.00 43.43 260 GLY E CA 1
ATOM 5138 C C . GLY E 1 260 ? 130.198 116.046 74.111 1.00 51.00 260 GLY E C 1
ATOM 5139 O O . GLY E 1 260 ? 130.114 116.070 72.880 1.00 47.25 260 GLY E O 1
ATOM 5140 N N . ILE E 1 261 ? 130.609 117.098 74.824 1.00 54.09 261 ILE E N 1
ATOM 5141 C CA . ILE E 1 261 ? 131.073 118.306 74.147 1.00 44.38 261 ILE E CA 1
ATOM 5142 C C . ILE E 1 261 ? 132.378 118.037 73.409 1.00 45.13 261 ILE E C 1
ATOM 5143 O O . ILE E 1 261 ? 132.621 118.606 72.338 1.00 44.61 261 ILE E O 1
ATOM 5148 N N . ALA E 1 262 ? 133.236 117.177 73.961 1.00 47.94 262 ALA E N 1
ATOM 5149 C CA . ALA E 1 262 ? 134.474 116.738 73.319 1.00 51.38 262 ALA E CA 1
ATOM 5150 C C . ALA E 1 262 ? 134.448 115.217 73.257 1.00 53.35 262 ALA E C 1
ATOM 5151 O O . ALA E 1 262 ? 134.894 114.540 74.196 1.00 59.66 262 ALA E O 1
ATOM 5153 N N . PRO E 1 263 ? 133.921 114.637 72.176 1.00 53.02 263 PRO E N 1
ATOM 5154 C CA . PRO E 1 263 ? 133.799 113.171 72.113 1.00 56.83 263 PRO E CA 1
ATOM 5155 C C . PRO E 1 263 ? 135.127 112.434 72.149 1.00 66.00 263 PRO E C 1
ATOM 5156 O O . PRO E 1 263 ? 135.169 111.291 72.619 1.00 68.66 263 PRO E O 1
ATOM 5160 N N . THR E 1 264 ? 136.209 113.041 71.667 1.00 63.76 264 THR E N 1
ATOM 5161 C CA . THR E 1 264 ? 137.506 112.380 71.631 1.00 60.60 264 THR E CA 1
ATOM 5162 C C . THR E 1 264 ? 138.233 112.420 72.967 1.00 59.40 264 THR E C 1
ATOM 5163 O O . THR E 1 264 ? 139.192 111.665 73.156 1.00 65.82 264 THR E O 1
ATOM 5167 N N . ARG E 1 265 ? 137.802 113.266 73.897 1.00 60.21 265 ARG E N 1
ATOM 5168 C CA . ARG E 1 265 ? 138.440 113.409 75.198 1.00 56.39 265 ARG E CA 1
ATOM 5169 C C . ARG E 1 265 ? 137.464 113.086 76.321 1.00 56.74 265 ARG E C 1
ATOM 5170 O O . ARG E 1 265 ? 137.602 113.574 77.446 1.00 59.79 265 ARG E O 1
ATOM 5178 N N . THR E 1 266 ? 136.473 112.238 76.023 1.00 57.02 266 THR E N 1
ATOM 5179 C CA . THR E 1 266 ? 135.413 111.949 76.985 1.00 56.42 266 THR E CA 1
ATOM 5180 C C . THR E 1 266 ? 135.983 111.503 78.324 1.00 56.66 266 THR E C 1
ATOM 5181 O O . THR E 1 266 ? 135.667 112.092 79.366 1.00 57.43 266 THR E O 1
ATOM 5185 N N . GLU E 1 267 ? 136.864 110.498 78.305 1.00 59.18 267 GLU E N 1
ATOM 5186 C CA . GLU E 1 267 ? 137.488 110.029 79.538 1.00 60.74 267 GLU E CA 1
ATOM 5187 C C . GLU E 1 267 ? 138.089 111.186 80.320 1.00 59.80 267 GLU E C 1
ATOM 5188 O O . GLU E 1 267 ? 137.844 111.322 81.526 1.00 58.84 267 GLU E O 1
ATOM 5194 N N . GLU E 1 268 ? 138.831 112.062 79.635 1.00 61.25 268 GLU E N 1
ATOM 5195 C CA . GLU E 1 268 ? 139.427 113.213 80.302 1.00 55.97 268 GLU E CA 1
ATOM 5196 C C . GLU E 1 268 ? 138.373 113.999 81.066 1.00 56.78 268 GLU E C 1
ATOM 5197 O O . GLU E 1 268 ? 138.505 114.217 82.277 1.00 58.07 268 GLU E O 1
ATOM 5203 N N . LEU E 1 269 ? 137.281 114.369 80.388 1.00 55.92 269 LEU E N 1
ATOM 5204 C CA . LEU E 1 269 ? 136.223 115.096 81.076 1.00 50.82 269 LEU E CA 1
ATOM 5205 C C . LEU E 1 269 ? 135.683 114.290 82.242 1.00 54.44 269 LEU E C 1
ATOM 5206 O O . LEU E 1 269 ? 135.534 114.829 83.348 1.00 57.20 269 LEU E O 1
ATOM 5211 N N . ALA E 1 270 ? 135.445 112.991 82.031 1.00 53.61 270 ALA E N 1
ATOM 5212 C CA . ALA E 1 270 ? 135.003 112.141 83.128 1.00 49.28 270 ALA E CA 1
ATOM 5213 C C . ALA E 1 270 ? 135.948 112.265 84.310 1.00 44.34 270 ALA E C 1
ATOM 5214 O O . ALA E 1 270 ? 135.509 112.510 85.442 1.00 44.68 270 ALA E O 1
ATOM 5216 N N . GLY E 1 271 ? 137.256 112.184 84.049 1.00 44.56 271 GLY E N 1
ATOM 5217 C CA . GLY E 1 271 ? 138.215 112.303 85.129 1.00 43.89 271 GLY E CA 1
ATOM 5218 C C . GLY E 1 271 ? 138.033 113.593 85.897 1.00 44.41 271 GLY E C 1
ATOM 5219 O O . GLY E 1 271 ? 137.965 113.584 87.132 1.00 46.83 271 GLY E O 1
ATOM 5220 N N . LEU E 1 272 ? 137.873 114.707 85.176 1.00 43.69 272 LEU E N 1
ATOM 5221 C CA . LEU E 1 272 ? 137.637 115.983 85.838 1.00 40.71 272 LEU E CA 1
ATOM 5222 C C . LEU E 1 272 ? 136.468 115.871 86.799 1.00 42.65 272 LEU E C 1
ATOM 5223 O O . LEU E 1 272 ? 136.598 116.173 87.993 1.00 47.26 272 LEU E O 1
ATOM 5228 N N . TRP E 1 273 ? 135.335 115.360 86.309 1.00 39.74 273 TRP E N 1
ATOM 5229 C CA . TRP E 1 273 ? 134.172 115.218 87.172 1.00 36.89 273 TRP E CA 1
ATOM 5230 C C . TRP E 1 273 ? 134.517 114.387 88.394 1.00 41.82 273 TRP E C 1
ATOM 5231 O O . TRP E 1 273 ? 134.245 114.800 89.529 1.00 43.37 273 TRP E O 1
ATOM 5242 N N . ARG E 1 274 ? 135.190 113.251 88.184 1.00 42.39 274 ARG E N 1
ATOM 5243 C CA . ARG E 1 274 ? 135.589 112.422 89.312 1.00 36.81 274 ARG E CA 1
ATOM 5244 C C . ARG E 1 274 ? 136.361 113.244 90.327 1.00 36.17 274 ARG E C 1
ATOM 5245 O O . ARG E 1 274 ? 135.998 113.280 91.510 1.00 39.70 274 ARG E O 1
ATOM 5253 N N . LEU E 1 275 ? 137.374 113.983 89.862 1.00 36.89 275 LEU E N 1
ATOM 5254 C CA . LEU E 1 275 ? 138.161 114.797 90.777 1.00 39.66 275 LEU E CA 1
ATOM 5255 C C . LEU E 1 275 ? 137.259 115.711 91.585 1.00 41.98 275 LEU E C 1
ATOM 5256 O O . LEU E 1 275 ? 137.330 115.726 92.822 1.00 43.62 275 LEU E O 1
ATOM 5261 N N . GLU E 1 276 ? 136.346 116.415 90.908 1.00 39.70 276 GLU E N 1
ATOM 5262 C CA . GLU E 1 276 ? 135.439 117.301 91.624 1.00 35.98 276 GLU E CA 1
ATOM 5263 C C . GLU E 1 276 ? 134.715 116.544 92.722 1.00 37.98 276 GLU E C 1
ATOM 5264 O O . GLU E 1 276 ? 134.803 116.916 93.900 1.00 40.80 276 GLU E O 1
ATOM 5270 N N . LYS E 1 277 ? 134.086 115.419 92.367 1.00 38.62 277 LYS E N 1
ATOM 5271 C CA . LYS E 1 277 ? 133.400 114.623 93.374 1.00 38.20 277 LYS E CA 1
ATOM 5272 C C . LYS E 1 277 ? 134.343 114.286 94.513 1.00 37.14 277 LYS E C 1
ATOM 5273 O O . LYS E 1 277 ? 134.043 114.572 95.680 1.00 36.89 277 LYS E O 1
ATOM 5279 N N . GLU E 1 278 ? 135.528 113.763 94.181 1.00 35.51 278 GLU E N 1
ATOM 5280 C CA . GLU E 1 278 ? 136.485 113.411 95.219 1.00 32.20 278 GLU E CA 1
ATOM 5281 C C . GLU E 1 278 ? 136.748 114.598 96.124 1.00 32.53 278 GLU E C 1
ATOM 5282 O O . GLU E 1 278 ? 136.596 114.497 97.349 1.00 35.90 278 GLU E O 1
ATOM 5288 N N . LEU E 1 279 ? 137.050 115.757 95.531 1.00 33.86 279 LEU E N 1
ATOM 5289 C CA . LEU E 1 279 ? 137.329 116.929 96.348 1.00 33.42 279 LEU E CA 1
ATOM 5290 C C . LEU E 1 279 ? 136.166 117.211 97.279 1.00 31.76 279 LEU E C 1
ATOM 5291 O O . LEU E 1 279 ? 136.355 117.325 98.498 1.00 34.97 279 LEU E O 1
ATOM 5296 N N . ALA E 1 280 ? 134.945 117.225 96.737 1.00 28.45 280 ALA E N 1
ATOM 5297 C CA . ALA E 1 280 ? 133.778 117.449 97.577 1.00 25.94 280 ALA E CA 1
ATOM 5298 C C . ALA E 1 280 ? 133.769 116.466 98.732 1.00 29.10 280 ALA E C 1
ATOM 5299 O O . ALA E 1 280 ? 133.772 116.868 99.904 1.00 33.91 280 ALA E O 1
ATOM 5301 N N . THR E 1 281 ? 133.881 115.171 98.417 1.00 30.95 281 THR E N 1
ATOM 5302 C CA . THR E 1 281 ? 133.901 114.163 99.466 1.00 30.38 281 THR E CA 1
ATOM 5303 C C . THR E 1 281 ? 134.982 114.482 100.481 1.00 30.01 281 THR E C 1
ATOM 5304 O O . THR E 1 281 ? 134.701 114.601 101.681 1.00 36.36 281 THR E O 1
ATOM 5308 N N . ALA E 1 282 ? 136.203 114.728 100.000 1.00 28.74 282 ALA E N 1
ATOM 5309 C CA . ALA E 1 282 ? 137.300 115.007 100.912 1.00 27.05 282 ALA E CA 1
ATOM 5310 C C . ALA E 1 282 ? 136.959 116.180 101.811 1.00 28.92 282 ALA E C 1
ATOM 5311 O O . ALA E 1 282 ? 137.073 116.079 103.039 1.00 34.80 282 ALA E O 1
ATOM 5313 N N . HIS E 1 283 ? 136.454 117.269 101.225 1.00 30.15 283 HIS E N 1
ATOM 5314 C CA . HIS E 1 283 ? 136.139 118.435 102.038 1.00 31.88 283 HIS E CA 1
ATOM 5315 C C . HIS E 1 283 ? 135.117 118.077 103.100 1.00 34.85 283 HIS E C 1
ATOM 5316 O O . HIS E 1 283 ? 135.301 118.400 104.281 1.00 40.46 283 HIS E O 1
ATOM 5323 N N . ALA E 1 284 ? 134.070 117.343 102.712 1.00 31.72 284 ALA E N 1
ATOM 5324 C CA . ALA E 1 284 ? 133.081 116.923 103.693 1.00 33.15 284 ALA E CA 1
ATOM 5325 C C . ALA E 1 284 ? 133.749 116.150 104.815 1.00 35.92 284 ALA E C 1
ATOM 5326 O O . ALA E 1 284 ? 133.560 116.467 105.996 1.00 41.83 284 ALA E O 1
ATOM 5328 N N . ALA E 1 285 ? 134.604 115.187 104.459 1.00 35.68 285 ALA E N 1
ATOM 5329 C CA . ALA E 1 285 ? 135.301 114.421 105.482 1.00 36.36 285 ALA E CA 1
ATOM 5330 C C . ALA E 1 285 ? 136.042 115.349 106.426 1.00 35.64 285 ALA E C 1
ATOM 5331 O O . ALA E 1 285 ? 135.930 115.219 107.652 1.00 37.86 285 ALA E O 1
ATOM 5333 N N . HIS E 1 286 ? 136.746 116.340 105.874 1.00 35.46 286 HIS E N 1
ATOM 5334 C CA . HIS E 1 286 ? 137.483 117.261 106.725 1.00 35.79 286 HIS E CA 1
ATOM 5335 C C . HIS E 1 286 ? 136.540 117.991 107.668 1.00 38.38 286 HIS E C 1
ATOM 5336 O O . HIS E 1 286 ? 136.782 118.039 108.881 1.00 44.84 286 HIS E O 1
ATOM 5343 N N . GLU E 1 287 ? 135.424 118.506 107.145 1.00 36.79 287 GLU E N 1
ATOM 5344 C CA . GLU E 1 287 ? 134.506 119.234 108.011 1.00 36.02 287 GLU E CA 1
ATOM 5345 C C . GLU E 1 287 ? 133.806 118.291 108.976 1.00 36.94 287 GLU E C 1
ATOM 5346 O O . GLU E 1 287 ? 133.289 118.732 110.008 1.00 39.42 287 GLU E O 1
ATOM 5352 N N . ALA E 1 288 ? 133.783 116.994 108.663 1.00 38.63 288 ALA E N 1
ATOM 5353 C CA . ALA E 1 288 ? 133.277 116.027 109.626 1.00 38.26 288 ALA E CA 1
ATOM 5354 C C . ALA E 1 288 ? 134.311 115.745 110.706 1.00 37.03 288 ALA E C 1
ATOM 5355 O O . ALA E 1 288 ? 133.959 115.511 111.867 1.00 37.54 288 ALA E O 1
ATOM 5357 N N . ALA E 1 289 ? 135.595 115.767 110.342 1.00 38.12 289 ALA E N 1
ATOM 5358 C CA . ALA E 1 289 ? 136.633 115.420 111.304 1.00 36.26 289 ALA E CA 1
ATOM 5359 C C . ALA E 1 289 ? 136.896 116.553 112.283 1.00 34.40 289 ALA E C 1
ATOM 5360 O O . ALA E 1 289 ? 137.187 116.301 113.457 1.00 37.24 289 ALA E O 1
ATOM 5362 N N . ARG E 1 290 ? 136.802 117.798 111.827 1.00 33.03 290 ARG E N 1
ATOM 5363 C CA . ARG E 1 290 ? 137.139 118.957 112.649 1.00 32.99 290 ARG E CA 1
ATOM 5364 C C . ARG E 1 290 ? 135.861 119.490 113.281 1.00 37.28 290 ARG E C 1
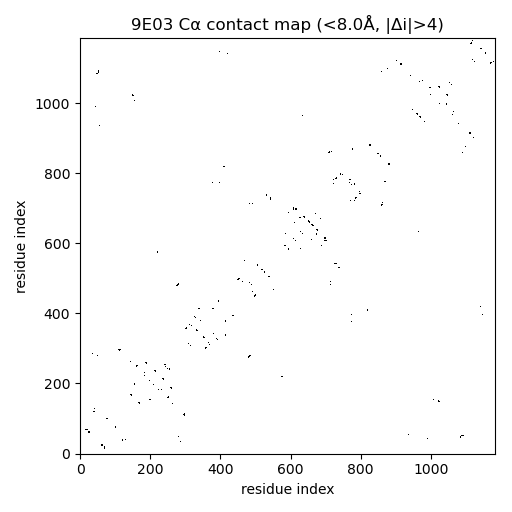ATOM 5365 O O . ARG E 1 290 ? 135.198 120.377 112.744 1.00 44.30 290 ARG E O 1
ATOM 5373 N N . TRP E 1 291 ? 135.507 118.937 114.438 1.00 31.71 291 TRP E N 1
ATOM 5374 C CA . TRP E 1 291 ? 134.367 119.411 115.209 1.00 29.35 291 TRP E CA 1
ATOM 5375 C C . TRP E 1 291 ? 134.782 120.315 116.360 1.00 31.71 291 TRP E C 1
ATOM 5376 O O . TRP E 1 291 ? 133.958 120.613 117.229 1.00 34.95 291 TRP E O 1
ATOM 5387 N N . THR E 1 292 ? 136.039 120.752 116.389 1.00 32.85 292 THR E N 1
ATOM 5388 C CA . THR E 1 292 ? 136.554 121.595 117.468 1.00 29.40 292 THR E CA 1
ATOM 5389 C C . THR E 1 292 ? 137.439 122.662 116.824 1.00 33.64 292 THR E C 1
ATOM 5390 O O . THR E 1 292 ? 138.642 122.458 116.639 1.00 41.99 292 THR E O 1
ATOM 5394 N N . ARG E 1 293 ? 136.824 123.820 116.470 1.00 30.34 293 ARG E N 1
ATOM 5395 C CA . ARG E 1 293 ? 137.580 124.890 115.838 1.00 34.90 293 ARG E CA 1
ATOM 5396 C C . ARG E 1 293 ? 138.116 125.863 116.883 1.00 35.80 293 ARG E C 1
ATOM 5397 O O . ARG E 1 293 ? 137.501 126.054 117.935 1.00 35.44 293 ARG E O 1
ATOM 5405 N N . PRO E 1 294 ? 139.257 126.493 116.613 1.00 38.39 294 PRO E N 1
ATOM 5406 C CA . PRO E 1 294 ? 139.786 127.484 117.556 1.00 31.47 294 PRO E CA 1
ATOM 5407 C C . PRO E 1 294 ? 139.153 128.852 117.385 1.00 34.60 294 PRO E C 1
ATOM 5408 O O . PRO E 1 294 ? 138.995 129.342 116.262 1.00 41.76 294 PRO E O 1
ATOM 5412 N N . MET E 1 295 ? 138.787 129.477 118.499 1.00 30.33 295 MET E N 1
ATOM 5413 C CA . MET E 1 295 ? 138.344 130.870 118.495 1.00 31.22 295 MET E CA 1
ATOM 5414 C C . MET E 1 295 ? 138.838 131.476 119.808 1.00 30.79 295 MET E C 1
ATOM 5415 O O . MET E 1 295 ? 138.142 131.444 120.824 1.00 38.00 295 MET E O 1
ATOM 5420 N N . LEU E 1 296 ? 140.041 132.035 119.766 1.00 26.83 296 LEU E N 1
ATOM 5421 C CA . LEU E 1 296 ? 140.709 132.467 120.981 1.00 27.78 296 LEU E CA 1
ATOM 5422 C C . LEU E 1 296 ? 140.184 133.819 121.438 1.00 27.04 296 LEU E C 1
ATOM 5423 O O . LEU E 1 296 ? 139.785 134.662 120.632 1.00 31.97 296 LEU E O 1
ATOM 5428 N N . SER E 1 297 ? 140.191 134.018 122.750 1.00 20.39 297 SER E N 1
ATOM 5429 C CA . SER E 1 297 ? 139.667 135.229 123.356 1.00 21.96 297 SER E CA 1
ATOM 5430 C C . SER E 1 297 ? 140.791 136.055 123.960 1.00 24.55 297 SER E C 1
ATOM 5431 O O . SER E 1 297 ? 141.850 135.537 124.316 1.00 28.97 297 SER E O 1
ATOM 5434 N N . MET E 1 298 ? 140.536 137.357 124.064 1.00 27.06 298 MET E N 1
ATOM 5435 C CA . MET E 1 298 ? 141.515 138.287 124.611 1.00 26.57 298 MET E CA 1
ATOM 5436 C C . MET E 1 298 ? 141.804 137.990 126.079 1.00 28.81 298 MET E C 1
ATOM 5437 O O . MET E 1 298 ? 142.963 137.783 126.470 1.00 33.32 298 MET E O 1
ATOM 5442 N N . HIS E 1 299 ? 140.755 137.929 126.903 1.00 27.41 299 HIS E N 1
ATOM 5443 C CA . HIS E 1 299 ? 140.962 137.914 128.346 1.00 29.83 299 HIS E CA 1
ATOM 5444 C C . HIS E 1 299 ? 141.483 136.567 128.824 1.00 33.02 299 HIS E C 1
ATOM 5445 O O . HIS E 1 299 ? 142.315 136.514 129.732 1.00 37.65 299 HIS E O 1
ATOM 5452 N N . GLU E 1 300 ? 141.008 135.470 128.235 1.00 31.96 300 GLU E N 1
ATOM 5453 C CA . GLU E 1 300 ? 141.488 134.158 128.656 1.00 33.50 300 GLU E CA 1
ATOM 5454 C C . GLU E 1 300 ? 142.967 133.978 128.337 1.00 32.81 300 GLU E C 1
ATOM 5455 O O . GLU E 1 300 ? 143.733 133.490 129.177 1.00 38.32 300 GLU E O 1
ATOM 5461 N N . GLN E 1 301 ? 143.389 134.372 127.135 1.00 28.17 301 GLN E N 1
ATOM 5462 C CA . GLN E 1 301 ? 144.800 134.262 126.780 1.00 24.93 301 GLN E CA 1
ATOM 5463 C C . GLN E 1 301 ? 145.658 135.180 127.639 1.00 27.82 301 GLN E C 1
ATOM 5464 O O . GLN E 1 301 ? 146.747 134.787 128.081 1.00 34.10 301 GLN E O 1
ATOM 5470 N N . LEU E 1 302 ? 145.189 136.406 127.891 1.00 26.73 302 LEU E N 1
ATOM 5471 C CA . LEU E 1 302 ? 145.945 137.300 128.762 1.00 25.34 302 LEU E CA 1
ATOM 5472 C C . LEU E 1 302 ? 146.061 136.729 130.167 1.00 27.47 302 LEU E C 1
ATOM 5473 O O . LEU E 1 302 ? 147.131 136.793 130.785 1.00 34.49 302 LEU E O 1
ATOM 5478 N N . SER E 1 303 ? 144.971 136.165 130.689 1.00 24.86 303 SER E N 1
ATOM 5479 C CA . SER E 1 303 ? 144.999 135.576 132.019 1.00 27.01 303 SER E CA 1
ATOM 5480 C C . SER E 1 303 ? 145.969 134.409 132.077 1.00 26.93 303 SER E C 1
ATOM 5481 O O . SER E 1 303 ? 146.729 134.275 133.040 1.00 34.57 303 SER E O 1
ATOM 5484 N N . LEU E 1 304 ? 145.968 133.563 131.048 1.00 24.80 304 LEU E N 1
ATOM 5485 C CA . LEU E 1 304 ? 146.878 132.424 131.025 1.00 23.12 304 LEU E CA 1
ATOM 5486 C C . LEU E 1 304 ? 148.332 132.882 130.991 1.00 26.44 304 LEU E C 1
ATOM 5487 O O . LEU E 1 304 ? 149.177 132.361 131.729 1.00 31.30 304 LEU E O 1
ATOM 5492 N N . VAL E 1 305 ? 148.640 133.865 130.142 1.00 24.15 305 VAL E N 1
ATOM 5493 C CA . VAL E 1 305 ? 150.018 134.337 130.020 1.00 20.73 305 VAL E CA 1
ATOM 5494 C C . VAL E 1 305 ? 150.482 134.973 131.326 1.00 26.82 305 VAL E C 1
ATOM 5495 O O . VAL E 1 305 ? 151.592 134.708 131.810 1.00 33.02 305 VAL E O 1
ATOM 5499 N N . LEU E 1 306 ? 149.637 135.820 131.919 1.00 28.05 306 LEU E N 1
ATOM 5500 C CA . LEU E 1 306 ? 150.000 136.465 133.176 1.00 29.82 306 LEU E CA 1
ATOM 5501 C C . LEU E 1 306 ? 150.158 135.443 134.291 1.00 30.71 306 LEU E C 1
ATOM 5502 O O . LEU E 1 306 ? 151.064 135.557 135.125 1.00 35.48 306 LEU E O 1
ATOM 5507 N N . LEU E 1 307 ? 149.281 134.438 134.323 1.00 28.33 307 LEU E N 1
ATOM 5508 C CA . LEU E 1 307 ? 149.383 133.389 135.326 1.00 29.92 307 LEU E CA 1
ATOM 5509 C C . LEU E 1 307 ? 150.689 132.626 135.185 1.00 28.94 307 LEU E C 1
ATOM 5510 O O . LEU E 1 307 ? 151.358 132.340 136.183 1.00 35.25 307 LEU E O 1
ATOM 5515 N N . LEU E 1 308 ? 151.077 132.298 133.952 1.00 22.27 308 LEU E N 1
ATOM 5516 C CA . LEU E 1 308 ? 152.342 131.604 133.747 1.00 20.49 308 LEU E CA 1
ATOM 5517 C C . LEU E 1 308 ? 153.520 132.447 134.202 1.00 24.91 308 LEU E C 1
ATOM 5518 O O . LEU E 1 308 ? 154.430 131.945 134.875 1.00 33.30 308 LEU E O 1
ATOM 5523 N N . ILE E 1 309 ? 153.532 133.728 133.828 1.00 22.82 309 ILE E N 1
ATOM 5524 C CA . ILE E 1 309 ? 154.661 134.582 134.182 1.00 22.93 309 ILE E CA 1
ATOM 5525 C C . ILE E 1 309 ? 154.762 134.738 135.693 1.00 29.57 309 ILE E C 1
ATOM 5526 O O . ILE E 1 309 ? 155.853 134.637 136.268 1.00 32.52 309 ILE E O 1
ATOM 5531 N N . LEU E 1 310 ? 153.632 134.978 136.362 1.00 30.31 310 LEU E N 1
ATOM 5532 C CA . LEU E 1 310 ? 153.647 135.105 137.816 1.00 27.13 310 LEU E CA 1
ATOM 5533 C C . LEU E 1 310 ? 154.073 133.805 138.483 1.00 28.63 310 LEU E C 1
ATOM 5534 O O . LEU E 1 310 ? 154.844 133.820 139.450 1.00 33.68 310 LEU E O 1
ATOM 5539 N N . ALA E 1 311 ? 153.579 132.669 137.985 1.00 31.80 311 ALA E N 1
ATOM 5540 C CA . ALA E 1 311 ? 153.929 131.386 138.578 1.00 31.50 311 ALA E CA 1
ATOM 5541 C C . ALA E 1 311 ? 155.418 131.109 138.454 1.00 29.04 311 ALA E C 1
ATOM 5542 O O . ALA E 1 311 ? 156.053 130.651 139.410 1.00 35.09 311 ALA E O 1
ATOM 5544 N N . PHE E 1 312 ? 156.000 131.390 137.289 1.00 24.26 312 PHE E N 1
ATOM 5545 C CA . PHE E 1 312 ? 157.424 131.127 137.126 1.00 27.02 312 PHE E CA 1
ATOM 5546 C C . PHE E 1 312 ? 158.275 132.141 137.880 1.00 26.95 312 PHE E C 1
ATOM 5547 O O . PHE E 1 312 ? 159.362 131.798 138.362 1.00 30.65 312 PHE E O 1
ATOM 5555 N N . GLY E 1 313 ? 157.798 133.379 138.019 1.00 25.30 313 GLY E N 1
ATOM 5556 C CA . GLY E 1 313 ? 158.476 134.316 138.897 1.00 28.52 313 GLY E CA 1
ATOM 5557 C C . GLY E 1 313 ? 158.490 133.841 140.336 1.00 31.55 313 GLY E C 1
ATOM 5558 O O . GLY E 1 313 ? 159.503 133.955 141.029 1.00 35.77 313 GLY E O 1
ATOM 5559 N N . ILE E 1 314 ? 157.368 133.288 140.800 1.00 30.33 314 ILE E N 1
ATOM 5560 C CA . ILE E 1 314 ? 157.320 132.698 142.134 1.00 26.39 314 ILE E CA 1
ATOM 5561 C C . ILE E 1 314 ? 158.287 131.525 142.231 1.00 30.57 314 ILE E C 1
ATOM 5562 O O . ILE E 1 314 ? 159.018 131.383 143.218 1.00 32.96 314 ILE E O 1
ATOM 5567 N N . ILE E 1 315 ? 158.320 130.681 141.198 1.00 27.83 315 ILE E N 1
ATOM 5568 C CA . ILE E 1 315 ? 159.198 129.515 141.198 1.00 25.21 315 ILE E CA 1
ATOM 5569 C C . ILE E 1 315 ? 160.657 129.941 141.304 1.00 26.42 315 ILE E C 1
ATOM 5570 O O . ILE E 1 315 ? 161.465 129.279 141.965 1.00 31.85 315 ILE E O 1
ATOM 5575 N N . PHE E 1 316 ? 161.021 131.042 140.653 1.00 26.30 316 PHE E N 1
ATOM 5576 C CA . PHE E 1 316 ? 162.408 131.490 140.692 1.00 27.22 316 PHE E CA 1
ATOM 5577 C C . PHE E 1 316 ? 162.727 132.351 141.908 1.00 31.04 316 PHE E C 1
ATOM 5578 O O . PHE E 1 316 ? 163.905 132.497 142.249 1.00 33.08 316 PHE E O 1
ATOM 5586 N N . GLU E 1 317 ? 161.720 132.922 142.568 1.00 33.41 317 GLU E N 1
ATOM 5587 C CA . GLU E 1 317 ? 161.949 133.826 143.690 1.00 33.94 317 GLU E CA 1
ATOM 5588 C C . GLU E 1 317 ? 161.846 133.141 145.047 1.00 35.84 317 GLU E C 1
ATOM 5589 O O . GLU E 1 317 ? 162.738 133.305 145.884 1.00 37.05 317 GLU E O 1
ATOM 5595 N N . LEU E 1 318 ? 160.767 132.394 145.288 1.00 31.97 318 LEU E N 1
ATOM 5596 C CA . LEU E 1 318 ? 160.547 131.812 146.611 1.00 25.06 318 LEU E CA 1
ATOM 5597 C C . LEU E 1 318 ? 161.694 130.921 147.065 1.00 26.35 318 LEU E C 1
ATOM 5598 O O . LEU E 1 318 ? 162.115 131.047 148.228 1.00 34.93 318 LEU E O 1
ATOM 5603 N N . PRO E 1 319 ? 162.230 130.008 146.247 1.00 22.81 319 PRO E N 1
ATOM 5604 C CA . PRO E 1 319 ? 163.428 129.278 146.688 1.00 25.50 319 PRO E CA 1
ATOM 5605 C C . PRO E 1 319 ? 164.595 130.182 147.035 1.00 32.27 319 PRO E C 1
ATOM 5606 O O . PRO E 1 319 ? 165.272 129.944 148.041 1.00 37.07 319 PRO E O 1
ATOM 5610 N N . LEU E 1 320 ? 164.836 131.232 146.248 1.00 34.74 320 LEU E N 1
ATOM 5611 C CA . LEU E 1 320 ? 165.970 132.108 146.527 1.00 28.99 320 LEU E CA 1
ATOM 5612 C C . LEU E 1 320 ? 165.741 132.925 147.792 1.00 32.86 320 LEU E C 1
ATOM 5613 O O . LEU E 1 320 ? 166.658 133.089 148.604 1.00 41.16 320 LEU E O 1
ATOM 5618 N N . VAL E 1 321 ? 164.526 133.443 147.978 1.00 30.38 321 VAL E N 1
ATOM 5619 C CA . VAL E 1 321 ? 164.218 134.196 149.190 1.00 31.94 321 VAL E CA 1
ATOM 5620 C C . VAL E 1 321 ? 164.346 133.302 150.416 1.00 36.57 321 VAL E C 1
ATOM 5621 O O . VAL E 1 321 ? 164.927 133.697 151.436 1.00 44.31 321 VAL E O 1
ATOM 5625 N N . MET E 1 322 ? 163.811 132.081 150.336 1.00 32.17 322 MET E N 1
ATOM 5626 C CA . MET E 1 322 ? 163.898 131.157 151.461 1.00 29.03 322 MET E CA 1
ATOM 5627 C C . MET E 1 322 ? 165.343 130.794 151.767 1.00 31.90 322 MET E C 1
ATOM 5628 O O . MET E 1 322 ? 165.745 130.753 152.934 1.00 37.51 322 MET E O 1
ATOM 5633 N N . ALA E 1 323 ? 166.144 130.533 150.733 1.00 32.98 323 ALA E N 1
ATOM 5634 C CA . ALA E 1 323 ? 167.548 130.213 150.953 1.00 35.86 323 ALA E CA 1
ATOM 5635 C C . ALA E 1 323 ? 168.286 131.384 151.584 1.00 41.60 323 ALA E C 1
ATOM 5636 O O . ALA E 1 323 ? 169.104 131.193 152.489 1.00 46.25 323 ALA E O 1
ATOM 5638 N N . LEU E 1 324 ? 168.018 132.603 151.113 1.00 40.29 324 LEU E N 1
ATOM 5639 C CA . LEU E 1 324 ? 168.695 133.771 151.664 1.00 44.07 324 LEU E CA 1
ATOM 5640 C C . LEU E 1 324 ? 168.309 133.994 153.120 1.00 51.92 324 LEU E C 1
ATOM 5641 O O . LEU E 1 324 ? 169.150 134.386 153.937 1.00 58.61 324 LEU E O 1
ATOM 5646 N N . LEU E 1 325 ? 167.040 133.760 153.462 1.00 50.83 325 LEU E N 1
ATOM 5647 C CA . LEU E 1 325 ? 166.644 133.805 154.865 1.00 51.17 325 LEU E CA 1
ATOM 5648 C C . LEU E 1 325 ? 167.347 132.714 155.664 1.00 53.72 325 LEU E C 1
ATOM 5649 O O . LEU E 1 325 ? 167.725 132.927 156.822 1.00 56.70 325 LEU E O 1
ATOM 5654 N N . GLY E 1 326 ? 167.534 131.538 155.060 1.00 49.21 326 GLY E N 1
ATOM 5655 C CA . GLY E 1 326 ? 168.176 130.441 155.762 1.00 48.20 326 GLY E CA 1
ATOM 5656 C C . GLY E 1 326 ? 169.660 130.641 155.987 1.00 52.72 326 GLY E C 1
ATOM 5657 O O . GLY E 1 326 ? 170.224 130.086 156.934 1.00 59.16 326 GLY E O 1
ATOM 5658 N N . VAL E 1 327 ? 170.318 131.411 155.118 1.00 45.33 327 VAL E N 1
ATOM 5659 C CA . VAL E 1 327 ? 171.738 131.701 155.326 1.00 49.29 327 VAL E CA 1
ATOM 5660 C C . VAL E 1 327 ? 171.939 132.445 156.639 1.00 56.32 327 VAL E C 1
ATOM 5661 O O . VAL E 1 327 ? 172.843 132.130 157.420 1.00 57.58 327 VAL E O 1
ATOM 5665 N N . VAL E 1 328 ? 171.101 133.445 156.900 1.00 58.26 328 VAL E N 1
ATOM 5666 C CA . VAL E 1 328 ? 171.168 134.153 158.171 1.00 55.64 328 VAL E CA 1
ATOM 5667 C C . VAL E 1 328 ? 170.319 133.469 159.240 1.00 52.30 328 VAL E C 1
ATOM 5668 O O . VAL E 1 328 ? 170.684 133.483 160.420 1.00 58.50 328 VAL E O 1
ATOM 5672 N N . GLY E 1 329 ? 169.197 132.870 158.854 1.00 50.36 329 GLY E N 1
ATOM 5673 C CA . GLY E 1 329 ? 168.374 132.099 159.761 1.00 51.42 329 GLY E CA 1
ATOM 5674 C C . GLY E 1 329 ? 167.161 132.855 160.254 1.00 49.55 329 GLY E C 1
ATOM 5675 O O . GLY E 1 329 ? 167.238 133.611 161.227 1.00 52.30 329 GLY E O 1
ATOM 5676 N N . VAL E 1 330 ? 166.029 132.654 159.584 1.00 50.16 330 VAL E N 1
ATOM 5677 C CA . VAL E 1 330 ? 164.740 133.149 160.049 1.00 53.15 330 VAL E CA 1
ATOM 5678 C C . VAL E 1 330 ? 163.767 131.982 160.003 1.00 59.69 330 VAL E C 1
ATOM 5679 O O . VAL E 1 330 ? 162.789 131.932 160.758 1.00 61.29 330 VAL E O 1
ATOM 5683 N N . VAL E 1 331 ? 164.055 131.016 159.133 1.00 60.78 331 VAL E N 1
ATOM 5684 C CA . VAL E 1 331 ? 163.205 129.845 158.932 1.00 58.31 331 VAL E CA 1
ATOM 5685 C C . VAL E 1 331 ? 164.117 128.622 158.988 1.00 55.73 331 VAL E C 1
ATOM 5686 O O . VAL E 1 331 ? 164.744 128.242 157.994 1.00 59.30 331 VAL E O 1
ATOM 5690 N N . LYS E 1 332 ? 164.206 128.005 160.160 1.00 52.72 332 LYS E N 1
ATOM 5691 C CA . LYS E 1 332 ? 164.933 126.757 160.291 1.00 53.04 332 LYS E CA 1
ATOM 5692 C C . LYS E 1 332 ? 164.142 125.629 159.634 1.00 58.76 332 LYS E C 1
ATOM 5693 O O . LYS E 1 332 ? 162.936 125.737 159.397 1.00 63.86 332 LYS E O 1
ATOM 5699 N N . SER E 1 333 ? 164.843 124.538 159.324 1.00 55.76 333 SER E N 1
ATOM 5700 C CA . SER E 1 333 ? 164.191 123.400 158.688 1.00 54.48 333 SER E CA 1
ATOM 5701 C C . SER E 1 333 ? 163.094 122.813 159.565 1.00 59.77 333 SER E C 1
ATOM 5702 O O . SER E 1 333 ? 162.125 122.248 159.047 1.00 62.92 333 SER E O 1
ATOM 5705 N N . SER E 1 334 ? 163.230 122.926 160.887 1.00 61.82 334 SER E N 1
ATOM 5706 C CA . SER E 1 334 ? 162.228 122.363 161.787 1.00 64.14 334 SER E CA 1
ATOM 5707 C C . SER E 1 334 ? 160.876 123.038 161.596 1.00 59.09 334 SER E C 1
ATOM 5708 O O . SER E 1 334 ? 159.837 122.368 161.533 1.00 64.75 334 SER E O 1
ATOM 5711 N N . TRP E 1 335 ? 160.871 124.368 161.497 1.00 56.23 335 TRP E N 1
ATOM 5712 C CA . TRP E 1 335 ? 159.621 125.091 161.290 1.00 60.11 335 TRP E CA 1
ATOM 5713 C C . TRP E 1 335 ? 158.981 124.711 159.962 1.00 68.02 335 TRP E C 1
ATOM 5714 O O . TRP E 1 335 ? 157.760 124.525 159.883 1.00 71.40 335 TRP E O 1
ATOM 5725 N N . LEU E 1 336 ? 159.790 124.593 158.908 1.00 69.87 336 LEU E N 1
ATOM 5726 C CA . LEU E 1 336 ? 159.262 124.215 157.601 1.00 70.64 336 LEU E CA 1
ATOM 5727 C C . LEU E 1 336 ? 158.674 122.810 157.626 1.00 71.93 336 LEU E C 1
ATOM 5728 O O . LEU E 1 336 ? 157.593 122.570 157.075 1.00 74.38 336 LEU E O 1
ATOM 5733 N N . PHE E 1 337 ? 159.369 121.866 158.264 1.00 66.57 337 PHE E N 1
ATOM 5734 C CA . PHE E 1 337 ? 158.848 120.507 158.354 1.00 68.93 337 PHE E CA 1
ATOM 5735 C C . PHE E 1 337 ? 157.553 120.470 159.155 1.00 67.91 337 PHE E C 1
ATOM 5736 O O . PHE E 1 337 ? 156.620 119.738 158.808 1.00 69.71 337 PHE E O 1
ATOM 5744 N N . ARG E 1 338 ? 157.479 121.255 160.231 1.00 66.97 338 ARG E N 1
ATOM 5745 C CA . ARG E 1 338 ? 156.263 121.294 161.034 1.00 66.65 338 ARG E CA 1
ATOM 5746 C C . ARG E 1 338 ? 155.097 121.892 160.258 1.00 67.64 338 ARG E C 1
ATOM 5747 O O . ARG E 1 338 ? 153.968 121.399 160.350 1.00 74.55 338 ARG E O 1
ATOM 5755 N N . TYR E 1 339 ? 155.346 122.949 159.490 1.00 67.85 339 TYR E N 1
ATOM 5756 C CA . TYR E 1 339 ? 154.280 123.706 158.850 1.00 76.33 339 TYR E CA 1
ATOM 5757 C C . TYR E 1 339 ? 154.136 123.405 157.364 1.00 73.00 339 TYR E C 1
ATOM 5758 O O . TYR E 1 339 ? 153.531 124.204 156.647 1.00 75.06 339 TYR E O 1
ATOM 5767 N N . GLN E 1 340 ? 154.708 122.300 156.879 1.00 66.55 340 GLN E N 1
ATOM 5768 C CA . GLN E 1 340 ? 154.594 121.966 155.461 1.00 70.65 340 GLN E CA 1
ATOM 5769 C C . GLN E 1 340 ? 153.142 121.857 155.004 1.00 74.71 340 GLN E C 1
ATOM 5770 O O . GLN E 1 340 ? 152.778 122.377 153.943 1.00 76.98 340 GLN E O 1
ATOM 5776 N N . ARG E 1 341 ? 152.302 121.175 155.782 1.00 72.32 341 ARG E N 1
ATOM 5777 C CA . ARG E 1 341 ? 150.913 120.973 155.378 1.00 65.85 341 ARG E CA 1
ATOM 5778 C C . ARG E 1 341 ? 150.147 122.292 155.343 1.00 69.75 341 ARG E C 1
ATOM 5779 O O . ARG E 1 341 ? 149.418 122.580 154.382 1.00 73.18 341 ARG E O 1
ATOM 5787 N N . HIS E 1 342 ? 150.311 123.115 156.380 1.00 72.63 342 HIS E N 1
ATOM 5788 C CA . HIS E 1 342 ? 149.652 124.415 156.399 1.00 74.28 342 HIS E CA 1
ATOM 5789 C C . HIS E 1 342 ? 150.159 125.310 155.278 1.00 73.23 342 HIS E C 1
ATOM 5790 O O . HIS E 1 342 ? 149.385 126.081 154.701 1.00 72.96 342 HIS E O 1
ATOM 5797 N N . ALA E 1 343 ? 151.451 125.226 154.958 1.00 73.65 343 ALA E N 1
ATOM 5798 C CA . ALA E 1 343 ? 151.995 126.007 153.856 1.00 70.96 343 ALA E CA 1
ATOM 5799 C C . ALA E 1 343 ? 151.416 125.556 152.525 1.00 66.99 343 ALA E C 1
ATOM 5800 O O . ALA E 1 343 ? 151.116 126.384 151.660 1.00 70.74 343 ALA E O 1
ATOM 5802 N N . PHE E 1 344 ? 151.255 124.246 152.341 1.00 67.00 344 PHE E N 1
ATOM 5803 C CA . PHE E 1 344 ? 150.609 123.752 151.130 1.00 72.69 344 PHE E CA 1
ATOM 5804 C C . PHE E 1 344 ? 149.186 124.279 151.025 1.00 68.68 344 PHE E C 1
ATOM 5805 O O . PHE E 1 344 ? 148.751 124.713 149.951 1.00 71.40 344 PHE E O 1
ATOM 5813 N N . VAL E 1 345 ? 148.451 124.268 152.137 1.00 63.20 345 VAL E N 1
ATOM 5814 C CA . VAL E 1 345 ? 147.073 124.753 152.113 1.00 59.09 345 VAL E CA 1
ATOM 5815 C C . VAL E 1 345 ? 147.032 126.240 151.782 1.00 58.40 345 VAL E C 1
ATOM 5816 O O . VAL E 1 345 ? 146.217 126.687 150.966 1.00 63.88 345 VAL E O 1
ATOM 5820 N N . VAL E 1 346 ? 147.903 127.032 152.414 1.00 57.63 346 VAL E N 1
ATOM 5821 C CA . VAL E 1 346 ? 147.873 128.474 152.186 1.00 60.95 346 VAL E CA 1
ATOM 5822 C C . VAL E 1 346 ? 148.302 128.797 150.760 1.00 58.57 346 VAL E C 1
ATOM 5823 O O . VAL E 1 346 ? 147.773 129.723 150.134 1.00 62.73 346 VAL E O 1
ATOM 5827 N N . ALA E 1 347 ? 149.243 128.026 150.211 1.00 55.80 347 ALA E N 1
ATOM 5828 C CA . ALA E 1 347 ? 149.605 128.197 148.811 1.00 58.51 347 ALA E CA 1
ATOM 5829 C C . ALA E 1 347 ? 148.436 127.851 147.902 1.00 57.77 347 ALA E C 1
ATOM 5830 O O . ALA E 1 347 ? 148.231 128.497 146.870 1.00 63.57 347 ALA E O 1
ATOM 5832 N N . LEU E 1 348 ? 147.660 126.831 148.266 1.00 54.58 348 LEU E N 1
ATOM 5833 C CA . LEU E 1 348 ? 146.506 126.466 147.454 1.00 56.43 348 LEU E CA 1
ATOM 5834 C C . LEU E 1 348 ? 145.440 127.558 147.490 1.00 58.35 348 LEU E C 1
ATOM 5835 O O . LEU E 1 348 ? 144.829 127.871 146.461 1.00 63.57 348 LEU E O 1
ATOM 5840 N N . ILE E 1 349 ? 145.213 128.160 148.660 1.00 55.59 349 ILE E N 1
ATOM 5841 C CA . ILE E 1 349 ? 144.274 129.279 148.731 1.00 58.36 349 ILE E CA 1
ATOM 5842 C C . ILE E 1 349 ? 144.792 130.467 147.928 1.00 62.34 349 ILE E C 1
ATOM 5843 O O . ILE E 1 349 ? 144.018 131.171 147.270 1.00 67.12 349 ILE E O 1
ATOM 5848 N N . ALA E 1 350 ? 146.103 130.721 147.977 1.00 59.58 350 ALA E N 1
ATOM 5849 C CA . ALA E 1 350 ? 146.669 131.809 147.185 1.00 58.45 350 ALA E CA 1
ATOM 5850 C C . ALA E 1 350 ? 146.486 131.556 145.695 1.00 60.56 350 ALA E C 1
ATOM 5851 O O . ALA E 1 350 ? 146.163 132.476 144.933 1.00 66.36 350 ALA E O 1
ATOM 5853 N N . ALA E 1 351 ? 146.691 130.312 145.262 1.00 58.29 351 ALA E N 1
ATOM 5854 C CA . ALA E 1 351 ? 146.472 129.957 143.866 1.00 58.98 351 ALA E CA 1
ATOM 5855 C C . ALA E 1 351 ? 145.011 130.135 143.479 1.00 61.36 351 ALA E C 1
ATOM 5856 O O . ALA E 1 351 ? 144.705 130.582 142.368 1.00 67.60 351 ALA E O 1
ATOM 5858 N N . ALA E 1 352 ? 144.095 129.779 144.381 1.00 60.80 352 ALA E N 1
ATOM 5859 C CA . ALA E 1 352 ? 142.678 130.005 144.121 1.00 65.74 352 ALA E CA 1
ATOM 5860 C C . ALA E 1 352 ? 142.376 131.490 143.975 1.00 63.91 352 ALA E C 1
ATOM 5861 O O . ALA E 1 352 ? 141.587 131.892 143.112 1.00 65.01 352 ALA E O 1
ATOM 5863 N N . ILE E 1 353 ? 142.992 132.319 144.819 1.00 60.51 353 ILE E N 1
ATOM 5864 C CA . ILE E 1 353 ? 142.765 133.760 144.756 1.00 62.92 353 ILE E CA 1
ATOM 5865 C C . ILE E 1 353 ? 143.281 134.327 143.440 1.00 68.03 353 ILE E C 1
ATOM 5866 O O . ILE E 1 353 ? 142.601 135.125 142.782 1.00 70.40 353 ILE E O 1
ATOM 5871 N N . ILE E 1 354 ? 144.485 133.923 143.032 1.00 69.81 354 ILE E N 1
ATOM 5872 C CA . ILE E 1 354 ? 145.083 134.478 141.821 1.00 67.45 354 ILE E CA 1
ATOM 5873 C C . ILE E 1 354 ? 144.305 134.045 140.583 1.00 63.06 354 ILE E C 1
ATOM 5874 O O . ILE E 1 354 ? 144.044 134.854 139.684 1.00 61.83 354 ILE E O 1
ATOM 5879 N N . THR E 1 355 ? 143.919 132.778 140.515 1.00 64.00 355 THR E N 1
ATOM 5880 C CA . THR E 1 355 ? 143.184 132.285 139.356 1.00 65.57 355 THR E CA 1
ATOM 5881 C C . THR E 1 355 ? 141.805 132.932 139.294 1.00 69.40 355 THR E C 1
ATOM 5882 O O . THR E 1 355 ? 141.056 132.879 140.276 1.00 69.20 355 THR E O 1
ATOM 5886 N N . PRO E 1 356 ? 141.430 133.542 138.165 1.00 67.17 356 PRO E N 1
ATOM 5887 C CA . PRO E 1 356 ? 140.105 134.171 138.080 1.00 71.52 356 PRO E CA 1
ATOM 5888 C C . PRO E 1 356 ? 138.971 133.194 137.836 1.00 74.44 356 PRO E C 1
ATOM 5889 O O . PRO E 1 356 ? 137.820 133.523 138.152 1.00 76.31 356 PRO E O 1
ATOM 5893 N N . THR E 1 357 ? 139.249 132.013 137.295 1.00 75.80 357 THR E N 1
ATOM 5894 C CA . THR E 1 357 ? 138.209 131.043 136.985 1.00 83.91 357 THR E CA 1
ATOM 5895 C C . THR E 1 357 ? 137.965 130.145 138.190 1.00 92.76 357 THR E C 1
ATOM 5896 O O . THR E 1 357 ? 138.909 129.597 138.766 1.00 96.37 357 THR E O 1
ATOM 5900 N N . GLY E 1 358 ? 136.697 129.999 138.565 1.00 90.96 358 GLY E N 1
ATOM 5901 C CA . GLY E 1 358 ? 136.336 129.187 139.710 1.00 94.90 358 GLY E CA 1
ATOM 5902 C C . GLY E 1 358 ? 136.233 127.710 139.393 1.00 103.33 358 GLY E C 1
ATOM 5903 O O . GLY E 1 358 ? 135.148 127.126 139.476 1.00 104.25 358 GLY E O 1
ATOM 5904 N N . ASP E 1 359 ? 137.355 127.095 139.028 1.00 107.78 359 ASP E N 1
ATOM 5905 C CA . ASP E 1 359 ? 137.408 125.670 138.738 1.00 108.04 359 ASP E CA 1
ATOM 5906 C C . ASP E 1 359 ? 138.595 125.048 139.460 1.00 104.58 359 ASP E C 1
ATOM 5907 O O . ASP E 1 359 ? 139.635 125.686 139.644 1.00 100.26 359 ASP E O 1
ATOM 5912 N N . VAL E 1 360 ? 138.425 123.789 139.869 1.00 105.42 360 VAL E N 1
ATOM 5913 C CA . VAL E 1 360 ? 139.482 123.092 140.593 1.00 103.82 360 VAL E CA 1
ATOM 5914 C C . VAL E 1 360 ? 140.679 122.824 139.689 1.00 102.47 360 VAL E C 1
ATOM 5915 O O . VAL E 1 360 ? 141.819 122.748 140.164 1.00 98.31 360 VAL E O 1
ATOM 5919 N N . VAL E 1 361 ? 140.447 122.668 138.383 1.00 103.10 361 VAL E N 1
ATOM 5920 C CA . VAL E 1 361 ? 141.539 122.371 137.458 1.00 100.56 361 VAL E CA 1
ATOM 5921 C C . VAL E 1 361 ? 142.540 123.520 137.428 1.00 95.43 361 VAL E C 1
ATOM 5922 O O . VAL E 1 361 ? 143.752 123.316 137.572 1.00 94.22 361 VAL E O 1
ATOM 5926 N N . ASN E 1 362 ? 142.046 124.747 137.243 1.00 92.25 362 ASN E N 1
ATOM 5927 C CA . ASN E 1 362 ? 142.932 125.906 137.258 1.00 91.23 362 ASN E CA 1
ATOM 5928 C C . ASN E 1 362 ? 143.567 126.100 138.627 1.00 84.59 362 ASN E C 1
ATOM 5929 O O . ASN E 1 362 ? 144.719 126.540 138.721 1.00 79.95 362 ASN E O 1
ATOM 5934 N N . LEU E 1 363 ? 142.837 125.775 139.694 1.00 85.06 363 LEU E N 1
ATOM 5935 C CA . LEU E 1 363 ? 143.399 125.872 141.036 1.00 79.13 363 LEU E CA 1
ATOM 5936 C C . LEU E 1 363 ? 144.614 124.967 141.183 1.00 76.63 363 LEU E C 1
ATOM 5937 O O . LEU E 1 363 ? 145.656 125.387 141.695 1.00 78.42 363 LEU E O 1
ATOM 5942 N N . SER E 1 364 ? 144.497 123.717 140.733 1.00 80.16 364 SER E N 1
ATOM 5943 C CA . SER E 1 364 ? 145.629 122.798 140.793 1.00 82.42 364 SER E CA 1
ATOM 5944 C C . SER E 1 364 ? 146.762 123.256 139.883 1.00 77.03 364 SER E C 1
ATOM 5945 O O . SER E 1 364 ? 147.940 123.173 140.255 1.00 74.84 364 SER E O 1
ATOM 5948 N N . LEU E 1 365 ? 146.422 123.742 138.686 1.00 76.63 365 LEU E N 1
ATOM 5949 C CA . LEU E 1 365 ? 147.448 124.196 137.753 1.00 75.69 365 LEU E CA 1
ATOM 5950 C C . LEU E 1 365 ? 148.252 125.350 138.334 1.00 66.02 365 LEU E C 1
ATOM 5951 O O . LEU E 1 365 ? 149.464 125.444 138.115 1.00 63.36 365 LEU E O 1
ATOM 5956 N N . MET E 1 366 ? 147.591 126.251 139.061 1.00 65.56 366 MET E N 1
ATOM 5957 C CA . MET E 1 366 ? 148.297 127.358 139.697 1.00 61.37 366 MET E CA 1
ATOM 5958 C C . MET E 1 366 ? 149.068 126.886 140.925 1.00 59.84 366 MET E C 1
ATOM 5959 O O . MET E 1 366 ? 150.221 127.277 141.126 1.00 59.69 366 MET E O 1
ATOM 5964 N N . ALA E 1 367 ? 148.461 126.020 141.740 1.00 60.31 367 ALA E N 1
ATOM 5965 C CA . ALA E 1 367 ? 149.093 125.574 142.975 1.00 56.42 367 ALA E CA 1
ATOM 5966 C C . ALA E 1 367 ? 150.307 124.692 142.729 1.00 54.30 367 ALA E C 1
ATOM 5967 O O . ALA E 1 367 ? 151.141 124.550 143.629 1.00 56.64 367 ALA E O 1
ATOM 5969 N N . GLY E 1 368 ? 150.418 124.087 141.550 1.00 52.93 368 GLY E N 1
ATOM 5970 C CA . GLY E 1 368 ? 151.574 123.286 141.225 1.00 49.82 368 GLY E CA 1
ATOM 5971 C C . GLY E 1 368 ? 152.882 124.048 141.333 1.00 48.87 368 GLY E C 1
ATOM 5972 O O . GLY E 1 368 ? 153.814 123.627 142.027 1.00 52.33 368 GLY E O 1
ATOM 5973 N N . PRO E 1 369 ? 152.983 125.179 140.627 1.00 48.34 369 PRO E N 1
ATOM 5974 C CA . PRO E 1 369 ? 154.184 126.018 140.771 1.00 47.29 369 PRO E CA 1
ATOM 5975 C C . PRO E 1 369 ? 154.457 126.463 142.195 1.00 49.98 369 PRO E C 1
ATOM 5976 O O . PRO E 1 369 ? 155.624 126.535 142.595 1.00 54.18 369 PRO E O 1
ATOM 5980 N N . MET E 1 370 ? 153.420 126.772 142.976 1.00 49.71 370 MET E N 1
ATOM 5981 C CA . MET E 1 370 ? 153.638 127.204 144.353 1.00 51.77 370 MET E CA 1
ATOM 5982 C C . MET E 1 370 ? 154.246 126.085 145.192 1.00 51.38 370 MET E C 1
ATOM 5983 O O . MET E 1 370 ? 155.199 126.304 145.951 1.00 54.60 370 MET E O 1
ATOM 5988 N N . LEU E 1 371 ? 153.706 124.871 145.062 1.00 48.85 371 LEU E N 1
ATOM 5989 C CA . LEU E 1 371 ? 154.262 123.737 145.790 1.00 46.97 371 LEU E CA 1
ATOM 5990 C C . LEU E 1 371 ? 155.681 123.439 145.333 1.00 46.99 371 LEU E C 1
ATOM 5991 O O . LEU E 1 371 ? 156.547 123.107 146.151 1.00 52.49 371 LEU E O 1
ATOM 5996 N N . LEU E 1 372 ? 155.939 123.545 144.029 1.00 42.24 372 LEU E N 1
ATOM 5997 C CA . LEU E 1 372 ? 157.289 123.315 143.528 1.00 43.83 372 LEU E CA 1
ATOM 5998 C C . LEU E 1 372 ? 158.263 124.340 144.092 1.00 44.58 372 LEU E C 1
ATOM 5999 O O . LEU E 1 372 ? 159.389 123.996 144.469 1.00 52.07 372 LEU E O 1
ATOM 6004 N N . ALA E 1 373 ? 157.847 125.606 144.151 1.00 41.79 373 ALA E N 1
ATOM 6005 C CA . ALA E 1 373 ? 158.700 126.645 144.715 1.00 41.19 373 ALA E CA 1
ATOM 6006 C C . ALA E 1 373 ? 158.981 126.381 146.186 1.00 41.04 373 ALA E C 1
ATOM 6007 O O . ALA E 1 373 ? 160.122 126.517 146.641 1.00 44.70 373 ALA E O 1
ATOM 6009 N N . TYR E 1 374 ? 157.956 125.988 146.942 1.00 41.05 374 TYR E N 1
ATOM 6010 C CA . TYR E 1 374 ? 158.164 125.680 148.353 1.00 46.54 374 TYR E CA 1
ATOM 6011 C C . TYR E 1 374 ? 159.118 124.503 148.528 1.00 47.34 374 TYR E C 1
ATOM 6012 O O . TYR E 1 374 ? 159.986 124.523 149.409 1.00 48.11 374 TYR E O 1
ATOM 6021 N N . GLU E 1 375 ? 158.965 123.464 147.705 1.00 48.46 375 GLU E N 1
ATOM 6022 C CA . GLU E 1 375 ? 159.829 122.293 147.823 1.00 49.43 375 GLU E CA 1
ATOM 6023 C C . GLU E 1 375 ? 161.271 122.630 147.473 1.00 45.60 375 GLU E C 1
ATOM 6024 O O . GLU E 1 375 ? 162.202 122.190 148.158 1.00 53.41 375 GLU E O 1
ATOM 6030 N N . LEU E 1 376 ? 161.479 123.403 146.408 1.00 43.96 376 LEU E N 1
ATOM 6031 C CA . LEU E 1 376 ? 162.833 123.832 146.083 1.00 49.33 376 LEU E CA 1
ATOM 6032 C C . LEU E 1 376 ? 163.411 124.697 147.193 1.00 52.19 376 LEU E C 1
ATOM 6033 O O . LEU E 1 376 ? 164.604 124.600 147.504 1.00 58.56 376 LEU E O 1
ATOM 6038 N N . GLY E 1 377 ? 162.578 125.533 147.816 1.00 45.92 377 GLY E N 1
ATOM 6039 C CA . GLY E 1 377 ? 163.058 126.352 148.915 1.00 46.25 377 GLY E CA 1
ATOM 6040 C C . GLY E 1 377 ? 163.498 125.524 150.105 1.00 52.08 377 GLY E C 1
ATOM 6041 O O . GLY E 1 377 ? 164.541 125.785 150.707 1.00 56.61 377 GLY E O 1
ATOM 6042 N N . VAL E 1 378 ? 162.704 124.513 150.464 1.00 48.78 378 VAL E N 1
ATOM 6043 C CA . VAL E 1 378 ? 163.074 123.688 151.610 1.00 47.03 378 VAL E CA 1
ATOM 6044 C C . VAL E 1 378 ? 164.306 122.848 151.289 1.00 45.35 378 VAL E C 1
ATOM 6045 O O . VAL E 1 378 ? 165.161 122.634 152.158 1.00 46.80 378 VAL E O 1
ATOM 6049 N N . LEU E 1 379 ? 164.438 122.383 150.044 1.00 46.27 379 LEU E N 1
ATOM 6050 C CA . LEU E 1 379 ? 165.648 121.666 149.659 1.00 50.26 379 LEU E CA 1
ATOM 6051 C C . LEU E 1 379 ? 166.874 122.564 149.757 1.00 59.43 379 LEU E C 1
ATOM 6052 O O . LEU E 1 379 ? 167.924 122.143 150.259 1.00 67.29 379 LEU E O 1
ATOM 6057 N N . LEU E 1 380 ? 166.757 123.810 149.290 1.00 57.13 380 LEU E N 1
ATOM 6058 C CA . LEU E 1 380 ? 167.879 124.739 149.372 1.00 54.44 380 LEU E CA 1
ATOM 6059 C C . LEU E 1 380 ? 168.225 125.063 150.819 1.00 58.41 380 LEU E C 1
ATOM 6060 O O . LEU E 1 380 ? 169.406 125.161 151.172 1.00 65.80 380 LEU E O 1
ATOM 6065 N N . VAL E 1 381 ? 167.212 125.234 151.669 1.00 54.65 381 VAL E N 1
ATOM 6066 C CA . VAL E 1 381 ? 167.464 125.510 153.080 1.00 53.64 381 VAL E CA 1
ATOM 6067 C C . VAL E 1 381 ? 168.193 124.341 153.728 1.00 60.08 381 VAL E C 1
ATOM 6068 O O . VAL E 1 381 ? 169.165 124.529 154.472 1.00 60.25 381 VAL E O 1
ATOM 6072 N N . TRP E 1 382 ? 167.740 123.114 153.455 1.00 62.75 382 TRP E N 1
ATOM 6073 C CA . TRP E 1 382 ? 168.405 121.943 154.016 1.00 63.94 382 TRP E CA 1
ATOM 6074 C C . TRP E 1 382 ? 169.841 121.832 153.522 1.00 70.68 382 TRP E C 1
ATOM 6075 O O . TRP E 1 382 ? 170.745 121.505 154.299 1.00 76.58 382 TRP E O 1
ATOM 6086 N N . MET E 1 383 ? 170.069 122.085 152.231 1.00 73.98 383 MET E N 1
ATOM 6087 C CA . MET E 1 383 ? 171.426 122.018 151.697 1.00 78.92 383 MET E CA 1
ATOM 6088 C C . MET E 1 383 ? 172.324 123.068 152.340 1.00 84.41 383 MET E C 1
ATOM 6089 O O . MET E 1 383 ? 173.486 122.790 152.664 1.00 89.35 383 MET E O 1
ATOM 6094 N N . VAL E 1 384 ? 171.801 124.281 152.536 1.00 79.28 384 VAL E N 1
ATOM 6095 C CA . VAL E 1 384 ? 172.579 125.333 153.182 1.00 70.99 384 VAL E CA 1
ATOM 6096 C C . VAL E 1 384 ? 172.921 124.938 154.609 1.00 72.35 384 VAL E C 1
ATOM 6097 O O . VAL E 1 384 ? 174.055 125.125 155.068 1.00 80.68 384 VAL E O 1
ATOM 6101 N N . GLU E 1 385 ? 171.950 124.382 155.334 1.00 73.33 385 GLU E N 1
ATOM 6102 C CA . GLU E 1 385 ? 172.209 123.968 156.709 1.00 84.24 385 GLU E CA 1
ATOM 6103 C C . GLU E 1 385 ? 173.242 122.851 156.764 1.00 84.92 385 GLU E C 1
ATOM 6104 O O . GLU E 1 385 ? 174.113 122.842 157.641 1.00 89.23 385 GLU E O 1
ATOM 6110 N N . ARG E 1 386 ? 173.157 121.896 155.836 1.00 84.79 386 ARG E N 1
ATOM 6111 C CA . ARG E 1 386 ? 174.133 120.813 155.800 1.00 89.50 386 ARG E CA 1
ATOM 6112 C C . ARG E 1 386 ? 175.529 121.342 155.503 1.00 93.09 386 ARG E C 1
ATOM 6113 O O . ARG E 1 386 ? 176.511 120.902 156.114 1.00 99.46 386 ARG E O 1
ATOM 6121 N N . ARG E 1 387 ? 175.639 122.290 154.569 1.00 91.83 387 ARG E N 1
ATOM 6122 C CA . ARG E 1 387 ? 176.940 122.878 154.269 1.00 97.44 387 ARG E CA 1
ATOM 6123 C C . ARG E 1 387 ? 177.488 123.638 155.470 1.00 94.57 387 ARG E C 1
ATOM 6124 O O . ARG E 1 387 ? 178.691 123.584 155.754 1.00 98.41 387 ARG E O 1
ATOM 6132 N N . ARG E 1 388 ? 176.621 124.360 156.182 1.00 89.79 388 ARG E N 1
ATOM 6133 C CA . ARG E 1 388 ? 177.060 125.076 157.375 1.00 96.07 388 ARG E CA 1
ATOM 6134 C C . ARG E 1 388 ? 177.547 124.111 158.448 1.00 99.77 388 ARG E C 1
ATOM 6135 O O . ARG E 1 388 ? 178.569 124.358 159.098 1.00 106.90 388 ARG E O 1
ATOM 6143 N N . ALA E 1 389 ? 176.825 123.008 158.649 1.00 96.09 389 ALA E N 1
ATOM 6144 C CA . ALA E 1 389 ? 177.246 122.020 159.637 1.00 100.83 389 ALA E CA 1
ATOM 6145 C C . ALA E 1 389 ? 178.571 121.379 159.245 1.00 106.14 389 ALA E C 1
ATOM 6146 O O . ALA E 1 389 ? 179.435 121.150 160.100 1.00 107.35 389 ALA E O 1
ATOM 6148 N N . ARG E 1 390 ? 178.745 121.076 157.956 1.00 106.61 390 ARG E N 1
ATOM 6149 C CA . ARG E 1 390 ? 180.004 120.501 157.494 1.00 109.15 390 ARG E CA 1
ATOM 6150 C C . ARG E 1 390 ? 181.160 121.473 157.691 1.00 110.37 390 ARG E C 1
ATOM 6151 O O . ARG E 1 390 ? 182.261 121.069 158.083 1.00 110.21 390 ARG E O 1
ATOM 6159 N N . ASN E 1 391 ? 180.931 122.759 157.414 1.00 112.45 391 ASN E N 1
ATOM 6160 C CA . ASN E 1 391 ? 181.969 123.759 157.639 1.00 115.84 391 ASN E CA 1
ATOM 6161 C C . ASN E 1 391 ? 182.323 123.864 159.117 1.00 117.04 391 ASN E C 1
ATOM 6162 O O . ASN E 1 391 ? 183.501 123.984 159.476 1.00 116.19 391 ASN E O 1
ATOM 6167 N N . SER E 1 392 ? 181.320 123.820 159.988 1.00 117.63 392 SER E N 1
ATOM 6168 C CA . SER E 1 392 ? 181.546 123.903 161.426 1.00 114.41 392 SER E CA 1
ATOM 6169 C C . SER E 1 392 ? 182.097 122.591 161.972 1.00 107.96 392 SER E C 1
ATOM 6170 O O . SER E 1 392 ? 182.664 122.551 163.064 1.00 103.74 392 SER E O 1
ATOM 6173 N N . ASP F 1 5 ? 128.709 117.431 164.082 1.00 137.35 5 ASP C N 1
ATOM 6174 C CA . ASP F 1 5 ? 129.321 117.507 165.403 1.00 140.42 5 ASP C CA 1
ATOM 6175 C C . ASP F 1 5 ? 130.813 117.196 165.334 1.00 138.83 5 ASP C C 1
ATOM 6176 O O . ASP F 1 5 ? 131.618 118.055 164.973 1.00 135.84 5 ASP C O 1
ATOM 6181 N N . HIS F 1 6 ? 131.176 115.965 165.683 1.00 138.30 6 HIS C N 1
ATOM 6182 C CA . HIS F 1 6 ? 132.574 115.567 165.659 1.00 130.67 6 HIS C CA 1
ATOM 6183 C C . HIS F 1 6 ? 133.069 115.403 164.223 1.00 123.80 6 HIS C C 1
ATOM 6184 O O . HIS F 1 6 ? 132.294 115.213 163.282 1.00 123.08 6 HIS C O 1
ATOM 6191 N N . LEU F 1 7 ? 134.390 115.475 164.068 1.00 114.88 7 LEU C N 1
ATOM 6192 C CA . LEU F 1 7 ? 135.026 115.395 162.761 1.00 107.63 7 LEU C CA 1
ATOM 6193 C C . LEU F 1 7 ? 135.631 114.033 162.457 1.00 100.15 7 LEU C C 1
ATOM 6194 O O . LEU F 1 7 ? 135.716 113.664 161.283 1.00 96.82 7 LEU C O 1
ATOM 6199 N N . THR F 1 8 ? 136.028 113.277 163.484 1.00 97.54 8 THR C N 1
ATOM 6200 C CA . THR F 1 8 ? 136.954 112.159 163.310 1.00 94.80 8 THR C CA 1
ATOM 6201 C C . THR F 1 8 ? 136.488 111.188 162.228 1.00 93.73 8 THR C C 1
ATOM 6202 O O . THR F 1 8 ? 137.135 111.038 161.184 1.00 94.70 8 THR C O 1
ATOM 6206 N N . GLU F 1 9 ? 135.344 110.540 162.452 1.00 94.23 9 GLU C N 1
ATOM 6207 C CA . GLU F 1 9 ? 134.867 109.530 161.514 1.00 97.95 9 GLU C CA 1
ATOM 6208 C C . GLU F 1 9 ? 134.406 110.160 160.207 1.00 96.66 9 GLU C C 1
ATOM 6209 O O . GLU F 1 9 ? 134.673 109.622 159.124 1.00 91.87 9 GLU C O 1
ATOM 6215 N N . LEU F 1 10 ? 133.732 111.310 160.293 1.00 97.93 10 LEU C N 1
ATOM 6216 C CA . LEU F 1 10 ? 133.319 112.021 159.089 1.00 94.12 10 LEU C CA 1
ATOM 6217 C C . LEU F 1 10 ? 134.522 112.401 158.237 1.00 87.51 10 LEU C C 1
ATOM 6218 O O . LEU F 1 10 ? 134.520 112.188 157.020 1.00 84.73 10 LEU C O 1
ATOM 6223 N N . ARG F 1 11 ? 135.565 112.953 158.862 1.00 85.14 11 ARG C N 1
ATOM 6224 C CA . ARG F 1 11 ? 136.751 113.354 158.113 1.00 79.97 11 ARG C CA 1
ATOM 6225 C C . ARG F 1 11 ? 137.462 112.148 157.517 1.00 76.79 11 ARG C C 1
ATOM 6226 O O . ARG F 1 11 ? 137.907 112.192 156.363 1.00 79.29 11 ARG C O 1
ATOM 6234 N N . SER F 1 12 ? 137.577 111.059 158.282 1.00 74.88 12 SER C N 1
ATOM 6235 C CA . SER F 1 12 ? 138.248 109.869 157.769 1.00 71.83 12 SER C CA 1
ATOM 6236 C C . SER F 1 12 ? 137.515 109.299 156.562 1.00 71.99 12 SER C C 1
ATOM 6237 O O . SER F 1 12 ? 138.138 108.932 155.556 1.00 74.58 12 SER C O 1
ATOM 6240 N N . ARG F 1 13 ? 136.186 109.233 156.630 1.00 72.19 13 ARG C N 1
ATOM 6241 C CA . ARG F 1 13 ? 135.452 108.611 155.539 1.00 70.47 13 ARG C CA 1
ATOM 6242 C C . ARG F 1 13 ? 135.348 109.554 154.345 1.00 67.19 13 ARG C C 1
ATOM 6243 O O . ARG F 1 13 ? 135.303 109.105 153.192 1.00 64.57 13 ARG C O 1
ATOM 6251 N N . LEU F 1 14 ? 135.342 110.866 154.596 1.00 67.40 14 LEU C N 1
ATOM 6252 C CA . LEU F 1 14 ? 135.464 111.825 153.506 1.00 63.46 14 LEU C CA 1
ATOM 6253 C C . LEU F 1 14 ? 136.804 111.677 152.805 1.00 62.18 14 LEU C C 1
ATOM 6254 O O . LEU F 1 14 ? 136.888 111.806 151.580 1.00 64.74 14 LEU C O 1
ATOM 6259 N N . MET F 1 15 ? 137.865 111.413 153.573 1.00 61.27 15 MET C N 1
ATOM 6260 C CA . MET F 1 15 ? 139.169 111.142 152.978 1.00 63.65 15 MET C CA 1
ATOM 6261 C C . MET F 1 15 ? 139.135 109.875 152.136 1.00 62.53 15 MET C C 1
ATOM 6262 O O . MET F 1 15 ? 139.760 109.812 151.072 1.00 62.92 15 MET C O 1
ATOM 6267 N N . ARG F 1 16 ? 138.432 108.846 152.613 1.00 60.34 16 ARG C N 1
ATOM 6268 C CA . ARG F 1 16 ? 138.272 107.633 151.814 1.00 58.46 16 ARG C CA 1
ATOM 6269 C C . ARG F 1 16 ? 137.577 107.936 150.490 1.00 58.07 16 ARG C C 1
ATOM 6270 O O . ARG F 1 16 ? 138.014 107.482 149.423 1.00 58.17 16 ARG C O 1
ATOM 6278 N N . ALA F 1 17 ? 136.499 108.717 150.542 1.00 60.45 17 ALA C N 1
ATOM 6279 C CA . ALA F 1 17 ? 135.791 109.086 149.321 1.00 60.73 17 ALA C CA 1
ATOM 6280 C C . ALA F 1 17 ? 136.684 109.897 148.390 1.00 59.46 17 ALA C C 1
ATOM 6281 O O . ALA F 1 17 ? 136.670 109.698 147.170 1.00 57.74 17 ALA C O 1
ATOM 6283 N N . THR F 1 18 ? 137.470 110.817 148.955 1.00 58.67 18 THR C N 1
ATOM 6284 C CA . THR F 1 18 ? 138.351 111.659 148.152 1.00 54.84 18 THR C CA 1
ATOM 6285 C C . THR F 1 18 ? 139.445 110.844 147.473 1.00 53.10 18 THR C C 1
ATOM 6286 O O . THR F 1 18 ? 139.749 111.069 146.296 1.00 52.66 18 THR C O 1
ATOM 6290 N N . ILE F 1 19 ? 140.054 109.898 148.190 1.00 52.88 19 ILE C N 1
ATOM 6291 C CA . ILE F 1 19 ? 141.101 109.091 147.570 1.00 54.88 19 ILE C CA 1
ATOM 6292 C C . ILE F 1 19 ? 140.505 108.180 146.504 1.00 49.58 19 ILE C C 1
ATOM 6293 O O . ILE F 1 19 ? 141.124 107.945 145.456 1.00 50.95 19 ILE C O 1
ATOM 6298 N N . ALA F 1 20 ? 139.292 107.666 146.737 1.00 48.44 20 ALA C N 1
ATOM 6299 C CA . ALA F 1 20 ? 138.621 106.893 145.697 1.00 48.45 20 ALA C CA 1
ATOM 6300 C C . ALA F 1 20 ? 138.367 107.742 144.458 1.00 45.15 20 ALA C C 1
ATOM 6301 O O . ALA F 1 20 ? 138.598 107.295 143.326 1.00 49.12 20 ALA C O 1
ATOM 6303 N N . VAL F 1 21 ? 137.899 108.976 144.654 1.00 41.19 21 VAL C N 1
ATOM 6304 C CA . VAL F 1 21 ? 137.679 109.879 143.529 1.00 43.71 21 VAL C CA 1
ATOM 6305 C C . VAL F 1 21 ? 138.982 110.116 142.783 1.00 49.66 21 VAL C C 1
ATOM 6306 O O . VAL F 1 21 ? 139.016 110.108 141.548 1.00 49.39 21 VAL C O 1
ATOM 6310 N N . LEU F 1 22 ? 140.077 110.315 143.520 1.00 53.36 22 LEU C N 1
ATOM 6311 C CA . LEU F 1 22 ? 141.365 110.577 142.885 1.00 48.02 22 LEU C CA 1
ATOM 6312 C C . LEU F 1 22 ? 141.813 109.398 142.030 1.00 41.98 22 LEU C C 1
ATOM 6313 O O . LEU F 1 22 ? 142.224 109.577 140.877 1.00 46.56 22 LEU C O 1
ATOM 6318 N N . ILE F 1 23 ? 141.737 108.179 142.570 1.00 39.41 23 ILE C N 1
ATOM 6319 C CA . ILE F 1 23 ? 142.233 107.033 141.811 1.00 38.98 23 ILE C CA 1
ATOM 6320 C C . ILE F 1 23 ? 141.350 106.777 140.595 1.00 41.67 23 ILE C C 1
ATOM 6321 O O . ILE F 1 23 ? 141.850 106.533 139.490 1.00 46.26 23 ILE C O 1
ATOM 6326 N N . LEU F 1 24 ? 140.025 106.843 140.767 1.00 42.01 24 LEU C N 1
ATOM 6327 C CA . LEU F 1 24 ? 139.156 106.608 139.620 1.00 45.07 24 LEU C CA 1
ATOM 6328 C C . LEU F 1 24 ? 139.258 107.715 138.579 1.00 44.52 24 LEU C C 1
ATOM 6329 O O . LEU F 1 24 ? 139.086 107.439 137.389 1.00 43.38 24 LEU C O 1
ATOM 6334 N N . GLY F 1 25 ? 139.545 108.951 138.989 1.00 44.23 25 GLY C N 1
ATOM 6335 C CA . GLY F 1 25 ? 139.821 109.994 138.017 1.00 43.83 25 GLY C CA 1
ATOM 6336 C C . GLY F 1 25 ? 141.121 109.759 137.276 1.00 44.93 25 GLY C C 1
ATOM 6337 O O . GLY F 1 25 ? 141.225 110.043 136.079 1.00 46.03 25 GLY C O 1
ATOM 6338 N N . THR F 1 26 ? 142.134 109.246 137.977 1.00 42.84 26 THR C N 1
ATOM 6339 C CA . THR F 1 26 ? 143.393 108.915 137.319 1.00 39.52 26 THR C CA 1
ATOM 6340 C C . THR F 1 26 ? 143.194 107.835 136.263 1.00 41.33 26 THR C C 1
ATOM 6341 O O . THR F 1 26 ? 143.713 107.946 135.146 1.00 44.89 26 THR C O 1
ATOM 6345 N N . ILE F 1 27 ? 142.437 106.786 136.591 1.00 40.88 27 ILE C N 1
ATOM 6346 C CA . ILE F 1 27 ? 142.191 105.737 135.602 1.00 41.42 27 ILE C CA 1
ATOM 6347 C C . ILE F 1 27 ? 141.305 106.248 134.472 1.00 40.86 27 ILE C C 1
ATOM 6348 O O . ILE F 1 27 ? 141.522 105.916 133.301 1.00 42.45 27 ILE C O 1
ATOM 6353 N N . SER F 1 28 ? 140.292 107.056 134.793 1.00 41.61 28 SER C N 1
ATOM 6354 C CA . SER F 1 28 ? 139.359 107.505 133.766 1.00 42.50 28 SER C CA 1
ATOM 6355 C C . SER F 1 28 ? 139.945 108.586 132.870 1.00 42.54 28 SER C C 1
ATOM 6356 O O . SER F 1 28 ? 139.401 108.835 131.790 1.00 45.88 28 SER C O 1
ATOM 6359 N N . LEU F 1 29 ? 141.032 109.237 133.289 1.00 40.33 29 LEU C N 1
ATOM 6360 C CA . LEU F 1 29 ? 141.668 110.234 132.436 1.00 36.78 29 LEU C CA 1
ATOM 6361 C C . LEU F 1 29 ? 142.275 109.618 131.186 1.00 36.20 29 LEU C C 1
ATOM 6362 O O . LEU F 1 29 ? 142.497 110.333 130.204 1.00 40.15 29 LEU C O 1
ATOM 6367 N N . VAL F 1 30 ? 142.555 108.314 131.204 1.00 33.97 30 VAL C N 1
ATOM 6368 C CA . VAL F 1 30 ? 143.100 107.653 130.024 1.00 37.03 30 VAL C CA 1
ATOM 6369 C C . VAL F 1 30 ? 142.106 107.719 128.875 1.00 43.73 30 VAL C C 1
ATOM 6370 O O . VAL F 1 30 ? 142.475 108.002 127.728 1.00 47.59 30 VAL C O 1
ATOM 6374 N N . PHE F 1 31 ? 140.829 107.470 129.163 1.00 41.31 31 PHE C N 1
ATOM 6375 C CA . PHE F 1 31 ? 139.778 107.471 128.155 1.00 37.06 31 PHE C CA 1
ATOM 6376 C C . PHE F 1 31 ? 138.958 108.755 128.174 1.00 32.83 31 PHE C C 1
ATOM 6377 O O . PHE F 1 31 ? 137.755 108.725 127.902 1.00 35.94 31 PHE C O 1
ATOM 6385 N N . ALA F 1 32 ? 139.588 109.887 128.492 1.00 28.05 32 ALA C N 1
ATOM 6386 C CA . ALA F 1 32 ? 138.853 111.145 128.557 1.00 27.90 32 ALA C CA 1
ATOM 6387 C C . ALA F 1 32 ? 138.311 111.548 127.191 1.00 31.22 32 ALA C C 1
ATOM 6388 O O . ALA F 1 32 ? 137.178 112.030 127.088 1.00 34.11 32 ALA C O 1
ATOM 6390 N N . LYS F 1 33 ? 139.105 111.372 126.137 1.00 29.98 33 LYS C N 1
ATOM 6391 C CA . LYS F 1 33 ? 138.667 111.772 124.800 1.00 26.56 33 LYS C CA 1
ATOM 6392 C C . LYS F 1 33 ? 137.473 110.973 124.286 1.00 27.48 33 LYS C C 1
ATOM 6393 O O . LYS F 1 33 ? 136.527 111.592 123.767 1.00 28.44 33 LYS C O 1
ATOM 6399 N N . PRO F 1 34 ? 137.451 109.633 124.349 1.00 23.84 34 PRO C N 1
ATOM 6400 C CA . PRO F 1 34 ? 136.239 108.923 123.906 1.00 24.78 34 PRO C CA 1
ATOM 6401 C C . PRO F 1 34 ? 135.005 109.277 124.716 1.00 29.50 34 PRO C C 1
ATOM 6402 O O . PRO F 1 34 ? 133.905 109.383 124.156 1.00 33.87 34 PRO C O 1
ATOM 6406 N N . ILE F 1 35 ? 135.160 109.470 126.027 1.00 25.68 35 ILE C N 1
ATOM 6407 C CA . ILE F 1 35 ? 134.027 109.857 126.860 1.00 23.10 35 ILE C CA 1
ATOM 6408 C C . ILE F 1 35 ? 133.524 111.233 126.457 1.00 26.76 35 ILE C C 1
ATOM 6409 O O . ILE F 1 35 ? 132.314 111.473 126.391 1.00 32.26 35 ILE C O 1
ATOM 6414 N N . PHE F 1 36 ? 134.443 112.157 126.177 1.00 28.04 36 PHE C N 1
ATOM 6415 C CA . PHE F 1 36 ? 134.045 113.485 125.729 1.00 29.30 36 PHE C CA 1
ATOM 6416 C C . PHE F 1 36 ? 133.314 113.421 124.396 1.00 29.37 36 PHE C C 1
ATOM 6417 O O . PHE F 1 36 ? 132.327 114.134 124.185 1.00 36.31 36 PHE C O 1
ATOM 6425 N N . GLY F 1 37 ? 133.789 112.578 123.479 1.00 25.92 37 GLY C N 1
ATOM 6426 C CA . GLY F 1 37 ? 133.092 112.415 122.213 1.00 27.58 37 GLY C CA 1
ATOM 6427 C C . GLY F 1 37 ? 131.693 111.855 122.387 1.00 31.33 37 GLY C C 1
ATOM 6428 O O . GLY F 1 37 ? 130.740 112.322 121.754 1.00 38.52 37 GLY C O 1
ATOM 6429 N N . LEU F 1 38 ? 131.549 110.851 123.255 1.00 27.37 38 LEU C N 1
ATOM 6430 C CA . LEU F 1 38 ? 130.229 110.297 123.535 1.00 24.27 38 LEU C CA 1
ATOM 6431 C C . LEU F 1 38 ? 129.314 111.345 124.152 1.00 26.94 38 LEU C C 1
ATOM 6432 O O . LEU F 1 38 ? 128.128 111.422 123.813 1.00 33.91 38 LEU C O 1
ATOM 6437 N N . LEU F 1 39 ? 129.848 112.159 125.061 1.00 25.05 39 LEU C N 1
ATOM 6438 C CA . LEU F 1 39 ? 129.046 113.198 125.696 1.00 26.86 39 LEU C CA 1
ATOM 6439 C C . LEU F 1 39 ? 128.629 114.269 124.696 1.00 32.50 39 LEU C C 1
ATOM 6440 O O . LEU F 1 39 ? 127.520 114.807 124.782 1.00 41.72 39 LEU C O 1
ATOM 6445 N N . MET F 1 40 ? 129.504 114.600 123.748 1.00 30.04 40 MET C N 1
ATOM 6446 C CA . MET F 1 40 ? 129.219 115.660 122.790 1.00 30.15 40 MET C CA 1
ATOM 6447 C C . MET F 1 40 ? 128.424 115.187 121.582 1.00 34.91 40 MET C C 1
ATOM 6448 O O . MET F 1 40 ? 127.981 116.027 120.792 1.00 39.44 40 MET C O 1
ATOM 6453 N N . GLN F 1 41 ? 128.259 113.880 121.399 1.00 37.45 41 GLN C N 1
ATOM 6454 C CA . GLN F 1 41 ? 127.454 113.400 120.276 1.00 37.70 41 GLN C CA 1
ATOM 6455 C C . GLN F 1 41 ? 126.030 113.952 120.272 1.00 38.15 41 GLN C C 1
ATOM 6456 O O . GLN F 1 41 ? 125.560 114.359 119.195 1.00 47.07 41 GLN C O 1
ATOM 6462 N N . PRO F 1 42 ? 125.292 113.997 121.391 1.00 32.73 42 PRO C N 1
ATOM 6463 C CA . PRO F 1 42 ? 123.921 114.548 121.319 1.00 33.36 42 PRO C CA 1
ATOM 6464 C C . PRO F 1 42 ? 123.857 116.007 120.895 1.00 36.06 42 PRO C C 1
ATOM 6465 O O . PRO F 1 42 ? 123.045 116.361 120.029 1.00 43.92 42 PRO C O 1
ATOM 6469 N N . VAL F 1 43 ? 124.683 116.871 121.487 1.00 32.84 43 VAL C N 1
ATOM 6470 C CA . VAL F 1 43 ? 124.628 118.291 121.152 1.00 33.66 43 VAL C CA 1
ATOM 6471 C C . VAL F 1 43 ? 125.061 118.521 119.709 1.00 36.31 43 VAL C C 1
ATOM 6472 O O . VAL F 1 43 ? 124.474 119.343 118.995 1.00 42.26 43 VAL C O 1
ATOM 6476 N N . LEU F 1 44 ? 126.086 117.798 119.253 1.00 33.67 44 LEU C N 1
ATOM 6477 C CA . LEU F 1 44 ? 126.502 117.911 117.859 1.00 32.38 44 LEU C CA 1
ATOM 6478 C C . LEU F 1 44 ? 125.401 117.443 116.918 1.00 35.94 44 LEU C C 1
ATOM 6479 O O . LEU F 1 44 ? 125.175 118.049 115.864 1.00 43.47 44 LEU C O 1
ATOM 6484 N N . ASP F 1 45 ? 124.708 116.362 117.278 1.00 34.97 45 ASP C N 1
ATOM 6485 C CA . ASP F 1 45 ? 123.606 115.880 116.452 1.00 38.93 45 ASP C CA 1
ATOM 6486 C C . ASP F 1 45 ? 122.479 116.902 116.392 1.00 41.96 45 ASP C C 1
ATOM 6487 O O . ASP F 1 45 ? 121.842 117.074 115.346 1.00 45.90 45 ASP C O 1
ATOM 6492 N N . ALA F 1 46 ? 122.212 117.586 117.506 1.00 38.95 46 ALA C N 1
ATOM 6493 C CA . ALA F 1 46 ? 121.200 118.635 117.510 1.00 36.92 46 ALA C CA 1
ATOM 6494 C C . ALA F 1 46 ? 121.592 119.828 116.649 1.00 38.41 46 ALA C C 1
ATOM 6495 O O . ALA F 1 46 ? 120.710 120.558 116.186 1.00 42.76 46 ALA C O 1
ATOM 6497 N N . LEU F 1 47 ? 122.885 120.047 116.429 1.00 36.16 47 LEU C N 1
ATOM 6498 C CA . LEU F 1 47 ? 123.349 121.149 115.603 1.00 35.49 47 LEU C CA 1
ATOM 6499 C C . LEU F 1 47 ? 123.106 120.847 114.124 1.00 40.53 47 LEU C C 1
ATOM 6500 O O . LEU F 1 47 ? 123.010 119.683 113.730 1.00 43.20 47 LEU C O 1
ATOM 6505 N N . PRO F 1 48 ? 122.990 121.880 113.290 1.00 43.48 48 PRO C N 1
ATOM 6506 C CA . PRO F 1 48 ? 122.824 121.640 111.860 1.00 44.26 48 PRO C CA 1
ATOM 6507 C C . PRO F 1 48 ? 124.043 120.948 111.289 1.00 49.34 48 PRO C C 1
ATOM 6508 O O . PRO F 1 48 ? 125.177 121.156 111.760 1.00 53.48 48 PRO C O 1
ATOM 6512 N N . PRO F 1 49 ? 123.858 120.100 110.274 1.00 49.98 49 PRO C N 1
ATOM 6513 C CA . PRO F 1 49 ? 125.013 119.414 109.675 1.00 49.72 49 PRO C CA 1
ATOM 6514 C C . PRO F 1 49 ? 126.043 120.359 109.086 1.00 53.71 49 PRO C C 1
ATOM 6515 O O . PRO F 1 49 ? 127.242 120.058 109.126 1.00 54.49 49 PRO C O 1
ATOM 6519 N N . GLU F 1 50 ? 125.614 121.496 108.539 1.00 55.84 50 GLU C N 1
ATOM 6520 C CA . GLU F 1 50 ? 126.546 122.438 107.935 1.00 59.70 50 GLU C CA 1
ATOM 6521 C C . GLU F 1 50 ? 127.374 123.192 108.966 1.00 60.07 50 GLU C C 1
ATOM 6522 O O . GLU F 1 50 ? 128.454 123.688 108.628 1.00 61.26 50 GLU C O 1
ATOM 6528 N N . ASN F 1 51 ? 126.901 123.290 110.204 1.00 57.87 51 ASN C N 1
ATOM 6529 C CA . ASN F 1 51 ? 127.610 123.984 111.272 1.00 55.81 51 ASN C CA 1
ATOM 6530 C C . ASN F 1 51 ? 127.769 123.081 112.484 1.00 49.88 51 ASN C C 1
ATOM 6531 O O . ASN F 1 51 ? 127.714 123.531 113.631 1.00 49.17 51 ASN C O 1
ATOM 6536 N N . ARG F 1 52 ? 127.971 121.786 112.244 1.00 47.33 52 ARG C N 1
ATOM 6537 C CA . ARG F 1 52 ? 128.178 120.813 113.316 1.00 37.69 52 ARG C CA 1
ATOM 6538 C C . ARG F 1 52 ? 129.592 120.992 113.855 1.00 32.45 52 ARG C C 1
ATOM 6539 O O . ARG F 1 52 ? 130.527 120.266 113.507 1.00 31.85 52 ARG C O 1
ATOM 6547 N N . SER F 1 53 ? 129.751 121.985 114.725 1.00 30.37 53 SER C N 1
ATOM 6548 C CA . SER F 1 53 ? 131.069 122.285 115.258 1.00 24.13 53 SER C CA 1
ATOM 6549 C C . SER F 1 53 ? 130.946 122.970 116.609 1.00 25.33 53 SER C C 1
ATOM 6550 O O . SER F 1 53 ? 129.920 123.577 116.925 1.00 33.13 53 SER C O 1
ATOM 6553 N N . LEU F 1 54 ? 132.010 122.857 117.397 1.00 24.00 54 LEU C N 1
ATOM 6554 C CA . LEU F 1 54 ? 132.132 123.501 118.696 1.00 23.11 54 LEU C CA 1
ATOM 6555 C C . LEU F 1 54 ? 133.442 124.274 118.738 1.00 22.80 54 LEU C C 1
ATOM 6556 O O . LEU F 1 54 ? 134.461 123.809 118.223 1.00 26.32 54 LEU C O 1
ATOM 6561 N N . ILE F 1 55 ? 133.414 125.456 119.338 1.00 19.86 55 ILE C N 1
ATOM 6562 C CA . ILE F 1 55 ? 134.592 126.299 119.427 1.00 18.51 55 ILE C CA 1
ATOM 6563 C C . ILE F 1 55 ? 135.181 126.184 120.825 1.00 22.87 55 ILE C C 1
ATOM 6564 O O . ILE F 1 55 ? 134.493 125.855 121.794 1.00 29.43 55 ILE C O 1
ATOM 6569 N N . TYR F 1 56 ? 136.482 126.446 120.936 1.00 22.85 56 TYR C N 1
ATOM 6570 C CA . TYR F 1 56 ? 137.135 126.527 122.233 1.00 24.58 56 TYR C CA 1
ATOM 6571 C C . TYR F 1 56 ? 137.761 127.901 122.395 1.00 25.95 56 TYR C C 1
ATOM 6572 O O . TYR F 1 56 ? 138.563 128.332 121.561 1.00 25.98 56 TYR C O 1
ATOM 6581 N N . THR F 1 57 ? 137.381 128.580 123.476 1.00 30.86 57 THR C N 1
ATOM 6582 C CA . THR F 1 57 ? 137.798 129.956 123.703 1.00 30.67 57 THR C CA 1
ATOM 6583 C C . THR F 1 57 ? 139.257 130.043 124.135 1.00 31.75 57 THR C C 1
ATOM 6584 O O . THR F 1 57 ? 140.000 130.907 123.657 1.00 37.24 57 THR C O 1
ATOM 6588 N N . SER F 1 58 ? 139.688 129.160 125.028 1.00 29.45 58 SER C N 1
ATOM 6589 C CA . SER F 1 58 ? 141.025 129.216 125.596 1.00 27.96 58 SER C CA 1
ATOM 6590 C C . SER F 1 58 ? 141.906 128.115 125.021 1.00 27.43 58 SER C C 1
ATOM 6591 O O . SER F 1 58 ? 141.425 127.112 124.489 1.00 33.18 58 SER C O 1
ATOM 6594 N N . GLY F 1 59 ? 143.219 128.320 125.142 1.00 27.82 59 GLY C N 1
ATOM 6595 C CA . GLY F 1 59 ? 144.175 127.340 124.665 1.00 28.59 59 GLY C CA 1
ATOM 6596 C C . GLY F 1 59 ? 144.275 126.096 125.522 1.00 36.46 59 GLY C C 1
ATOM 6597 O O . GLY F 1 59 ? 144.694 125.047 125.022 1.00 44.20 59 GLY C O 1
ATOM 6598 N N . ILE F 1 60 ? 143.903 126.185 126.795 1.00 35.39 60 ILE C N 1
ATOM 6599 C CA . ILE F 1 60 ? 143.932 125.038 127.693 1.00 31.58 60 ILE C CA 1
ATOM 6600 C C . ILE F 1 60 ? 142.540 124.437 127.875 1.00 34.09 60 ILE C C 1
ATOM 6601 O O . ILE F 1 60 ? 142.316 123.671 128.811 1.00 39.17 60 ILE C O 1
ATOM 6606 N N . GLU F 1 61 ? 141.595 124.785 127.002 1.00 34.73 61 GLU C N 1
ATOM 6607 C CA . GLU F 1 61 ? 140.235 124.287 127.161 1.00 36.22 61 GLU C CA 1
ATOM 6608 C C . GLU F 1 61 ? 140.144 122.797 126.872 1.00 35.44 61 GLU C C 1
ATOM 6609 O O . GLU F 1 61 ? 139.302 122.109 127.455 1.00 38.38 61 GLU C O 1
ATOM 6615 N N . GLU F 1 62 ? 140.994 122.278 125.985 1.00 34.32 62 GLU C N 1
ATOM 6616 C CA . GLU F 1 62 ? 141.108 120.831 125.842 1.00 37.54 62 GLU C CA 1
ATOM 6617 C C . GLU F 1 62 ? 141.505 120.181 127.162 1.00 34.61 62 GLU C C 1
ATOM 6618 O O . GLU F 1 62 ? 140.877 119.210 127.601 1.00 40.15 62 GLU C O 1
ATOM 6624 N N . LEU F 1 63 ? 142.541 120.715 127.815 1.00 32.53 63 LEU C N 1
ATOM 6625 C CA . LEU F 1 63 ? 142.995 120.152 129.082 1.00 30.16 63 LEU C CA 1
ATOM 6626 C C . LEU F 1 63 ? 141.933 120.296 130.163 1.00 27.87 63 LEU C C 1
ATOM 6627 O O . LEU F 1 63 ? 141.707 119.368 130.947 1.00 34.59 63 LEU C O 1
ATOM 6632 N N . ASN F 1 64 ? 141.277 121.456 130.227 1.00 25.67 64 ASN C N 1
ATOM 6633 C CA . ASN F 1 64 ? 140.235 121.661 131.227 1.00 26.18 64 ASN C CA 1
ATOM 6634 C C . ASN F 1 64 ? 139.071 120.706 131.012 1.00 29.63 64 ASN C C 1
ATOM 6635 O O . ASN F 1 64 ? 138.535 120.142 131.971 1.00 35.56 64 ASN C O 1
ATOM 6640 N N . VAL F 1 65 ? 138.665 120.514 129.756 1.00 28.93 65 VAL C N 1
ATOM 6641 C CA . VAL F 1 65 ? 137.560 119.611 129.449 1.00 27.07 65 VAL C CA 1
ATOM 6642 C C . VAL F 1 65 ? 137.923 118.180 129.820 1.00 26.48 65 VAL C C 1
ATOM 6643 O O . VAL F 1 65 ? 137.124 117.456 130.426 1.00 29.90 65 VAL C O 1
ATOM 6647 N N . LEU F 1 66 ? 139.135 117.750 129.463 1.00 25.80 66 LEU C N 1
ATOM 6648 C CA . LEU F 1 66 ? 139.557 116.395 129.802 1.00 24.36 66 LEU C CA 1
ATOM 6649 C C . LEU F 1 66 ? 139.632 116.198 131.311 1.00 27.85 66 LEU C C 1
ATOM 6650 O O . LEU F 1 66 ? 139.207 115.159 131.831 1.00 31.68 66 LEU C O 1
ATOM 6655 N N . MET F 1 67 ? 140.162 117.186 132.035 1.00 28.10 67 MET C N 1
ATOM 6656 C CA . MET F 1 67 ? 140.247 117.069 133.487 1.00 28.44 67 MET C CA 1
ATOM 6657 C C . MET F 1 67 ? 138.864 117.040 134.123 1.00 27.26 67 MET C C 1
ATOM 6658 O O . MET F 1 67 ? 138.629 116.287 135.074 1.00 29.85 67 MET C O 1
ATOM 6663 N N . LYS F 1 68 ? 137.937 117.859 133.623 1.00 25.20 68 LYS C N 1
ATOM 6664 C CA . LYS F 1 68 ? 136.580 117.849 134.157 1.00 25.39 68 LYS C CA 1
ATOM 6665 C C . LYS F 1 68 ? 135.894 116.520 133.884 1.00 26.17 68 LYS C C 1
ATOM 6666 O O . LYS F 1 68 ? 135.188 115.988 134.749 1.00 30.54 68 LYS C O 1
ATOM 6672 N N . VAL F 1 69 ? 136.092 115.966 132.687 1.00 25.21 69 VAL C N 1
ATOM 6673 C CA . VAL F 1 69 ? 135.520 114.663 132.368 1.00 22.26 69 VAL C CA 1
ATOM 6674 C C . VAL F 1 69 ? 136.089 113.597 133.291 1.00 27.59 69 VAL C C 1
ATOM 6675 O O . VAL F 1 69 ? 135.355 112.744 133.800 1.00 31.85 69 VAL C O 1
ATOM 6679 N N . GLY F 1 70 ? 137.400 113.634 133.533 1.00 29.56 70 GLY C N 1
ATOM 6680 C CA . GLY F 1 70 ? 138.001 112.670 134.441 1.00 28.85 70 GLY C CA 1
ATOM 6681 C C . GLY F 1 70 ? 137.486 112.798 135.863 1.00 30.30 70 GLY C C 1
ATOM 6682 O O . GLY F 1 70 ? 137.186 111.797 136.516 1.00 34.86 70 GLY C O 1
ATOM 6683 N N . VAL F 1 71 ? 137.369 114.032 136.358 1.00 27.87 71 VAL C N 1
ATOM 6684 C CA . VAL F 1 71 ? 136.889 114.253 137.719 1.00 25.51 71 VAL C CA 1
ATOM 6685 C C . VAL F 1 71 ? 135.451 113.776 137.862 1.00 29.75 71 VAL C C 1
ATOM 6686 O O . VAL F 1 71 ? 135.091 113.118 138.847 1.00 34.75 71 VAL C O 1
ATOM 6690 N N . TYR F 1 72 ? 134.607 114.086 136.877 1.00 30.26 72 TYR C N 1
ATOM 6691 C CA . TYR F 1 72 ? 133.210 113.682 136.963 1.00 28.79 72 TYR C CA 1
ATOM 6692 C C . TYR F 1 72 ? 133.055 112.178 136.783 1.00 32.04 72 TYR C C 1
ATOM 6693 O O . TYR F 1 72 ? 132.185 111.564 137.407 1.00 38.46 72 TYR C O 1
ATOM 6702 N N . ALA F 1 73 ? 133.892 111.560 135.949 1.00 26.71 73 ALA C N 1
ATOM 6703 C CA . ALA F 1 73 ? 133.879 110.107 135.848 1.00 26.19 73 ALA C CA 1
ATOM 6704 C C . ALA F 1 73 ? 134.287 109.470 137.166 1.00 30.91 73 ALA C C 1
ATOM 6705 O O . ALA F 1 73 ? 133.702 108.467 137.589 1.00 37.27 73 ALA C O 1
ATOM 6707 N N . GLY F 1 74 ? 135.289 110.042 137.833 1.00 31.88 74 GLY C N 1
ATOM 6708 C CA . GLY F 1 74 ? 135.673 109.536 139.138 1.00 35.31 74 GLY C CA 1
ATOM 6709 C C . GLY F 1 74 ? 134.563 109.667 140.162 1.00 37.65 74 GLY C C 1
ATOM 6710 O O . GLY F 1 74 ? 134.317 108.745 140.944 1.00 41.65 74 GLY C O 1
ATOM 6711 N N . ILE F 1 75 ? 133.872 110.809 140.171 1.00 35.42 75 ILE C N 1
ATOM 6712 C CA . ILE F 1 75 ? 132.812 111.002 141.157 1.00 33.99 75 ILE C CA 1
ATOM 6713 C C . ILE F 1 75 ? 131.593 110.151 140.815 1.00 34.11 75 ILE C C 1
ATOM 6714 O O . ILE F 1 75 ? 130.803 109.803 141.700 1.00 37.22 75 ILE C O 1
ATOM 6719 N N . PHE F 1 76 ? 131.412 109.803 139.539 1.00 32.82 76 PHE C N 1
ATOM 6720 C CA . PHE F 1 76 ? 130.314 108.919 139.164 1.00 31.87 76 PHE C CA 1
ATOM 6721 C C . PHE F 1 76 ? 130.615 107.474 139.539 1.00 35.41 76 PHE C C 1
ATOM 6722 O O . PHE F 1 76 ? 129.744 106.769 140.061 1.00 40.08 76 PHE C O 1
ATOM 6730 N N . LEU F 1 77 ? 131.841 107.016 139.283 1.00 34.13 77 LEU C N 1
ATOM 6731 C CA . LEU F 1 77 ? 132.215 105.641 139.588 1.00 34.75 77 LEU C CA 1
ATOM 6732 C C . LEU F 1 77 ? 132.546 105.421 141.057 1.00 39.45 77 LEU C C 1
ATOM 6733 O O . LEU F 1 77 ? 132.741 104.270 141.461 1.00 39.57 77 LEU C O 1
ATOM 6738 N N . THR F 1 78 ? 132.622 106.479 141.860 1.00 37.33 78 THR C N 1
ATOM 6739 C CA . THR F 1 78 ? 132.812 106.337 143.296 1.00 35.38 78 THR C CA 1
ATOM 6740 C C . THR F 1 78 ? 131.498 106.293 144.060 1.00 39.09 78 THR C C 1
ATOM 6741 O O . THR F 1 78 ? 131.519 106.181 145.290 1.00 43.63 78 THR C O 1
ATOM 6745 N N . THR F 1 79 ? 130.364 106.383 143.366 1.00 36.05 79 THR C N 1
ATOM 6746 C CA . THR F 1 79 ? 129.074 106.318 144.047 1.00 36.67 79 THR C CA 1
ATOM 6747 C C . THR F 1 79 ? 128.910 105.057 144.888 1.00 37.46 79 THR C C 1
ATOM 6748 O O . THR F 1 79 ? 128.406 105.171 146.020 1.00 47.18 79 THR C O 1
ATOM 6752 N N . PRO F 1 80 ? 129.294 103.857 144.432 1.00 28.68 80 PRO C N 1
ATOM 6753 C CA . PRO F 1 80 ? 129.279 102.712 145.356 1.00 30.62 80 PRO C CA 1
ATOM 6754 C C . PRO F 1 80 ? 130.131 102.937 146.592 1.00 35.59 80 PRO C C 1
ATOM 6755 O O . PRO F 1 80 ? 129.745 102.515 147.688 1.00 41.02 80 PRO C O 1
ATOM 6759 N N . VAL F 1 81 ? 131.278 103.602 146.448 1.00 34.08 81 VAL C N 1
ATOM 6760 C CA . VAL F 1 81 ? 132.152 103.832 147.595 1.00 35.06 81 VAL C CA 1
ATOM 6761 C C . VAL F 1 81 ? 131.463 104.723 148.620 1.00 39.87 81 VAL C C 1
ATOM 6762 O O . VAL F 1 81 ? 131.456 104.427 149.822 1.00 49.62 81 VAL C O 1
ATOM 6766 N N . ILE F 1 82 ? 130.862 105.823 148.162 1.00 36.81 82 ILE C N 1
ATOM 6767 C CA . ILE F 1 82 ? 130.171 106.707 149.094 1.00 38.90 82 ILE C CA 1
ATOM 6768 C C . ILE F 1 82 ? 128.949 106.016 149.681 1.00 38.19 82 ILE C C 1
ATOM 6769 O O . ILE F 1 82 ? 128.565 106.290 150.822 1.00 44.09 82 ILE C O 1
ATOM 6774 N N . LEU F 1 83 ? 128.330 105.097 148.936 1.00 36.21 83 LEU C N 1
ATOM 6775 C CA . LEU F 1 83 ? 127.210 104.347 149.492 1.00 39.89 83 LEU C CA 1
ATOM 6776 C C . 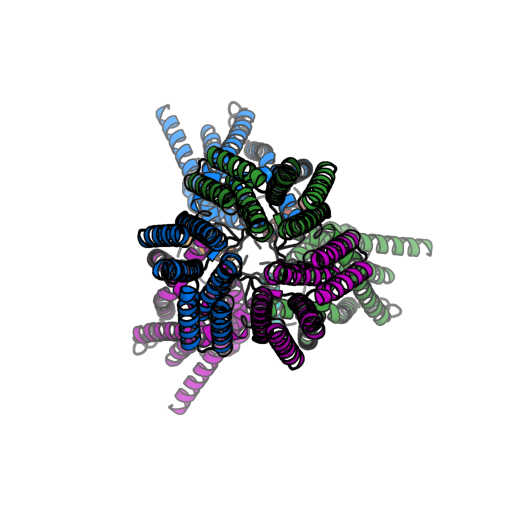LEU F 1 83 ? 127.663 103.432 150.624 1.00 43.92 83 LEU C C 1
ATOM 6777 O O . LEU F 1 83 ? 126.996 103.346 151.661 1.00 48.82 83 LEU C O 1
ATOM 6782 N N . MET F 1 84 ? 128.791 102.738 150.444 1.00 42.20 84 MET C N 1
ATOM 6783 C CA . MET F 1 84 ? 129.321 101.927 151.538 1.00 41.23 84 MET C CA 1
ATOM 6784 C C . MET F 1 84 ? 129.700 102.796 152.727 1.00 42.43 84 MET C C 1
ATOM 6785 O O . MET F 1 84 ? 129.478 102.411 153.881 1.00 50.39 84 MET C O 1
ATOM 6790 N N . GLN F 1 85 ? 130.283 103.967 152.468 1.00 40.99 85 GLN C N 1
ATOM 6791 C CA . GLN F 1 85 ? 130.641 104.861 153.564 1.00 45.98 85 GLN C CA 1
ATOM 6792 C C . GLN F 1 85 ? 129.402 105.298 154.337 1.00 50.13 85 GLN C C 1
ATOM 6793 O O . GLN F 1 85 ? 129.405 105.316 155.573 1.00 52.83 85 GLN C O 1
ATOM 6799 N N . ILE F 1 86 ? 128.330 105.643 153.622 1.00 49.03 86 ILE C N 1
ATOM 6800 C CA . ILE F 1 86 ? 127.093 106.058 154.275 1.00 45.64 86 ILE C CA 1
ATOM 6801 C C . ILE F 1 86 ? 126.501 104.908 155.076 1.00 52.29 86 ILE C C 1
ATOM 6802 O O . ILE F 1 86 ? 126.055 105.091 156.215 1.00 61.22 86 ILE C O 1
ATOM 6807 N N . TRP F 1 87 ? 126.486 103.704 154.496 1.00 48.80 87 TRP C N 1
ATOM 6808 C CA . TRP F 1 87 ? 125.921 102.560 155.202 1.00 48.36 87 TRP C CA 1
ATOM 6809 C C . TRP F 1 87 ? 126.701 102.252 156.471 1.00 58.33 87 TRP C C 1
ATOM 6810 O O . TRP F 1 87 ? 126.109 101.970 157.519 1.00 64.28 87 TRP C O 1
ATOM 6821 N N . GLY F 1 88 ? 128.031 102.288 156.395 1.00 56.21 88 GLY C N 1
ATOM 6822 C CA . GLY F 1 88 ? 128.829 102.070 157.585 1.00 55.36 88 GLY C CA 1
ATOM 6823 C C . GLY F 1 88 ? 128.664 103.166 158.615 1.00 61.56 88 GLY C C 1
ATOM 6824 O O . GLY F 1 88 ? 128.743 102.905 159.819 1.00 64.78 88 GLY C O 1
ATOM 6825 N N . PHE F 1 89 ? 128.446 104.404 158.163 1.00 64.35 89 PHE C N 1
ATOM 6826 C CA . PHE F 1 89 ? 128.363 105.530 159.088 1.00 70.65 89 PHE C CA 1
ATOM 6827 C C . PHE F 1 89 ? 127.223 105.346 160.078 1.00 69.26 89 PHE C C 1
ATOM 6828 O O . PHE F 1 89 ? 127.365 105.660 161.266 1.00 74.41 89 PHE C O 1
ATOM 6836 N N . VAL F 1 90 ? 126.087 104.841 159.613 1.00 63.26 90 VAL C N 1
ATOM 6837 C CA . VAL F 1 90 ? 124.954 104.537 160.475 1.00 67.97 90 VAL C CA 1
ATOM 6838 C C . VAL F 1 90 ? 124.881 103.021 160.606 1.00 63.97 90 VAL C C 1
ATOM 6839 O O . VAL F 1 90 ? 124.445 102.314 159.691 1.00 63.20 90 VAL C O 1
ATOM 6843 N N . SER F 1 91 ? 125.321 102.513 161.747 1.00 65.77 91 SER C N 1
ATOM 6844 C CA . SER F 1 91 ? 125.271 101.084 162.017 1.00 65.48 91 SER C CA 1
ATOM 6845 C C . SER F 1 91 ? 125.308 100.845 163.520 1.00 70.46 91 SER C C 1
ATOM 6846 O O . SER F 1 91 ? 126.314 100.351 164.045 1.00 78.06 91 SER C O 1
ATOM 6849 N N . PRO F 1 92 ? 124.235 101.176 164.248 1.00 71.08 92 PRO C N 1
ATOM 6850 C CA . PRO F 1 92 ? 124.232 100.958 165.701 1.00 81.08 92 PRO C CA 1
ATOM 6851 C C . PRO F 1 92 ? 123.964 99.505 166.046 1.00 83.06 92 PRO C C 1
ATOM 6852 O O . PRO F 1 92 ? 123.686 99.164 167.200 1.00 89.53 92 PRO C O 1
ATOM 6856 N N . GLY F 1 93 ? 124.049 98.643 165.040 1.00 75.59 93 GLY C N 1
ATOM 6857 C CA . GLY F 1 93 ? 123.611 97.271 165.160 1.00 79.96 93 GLY C CA 1
ATOM 6858 C C . GLY F 1 93 ? 122.377 97.072 164.311 1.00 80.09 93 GLY C C 1
ATOM 6859 O O . GLY F 1 93 ? 122.234 96.051 163.632 1.00 82.80 93 GLY C O 1
ATOM 6860 N N . LEU F 1 94 ? 121.483 98.063 164.344 1.00 74.90 94 LEU C N 1
ATOM 6861 C CA . LEU F 1 94 ? 120.295 98.100 163.493 1.00 71.56 94 LEU C CA 1
ATOM 6862 C C . LEU F 1 94 ? 119.502 96.801 163.580 1.00 78.27 94 LEU C C 1
ATOM 6863 O O . LEU F 1 94 ? 118.941 96.331 162.588 1.00 83.06 94 LEU C O 1
ATOM 6868 N N . TYR F 1 95 ? 119.437 96.227 164.789 1.00 78.37 95 TYR C N 1
ATOM 6869 C CA . TYR F 1 95 ? 118.811 94.925 164.987 1.00 76.55 95 TYR C CA 1
ATOM 6870 C C . TYR F 1 95 ? 119.437 93.932 164.015 1.00 81.03 95 TYR C C 1
ATOM 6871 O O . TYR F 1 95 ? 118.830 93.610 162.987 1.00 86.27 95 TYR C O 1
ATOM 6880 N N . PRO F 1 96 ? 120.648 93.423 164.317 1.00 77.43 96 PRO C N 1
ATOM 6881 C CA . PRO F 1 96 ? 121.543 92.881 163.278 1.00 70.64 96 PRO C CA 1
ATOM 6882 C C . PRO F 1 96 ? 120.912 91.931 162.271 1.00 74.02 96 PRO C C 1
ATOM 6883 O O . PRO F 1 96 ? 121.522 91.643 161.238 1.00 76.62 96 PRO C O 1
ATOM 6887 N N . GLU F 1 97 ? 119.706 91.433 162.547 1.00 75.71 97 GLU C N 1
ATOM 6888 C CA . GLU F 1 97 ? 118.943 90.765 161.502 1.00 74.73 97 GLU C CA 1
ATOM 6889 C C . GLU F 1 97 ? 118.654 91.699 160.335 1.00 76.90 97 GLU C C 1
ATOM 6890 O O . GLU F 1 97 ? 118.382 91.225 159.227 1.00 83.96 97 GLU C O 1
ATOM 6896 N N . GLU F 1 98 ? 118.706 93.012 160.561 1.00 74.44 98 GLU C N 1
ATOM 6897 C CA . GLU F 1 98 ? 118.498 94.002 159.514 1.00 74.42 98 GLU C CA 1
ATOM 6898 C C . GLU F 1 98 ? 119.776 94.724 159.108 1.00 70.84 98 GLU C C 1
ATOM 6899 O O . GLU F 1 98 ? 119.762 95.455 158.113 1.00 70.98 98 GLU C O 1
ATOM 6905 N N . ARG F 1 99 ? 120.870 94.549 159.850 1.00 75.36 99 ARG C N 1
ATOM 6906 C CA . ARG F 1 99 ? 122.133 95.179 159.483 1.00 75.95 99 ARG C CA 1
ATOM 6907 C C . ARG F 1 99 ? 122.852 94.448 158.358 1.00 70.17 99 ARG C C 1
ATOM 6908 O O . ARG F 1 99 ? 123.760 95.022 157.748 1.00 64.99 99 ARG C O 1
ATOM 6916 N N . ARG F 1 100 ? 122.473 93.201 158.074 1.00 69.80 100 ARG C N 1
ATOM 6917 C CA . ARG F 1 100 ? 123.106 92.447 157.001 1.00 65.29 100 ARG C CA 1
ATOM 6918 C C . ARG F 1 100 ? 122.760 92.983 155.620 1.00 67.74 100 ARG C C 1
ATOM 6919 O O . ARG F 1 100 ? 123.402 92.582 154.643 1.00 70.56 100 ARG C O 1
ATOM 6927 N N . PHE F 1 101 ? 121.776 93.874 155.513 1.00 68.21 101 PHE C N 1
ATOM 6928 C CA . PHE F 1 101 ? 121.330 94.385 154.218 1.00 69.62 101 PHE C CA 1
ATOM 6929 C C . PHE F 1 101 ? 122.207 95.558 153.771 1.00 61.99 101 PHE C C 1
ATOM 6930 O O . PHE F 1 101 ? 121.743 96.666 153.506 1.00 61.69 101 PHE C O 1
ATOM 6938 N N . ALA F 1 102 ? 123.508 95.286 153.688 1.00 54.60 102 ALA C N 1
ATOM 6939 C CA . ALA F 1 102 ? 124.477 96.263 153.208 1.00 54.51 102 ALA C CA 1
ATOM 6940 C C . ALA F 1 102 ? 124.654 96.179 151.698 1.00 52.39 102 ALA C C 1
ATOM 6941 O O . ALA F 1 102 ? 124.470 97.176 150.987 1.00 52.60 102 ALA C O 1
ATOM 6943 N N . ALA F 1 103 ? 125.021 94.997 151.207 1.00 52.60 103 ALA C N 1
ATOM 6944 C CA . ALA F 1 103 ? 125.150 94.798 149.768 1.00 57.07 103 ALA C CA 1
ATOM 6945 C C . ALA F 1 103 ? 123.888 95.169 149.001 1.00 53.72 103 ALA C C 1
ATOM 6946 O O . ALA F 1 103 ? 124.018 95.796 147.935 1.00 55.93 103 ALA C O 1
ATOM 6948 N N . PRO F 1 104 ? 122.672 94.817 149.441 1.00 49.41 104 PRO C N 1
ATOM 6949 C CA . PRO F 1 104 ? 121.490 95.329 148.730 1.00 50.24 104 PRO C CA 1
ATOM 6950 C C . PRO F 1 104 ? 121.451 96.842 148.661 1.00 44.71 104 PRO C C 1
ATOM 6951 O O . PRO F 1 104 ? 121.123 97.399 147.609 1.00 48.85 104 PRO C O 1
ATOM 6955 N N . PHE F 1 105 ? 121.818 97.523 149.746 1.00 40.85 105 PHE C N 1
ATOM 6956 C CA . PHE F 1 105 ? 121.796 98.982 149.752 1.00 40.54 105 PHE C CA 1
ATOM 6957 C C . PHE F 1 105 ? 122.766 99.545 148.724 1.00 44.64 105 PHE C C 1
ATOM 6958 O O . PHE F 1 105 ? 122.388 100.372 147.882 1.00 48.88 105 PHE C O 1
ATOM 6966 N N . VAL F 1 106 ? 124.025 99.104 148.777 1.00 45.16 106 VAL C N 1
ATOM 6967 C CA . VAL F 1 106 ? 125.026 99.648 147.865 1.00 40.72 106 VAL C CA 1
ATOM 6968 C C . VAL F 1 106 ? 124.674 99.319 146.423 1.00 38.14 106 VAL C C 1
ATOM 6969 O O . VAL F 1 106 ? 124.764 100.180 145.538 1.00 38.51 106 VAL C O 1
ATOM 6973 N N . ALA F 1 107 ? 124.265 98.076 146.159 1.00 39.04 107 ALA C N 1
ATOM 6974 C CA . ALA F 1 107 ? 123.933 97.687 144.796 1.00 41.18 107 ALA C CA 1
ATOM 6975 C C . ALA F 1 107 ? 122.759 98.497 144.265 1.00 47.74 107 ALA C C 1
ATOM 6976 O O . ALA F 1 107 ? 122.805 99.011 143.143 1.00 48.19 107 ALA C O 1
ATOM 6978 N N . PHE F 1 108 ? 121.696 98.629 145.063 1.00 49.85 108 PHE C N 1
ATOM 6979 C CA . PHE F 1 108 ? 120.518 99.349 144.599 1.00 45.94 108 PHE C CA 1
ATOM 6980 C C . PHE F 1 108 ? 120.836 100.814 144.344 1.00 45.73 108 PHE C C 1
ATOM 6981 O O . PHE F 1 108 ? 120.403 101.377 143.334 1.00 47.74 108 PHE C O 1
ATOM 6989 N N . GLY F 1 109 ? 121.612 101.443 145.230 1.00 43.89 109 GLY C N 1
ATOM 6990 C CA . GLY F 1 109 ? 122.013 102.820 144.987 1.00 39.92 109 GLY C CA 1
ATOM 6991 C C . GLY F 1 109 ? 122.851 102.975 143.731 1.00 42.66 109 GLY C C 1
ATOM 6992 O O . GLY F 1 109 ? 122.654 103.913 142.950 1.00 45.36 109 GLY C O 1
ATOM 6993 N N . SER F 1 110 ? 123.791 102.050 143.512 1.00 39.61 110 SER C N 1
ATOM 6994 C CA . SER F 1 110 ? 124.651 102.131 142.337 1.00 40.65 110 SER C CA 1
ATOM 6995 C C . SER F 1 110 ? 123.846 101.999 141.049 1.00 44.79 110 SER C C 1
ATOM 6996 O O . SER F 1 110 ? 123.998 102.808 140.124 1.00 45.27 110 SER C O 1
ATOM 6999 N N . ILE F 1 111 ? 122.983 100.982 140.966 1.00 42.75 111 ILE C N 1
ATOM 7000 C CA . ILE F 1 111 ? 122.188 100.829 139.749 1.00 38.93 111 ILE C CA 1
ATOM 7001 C C . ILE F 1 111 ? 121.182 101.959 139.605 1.00 38.05 111 ILE C C 1
ATOM 7002 O O . ILE F 1 111 ? 120.838 102.340 138.484 1.00 43.27 111 ILE C O 1
ATOM 7007 N N . ALA F 1 112 ? 120.692 102.520 140.711 1.00 35.06 112 ALA C N 1
ATOM 7008 C CA . ALA F 1 112 ? 119.794 103.663 140.606 1.00 33.67 112 ALA C CA 1
ATOM 7009 C C . ALA F 1 112 ? 120.501 104.848 139.968 1.00 32.26 112 ALA C C 1
ATOM 7010 O O . ALA F 1 112 ? 119.965 105.489 139.057 1.00 36.11 112 ALA C O 1
ATOM 7012 N N . PHE F 1 113 ? 121.719 105.146 140.424 1.00 30.75 113 PHE C N 1
ATOM 7013 C CA . PHE F 1 113 ? 122.466 106.248 139.827 1.00 28.55 113 PHE C CA 1
ATOM 7014 C C . PHE F 1 113 ? 122.796 105.964 138.368 1.00 32.57 113 PHE C C 1
ATOM 7015 O O . PHE F 1 113 ? 122.709 106.859 137.519 1.00 35.84 113 PHE C O 1
ATOM 7023 N N . LEU F 1 114 ? 123.185 104.724 138.057 1.00 38.20 114 LEU C N 1
ATOM 7024 C CA . LEU F 1 114 ? 123.519 104.386 136.676 1.00 34.47 114 LEU C CA 1
ATOM 7025 C C . LEU F 1 114 ? 122.307 104.521 135.763 1.00 32.65 114 LEU C C 1
ATOM 7026 O O . LEU F 1 114 ? 122.411 105.069 134.660 1.00 34.53 114 LEU C O 1
ATOM 7031 N N . LEU F 1 115 ? 121.148 104.030 136.208 1.00 31.43 115 LEU C N 1
ATOM 7032 C CA . LEU F 1 115 ? 119.932 104.146 135.413 1.00 28.65 115 LEU C CA 1
ATOM 7033 C C . LEU F 1 115 ? 119.513 105.598 135.259 1.00 28.87 115 LEU C C 1
ATOM 7034 O O . LEU F 1 115 ? 119.058 106.005 134.185 1.00 33.47 115 LEU C O 1
ATOM 7039 N N . GLY F 1 116 ? 119.651 106.394 136.319 1.00 28.24 116 GLY C N 1
ATOM 7040 C CA . GLY F 1 116 ? 119.342 107.807 136.206 1.00 29.31 116 GLY C CA 1
ATOM 7041 C C . GLY F 1 116 ? 120.224 108.511 135.196 1.00 30.59 116 GLY C C 1
ATOM 7042 O O . GLY F 1 116 ? 119.739 109.283 134.369 1.00 34.98 116 GLY C O 1
ATOM 7043 N N . ALA F 1 117 ? 121.530 108.240 135.240 1.00 27.70 117 ALA C N 1
ATOM 7044 C CA . ALA F 1 117 ? 122.446 108.845 134.279 1.00 25.03 117 ALA C CA 1
ATOM 7045 C C . ALA F 1 117 ? 122.130 108.401 132.856 1.00 28.13 117 ALA C C 1
ATOM 7046 O O . ALA F 1 117 ? 122.124 109.220 131.928 1.00 31.48 117 ALA C O 1
ATOM 7048 N N . ALA F 1 118 ? 121.863 107.107 132.666 1.00 26.45 118 ALA C N 1
ATOM 7049 C CA . ALA F 1 118 ? 121.577 106.599 131.330 1.00 23.05 118 ALA C CA 1
ATOM 7050 C C . ALA F 1 118 ? 120.289 107.189 130.777 1.00 28.40 118 ALA C C 1
ATOM 7051 O O . ALA F 1 118 ? 120.225 107.564 129.599 1.00 32.86 118 ALA C O 1
ATOM 7053 N N . PHE F 1 119 ? 119.245 107.265 131.604 1.00 26.92 119 PHE C N 1
ATOM 7054 C CA . PHE F 1 119 ? 117.990 107.844 131.145 1.00 25.97 119 PHE C CA 1
ATOM 7055 C C . PHE F 1 119 ? 118.164 109.326 130.852 1.00 26.00 119 PHE C C 1
ATOM 7056 O O . PHE F 1 119 ? 117.694 109.822 129.823 1.00 28.17 119 PHE C O 1
ATOM 7064 N N . ALA F 1 120 ? 118.862 110.043 131.738 1.00 25.25 120 ALA C N 1
ATOM 7065 C CA . ALA F 1 120 ? 119.225 111.430 131.480 1.00 25.21 120 ALA C CA 1
ATOM 7066 C C . ALA F 1 120 ? 119.811 111.581 130.090 1.00 23.25 120 ALA C C 1
ATOM 7067 O O . ALA F 1 120 ? 119.239 112.260 129.233 1.00 28.99 120 ALA C O 1
ATOM 7069 N N . TYR F 1 121 ? 120.910 110.879 129.831 1.00 21.67 121 TYR C N 1
ATOM 7070 C CA . TYR F 1 121 ? 121.588 110.958 128.546 1.00 23.49 121 TYR C CA 1
ATOM 7071 C C . TYR F 1 121 ? 120.600 110.675 127.424 1.00 25.42 121 TYR C C 1
ATOM 7072 O O . TYR F 1 121 ? 120.144 111.611 126.750 1.00 29.14 121 TYR C O 1
ATOM 7081 N N . PHE F 1 122 ? 120.132 109.426 127.355 1.00 24.67 122 PHE C N 1
ATOM 7082 C CA . PHE F 1 122 ? 119.419 108.943 126.176 1.00 24.84 122 PHE C CA 1
ATOM 7083 C C . PHE F 1 122 ? 118.141 109.732 125.916 1.00 27.02 122 PHE C C 1
ATOM 7084 O O . PHE F 1 122 ? 117.868 110.126 124.777 1.00 31.54 122 PHE C O 1
ATOM 7092 N N . ALA F 1 123 ? 117.336 109.970 126.952 1.00 24.51 123 ALA C N 1
ATOM 7093 C CA . ALA F 1 123 ? 116.074 110.666 126.744 1.00 23.53 123 ALA C CA 1
ATOM 7094 C C . ALA F 1 123 ? 116.268 112.177 126.707 1.00 23.39 123 ALA C C 1
ATOM 7095 O O . ALA F 1 123 ? 115.941 112.829 125.711 1.00 31.45 123 ALA C O 1
ATOM 7097 N N . VAL F 1 124 ? 116.790 112.755 127.791 1.00 20.52 124 VAL C N 1
ATOM 7098 C CA . VAL F 1 124 ? 116.770 114.202 127.936 1.00 19.54 124 VAL C CA 1
ATOM 7099 C C . VAL F 1 124 ? 117.694 114.868 126.923 1.00 28.77 124 VAL C C 1
ATOM 7100 O O . VAL F 1 124 ? 117.296 115.828 126.252 1.00 36.96 124 VAL C O 1
ATOM 7104 N N . LEU F 1 125 ? 118.942 114.388 126.795 1.00 26.14 125 LEU C N 1
ATOM 7105 C CA . LEU F 1 125 ? 119.931 115.186 126.072 1.00 27.75 125 LEU C CA 1
ATOM 7106 C C . LEU F 1 125 ? 119.543 115.446 124.622 1.00 30.84 125 LEU C C 1
ATOM 7107 O O . LEU F 1 125 ? 119.512 116.624 124.220 1.00 36.65 125 LEU C O 1
ATOM 7112 N N . PRO F 1 126 ? 119.207 114.440 123.803 1.00 28.71 126 PRO C N 1
ATOM 7113 C CA . PRO F 1 126 ? 118.812 114.758 122.423 1.00 30.80 126 PRO C CA 1
ATOM 7114 C C . PRO F 1 126 ? 117.580 115.635 122.349 1.00 34.58 126 PRO C C 1
ATOM 7115 O O . PRO F 1 126 ? 117.563 116.611 121.590 1.00 38.83 126 PRO C O 1
ATOM 7119 N N . SER F 1 127 ? 116.554 115.326 123.143 1.00 33.73 127 SER C N 1
ATOM 7120 C CA . SER F 1 127 ? 115.297 116.060 123.056 1.00 33.00 127 SER C CA 1
ATOM 7121 C C . SER F 1 127 ? 115.479 117.519 123.450 1.00 34.74 127 SER C C 1
ATOM 7122 O O . SER F 1 127 ? 115.023 118.426 122.743 1.00 42.09 127 SER C O 1
ATOM 7125 N N . MET F 1 128 ? 116.164 117.776 124.565 1.00 31.22 128 MET C N 1
ATOM 7126 C CA . MET F 1 128 ? 116.276 119.161 125.002 1.00 34.14 128 MET C CA 1
ATOM 7127 C C . MET F 1 128 ? 117.245 119.932 124.119 1.00 37.35 128 MET C C 1
ATOM 7128 O O . MET F 1 128 ? 117.017 121.111 123.822 1.00 45.02 128 MET C O 1
ATOM 7133 N N . PHE F 1 129 ? 118.334 119.291 123.684 1.00 32.77 129 PHE C N 1
ATOM 7134 C CA . PHE F 1 129 ? 119.253 119.983 122.789 1.00 32.06 129 PHE C CA 1
ATOM 7135 C C . PHE F 1 129 ? 118.607 120.270 121.441 1.00 36.14 129 PHE C C 1
ATOM 7136 O O . PHE F 1 129 ? 118.983 121.238 120.770 1.00 42.13 129 PHE C O 1
ATOM 7144 N N . THR F 1 130 ? 117.638 119.452 121.027 1.00 34.97 130 THR C N 1
ATOM 7145 C CA . THR F 1 130 ? 116.826 119.804 119.870 1.00 34.73 130 THR C CA 1
ATOM 7146 C C . THR F 1 130 ? 115.906 120.974 120.188 1.00 40.38 130 THR C C 1
ATOM 7147 O O . THR F 1 130 ? 115.692 121.852 119.346 1.00 49.33 130 THR C O 1
ATOM 7151 N N . PHE F 1 131 ? 115.352 121.004 121.400 1.00 38.13 131 PHE C N 1
ATOM 7152 C CA . PHE F 1 131 ? 114.449 122.092 121.762 1.00 37.98 131 PHE C CA 1
ATOM 7153 C C . PHE F 1 131 ? 115.159 123.441 121.756 1.00 41.59 131 PHE C C 1
ATOM 7154 O O . PHE F 1 131 ? 114.633 124.418 121.211 1.00 49.92 131 PHE C O 1
ATOM 7162 N N . LEU F 1 132 ? 116.349 123.521 122.350 1.00 38.26 132 LEU C N 1
ATOM 7163 C CA . LEU F 1 132 ? 117.055 124.797 122.417 1.00 39.19 132 LEU C CA 1
ATOM 7164 C C . LEU F 1 132 ? 117.856 125.087 121.154 1.00 44.62 132 LEU C C 1
ATOM 7165 O O . LEU F 1 132 ? 117.625 126.100 120.488 1.00 51.16 132 LEU C O 1
ATOM 7170 N N . LEU F 1 133 ? 118.803 124.213 120.820 1.00 44.40 133 LEU C N 1
ATOM 7171 C CA . LEU F 1 133 ? 119.705 124.473 119.705 1.00 42.87 133 LEU C CA 1
ATOM 7172 C C . LEU F 1 133 ? 119.084 124.081 118.373 1.00 51.76 133 LEU C C 1
ATOM 7173 O O . LEU F 1 133 ? 119.674 123.306 117.612 1.00 56.37 133 LEU C O 1
ATOM 7178 N N . ASN F 1 134 ? 117.902 124.615 118.079 1.00 55.27 134 ASN C N 1
ATOM 7179 C CA . ASN F 1 134 ? 117.267 124.403 116.786 1.00 63.45 134 ASN C CA 1
ATOM 7180 C C . ASN F 1 134 ? 116.199 125.473 116.622 1.00 67.81 134 ASN C C 1
ATOM 7181 O O . ASN F 1 134 ? 115.366 125.672 117.511 1.00 65.58 134 ASN C O 1
ATOM 7186 N N . GLU F 1 135 ? 116.220 126.166 115.488 1.00 70.06 135 GLU C N 1
ATOM 7187 C CA . GLU F 1 135 ? 115.271 127.232 115.206 1.00 72.04 135 GLU C CA 1
ATOM 7188 C C . GLU F 1 135 ? 114.095 126.756 114.368 1.00 77.63 135 GLU C C 1
ATOM 7189 O O . GLU F 1 135 ? 112.946 127.089 114.674 1.00 82.81 135 GLU C O 1
ATOM 7195 N N . GLU F 1 136 ? 114.362 126.006 113.296 1.00 71.68 136 GLU C N 1
ATOM 7196 C CA . GLU F 1 136 ? 113.342 125.319 112.507 1.00 76.68 136 GLU C CA 1
ATOM 7197 C C . GLU F 1 136 ? 112.427 126.289 111.770 1.00 74.21 136 GLU C C 1
ATOM 7198 O O . GLU F 1 136 ? 111.576 125.868 110.979 1.00 76.59 136 GLU C O 1
ATOM 7204 N N . GLU F 1 137 ? 112.593 127.586 112.014 1.00 71.83 137 GLU C N 1
ATOM 7205 C CA . GLU F 1 137 ? 111.884 128.619 111.274 1.00 74.87 137 GLU C CA 1
ATOM 7206 C C . GLU F 1 137 ? 112.818 129.476 110.439 1.00 70.48 137 GLU C C 1
ATOM 7207 O O . GLU F 1 137 ? 112.513 129.758 109.276 1.00 65.06 137 GLU C O 1
ATOM 7213 N N . THR F 1 138 ? 113.946 129.894 111.007 1.00 68.35 138 THR C N 1
ATOM 7214 C CA . THR F 1 138 ? 114.989 130.550 110.234 1.00 61.97 138 THR C CA 1
ATOM 7215 C C . THR F 1 138 ? 115.791 129.568 109.397 1.00 59.27 138 THR C C 1
ATOM 7216 O O . THR F 1 138 ? 116.297 129.944 108.336 1.00 64.20 138 THR C O 1
ATOM 7220 N N . LEU F 1 139 ? 115.926 128.320 109.851 1.00 59.77 139 LEU C N 1
ATOM 7221 C CA . LEU F 1 139 ? 116.599 127.310 109.040 1.00 59.00 139 LEU C CA 1
ATOM 7222 C C . LEU F 1 139 ? 115.799 126.963 107.791 1.00 55.67 139 LEU C C 1
ATOM 7223 O O . LEU F 1 139 ? 116.381 126.794 106.715 1.00 61.62 139 LEU C O 1
ATOM 7228 N N . ALA F 1 140 ? 114.476 126.850 107.910 1.00 51.05 140 ALA C N 1
ATOM 7229 C CA . ALA F 1 140 ? 113.649 126.590 106.736 1.00 52.43 140 ALA C CA 1
ATOM 7230 C C . ALA F 1 140 ? 113.731 127.743 105.744 1.00 59.52 140 ALA C C 1
ATOM 7231 O O . ALA F 1 140 ? 113.833 127.529 104.530 1.00 61.84 140 ALA C O 1
ATOM 7233 N N . LEU F 1 141 ? 113.690 128.979 106.246 1.00 61.51 141 LEU C N 1
ATOM 7234 C CA . LEU F 1 141 ? 113.812 130.140 105.371 1.00 53.99 141 LEU C CA 1
ATOM 7235 C C . LEU F 1 141 ? 115.188 130.196 104.720 1.00 52.58 141 LEU C C 1
ATOM 7236 O O . LEU F 1 141 ? 115.309 130.548 103.541 1.00 55.78 141 LEU C O 1
ATOM 7241 N N . GLU F 1 142 ? 116.235 129.852 105.470 1.00 50.85 142 GLU C N 1
ATOM 7242 C CA . GLU F 1 142 ? 117.578 129.818 104.903 1.00 50.78 142 GLU C CA 1
ATOM 7243 C C . GLU F 1 142 ? 117.690 128.762 103.813 1.00 55.68 142 GLU C C 1
ATOM 7244 O O . GLU F 1 142 ? 118.323 128.993 102.777 1.00 61.33 142 GLU C O 1
ATOM 7250 N N . GLN F 1 143 ? 117.089 127.591 104.030 1.00 53.59 143 GLN C N 1
ATOM 7251 C CA . GLN F 1 143 ? 117.098 126.553 103.005 1.00 53.92 143 GLN C CA 1
ATOM 7252 C C . GLN F 1 143 ? 116.322 126.992 101.771 1.00 52.55 143 GLN C C 1
ATOM 7253 O O . GLN F 1 143 ? 116.737 126.717 100.639 1.00 57.00 143 GLN C O 1
ATOM 7259 N N . ARG F 1 144 ? 115.191 127.670 101.970 1.00 51.51 144 ARG C N 1
ATOM 7260 C CA . ARG F 1 144 ? 114.432 128.190 100.838 1.00 52.93 144 ARG C CA 1
ATOM 7261 C C . ARG F 1 144 ? 115.244 129.218 100.063 1.00 50.51 144 ARG C C 1
ATOM 7262 O O . ARG F 1 144 ? 115.225 129.236 98.827 1.00 53.14 144 ARG C O 1
ATOM 7270 N N . LEU F 1 145 ? 115.968 130.082 100.775 1.00 46.81 145 LEU C N 1
ATOM 7271 C CA . LEU F 1 145 ? 116.815 131.070 100.118 1.00 43.98 145 LEU C CA 1
ATOM 7272 C C . LEU F 1 145 ? 117.953 130.406 99.353 1.00 46.37 145 LEU C C 1
ATOM 7273 O O . LEU F 1 145 ? 118.296 130.836 98.247 1.00 50.44 145 LEU C O 1
ATOM 7278 N N . ASP F 1 146 ? 118.557 129.365 99.929 1.00 43.78 146 ASP C N 1
ATOM 7279 C CA . ASP F 1 146 ? 119.615 128.643 99.228 1.00 43.17 146 ASP C CA 1
ATOM 7280 C C . ASP F 1 146 ? 119.082 127.964 97.973 1.00 43.03 146 ASP C C 1
ATOM 7281 O O . ASP F 1 146 ? 119.733 127.982 96.922 1.00 48.79 146 ASP C O 1
ATOM 7286 N N . THR F 1 147 ? 117.893 127.365 98.061 1.00 39.87 147 THR C N 1
ATOM 7287 C CA . THR F 1 147 ? 117.286 126.761 96.881 1.00 38.32 147 THR C CA 1
ATOM 7288 C C . THR F 1 147 ? 116.988 127.811 95.818 1.00 45.59 147 THR C C 1
ATOM 7289 O O . THR F 1 147 ? 117.227 127.583 94.627 1.00 48.63 147 THR C O 1
ATOM 7293 N N . ALA F 1 148 ? 116.469 128.970 96.230 1.00 43.27 148 ALA C N 1
ATOM 7294 C CA . ALA F 1 148 ? 116.199 130.042 95.278 1.00 39.51 148 ALA C CA 1
ATOM 7295 C C . ALA F 1 148 ? 117.483 130.528 94.622 1.00 41.56 148 ALA C C 1
ATOM 7296 O O . ALA F 1 148 ? 117.503 130.830 93.424 1.00 46.05 148 ALA C O 1
ATOM 7298 N N . ARG F 1 149 ? 118.565 130.613 95.396 1.00 39.89 149 ARG C N 1
ATOM 7299 C CA . ARG F 1 149 ? 119.859 130.972 94.830 1.00 41.05 149 ARG C CA 1
ATOM 7300 C C . ARG F 1 149 ? 120.320 129.932 93.819 1.00 41.28 149 ARG C C 1
ATOM 7301 O O . ARG F 1 149 ? 120.907 130.274 92.788 1.00 44.23 149 ARG C O 1
ATOM 7309 N N . LEU F 1 150 ? 120.065 128.654 94.100 1.00 37.99 150 LEU C N 1
ATOM 7310 C CA . LEU F 1 150 ? 120.423 127.603 93.152 1.00 35.47 150 LEU C CA 1
ATOM 7311 C C . LEU F 1 150 ? 119.637 127.738 91.851 1.00 39.72 150 LEU C C 1
ATOM 7312 O O . LEU F 1 150 ? 120.199 127.588 90.757 1.00 44.38 150 LEU C O 1
ATOM 7317 N N . ARG F 1 151 ? 118.335 128.021 91.946 1.00 40.45 151 ARG C N 1
ATOM 7318 C CA . ARG F 1 151 ? 117.544 128.224 90.732 1.00 42.32 151 ARG C CA 1
ATOM 7319 C C . ARG F 1 151 ? 118.015 129.454 89.965 1.00 42.27 151 ARG C C 1
ATOM 7320 O O . ARG F 1 151 ? 118.045 129.452 88.729 1.00 43.37 151 ARG C O 1
ATOM 7328 N N . ALA F 1 152 ? 118.378 130.520 90.681 1.00 40.25 152 ALA C N 1
ATOM 7329 C CA . ALA F 1 152 ? 118.916 131.705 90.020 1.00 37.42 152 ALA C CA 1
ATOM 7330 C C . ALA F 1 152 ? 120.227 131.391 89.314 1.00 39.62 152 ALA C C 1
ATOM 7331 O O . ALA F 1 152 ? 120.486 131.893 88.216 1.00 41.89 152 ALA C O 1
ATOM 7333 N N . ASP F 1 153 ? 121.073 130.568 89.937 1.00 37.70 153 ASP C N 1
ATOM 7334 C CA . ASP F 1 153 ? 122.317 130.154 89.298 1.00 34.77 153 ASP C CA 1
ATOM 7335 C C . ASP F 1 153 ? 122.045 129.344 88.037 1.00 34.76 153 ASP C C 1
ATOM 7336 O O . ASP F 1 153 ? 122.739 129.503 87.026 1.00 37.77 153 ASP C O 1
ATOM 7341 N N . ASP F 1 154 ? 121.049 128.458 88.082 1.00 36.92 154 ASP C N 1
ATOM 7342 C CA . ASP F 1 154 ? 120.685 127.702 86.887 1.00 37.90 154 ASP C CA 1
ATOM 7343 C C . ASP F 1 154 ? 120.181 128.625 85.783 1.00 36.68 154 ASP C C 1
ATOM 7344 O O . ASP F 1 154 ? 120.508 128.437 84.604 1.00 38.43 154 ASP C O 1
ATOM 7349 N N . ALA F 1 155 ? 119.382 129.630 86.147 1.00 34.75 155 ALA C N 1
ATOM 7350 C CA . ALA F 1 155 ? 118.923 130.602 85.160 1.00 32.52 155 ALA C CA 1
ATOM 7351 C C . ALA F 1 155 ? 120.093 131.379 84.569 1.00 37.57 155 ALA C C 1
ATOM 7352 O O . ALA F 1 155 ? 120.117 131.667 83.367 1.00 41.50 155 ALA C O 1
ATOM 7354 N N . LEU F 1 156 ? 121.073 131.728 85.402 1.00 36.92 156 LEU C N 1
ATOM 7355 C CA . LEU F 1 156 ? 122.255 132.422 84.904 1.00 30.79 156 LEU C CA 1
ATOM 7356 C C . LEU F 1 156 ? 123.060 131.537 83.962 1.00 28.59 156 LEU C C 1
ATOM 7357 O O . LEU F 1 156 ? 123.621 132.024 82.976 1.00 32.42 156 LEU C O 1
ATOM 7362 N N . ARG F 1 157 ? 123.147 130.238 84.255 1.00 28.56 157 ARG C N 1
ATOM 7363 C CA . ARG F 1 157 ? 123.810 129.321 83.332 1.00 27.86 157 ARG C CA 1
ATOM 7364 C C . ARG F 1 157 ? 123.068 129.249 82.004 1.00 30.44 157 ARG C C 1
ATOM 7365 O O . ARG F 1 157 ? 123.688 129.235 80.931 1.00 37.60 157 ARG C O 1
ATOM 7373 N N . PHE F 1 158 ? 121.737 129.208 82.058 1.00 30.01 158 PHE C N 1
ATOM 7374 C CA . PHE F 1 158 ? 120.946 129.215 80.832 1.00 31.16 158 PHE C CA 1
ATOM 7375 C C . PHE F 1 158 ? 121.186 130.491 80.036 1.00 33.20 158 PHE C C 1
ATOM 7376 O O . PHE F 1 158 ? 121.233 130.463 78.801 1.00 36.79 158 PHE C O 1
ATOM 7384 N N . LEU F 1 159 ? 121.325 131.623 80.729 1.00 34.28 159 LEU C N 1
ATOM 7385 C CA . LEU F 1 159 ? 121.688 132.870 80.061 1.00 35.54 159 LEU C CA 1
ATOM 7386 C C . LEU F 1 159 ? 123.073 132.780 79.433 1.00 33.02 159 LEU C C 1
ATOM 7387 O O . LEU F 1 159 ? 123.281 133.228 78.300 1.00 35.21 159 LEU C O 1
ATOM 7392 N N . ARG F 1 160 ? 124.034 132.209 80.162 1.00 28.66 160 ARG C N 1
ATOM 7393 C CA . ARG F 1 160 ? 125.386 132.037 79.647 1.00 23.40 160 ARG C CA 1
ATOM 7394 C C . ARG F 1 160 ? 125.414 131.149 78.416 1.00 29.36 160 ARG C C 1
ATOM 7395 O O . ARG F 1 160 ? 126.335 131.263 77.601 1.00 36.58 160 ARG C O 1
ATOM 7403 N N . LEU F 1 161 ? 124.434 130.264 78.271 1.00 28.94 161 LEU C N 1
ATOM 7404 C CA . LEU F 1 161 ? 124.309 129.422 77.093 1.00 29.58 161 LEU C CA 1
ATOM 7405 C C . LEU F 1 161 ? 123.519 130.095 75.980 1.00 36.57 161 LEU C C 1
ATOM 7406 O O . LEU F 1 161 ? 123.260 129.467 74.950 1.00 43.14 161 LEU C O 1
ATOM 7411 N N . GLY F 1 162 ? 123.122 131.352 76.166 1.00 35.78 162 GLY C N 1
ATOM 7412 C CA . GLY F 1 162 ? 122.348 132.053 75.165 1.00 39.49 162 GLY C CA 1
ATOM 7413 C C . GLY F 1 162 ? 120.869 131.746 75.165 1.00 47.15 162 GLY C C 1
ATOM 7414 O O . GLY F 1 162 ? 120.172 132.139 74.222 1.00 53.83 162 GLY C O 1
ATOM 7415 N N . GLU F 1 163 ? 120.366 131.056 76.185 1.00 44.34 163 GLU C N 1
ATOM 7416 C CA . GLU F 1 163 ? 118.951 130.697 76.279 1.00 44.96 163 GLU C CA 1
ATOM 7417 C C . GLU F 1 163 ? 118.272 131.694 77.212 1.00 46.56 163 GLU C C 1
ATOM 7418 O O . GLU F 1 163 ? 118.199 131.490 78.424 1.00 49.24 163 GLU C O 1
ATOM 7424 N N . ALA F 1 164 ? 117.769 132.785 76.634 1.00 43.58 164 ALA C N 1
ATOM 7425 C CA . ALA F 1 164 ? 117.081 133.794 77.430 1.00 44.78 164 ALA C CA 1
ATOM 7426 C C . ALA F 1 164 ? 115.687 133.348 77.849 1.00 49.69 164 ALA C C 1
ATOM 7427 O O . ALA F 1 164 ? 115.230 133.711 78.939 1.00 50.15 164 ALA C O 1
ATOM 7429 N N . GLU F 1 165 ? 115.000 132.572 77.008 1.00 51.80 165 GLU C N 1
ATOM 7430 C CA . GLU F 1 165 ? 113.639 132.151 77.328 1.00 48.86 165 GLU C CA 1
ATOM 7431 C C . GLU F 1 165 ? 113.614 131.242 78.550 1.00 45.63 165 GLU C C 1
ATOM 7432 O O . GLU F 1 165 ? 112.808 131.438 79.469 1.00 50.00 165 GLU C O 1
ATOM 7438 N N . GLU F 1 166 ? 114.493 130.238 78.579 1.00 40.94 166 GLU C N 1
ATOM 7439 C CA . GLU F 1 166 ? 114.536 129.329 79.720 1.00 43.62 166 GLU C CA 1
ATOM 7440 C C . GLU F 1 166 ? 114.962 130.057 80.987 1.00 43.29 166 GLU C C 1
ATOM 7441 O O . GLU F 1 166 ? 114.429 129.796 82.074 1.00 48.63 166 GLU C O 1
ATOM 7447 N N . ALA F 1 167 ? 115.924 130.973 80.867 1.00 40.22 167 ALA C N 1
ATOM 7448 C CA . ALA F 1 167 ? 116.358 131.745 82.025 1.00 40.04 167 ALA C CA 1
ATOM 7449 C C . ALA F 1 167 ? 115.222 132.593 82.578 1.00 42.80 167 ALA C C 1
ATOM 7450 O O . ALA F 1 167 ? 115.017 132.651 83.796 1.00 46.53 167 ALA C O 1
ATOM 7452 N N . GLY F 1 168 ? 114.466 133.250 81.697 1.00 43.68 168 GLY C N 1
ATOM 7453 C CA . GLY F 1 168 ? 113.332 134.034 82.154 1.00 47.75 168 GLY C CA 1
ATOM 7454 C C . GLY F 1 168 ? 112.250 133.181 82.786 1.00 48.43 168 GLY C C 1
ATOM 7455 O O . GLY F 1 168 ? 111.636 133.578 83.780 1.00 49.32 168 GLY C O 1
ATOM 7456 N N . ARG F 1 169 ? 112.001 131.999 82.219 1.00 45.57 169 ARG C N 1
ATOM 7457 C CA . ARG F 1 169 ? 111.014 131.091 82.795 1.00 42.64 169 ARG C CA 1
ATOM 7458 C C . ARG F 1 169 ? 111.415 130.667 84.203 1.00 40.98 169 ARG C C 1
ATOM 7459 O O . ARG F 1 169 ? 110.596 130.690 85.131 1.00 47.58 169 ARG C O 1
ATOM 7467 N N . ILE F 1 170 ? 112.682 130.289 84.382 1.00 38.10 170 ILE C N 1
ATOM 7468 C CA . ILE F 1 170 ? 113.153 129.874 85.701 1.00 39.39 170 ILE C CA 1
ATOM 7469 C C . ILE F 1 170 ? 113.101 131.041 86.678 1.00 41.86 170 ILE C C 1
ATOM 7470 O O . ILE F 1 170 ? 112.732 130.874 87.847 1.00 47.48 170 ILE C O 1
ATOM 7475 N N . ALA F 1 171 ? 113.470 132.240 86.218 1.00 40.06 171 ALA C N 1
ATOM 7476 C CA . ALA F 1 171 ? 113.425 133.409 87.089 1.00 42.65 171 ALA C CA 1
ATOM 7477 C C . ALA F 1 171 ? 112.002 133.712 87.540 1.00 44.61 171 ALA C C 1
ATOM 7478 O O . ALA F 1 171 ? 111.765 134.000 88.719 1.00 48.05 171 ALA C O 1
ATOM 7480 N N . LYS F 1 172 ? 111.039 133.650 86.616 1.00 43.04 172 LYS C N 1
ATOM 7481 C CA . LYS F 1 172 ? 109.648 133.890 86.984 1.00 41.96 172 LYS C CA 1
ATOM 7482 C C . LYS F 1 172 ? 109.146 132.837 87.962 1.00 46.44 172 LYS C C 1
ATOM 7483 O O . LYS F 1 172 ? 108.456 133.163 88.936 1.00 49.76 172 LYS C O 1
ATOM 7489 N N . GLU F 1 173 ? 109.480 131.567 87.719 1.00 47.60 173 GLU C N 1
ATOM 7490 C CA . GLU F 1 173 ? 109.041 130.513 88.627 1.00 45.32 173 GLU C CA 1
ATOM 7491 C C . GLU F 1 173 ? 109.627 130.704 90.019 1.00 44.70 173 GLU C C 1
ATOM 7492 O O . GLU F 1 173 ? 108.924 130.549 91.024 1.00 51.38 173 GLU C O 1
ATOM 7498 N N . THR F 1 174 ? 110.915 131.045 90.099 1.00 42.01 174 THR C N 1
ATOM 7499 C CA . THR F 1 174 ? 111.545 131.249 91.398 1.00 41.77 174 THR C CA 1
ATOM 7500 C C . THR F 1 174 ? 110.958 132.456 92.116 1.00 47.45 174 THR C C 1
ATOM 7501 O O . THR F 1 174 ? 110.752 132.418 93.334 1.00 57.27 174 THR C O 1
ATOM 7505 N N . SER F 1 175 ? 110.690 133.541 91.384 1.00 44.83 175 SER C N 1
ATOM 7506 C CA . SER F 1 175 ? 110.075 134.709 92.005 1.00 46.83 175 SER C CA 1
ATOM 7507 C C . SER F 1 175 ? 108.689 134.379 92.542 1.00 54.38 175 SER C C 1
ATOM 7508 O O . SER F 1 175 ? 108.332 134.788 93.655 1.00 57.30 175 SER C O 1
ATOM 7511 N N . THR F 1 176 ? 107.896 133.633 91.768 1.00 54.55 176 THR C N 1
ATOM 7512 C CA . THR F 1 176 ? 106.574 133.231 92.234 1.00 48.22 176 THR C CA 1
ATOM 7513 C C . THR F 1 176 ? 106.670 132.350 93.472 1.00 47.57 176 THR C C 1
ATOM 7514 O O . THR F 1 176 ? 105.904 132.524 94.427 1.00 54.06 176 THR C O 1
ATOM 7518 N N . GLN F 1 177 ? 107.605 131.399 93.474 1.00 47.89 177 GLN C N 1
ATOM 7519 C CA . GLN F 1 177 ? 107.763 130.520 94.626 1.00 53.45 177 GLN C CA 1
ATOM 7520 C C . GLN F 1 177 ? 108.180 131.302 95.865 1.00 54.20 177 GLN C C 1
ATOM 7521 O O . GLN F 1 177 ? 107.670 131.055 96.964 1.00 62.23 177 GLN C O 1
ATOM 7527 N N . LEU F 1 178 ? 109.105 132.249 95.707 1.00 47.97 178 LEU C N 1
ATOM 7528 C CA . LEU F 1 178 ? 109.542 133.054 96.842 1.00 50.73 178 LEU C CA 1
ATOM 7529 C C . LEU F 1 178 ? 108.411 133.926 97.373 1.00 55.75 178 LEU C C 1
ATOM 7530 O O . LEU F 1 178 ? 108.246 134.063 98.590 1.00 57.85 178 LEU C O 1
ATOM 7535 N N . ARG F 1 179 ? 107.624 134.528 96.478 1.00 56.71 179 ARG C N 1
ATOM 7536 C CA . ARG F 1 179 ? 106.522 135.375 96.920 1.00 54.34 179 ARG C CA 1
ATOM 7537 C C . ARG F 1 179 ? 105.433 134.559 97.606 1.00 57.70 179 ARG C C 1
ATOM 7538 O O . ARG F 1 179 ? 104.820 135.024 98.574 1.00 58.40 179 ARG C O 1
ATOM 7546 N N . ALA F 1 180 ? 105.171 133.345 97.115 1.00 59.76 180 ALA C N 1
ATOM 7547 C CA . ALA F 1 180 ? 104.151 132.502 97.731 1.00 60.12 180 ALA C CA 1
ATOM 7548 C C . ALA F 1 180 ? 104.520 132.145 99.165 1.00 63.62 180 ALA C C 1
ATOM 7549 O O . ALA F 1 180 ? 103.663 132.158 100.056 1.00 63.94 180 ALA C O 1
ATOM 7551 N N . GLU F 1 181 ? 105.785 131.823 99.407 1.00 65.72 181 GLU C N 1
ATOM 7552 C CA . GLU F 1 181 ? 106.245 131.486 100.747 1.00 66.59 181 GLU C CA 1
ATOM 7553 C C . GLU F 1 181 ? 107.049 132.630 101.353 1.00 63.97 181 GLU C C 1
ATOM 7554 O O . GLU F 1 181 ? 106.551 133.747 101.488 1.00 59.47 181 GLU C O 1
ATOM 7560 N N . PRO F 1 193 ? 115.885 146.039 106.835 1.00 82.60 193 PRO C N 1
ATOM 7561 C CA . PRO F 1 193 ? 117.195 145.899 106.193 1.00 79.24 193 PRO C CA 1
ATOM 7562 C C . PRO F 1 193 ? 117.873 147.243 105.951 1.00 78.30 193 PRO C C 1
ATOM 7563 O O . PRO F 1 193 ? 117.226 148.182 105.487 1.00 78.32 193 PRO C O 1
ATOM 7567 N N . ALA F 1 194 ? 119.162 147.328 106.268 1.00 74.44 194 ALA C N 1
ATOM 7568 C CA . ALA F 1 194 ? 119.905 148.562 106.062 1.00 66.42 194 ALA C CA 1
ATOM 7569 C C . ALA F 1 194 ? 120.041 148.866 104.575 1.00 60.31 194 ALA C C 1
ATOM 7570 O O . ALA F 1 194 ? 120.109 147.964 103.736 1.00 63.96 194 ALA C O 1
ATOM 7572 N N . ALA F 1 195 ? 120.071 150.161 104.253 1.00 54.05 195 ALA C N 1
ATOM 7573 C CA . ALA F 1 195 ? 120.192 150.572 102.859 1.00 54.07 195 ALA C CA 1
ATOM 7574 C C . ALA F 1 195 ? 121.531 150.151 102.266 1.00 53.37 195 ALA C C 1
ATOM 7575 O O . ALA F 1 195 ? 121.590 149.699 101.117 1.00 52.70 195 ALA C O 1
ATOM 7577 N N . SER F 1 196 ? 122.614 150.292 103.032 1.00 51.50 196 SER C N 1
ATOM 7578 C CA . SER F 1 196 ? 123.936 149.947 102.519 1.00 49.88 196 SER C CA 1
ATOM 7579 C C . SER F 1 196 ? 124.045 148.459 102.207 1.00 51.65 196 SER C C 1
ATOM 7580 O O . SER F 1 196 ? 124.599 148.077 101.169 1.00 55.49 196 SER C O 1
ATOM 7583 N N . VAL F 1 197 ? 123.525 147.605 103.090 1.00 47.68 197 VAL C N 1
ATOM 7584 C CA . VAL F 1 197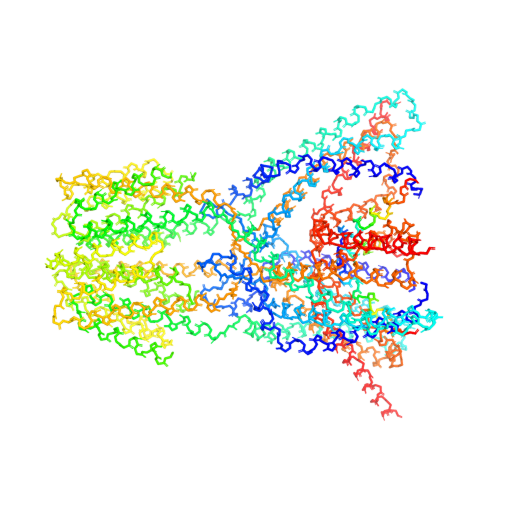 ? 123.596 146.165 102.863 1.00 44.74 197 VAL C CA 1
ATOM 7585 C C . VAL F 1 197 ? 122.792 145.776 101.629 1.00 43.25 197 VAL C C 1
ATOM 7586 O O . VAL F 1 197 ? 123.241 144.968 100.804 1.00 47.24 197 VAL C O 1
ATOM 7590 N N . GLU F 1 198 ? 121.593 146.341 101.482 1.00 41.44 198 GLU C N 1
ATOM 7591 C CA . GLU F 1 198 ? 120.768 146.023 100.323 1.00 46.34 198 GLU C CA 1
ATOM 7592 C C . GLU F 1 198 ? 121.418 146.507 99.035 1.00 48.54 198 GLU C C 1
ATOM 7593 O O . GLU F 1 198 ? 121.366 145.817 98.010 1.00 52.19 198 GLU C O 1
ATOM 7599 N N . MET F 1 199 ? 122.036 147.690 99.063 1.00 47.14 199 MET C N 1
ATOM 7600 C CA . MET F 1 199 ? 122.740 148.175 97.879 1.00 45.75 199 MET C CA 1
ATOM 7601 C C . MET F 1 199 ? 123.935 147.293 97.538 1.00 44.22 199 MET C C 1
ATOM 7602 O O . MET F 1 199 ? 124.205 147.043 96.360 1.00 45.32 199 MET C O 1
ATOM 7607 N N . THR F 1 200 ? 124.663 146.813 98.549 1.00 43.98 200 THR C N 1
ATOM 7608 C CA . THR F 1 200 ? 125.771 145.900 98.281 1.00 43.02 200 THR C CA 1
ATOM 7609 C C . THR F 1 200 ? 125.277 144.605 97.646 1.00 42.94 200 THR C C 1
ATOM 7610 O O . THR F 1 200 ? 125.869 144.108 96.677 1.00 44.00 200 THR C O 1
ATOM 7614 N N . GLY F 1 201 ? 124.188 144.046 98.177 1.00 39.92 201 GLY C N 1
ATOM 7615 C CA . GLY F 1 201 ? 123.633 142.838 97.592 1.00 35.39 201 GLY C CA 1
ATOM 7616 C C . GLY F 1 201 ? 123.150 143.049 96.170 1.00 35.55 201 GLY C C 1
ATOM 7617 O O . GLY F 1 201 ? 123.351 142.196 95.300 1.00 44.83 201 GLY C O 1
ATOM 7618 N N . ARG F 1 202 ? 122.507 144.188 95.913 1.00 29.93 202 ARG C N 1
ATOM 7619 C CA . ARG F 1 202 ? 122.051 144.493 94.562 1.00 31.22 202 ARG C CA 1
ATOM 7620 C C . ARG F 1 202 ? 123.224 144.676 93.611 1.00 36.52 202 ARG C C 1
ATOM 7621 O O . ARG F 1 202 ? 123.151 144.276 92.445 1.00 41.62 202 ARG C O 1
ATOM 7629 N N . LEU F 1 203 ? 124.310 145.292 94.083 1.00 36.95 203 LEU C N 1
ATOM 7630 C CA . LEU F 1 203 ? 125.502 145.430 93.254 1.00 35.22 203 LEU C CA 1
ATOM 7631 C C . LEU F 1 203 ? 126.088 144.068 92.909 1.00 37.66 203 LEU C C 1
ATOM 7632 O O . LEU F 1 203 ? 126.494 143.830 91.765 1.00 38.29 203 LEU C O 1
ATOM 7637 N N . ASP F 1 204 ? 126.137 143.160 93.886 1.00 40.71 204 ASP C N 1
ATOM 7638 C CA . ASP F 1 204 ? 126.625 141.811 93.609 1.00 36.66 204 ASP C CA 1
ATOM 7639 C C . ASP F 1 204 ? 125.728 141.095 92.605 1.00 35.75 204 ASP C C 1
ATOM 7640 O O . ASP F 1 204 ? 126.219 140.407 91.700 1.00 42.58 204 ASP C O 1
ATOM 7645 N N . GLY F 1 205 ? 124.411 141.243 92.750 1.00 32.62 205 GLY C N 1
ATOM 7646 C CA . GLY F 1 205 ? 123.500 140.628 91.798 1.00 30.90 205 GLY C CA 1
ATOM 7647 C C . GLY F 1 205 ? 123.658 141.183 90.396 1.00 31.19 205 GLY C C 1
ATOM 7648 O O . GLY F 1 205 ? 123.628 140.436 89.412 1.00 36.94 205 GLY C O 1
ATOM 7649 N N . LEU F 1 206 ? 123.825 142.502 90.284 1.00 28.70 206 LEU C N 1
ATOM 7650 C CA . LEU F 1 206 ? 124.055 143.109 88.979 1.00 29.00 206 LEU C CA 1
ATOM 7651 C C . LEU F 1 206 ? 125.360 142.620 88.373 1.00 33.29 206 LEU C C 1
ATOM 7652 O O . LEU F 1 206 ? 125.436 142.375 87.165 1.00 35.45 206 LEU C O 1
ATOM 7657 N N . GLY F 1 207 ? 126.404 142.487 89.192 1.00 34.38 207 GLY C N 1
ATOM 7658 C CA . GLY F 1 207 ? 127.653 141.942 88.689 1.00 32.58 207 GLY C CA 1
ATOM 7659 C C . GLY F 1 207 ? 127.498 140.525 88.174 1.00 33.14 207 GLY C C 1
ATOM 7660 O O . GLY F 1 207 ? 128.039 140.174 87.123 1.00 34.70 207 GLY C O 1
ATOM 7661 N N . ARG F 1 208 ? 126.753 139.694 88.905 1.00 32.33 208 ARG C N 1
ATOM 7662 C CA . ARG F 1 208 ? 126.508 138.326 88.455 1.00 30.53 208 ARG C CA 1
ATOM 7663 C C . ARG F 1 208 ? 125.757 138.307 87.129 1.00 29.77 208 ARG C C 1
ATOM 7664 O O . ARG F 1 208 ? 126.115 137.561 86.208 1.00 32.48 208 ARG C O 1
ATOM 7672 N N . LEU F 1 209 ? 124.712 139.129 87.014 1.00 28.75 209 LEU C N 1
ATOM 7673 C CA . LEU F 1 209 ? 123.935 139.169 85.778 1.00 26.34 209 LEU C CA 1
ATOM 7674 C C . LEU F 1 209 ? 124.778 139.672 84.612 1.00 31.51 209 LEU C C 1
ATOM 7675 O O . LEU F 1 209 ? 124.691 139.142 83.497 1.00 34.41 209 LEU C O 1
ATOM 7680 N N . LEU F 1 210 ? 125.603 140.693 84.852 1.00 35.57 210 LEU C N 1
ATOM 7681 C CA . LEU F 1 210 ? 126.470 141.218 83.803 1.00 33.63 210 LEU C CA 1
ATOM 7682 C C . LEU F 1 210 ? 127.496 140.184 83.365 1.00 32.47 210 LEU C C 1
ATOM 7683 O O . LEU F 1 210 ? 127.785 140.058 82.172 1.00 34.96 210 LEU C O 1
ATOM 7688 N N . ASP F 1 211 ? 128.067 139.442 84.316 1.00 32.62 211 ASP C N 1
ATOM 7689 C CA . ASP F 1 211 ? 129.013 138.391 83.959 1.00 33.07 211 ASP C CA 1
ATOM 7690 C C . ASP F 1 211 ? 128.341 137.308 83.128 1.00 32.43 211 ASP C C 1
ATOM 7691 O O . ASP F 1 211 ? 128.905 136.835 82.133 1.00 32.65 211 ASP C O 1
ATOM 7696 N N . ALA F 1 212 ? 127.130 136.905 83.520 1.00 29.69 212 ALA C N 1
ATOM 7697 C CA . ALA F 1 212 ? 126.413 135.890 82.757 1.00 24.83 212 ALA C CA 1
ATOM 7698 C C . ALA F 1 212 ? 126.121 136.371 81.342 1.00 27.66 212 ALA C C 1
ATOM 7699 O O . ALA F 1 212 ? 126.305 135.625 80.373 1.00 31.82 212 ALA C O 1
ATOM 7701 N N . ALA F 1 213 ? 125.681 137.622 81.202 1.00 27.79 213 ALA C N 1
ATOM 7702 C CA . ALA F 1 213 ? 125.390 138.157 79.877 1.00 27.28 213 ALA C CA 1
ATOM 7703 C C . ALA F 1 213 ? 126.657 138.297 79.041 1.00 31.00 213 ALA C C 1
ATOM 7704 O O . ALA F 1 213 ? 126.631 138.071 77.828 1.00 36.27 213 ALA C O 1
ATOM 7706 N N . SER F 1 214 ? 127.773 138.677 79.669 1.00 30.87 214 SER C N 1
ATOM 7707 C CA . SER F 1 214 ? 129.035 138.785 78.945 1.00 30.02 214 SER C CA 1
ATOM 7708 C C . SER F 1 214 ? 129.500 137.427 78.444 1.00 35.99 214 SER C C 1
ATOM 7709 O O . SER F 1 214 ? 130.030 137.316 77.333 1.00 36.67 214 SER C O 1
ATOM 7712 N N . VAL F 1 215 ? 129.327 136.383 79.256 1.00 35.66 215 VAL C N 1
ATOM 7713 C CA . VAL F 1 215 ? 129.691 135.042 78.810 1.00 28.40 215 VAL C CA 1
ATOM 7714 C C . VAL F 1 215 ? 128.768 134.583 77.688 1.00 27.74 215 VAL C C 1
ATOM 7715 O O . VAL F 1 215 ? 129.216 133.978 76.707 1.00 29.68 215 VAL C O 1
ATOM 7719 N N . GLY F 1 216 ? 127.475 134.873 77.800 1.00 27.68 216 GLY C N 1
ATOM 7720 C CA . GLY F 1 216 ? 126.515 134.381 76.830 1.00 30.27 216 GLY C CA 1
ATOM 7721 C C . GLY F 1 216 ? 126.486 135.114 75.505 1.00 38.19 216 GLY C C 1
ATOM 7722 O O . GLY F 1 216 ? 126.780 134.527 74.461 1.00 42.30 216 GLY C O 1
ATOM 7723 N N . TYR F 1 217 ? 126.128 136.398 75.531 1.00 41.89 217 TYR C N 1
ATOM 7724 C CA . TYR F 1 217 ? 125.974 137.205 74.326 1.00 42.69 217 TYR C CA 1
ATOM 7725 C C . TYR F 1 217 ? 127.170 138.116 74.081 1.00 47.44 217 TYR C C 1
ATOM 7726 O O . TYR F 1 217 ? 127.040 139.143 73.406 1.00 54.41 217 TYR C O 1
ATOM 7735 N N . GLY F 1 218 ? 128.336 137.759 74.607 1.00 44.87 218 GLY C N 1
ATOM 7736 C CA . GLY F 1 218 ? 129.510 138.587 74.457 1.00 47.85 218 GLY C CA 1
ATOM 7737 C C . GLY F 1 218 ? 130.204 138.497 73.122 1.00 53.75 218 GLY C C 1
ATOM 7738 O O . GLY F 1 218 ? 131.193 139.200 72.900 1.00 58.47 218 GLY C O 1
ATOM 7739 N N . ALA F 1 219 ? 129.726 137.644 72.221 1.00 50.82 219 ALA C N 1
ATOM 7740 C CA . ALA F 1 219 ? 130.324 137.533 70.899 1.00 59.52 219 ALA C CA 1
ATOM 7741 C C . ALA F 1 219 ? 129.718 138.502 69.896 1.00 61.38 219 ALA C C 1
ATOM 7742 O O . ALA F 1 219 ? 130.388 138.870 68.924 1.00 63.22 219 ALA C O 1
ATOM 7744 N N . GLN F 1 220 ? 128.475 138.927 70.107 1.00 58.74 220 GLN C N 1
ATOM 7745 C CA . GLN F 1 220 ? 127.783 139.806 69.174 1.00 58.16 220 GLN C CA 1
ATOM 7746 C C . GLN F 1 220 ? 127.456 141.162 69.775 1.00 58.76 220 GLN C C 1
ATOM 7747 O O . GLN F 1 220 ? 127.783 142.194 69.177 1.00 66.15 220 GLN C O 1
ATOM 7753 N N . SER F 1 221 ? 126.820 141.195 70.942 1.00 50.66 221 SER C N 1
ATOM 7754 C CA . SER F 1 221 ? 126.380 142.450 71.551 1.00 47.97 221 SER C CA 1
ATOM 7755 C C . SER F 1 221 ? 127.456 143.053 72.448 1.00 49.05 221 SER C C 1
ATOM 7756 O O . SER F 1 221 ? 127.214 143.373 73.608 1.00 46.89 221 SER C O 1
ATOM 7759 N N . ARG F 1 222 ? 128.660 143.234 71.903 1.00 51.43 222 ARG C N 1
ATOM 7760 C CA . ARG F 1 222 ? 129.749 143.790 72.695 1.00 50.59 222 ARG C CA 1
ATOM 7761 C C . ARG F 1 222 ? 129.583 145.282 72.949 1.00 51.67 222 ARG C C 1
ATOM 7762 O O . ARG F 1 222 ? 130.246 145.822 73.841 1.00 53.00 222 ARG C O 1
ATOM 7770 N N . GLY F 1 223 ? 128.720 145.958 72.195 1.00 48.83 223 GLY C N 1
ATOM 7771 C CA . GLY F 1 223 ? 128.530 147.385 72.364 1.00 45.26 223 GLY C CA 1
ATOM 7772 C C . GLY F 1 223 ? 127.501 147.763 73.411 1.00 46.45 223 GLY C C 1
ATOM 7773 O O . GLY F 1 223 ? 127.518 148.885 73.925 1.00 49.26 223 GLY C O 1
ATOM 7774 N N . VAL F 1 224 ? 126.601 146.839 73.737 1.00 41.75 224 VAL C N 1
ATOM 7775 C CA . VAL F 1 224 ? 125.563 147.123 74.719 1.00 37.17 224 VAL C CA 1
ATOM 7776 C C . VAL F 1 224 ? 126.004 146.751 76.131 1.00 39.16 224 VAL C C 1
ATOM 7777 O O . VAL F 1 224 ? 125.703 147.477 77.089 1.00 45.88 224 VAL C O 1
ATOM 7781 N N . LEU F 1 225 ? 126.713 145.633 76.285 1.00 38.33 225 LEU C N 1
ATOM 7782 C CA . LEU F 1 225 ? 127.264 145.307 77.592 1.00 39.20 225 LEU C CA 1
ATOM 7783 C C . LEU F 1 225 ? 128.287 146.339 78.038 1.00 41.68 225 LEU C C 1
ATOM 7784 O O . LEU F 1 225 ? 128.466 146.543 79.241 1.00 44.59 225 LEU C O 1
ATOM 7789 N N . ARG F 1 226 ? 128.958 147.008 77.098 1.00 39.62 226 ARG C N 1
ATOM 7790 C CA . ARG F 1 226 ? 129.863 148.086 77.483 1.00 40.16 226 ARG C CA 1
ATOM 7791 C C . ARG F 1 226 ? 129.103 149.221 78.160 1.00 41.75 226 ARG C C 1
ATOM 7792 O O . ARG F 1 226 ? 129.525 149.723 79.208 1.00 44.23 226 ARG C O 1
ATOM 7800 N N . GLN F 1 227 ? 127.961 149.618 77.590 1.00 38.88 227 GLN C N 1
ATOM 7801 C CA . GLN F 1 227 ? 127.142 150.652 78.212 1.00 33.44 227 GLN C CA 1
ATOM 7802 C C . GLN F 1 227 ? 126.598 150.187 79.554 1.00 30.47 227 GLN C C 1
ATOM 7803 O O . GLN F 1 227 ? 126.531 150.967 80.513 1.00 39.51 227 GLN C O 1
ATOM 7809 N N . ALA F 1 228 ? 126.201 148.918 79.640 1.00 26.79 228 ALA C N 1
ATOM 7810 C CA . ALA F 1 228 ? 125.714 148.389 80.910 1.00 31.13 228 ALA C CA 1
ATOM 7811 C C . ALA F 1 228 ? 126.799 148.433 81.981 1.00 31.63 228 ALA C C 1
ATOM 7812 O O . ALA F 1 228 ? 126.531 148.787 83.136 1.00 36.01 228 ALA C O 1
ATOM 7814 N N . VAL F 1 229 ? 128.034 148.091 81.615 1.00 33.05 229 VAL C N 1
ATOM 7815 C CA . VAL F 1 229 ? 129.132 148.120 82.575 1.00 35.38 229 VAL C CA 1
ATOM 7816 C C . VAL F 1 229 ? 129.461 149.555 82.971 1.00 37.11 229 VAL C C 1
ATOM 7817 O O . VAL F 1 229 ? 129.803 149.827 84.126 1.00 39.30 229 VAL C O 1
ATOM 7821 N N . GLU F 1 230 ? 129.368 150.497 82.028 1.00 34.87 230 GLU C N 1
ATOM 7822 C CA . GLU F 1 230 ? 129.565 151.901 82.384 1.00 32.66 230 GLU C CA 1
ATOM 7823 C C . GLU F 1 230 ? 128.509 152.373 83.377 1.00 33.99 230 GLU C C 1
ATOM 7824 O O . GLU F 1 230 ? 128.816 153.106 84.327 1.00 39.68 230 GLU C O 1
ATOM 7830 N N . LYS F 1 231 ? 127.257 151.964 83.175 1.00 29.39 231 LYS C N 1
ATOM 7831 C CA . LYS F 1 231 ? 126.211 152.312 84.131 1.00 27.99 231 LYS C CA 1
ATOM 7832 C C . LYS F 1 231 ? 126.475 151.675 85.490 1.00 29.91 231 LYS C C 1
ATOM 7833 O O . LYS F 1 231 ? 126.212 152.283 86.534 1.00 37.41 231 LYS C O 1
ATOM 7839 N N . ARG F 1 232 ? 126.997 150.448 85.500 1.00 29.33 232 ARG C N 1
ATOM 7840 C CA . ARG F 1 232 ? 127.367 149.826 86.767 1.00 30.26 232 ARG C CA 1
ATOM 7841 C C . ARG F 1 232 ? 128.496 150.591 87.447 1.00 34.10 232 ARG C C 1
ATOM 7842 O O . ARG F 1 232 ? 128.525 150.705 88.676 1.00 38.80 232 ARG C O 1
ATOM 7850 N N . VAL F 1 233 ? 129.443 151.109 86.663 1.00 35.02 233 VAL C N 1
ATOM 7851 C CA . VAL F 1 233 ? 130.512 151.935 87.220 1.00 34.23 233 VAL C CA 1
ATOM 7852 C C . VAL F 1 233 ? 129.931 153.195 87.848 1.00 35.07 233 VAL C C 1
ATOM 7853 O O . VAL F 1 233 ? 130.363 153.633 88.922 1.00 37.04 233 VAL C O 1
ATOM 7857 N N . GLU F 1 234 ? 128.943 153.798 87.185 1.00 34.41 234 GLU C N 1
ATOM 7858 C CA . GLU F 1 234 ? 128.246 154.938 87.774 1.00 31.15 234 GLU C CA 1
ATOM 7859 C C . GLU F 1 234 ? 127.568 154.549 89.082 1.00 31.20 234 GLU C C 1
ATOM 7860 O O . GLU F 1 234 ? 127.560 155.325 90.046 1.00 36.10 234 GLU C O 1
ATOM 7866 N N . ALA F 1 235 ? 126.983 153.351 89.128 1.00 32.54 235 ALA C N 1
ATOM 7867 C CA . ALA F 1 235 ? 126.362 152.871 90.358 1.00 32.97 235 ALA C CA 1
ATOM 7868 C C . ALA F 1 235 ? 127.386 152.721 91.475 1.00 34.78 235 ALA C C 1
ATOM 7869 O O . ALA F 1 235 ? 127.122 153.089 92.623 1.00 39.63 235 ALA C O 1
ATOM 7871 N N . VAL F 1 236 ? 128.563 152.181 91.158 1.00 35.77 236 VAL C N 1
ATOM 7872 C CA . VAL F 1 236 ? 129.609 152.049 92.171 1.00 38.45 236 VAL C CA 1
ATOM 7873 C C . VAL F 1 236 ? 130.075 153.420 92.643 1.00 42.63 236 VAL C C 1
ATOM 7874 O O . VAL F 1 236 ? 130.366 153.615 93.829 1.00 47.64 236 VAL C O 1
ATOM 7878 N N . THR F 1 237 ? 130.171 154.386 91.726 1.00 40.61 237 THR C N 1
ATOM 7879 C CA . THR F 1 237 ? 130.554 155.738 92.124 1.00 37.36 237 THR C CA 1
ATOM 7880 C C . THR F 1 237 ? 129.522 156.346 93.067 1.00 38.33 237 THR C C 1
ATOM 7881 O O . THR F 1 237 ? 129.878 156.935 94.094 1.00 44.64 237 THR C O 1
ATOM 7885 N N . ALA F 1 238 ? 128.236 156.198 92.744 1.00 37.19 238 ALA C N 1
ATOM 7886 C CA . ALA F 1 238 ? 127.181 156.701 93.616 1.00 35.38 238 ALA C CA 1
ATOM 7887 C C . ALA F 1 238 ? 127.029 155.868 94.881 1.00 39.66 238 ALA C C 1
ATOM 7888 O O . ALA F 1 238 ? 126.291 156.265 95.786 1.00 46.63 238 ALA C O 1
ATOM 7890 N N . TYR F 1 239 ? 127.667 154.701 94.939 1.00 38.76 239 TYR C N 1
ATOM 7891 C CA . TYR F 1 239 ? 127.717 153.922 96.169 1.00 39.06 239 TYR C CA 1
ATOM 7892 C C . TYR F 1 239 ? 128.897 154.319 97.046 1.00 46.10 239 TYR C C 1
ATOM 7893 O O . TYR F 1 239 ? 128.824 154.185 98.272 1.00 51.90 239 TYR C O 1
ATOM 7902 N N . GLU F 1 240 ? 129.986 154.796 96.439 1.00 45.96 240 GLU C N 1
ATOM 7903 C CA . GLU F 1 240 ? 131.138 155.253 97.210 1.00 50.00 240 GLU C CA 1
ATOM 7904 C C . GLU F 1 240 ? 130.747 156.404 98.128 1.00 59.09 240 GLU C C 1
ATOM 7905 O O . GLU F 1 240 ? 130.817 156.290 99.357 1.00 67.23 240 GLU C O 1
ATOM 7911 N N . LYS F 1 241 ? 130.331 157.525 97.544 1.00 55.36 241 LYS C N 1
ATOM 7912 C CA . LYS F 1 241 ? 129.654 158.574 98.297 1.00 51.47 241 LYS C CA 1
ATOM 7913 C C . LYS F 1 241 ? 128.201 158.150 98.459 1.00 49.42 241 LYS C C 1
ATOM 7914 O O . LYS F 1 241 ? 127.511 157.895 97.469 1.00 54.32 241 LYS C O 1
ATOM 7920 N N . LYS F 1 242 ? 127.732 158.064 99.698 1.00 47.12 242 LYS C N 1
ATOM 7921 C CA . LYS F 1 242 ? 126.475 157.374 99.983 1.00 47.65 242 LYS C CA 1
ATOM 7922 C C . LYS F 1 242 ? 125.315 158.174 99.404 1.00 48.64 242 LYS C C 1
ATOM 7923 O O . LYS F 1 242 ? 124.815 159.115 100.022 1.00 57.18 242 LYS C O 1
ATOM 7929 N N . ASP F 1 243 ? 124.888 157.789 98.205 1.00 43.84 243 ASP C N 1
ATOM 7930 C CA . ASP F 1 243 ? 123.767 158.406 97.503 1.00 44.93 243 ASP C CA 1
ATOM 7931 C C . ASP F 1 243 ? 122.898 157.297 96.915 1.00 44.05 243 ASP C C 1
ATOM 7932 O O . ASP F 1 243 ? 122.572 157.284 95.728 1.00 44.01 243 ASP C O 1
ATOM 7937 N N . PHE F 1 244 ? 122.536 156.335 97.771 1.00 41.60 244 PHE C N 1
ATOM 7938 C CA . PHE F 1 244 ? 121.986 155.054 97.336 1.00 39.07 244 PHE C CA 1
ATOM 7939 C C . PHE F 1 244 ? 120.836 155.184 96.343 1.00 39.72 244 PHE C C 1
ATOM 7940 O O . PHE F 1 244 ? 120.575 154.248 95.580 1.00 45.89 244 PHE C O 1
ATOM 7948 N N . ALA F 1 245 ? 120.128 156.314 96.338 1.00 35.08 245 ALA C N 1
ATOM 7949 C CA . ALA F 1 245 ? 119.078 156.512 95.343 1.00 35.83 245 ALA C CA 1
ATOM 7950 C C . ALA F 1 245 ? 119.662 156.535 93.935 1.00 39.51 245 ALA C C 1
ATOM 7951 O O . ALA F 1 245 ? 119.151 155.871 93.022 1.00 44.91 245 ALA C O 1
ATOM 7953 N N . ALA F 1 246 ? 120.753 157.282 93.747 1.00 38.55 246 ALA C N 1
ATOM 7954 C CA . ALA F 1 246 ? 121.416 157.308 92.448 1.00 37.03 246 ALA C CA 1
ATOM 7955 C C . ALA F 1 246 ? 122.018 155.952 92.109 1.00 38.25 246 ALA C C 1
ATOM 7956 O O . ALA F 1 246 ? 122.037 155.554 90.940 1.00 39.01 246 ALA C O 1
ATOM 7958 N N . ALA F 1 247 ? 122.522 155.233 93.114 1.00 38.92 247 ALA C N 1
ATOM 7959 C CA . ALA F 1 247 ? 123.050 153.895 92.868 1.00 35.93 247 ALA C CA 1
ATOM 7960 C C . ALA F 1 247 ? 121.962 152.958 92.363 1.00 36.56 247 ALA C C 1
ATOM 7961 O O . ALA F 1 247 ? 122.176 152.203 91.406 1.00 41.68 247 ALA C O 1
ATOM 7963 N N . ALA F 1 248 ? 120.784 152.999 92.987 1.00 32.96 248 ALA C N 1
ATOM 7964 C CA . ALA F 1 248 ? 119.676 152.166 92.535 1.00 34.30 248 ALA C CA 1
ATOM 7965 C C . ALA F 1 248 ? 119.228 152.560 91.135 1.00 34.42 248 ALA C C 1
ATOM 7966 O O . ALA F 1 248 ? 118.937 151.693 90.301 1.00 40.61 248 ALA C O 1
ATOM 7968 N N . ALA F 1 249 ? 119.167 153.863 90.856 1.00 30.52 249 ALA C N 1
ATOM 7969 C CA . ALA F 1 249 ? 118.786 154.308 89.520 1.00 33.55 249 ALA C CA 1
ATOM 7970 C C . ALA F 1 249 ? 119.790 153.837 88.475 1.00 38.08 249 ALA C C 1
ATOM 7971 O O . ALA F 1 249 ? 119.405 153.399 87.383 1.00 43.76 249 ALA C O 1
ATOM 7973 N N . ALA F 1 250 ? 121.083 153.911 88.795 1.00 37.14 250 ALA C N 1
ATOM 7974 C CA . ALA F 1 250 ? 122.111 153.470 87.859 1.00 38.06 250 ALA C CA 1
ATOM 7975 C C . ALA F 1 250 ? 122.056 151.965 87.639 1.00 35.85 250 ALA C C 1
ATOM 7976 O O . ALA F 1 250 ? 122.257 151.494 86.516 1.00 36.01 250 ALA C O 1
ATOM 7978 N N . MET F 1 251 ? 121.796 151.190 88.695 1.00 32.77 251 MET C N 1
ATOM 7979 C CA . MET F 1 251 ? 121.649 149.748 88.519 1.00 31.79 251 MET C CA 1
ATOM 7980 C C . MET F 1 251 ? 120.437 149.416 87.658 1.00 32.75 251 MET C C 1
ATOM 7981 O O . MET F 1 251 ? 120.496 148.518 86.806 1.00 39.06 251 MET C O 1
ATOM 7986 N N . ASP F 1 252 ? 119.326 150.126 87.864 1.00 29.95 252 ASP C N 1
ATOM 7987 C CA . ASP F 1 252 ? 118.152 149.906 87.027 1.00 31.11 252 ASP C CA 1
ATOM 7988 C C . ASP F 1 252 ? 118.445 150.245 85.571 1.00 33.24 252 ASP C C 1
ATOM 7989 O O . ASP F 1 252 ? 118.031 149.517 84.662 1.00 40.95 252 ASP C O 1
ATOM 7994 N N . GLY F 1 253 ? 119.165 151.342 85.331 1.00 29.24 253 GLY C N 1
ATOM 7995 C CA . GLY F 1 253 ? 119.544 151.680 83.968 1.00 31.21 253 GLY C CA 1
ATOM 7996 C C . GLY F 1 253 ? 120.475 150.655 83.349 1.00 36.61 253 GLY C C 1
ATOM 7997 O O . GLY F 1 253 ? 120.363 150.333 82.163 1.00 41.52 253 GLY C O 1
ATOM 7998 N N . SER F 1 254 ? 121.409 150.129 84.144 1.00 35.36 254 SER C N 1
ATOM 7999 C CA . SER F 1 254 ? 122.309 149.091 83.654 1.00 32.77 254 SER C CA 1
ATOM 8000 C C . SER F 1 254 ? 121.540 147.843 83.251 1.00 34.60 254 SER C C 1
ATOM 8001 O O . SER F 1 254 ? 121.809 147.253 82.201 1.00 37.01 254 SER C O 1
ATOM 8004 N N . ALA F 1 255 ? 120.578 147.427 84.074 1.00 33.26 255 ALA C N 1
ATOM 8005 C CA . ALA F 1 255 ? 119.766 146.265 83.726 1.00 32.61 255 ALA C CA 1
ATOM 8006 C C . ALA F 1 255 ? 118.906 146.535 82.497 1.00 35.27 255 ALA C C 1
ATOM 8007 O O . ALA F 1 255 ? 118.732 145.654 81.645 1.00 42.17 255 ALA C O 1
ATOM 8009 N N . SER F 1 256 ? 118.359 147.748 82.385 1.00 32.98 256 SER C N 1
ATOM 8010 C CA . SER F 1 256 ? 117.560 148.092 81.215 1.00 32.96 256 SER C CA 1
ATOM 8011 C C . SER F 1 256 ? 118.394 148.034 79.944 1.00 37.50 256 SER C C 1
ATOM 8012 O O . SER F 1 256 ? 117.922 147.562 78.903 1.00 42.05 256 SER C O 1
ATOM 8015 N N . LEU F 1 257 ? 119.636 148.516 80.006 1.00 38.10 257 LEU C N 1
ATOM 8016 C CA . LEU F 1 257 ? 120.518 148.421 78.847 1.00 41.77 257 LEU C CA 1
ATOM 8017 C C . LEU F 1 257 ? 120.907 146.975 78.564 1.00 48.04 257 LEU C C 1
ATOM 8018 O O . LEU F 1 257 ? 120.991 146.566 77.401 1.00 48.88 257 LEU C O 1
ATOM 8023 N N . LEU F 1 258 ? 121.145 146.186 79.616 1.00 48.64 258 LEU C N 1
ATOM 8024 C CA . LEU F 1 258 ? 121.433 144.767 79.435 1.00 43.29 258 LEU C CA 1
ATOM 8025 C C . LEU F 1 258 ? 120.286 144.053 78.743 1.00 41.24 258 LEU C C 1
ATOM 8026 O O . LEU F 1 258 ? 120.508 143.083 78.012 1.00 44.50 258 LEU C O 1
ATOM 8031 N N . ALA F 1 259 ? 119.055 144.512 78.966 1.00 43.34 259 ALA C N 1
ATOM 8032 C CA . ALA F 1 259 ? 117.911 143.911 78.293 1.00 48.30 259 ALA C CA 1
ATOM 8033 C C . ALA F 1 259 ? 117.977 144.078 76.780 1.00 46.90 259 ALA C C 1
ATOM 8034 O O . ALA F 1 259 ? 117.284 143.354 76.059 1.00 50.89 259 ALA C O 1
ATOM 8036 N N . GLY F 1 260 ? 118.795 145.004 76.284 1.00 40.29 260 GLY C N 1
ATOM 8037 C CA . GLY F 1 260 ? 118.908 145.224 74.855 1.00 43.43 260 GLY C CA 1
ATOM 8038 C C . GLY F 1 260 ? 119.804 144.256 74.113 1.00 51.00 260 GLY C C 1
ATOM 8039 O O . GLY F 1 260 ? 119.867 144.318 72.882 1.00 47.25 260 GLY C O 1
ATOM 8040 N N . ILE F 1 261 ? 120.510 143.373 74.826 1.00 54.09 261 ILE C N 1
ATOM 8041 C CA . ILE F 1 261 ? 121.323 142.368 74.147 1.00 44.38 261 ILE C CA 1
ATOM 8042 C C . ILE F 1 261 ? 120.438 141.373 73.409 1.00 45.13 261 ILE C C 1
ATOM 8043 O O . ILE F 1 261 ? 120.808 140.878 72.338 1.00 44.61 261 ILE C O 1
ATOM 8048 N N . ALA F 1 262 ? 119.264 141.060 73.961 1.00 47.94 262 ALA C N 1
ATOM 8049 C CA . ALA F 1 262 ? 118.265 140.208 73.319 1.00 51.38 262 ALA C CA 1
ATOM 8050 C C . ALA F 1 262 ? 116.961 140.991 73.257 1.00 53.35 262 ALA C C 1
ATOM 8051 O O . ALA F 1 262 ? 116.151 140.942 74.196 1.00 59.66 262 ALA C O 1
ATOM 8053 N N . PRO F 1 263 ? 116.721 141.738 72.177 1.00 53.02 263 PRO C N 1
ATOM 8054 C CA . PRO F 1 263 ? 115.513 142.577 72.115 1.00 56.83 263 PRO C CA 1
ATOM 8055 C C . PRO F 1 263 ? 114.211 141.796 72.151 1.00 66.00 263 PRO C C 1
ATOM 8056 O O . PRO F 1 263 ? 113.200 142.331 72.621 1.00 68.66 263 PRO C O 1
ATOM 8060 N N . THR F 1 264 ? 114.195 140.556 71.667 1.00 63.76 264 THR C N 1
ATOM 8061 C CA . THR F 1 264 ? 112.975 139.763 71.631 1.00 60.60 264 THR C CA 1
ATOM 8062 C C . THR F 1 264 ? 112.645 139.112 72.967 1.00 59.40 264 THR C C 1
ATOM 8063 O O . THR F 1 264 ? 111.512 138.659 73.155 1.00 65.82 264 THR C O 1
ATOM 8067 N N . ARG F 1 265 ? 113.594 139.062 73.896 1.00 60.21 265 ARG C N 1
ATOM 8068 C CA . ARG F 1 265 ? 113.399 138.436 75.197 1.00 56.39 265 ARG C CA 1
ATOM 8069 C C . ARG F 1 265 ? 113.607 139.443 76.321 1.00 56.74 265 ARG C C 1
ATOM 8070 O O . ARG F 1 265 ? 113.961 139.079 77.445 1.00 59.79 265 ARG C O 1
ATOM 8078 N N . THR F 1 266 ? 113.368 140.725 76.024 1.00 57.02 266 THR C N 1
ATOM 8079 C CA . THR F 1 266 ? 113.648 141.787 76.987 1.00 56.42 266 THR C CA 1
ATOM 8080 C C . THR F 1 266 ? 112.978 141.515 78.325 1.00 56.66 266 THR C C 1
ATOM 8081 O O . THR F 1 266 ? 113.646 141.493 79.368 1.00 57.43 266 THR C O 1
ATOM 8085 N N . GLU F 1 267 ? 111.667 141.255 78.307 1.00 59.18 267 GLU C N 1
ATOM 8086 C CA . GLU F 1 267 ? 110.949 140.948 79.539 1.00 60.74 267 GLU C CA 1
ATOM 8087 C C . GLU F 1 267 ? 111.651 139.849 80.320 1.00 59.80 267 GLU C C 1
ATOM 8088 O O . GLU F 1 267 ? 111.890 139.992 81.526 1.00 58.84 267 GLU C O 1
ATOM 8094 N N . GLU F 1 268 ? 112.038 138.769 79.635 1.00 61.25 268 GLU C N 1
ATOM 8095 C CA . GLU F 1 268 ? 112.737 137.676 80.301 1.00 55.97 268 GLU C CA 1
ATOM 8096 C C . GLU F 1 268 ? 113.944 138.195 81.064 1.00 56.78 268 GLU C C 1
ATOM 8097 O O . GLU F 1 268 ? 114.067 137.971 82.276 1.00 58.07 268 GLU C O 1
ATOM 8103 N N . LEU F 1 269 ? 114.810 138.956 80.387 1.00 55.92 269 LEU C N 1
ATOM 8104 C CA . LEU F 1 269 ? 115.969 139.508 81.075 1.00 50.82 269 LEU C CA 1
ATOM 8105 C C . LEU F 1 269 ? 115.541 140.378 82.243 1.00 54.44 269 LEU C C 1
ATOM 8106 O O . LEU F 1 269 ? 116.083 140.237 83.348 1.00 57.20 269 LEU C O 1
ATOM 8111 N N . ALA F 1 270 ? 114.536 141.234 82.032 1.00 53.61 270 ALA C N 1
ATOM 8112 C CA . ALA F 1 270 ? 114.021 142.041 83.130 1.00 49.28 270 ALA C CA 1
ATOM 8113 C C . ALA F 1 270 ? 113.656 141.159 84.311 1.00 44.34 270 ALA C C 1
ATOM 8114 O O . ALA F 1 270 ? 114.087 141.416 85.443 1.00 44.68 270 ALA C O 1
ATOM 8116 N N . GLY F 1 271 ? 112.931 140.068 84.049 1.00 44.56 271 GLY C N 1
ATOM 8117 C CA . GLY F 1 271 ? 112.555 139.177 85.129 1.00 43.89 271 GLY C CA 1
ATOM 8118 C C . GLY F 1 271 ? 113.763 138.689 85.896 1.00 44.41 271 GLY C C 1
ATOM 8119 O O . GLY F 1 271 ? 113.790 138.751 87.131 1.00 46.83 271 GLY C O 1
ATOM 8120 N N . LEU F 1 272 ? 114.808 138.271 85.175 1.00 43.69 272 LEU C N 1
ATOM 8121 C CA . LEU F 1 272 ? 116.031 137.837 85.836 1.00 40.71 272 LEU C CA 1
ATOM 8122 C C . LEU F 1 272 ? 116.519 138.904 86.798 1.00 42.65 272 LEU C C 1
ATOM 8123 O O . LEU F 1 272 ? 116.716 138.639 87.991 1.00 47.26 272 LEU C O 1
ATOM 8128 N N . TRP F 1 273 ? 116.643 140.141 86.308 1.00 39.74 273 TRP C N 1
ATOM 8129 C CA . TRP F 1 273 ? 117.101 141.219 87.172 1.00 36.89 273 TRP C CA 1
ATOM 8130 C C . TRP F 1 273 ? 116.210 141.335 88.395 1.00 41.82 273 TRP C C 1
ATOM 8131 O O . TRP F 1 273 ? 116.704 141.363 89.530 1.00 43.37 273 TRP C O 1
ATOM 8142 N N . ARG F 1 274 ? 114.890 141.320 88.185 1.00 42.39 274 ARG C N 1
ATOM 8143 C CA . ARG F 1 274 ? 113.972 141.388 89.313 1.00 36.81 274 ARG C CA 1
ATOM 8144 C C . ARG F 1 274 ? 114.298 140.308 90.327 1.00 36.17 274 ARG C C 1
ATOM 8145 O O . ARG F 1 274 ? 114.511 140.604 91.511 1.00 39.70 274 ARG C O 1
ATOM 8153 N N . LEU F 1 275 ? 114.431 139.062 89.861 1.00 36.89 275 LEU C N 1
ATOM 8154 C CA . LEU F 1 275 ? 114.742 137.972 90.775 1.00 39.66 275 LEU C CA 1
ATOM 8155 C C . LEU F 1 275 ? 115.985 138.295 91.583 1.00 41.98 275 LEU C C 1
ATOM 8156 O O . LEU F 1 275 ? 115.963 138.226 92.820 1.00 43.62 275 LEU C O 1
ATOM 8161 N N . GLU F 1 276 ? 117.051 138.735 90.907 1.00 39.70 276 GLU C N 1
ATOM 8162 C CA . GLU F 1 276 ? 118.273 139.076 91.622 1.00 35.98 276 GLU C CA 1
ATOM 8163 C C . GLU F 1 276 ? 117.980 140.080 92.721 1.00 37.98 276 GLU C C 1
ATOM 8164 O O . GLU F 1 276 ? 118.258 139.818 93.900 1.00 40.80 276 GLU C O 1
ATOM 8170 N N . LYS F 1 277 ? 117.320 141.188 92.367 1.00 38.62 277 LYS C N 1
ATOM 8171 C CA . LYS F 1 277 ? 116.974 142.180 93.375 1.00 38.20 277 LYS C CA 1
ATOM 8172 C C . LYS F 1 277 ? 116.210 141.531 94.514 1.00 37.14 277 LYS C C 1
ATOM 8173 O O . LYS F 1 277 ? 116.608 141.646 95.681 1.00 36.89 277 LYS C O 1
ATOM 8179 N N . GLU F 1 278 ? 115.165 140.767 94.182 1.00 35.51 278 GLU C N 1
ATOM 8180 C CA . GLU F 1 278 ? 114.381 140.113 95.219 1.00 32.20 278 GLU C CA 1
ATOM 8181 C C . GLU F 1 278 ? 115.278 139.290 96.123 1.00 32.53 278 GLU C C 1
ATOM 8182 O O . GLU F 1 278 ? 115.267 139.472 97.349 1.00 35.90 278 GLU C O 1
ATOM 8188 N N . LEU F 1 279 ? 116.131 138.450 95.530 1.00 33.86 279 LEU C N 1
ATOM 8189 C CA . LEU F 1 279 ? 117.006 137.621 96.345 1.00 33.42 279 LEU C CA 1
ATOM 8190 C C . LEU F 1 279 ? 117.832 138.487 97.278 1.00 31.76 279 LEU C C 1
ATOM 8191 O O . LEU F 1 279 ? 117.836 138.265 98.496 1.00 34.97 279 LEU C O 1
ATOM 8196 N N . ALA F 1 280 ? 118.455 139.538 96.736 1.00 28.45 280 ALA C N 1
ATOM 8197 C CA . ALA F 1 280 ? 119.232 140.436 97.577 1.00 25.94 280 ALA C CA 1
ATOM 8198 C C . ALA F 1 280 ? 118.385 140.934 98.732 1.00 29.10 280 ALA C C 1
ATOM 8199 O O . ALA F 1 280 ? 118.732 140.730 99.904 1.00 33.91 280 ALA C O 1
ATOM 8201 N N . THR F 1 281 ? 117.209 141.485 98.417 1.00 30.95 281 THR C N 1
ATOM 8202 C CA . THR F 1 281 ? 116.326 141.971 99.468 1.00 30.38 281 THR C CA 1
ATOM 8203 C C . THR F 1 281 ? 116.062 140.875 100.481 1.00 30.01 281 THR C C 1
ATOM 8204 O O . THR F 1 281 ? 116.305 141.058 101.681 1.00 36.36 281 THR C O 1
ATOM 8208 N N . ALA F 1 282 ? 115.664 139.695 99.999 1.00 28.74 282 ALA C N 1
ATOM 8209 C CA . ALA F 1 282 ? 115.357 138.605 100.910 1.00 27.05 282 ALA C CA 1
ATOM 8210 C C . ALA F 1 282 ? 116.543 138.312 101.809 1.00 28.92 282 ALA C C 1
ATOM 8211 O O . ALA F 1 282 ? 116.399 138.264 103.038 1.00 34.80 282 ALA C O 1
ATOM 8213 N N . HIS F 1 283 ? 117.739 138.206 101.223 1.00 30.15 283 HIS C N 1
ATOM 8214 C CA . HIS F 1 283 ? 118.906 137.895 102.035 1.00 31.88 283 HIS C CA 1
ATOM 8215 C C . HIS F 1 283 ? 119.108 138.958 103.098 1.00 34.85 283 HIS C C 1
ATOM 8216 O O . HIS F 1 283 ? 119.296 138.636 104.279 1.00 40.46 283 HIS C O 1
ATOM 8223 N N . ALA F 1 284 ? 118.995 140.232 102.711 1.00 31.72 284 ALA C N 1
ATOM 8224 C CA . ALA F 1 284 ? 119.127 141.297 103.693 1.00 33.15 284 ALA C CA 1
ATOM 8225 C C . ALA F 1 284 ? 118.123 141.105 104.815 1.00 35.92 284 ALA C C 1
ATOM 8226 O O . ALA F 1 284 ? 118.493 141.109 105.996 1.00 41.83 284 ALA C O 1
ATOM 8228 N N . ALA F 1 285 ? 116.862 140.847 104.460 1.00 35.68 285 ALA C N 1
ATOM 8229 C CA . ALA F 1 285 ? 115.850 140.626 105.482 1.00 36.36 285 ALA C CA 1
ATOM 8230 C C . ALA F 1 285 ? 116.283 139.518 106.425 1.00 35.64 285 ALA C C 1
ATOM 8231 O O . ALA F 1 285 ? 116.227 139.680 107.651 1.00 37.86 285 ALA C O 1
ATOM 8233 N N . HIS F 1 286 ? 116.789 138.414 105.872 1.00 35.46 286 HIS C N 1
ATOM 8234 C CA . HIS F 1 286 ? 117.218 137.315 106.722 1.00 35.79 286 HIS C CA 1
ATOM 8235 C C . HIS F 1 286 ? 118.322 137.765 107.666 1.00 38.38 286 HIS C C 1
ATOM 8236 O O . HIS F 1 286 ? 118.243 137.530 108.878 1.00 44.84 286 HIS C O 1
ATOM 8243 N N . GLU F 1 287 ? 119.326 138.474 107.143 1.00 36.79 287 GLU C N 1
ATOM 8244 C CA . GLU F 1 287 ? 120.415 138.905 108.009 1.00 36.02 287 GLU C CA 1
ATOM 8245 C C . GLU F 1 287 ? 119.949 139.982 108.975 1.00 36.94 287 GLU C C 1
ATOM 8246 O O . GLU F 1 287 ? 120.590 140.208 110.007 1.00 39.42 287 GLU C O 1
ATOM 8252 N N . ALA F 1 288 ? 118.838 140.650 108.663 1.00 38.63 288 ALA C N 1
ATOM 8253 C CA . ALA F 1 288 ? 118.254 141.572 109.627 1.00 38.26 288 ALA C CA 1
ATOM 8254 C C . ALA F 1 288 ? 117.493 140.816 110.706 1.00 37.03 288 ALA C C 1
ATOM 8255 O O . ALA F 1 288 ? 117.467 141.237 111.868 1.00 37.54 288 ALA C O 1
ATOM 8257 N N . ALA F 1 289 ? 116.869 139.694 110.341 1.00 38.12 289 ALA C N 1
ATOM 8258 C CA . ALA F 1 289 ? 116.050 138.968 111.303 1.00 36.26 289 ALA C CA 1
ATOM 8259 C C . ALA F 1 289 ? 116.899 138.172 112.281 1.00 34.40 289 ALA C C 1
ATOM 8260 O O . ALA F 1 289 ? 116.536 138.046 113.455 1.00 37.24 289 ALA C O 1
ATOM 8262 N N . ARG F 1 290 ? 118.025 137.632 111.824 1.00 33.03 290 ARG C N 1
ATOM 8263 C CA . ARG F 1 290 ? 118.860 136.759 112.646 1.00 32.99 290 ARG C CA 1
ATOM 8264 C C . ARG F 1 290 ? 119.961 137.599 113.278 1.00 37.28 290 ARG C C 1
ATOM 8265 O O . ARG F 1 290 ? 121.061 137.730 112.741 1.00 44.30 290 ARG C O 1
ATOM 8273 N N . TRP F 1 291 ? 119.659 138.182 114.436 1.00 31.71 291 TRP C N 1
ATOM 8274 C CA . TRP F 1 291 ? 120.639 138.931 115.207 1.00 29.35 291 TRP C CA 1
ATOM 8275 C C . TRP F 1 291 ? 121.215 138.119 116.357 1.00 31.71 291 TRP C C 1
ATOM 8276 O O . TRP F 1 291 ? 121.886 138.682 117.227 1.00 34.95 291 TRP C O 1
ATOM 8287 N N . THR F 1 292 ? 120.965 136.812 116.385 1.00 32.85 292 THR C N 1
ATOM 8288 C CA . THR F 1 292 ? 121.437 135.942 117.463 1.00 29.40 292 THR C CA 1
ATOM 8289 C C . THR F 1 292 ? 121.919 134.643 116.819 1.00 33.64 292 THR C C 1
ATOM 8290 O O . THR F 1 292 ? 121.140 133.704 116.633 1.00 41.99 292 THR C O 1
ATOM 8294 N N . ARG F 1 293 ? 123.229 134.597 116.464 1.00 30.34 293 ARG C N 1
ATOM 8295 C CA . ARG F 1 293 ? 123.778 133.407 115.831 1.00 34.90 293 ARG C CA 1
ATOM 8296 C C . ARG F 1 293 ? 124.352 132.456 116.875 1.00 35.80 293 ARG C C 1
ATOM 8297 O O . ARG F 1 293 ? 124.825 132.892 117.928 1.00 35.44 293 ARG C O 1
ATOM 8305 N N . PRO F 1 294 ? 124.327 131.153 116.605 1.00 38.39 294 PRO C N 1
ATOM 8306 C CA . PRO F 1 294 ? 124.921 130.199 117.546 1.00 31.47 294 PRO C CA 1
ATOM 8307 C C . PRO F 1 294 ? 126.422 130.062 117.375 1.00 34.60 294 PRO C C 1
ATOM 8308 O O . PRO F 1 294 ? 126.925 129.955 116.252 1.00 41.76 294 PRO C O 1
ATOM 8312 N N . MET F 1 295 ? 127.146 130.067 118.489 1.00 30.33 295 MET C N 1
ATOM 8313 C CA . MET F 1 295 ? 128.574 129.753 118.485 1.00 31.22 295 MET C CA 1
ATOM 8314 C C . MET F 1 295 ? 128.852 129.021 119.797 1.00 30.79 295 MET C C 1
ATOM 8315 O O . MET F 1 295 ? 129.173 129.639 120.813 1.00 38.00 295 MET C O 1
ATOM 8320 N N . LEU F 1 296 ? 128.735 127.700 119.754 1.00 26.83 296 LEU C N 1
ATOM 8321 C CA . LEU F 1 296 ? 128.775 126.904 120.968 1.00 27.78 296 LEU C CA 1
ATOM 8322 C C . LEU F 1 296 ? 130.208 126.682 121.425 1.00 27.04 296 LEU C C 1
ATOM 8323 O O . LEU F 1 296 ? 131.138 126.607 120.618 1.00 31.97 296 LEU C O 1
ATOM 8328 N N . SER F 1 297 ? 130.378 126.576 122.736 1.00 20.39 297 SER C N 1
ATOM 8329 C CA . SER F 1 297 ? 131.688 126.424 123.343 1.00 21.96 297 SER C CA 1
ATOM 8330 C C . SER F 1 297 ? 131.841 125.037 123.946 1.00 24.55 297 SER C C 1
ATOM 8331 O O . SER F 1 297 ? 130.863 124.378 124.301 1.00 28.97 297 SER C O 1
ATOM 8334 N N . MET F 1 298 ? 133.096 124.606 124.049 1.00 27.06 298 MET C N 1
ATOM 8335 C CA . MET F 1 298 ? 133.412 123.293 124.595 1.00 26.57 298 MET C CA 1
ATOM 8336 C C . MET F 1 298 ? 133.010 123.189 126.063 1.00 28.81 298 MET C C 1
ATOM 8337 O O . MET F 1 298 ? 132.251 122.290 126.453 1.00 33.32 298 MET C O 1
ATOM 8342 N N . HIS F 1 299 ? 133.482 124.128 126.887 1.00 27.41 299 HIS C N 1
ATOM 8343 C CA . HIS F 1 299 ? 133.366 123.955 128.330 1.00 29.83 299 HIS C CA 1
ATOM 8344 C C . HIS F 1 299 ? 131.939 124.177 128.808 1.00 33.02 299 HIS C C 1
ATOM 8345 O O . HIS F 1 299 ? 131.477 123.483 129.717 1.00 37.65 299 HIS C O 1
ATOM 8352 N N . GLU F 1 300 ? 131.227 125.137 128.221 1.00 31.96 300 GLU C N 1
ATOM 8353 C CA . GLU F 1 300 ? 129.851 125.378 128.642 1.00 33.50 300 GLU C CA 1
ATOM 8354 C C . GLU F 1 300 ? 128.955 124.188 128.322 1.00 32.81 300 GLU C C 1
ATOM 8355 O O . GLU F 1 300 ? 128.149 123.768 129.161 1.00 38.32 300 GLU C O 1
ATOM 8361 N N . GLN F 1 301 ? 129.085 123.626 127.120 1.00 28.17 301 GLN C N 1
ATOM 8362 C CA . GLN F 1 301 ? 128.284 122.460 126.764 1.00 24.93 301 GLN C CA 1
ATOM 8363 C C . GLN F 1 301 ? 128.650 121.256 127.622 1.00 27.82 301 GLN C C 1
ATOM 8364 O O . GLN F 1 301 ? 127.765 120.510 128.063 1.00 34.10 301 GLN C O 1
ATOM 8370 N N . LEU F 1 302 ? 129.946 121.049 127.874 1.00 26.73 302 LEU C N 1
ATOM 8371 C CA . LEU F 1 302 ? 130.342 119.947 128.744 1.00 25.34 302 LEU C CA 1
ATOM 8372 C C . LEU F 1 302 ? 129.790 120.131 130.149 1.00 27.47 302 LEU C C 1
ATOM 8373 O O . LEU F 1 302 ? 129.310 119.172 130.767 1.00 34.49 302 LEU C O 1
ATOM 8378 N N . SER F 1 303 ? 129.847 121.357 130.671 1.00 24.86 303 SER C N 1
ATOM 8379 C CA . SER F 1 303 ? 129.323 121.626 132.002 1.00 27.01 303 SER C CA 1
ATOM 8380 C C . SER F 1 303 ? 127.828 121.370 132.060 1.00 26.93 303 SER C C 1
ATOM 8381 O O . SER F 1 303 ? 127.332 120.778 133.023 1.00 34.57 303 SER C O 1
ATOM 8384 N N . LEU F 1 304 ? 127.095 121.794 131.032 1.00 24.80 304 LEU C N 1
ATOM 8385 C CA . LEU F 1 304 ? 125.653 121.576 131.008 1.00 23.12 304 LEU C CA 1
ATOM 8386 C C . LEU F 1 304 ? 125.323 120.088 130.973 1.00 26.44 304 LEU C C 1
ATOM 8387 O O . LEU F 1 304 ? 124.449 119.616 131.712 1.00 31.30 304 LEU C O 1
ATOM 8392 N N . VAL F 1 305 ? 126.020 119.330 130.124 1.00 24.15 305 VAL C N 1
ATOM 8393 C CA . VAL F 1 305 ? 125.740 117.901 130.001 1.00 20.73 305 VAL C CA 1
ATOM 8394 C C . VAL F 1 305 ? 126.058 117.180 131.306 1.00 26.82 305 VAL C C 1
ATOM 8395 O O . VAL F 1 305 ? 125.273 116.351 131.789 1.00 33.02 305 VAL C O 1
ATOM 8399 N N . LEU F 1 306 ? 127.215 117.488 131.900 1.00 28.05 306 LEU C N 1
ATOM 8400 C CA . LEU F 1 306 ? 127.592 116.850 133.155 1.00 29.82 306 LEU C CA 1
ATOM 8401 C C . LEU F 1 306 ? 126.627 117.223 134.271 1.00 30.71 306 LEU C C 1
ATOM 8402 O O . LEU F 1 306 ? 126.273 116.381 135.105 1.00 35.48 306 LEU C O 1
ATOM 8407 N N . LEU F 1 307 ? 126.196 118.485 134.305 1.00 28.33 307 LEU C N 1
ATOM 8408 C CA . LEU F 1 307 ? 125.237 118.921 135.308 1.00 29.92 307 LEU C CA 1
ATOM 8409 C C . LEU F 1 307 ? 123.923 118.172 135.167 1.00 28.94 307 LEU C C 1
ATOM 8410 O O . LEU F 1 307 ? 123.341 117.734 136.164 1.00 35.25 307 LEU C O 1
ATOM 8415 N N . LEU F 1 308 ? 123.445 118.001 133.933 1.00 22.27 308 LEU C N 1
ATOM 8416 C CA . LEU F 1 308 ? 122.211 117.253 133.728 1.00 20.49 308 LEU C CA 1
ATOM 8417 C C . LEU F 1 308 ? 122.352 115.810 134.182 1.00 24.91 308 LEU C C 1
ATOM 8418 O O . LEU F 1 308 ? 121.463 115.273 134.855 1.00 33.30 308 LEU C O 1
ATOM 8423 N N . ILE F 1 309 ? 123.455 115.160 133.807 1.00 22.82 309 ILE C N 1
ATOM 8424 C CA . ILE F 1 309 ? 123.630 113.754 134.160 1.00 22.93 309 ILE C CA 1
ATOM 8425 C C . ILE F 1 309 ? 123.714 113.588 135.671 1.00 29.57 309 ILE C C 1
ATOM 8426 O O . ILE F 1 309 ? 123.082 112.694 136.245 1.00 32.52 309 ILE C O 1
ATOM 8431 N N . LEU F 1 310 ? 124.488 114.446 136.340 1.00 30.31 310 LEU C N 1
ATOM 8432 C CA . LEU F 1 310 ? 124.591 114.368 137.794 1.00 27.13 310 LEU C CA 1
ATOM 8433 C C . LEU F 1 310 ? 123.252 114.649 138.462 1.00 28.63 310 LEU C C 1
ATOM 8434 O O . LEU F 1 310 ? 122.879 113.973 139.428 1.00 33.68 310 LEU C O 1
ATOM 8439 N N . ALA F 1 311 ? 122.515 115.645 137.964 1.00 31.80 311 ALA C N 1
ATOM 8440 C CA . ALA F 1 311 ? 121.229 115.984 138.559 1.00 31.50 311 ALA C CA 1
ATOM 8441 C C . ALA F 1 311 ? 120.245 114.833 138.433 1.00 29.04 311 ALA C C 1
ATOM 8442 O O . ALA F 1 311 ? 119.531 114.511 139.389 1.00 35.09 311 ALA C O 1
ATOM 8444 N N . PHE F 1 312 ? 120.197 114.189 137.268 1.00 24.26 312 PHE C N 1
ATOM 8445 C CA . PHE F 1 312 ? 119.257 113.088 137.105 1.00 27.02 312 PHE C CA 1
ATOM 8446 C C . PHE F 1 312 ? 119.709 111.843 137.858 1.00 26.95 312 PHE C C 1
ATOM 8447 O O . PHE F 1 312 ? 118.868 111.073 138.339 1.00 30.65 312 PHE C O 1
ATOM 8455 N N . GLY F 1 313 ? 121.020 111.637 137.996 1.00 25.30 313 GLY C N 1
ATOM 8456 C CA . GLY F 1 313 ? 121.492 110.581 138.873 1.00 28.52 313 GLY C CA 1
ATOM 8457 C C . GLY F 1 313 ? 121.074 110.805 140.312 1.00 31.55 313 GLY C C 1
ATOM 8458 O O . GLY F 1 313 ? 120.667 109.870 141.004 1.00 35.77 313 GLY C O 1
ATOM 8459 N N . ILE F 1 314 ? 121.157 112.053 140.777 1.00 30.33 314 ILE C N 1
ATOM 8460 C CA . ILE F 1 314 ? 120.670 112.388 142.112 1.00 26.39 314 ILE C CA 1
ATOM 8461 C C . ILE F 1 314 ? 119.171 112.138 142.209 1.00 30.57 314 ILE C C 1
ATOM 8462 O O . ILE F 1 314 ? 118.683 111.574 143.195 1.00 32.96 314 ILE C O 1
ATOM 8467 N N . ILE F 1 315 ? 118.424 112.532 141.176 1.00 27.83 315 ILE C N 1
ATOM 8468 C CA . ILE F 1 315 ? 116.974 112.355 141.176 1.00 25.21 315 ILE C CA 1
ATOM 8469 C C . ILE F 1 315 ? 116.613 110.879 141.281 1.00 26.42 315 ILE C C 1
ATOM 8470 O O . ILE F 1 315 ? 115.636 110.509 141.942 1.00 31.85 315 ILE C O 1
ATOM 8475 N N . PHE F 1 316 ? 117.385 110.013 140.629 1.00 26.30 316 PHE C N 1
ATOM 8476 C CA . PHE F 1 316 ? 117.079 108.588 140.667 1.00 27.22 316 PHE C CA 1
ATOM 8477 C C . PHE F 1 316 ? 117.665 107.880 141.883 1.00 31.04 316 PHE C C 1
ATOM 8478 O O . PHE F 1 316 ? 117.202 106.787 142.223 1.00 33.08 316 PHE C O 1
ATOM 8486 N N . GLU F 1 317 ? 118.663 108.466 142.543 1.00 33.41 317 GLU C N 1
ATOM 8487 C CA . GLU F 1 317 ? 119.332 107.815 143.664 1.00 33.94 317 GLU C CA 1
ATOM 8488 C C . GLU F 1 317 ? 118.791 108.245 145.021 1.00 35.84 317 GLU C C 1
ATOM 8489 O O . GLU F 1 317 ? 118.487 107.390 145.858 1.00 37.05 317 GLU C O 1
ATOM 8495 N N . LEU F 1 318 ? 118.684 109.553 145.264 1.00 31.97 318 LEU C N 1
ATOM 8496 C CA . LEU F 1 318 ? 118.290 110.034 146.587 1.00 25.06 318 LEU C CA 1
ATOM 8497 C C . LEU F 1 318 ? 116.945 109.486 147.041 1.00 26.35 318 LEU C C 1
ATOM 8498 O O . LEU F 1 318 ? 116.843 109.057 148.203 1.00 34.93 318 LEU C O 1
ATOM 8503 N N . PRO F 1 319 ? 115.886 109.479 146.223 1.00 22.81 319 PRO C N 1
ATOM 8504 C CA . PRO F 1 319 ? 114.655 108.806 146.663 1.00 25.50 319 PRO C CA 1
ATOM 8505 C C . PRO F 1 319 ? 114.853 107.343 147.009 1.00 32.27 319 PRO C C 1
ATOM 8506 O O . PRO F 1 319 ? 114.309 106.875 148.015 1.00 37.07 319 PRO C O 1
ATOM 8510 N N . LEU F 1 320 ? 115.642 106.609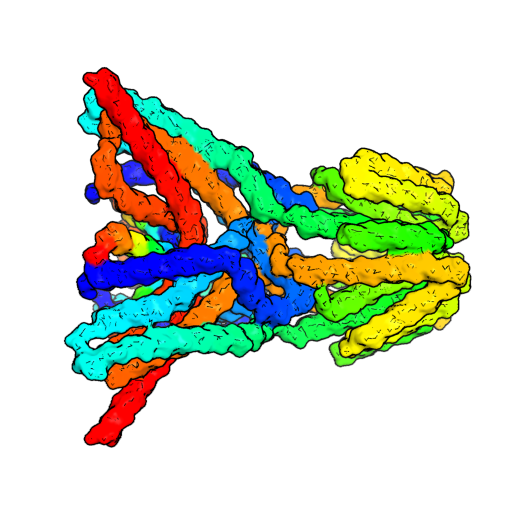 146.222 1.00 34.74 320 LEU C N 1
ATOM 8511 C CA . LEU F 1 320 ? 115.833 105.189 146.500 1.00 28.99 320 LEU C CA 1
ATOM 8512 C C . LEU F 1 320 ? 116.656 104.978 147.764 1.00 32.86 320 LEU C C 1
ATOM 8513 O O . LEU F 1 320 ? 116.339 104.101 148.575 1.00 41.16 320 LEU C O 1
ATOM 8518 N N . VAL F 1 321 ? 117.713 105.771 147.950 1.00 30.38 321 VAL C N 1
ATOM 8519 C CA . VAL F 1 321 ? 118.518 105.660 149.163 1.00 31.94 321 VAL C CA 1
ATOM 8520 C C . VAL F 1 321 ? 117.680 105.996 150.389 1.00 36.57 321 VAL C C 1
ATOM 8521 O O . VAL F 1 321 ? 117.732 105.294 151.408 1.00 44.31 321 VAL C O 1
ATOM 8525 N N . MET F 1 322 ? 116.891 107.070 150.310 1.00 32.17 322 MET C N 1
ATOM 8526 C CA . MET F 1 322 ? 116.048 107.455 151.435 1.00 29.03 322 MET C CA 1
ATOM 8527 C C . MET F 1 322 ? 115.010 106.386 151.741 1.00 31.90 322 MET C C 1
ATOM 8528 O O . MET F 1 322 ? 114.774 106.057 152.907 1.00 37.51 322 MET C O 1
ATOM 8533 N N . ALA F 1 323 ? 114.383 105.824 150.706 1.00 32.98 323 ALA C N 1
ATOM 8534 C CA . ALA F 1 323 ? 113.404 104.768 150.926 1.00 35.86 323 ALA C CA 1
ATOM 8535 C C . ALA F 1 323 ? 114.049 103.543 151.556 1.00 41.60 323 ALA C C 1
ATOM 8536 O O . ALA F 1 323 ? 113.475 102.928 152.460 1.00 46.25 323 ALA C O 1
ATOM 8538 N N . LEU F 1 324 ? 115.239 103.165 151.084 1.00 40.29 324 LEU C N 1
ATOM 8539 C CA . LEU F 1 324 ? 115.911 101.994 151.634 1.00 44.07 324 LEU C CA 1
ATOM 8540 C C . LEU F 1 324 ? 116.298 102.216 153.090 1.00 51.92 324 LEU C C 1
ATOM 8541 O O . LEU F 1 324 ? 116.217 101.291 153.906 1.00 58.61 324 LEU C O 1
ATOM 8546 N N . LEU F 1 325 ? 116.730 103.431 153.433 1.00 50.83 325 LEU C N 1
ATOM 8547 C CA . LEU F 1 325 ? 116.967 103.751 154.837 1.00 51.17 325 LEU C CA 1
ATOM 8548 C C . LEU F 1 325 ? 115.671 103.687 155.636 1.00 53.72 325 LEU C C 1
ATOM 8549 O O . LEU F 1 325 ? 115.667 103.253 156.793 1.00 56.70 325 LEU C O 1
ATOM 8554 N N . GLY F 1 326 ? 114.559 104.114 155.032 1.00 49.21 326 GLY C N 1
ATOM 8555 C CA . GLY F 1 326 ? 113.288 104.106 155.735 1.00 48.20 326 GLY C CA 1
ATOM 8556 C C . GLY F 1 326 ? 112.719 102.720 155.958 1.00 52.72 326 GLY C C 1
ATOM 8557 O O . GLY F 1 326 ? 111.957 102.509 156.905 1.00 59.16 326 GLY C O 1
ATOM 8558 N N . VAL F 1 327 ? 113.057 101.766 155.088 1.00 45.33 327 VAL C N 1
ATOM 8559 C CA . VAL F 1 327 ? 112.598 100.392 155.295 1.00 49.29 327 VAL C CA 1
ATOM 8560 C C . VAL F 1 327 ? 113.142 99.845 156.607 1.00 56.32 327 VAL C C 1
ATOM 8561 O O . VAL F 1 327 ? 112.417 99.218 157.388 1.00 57.58 327 VAL C O 1
ATOM 8565 N N . VAL F 1 328 ? 114.427 100.069 156.868 1.00 58.26 328 VAL C N 1
ATOM 8566 C CA . VAL F 1 328 ? 115.007 99.657 158.140 1.00 55.64 328 VAL C CA 1
ATOM 8567 C C . VAL F 1 328 ? 114.839 100.733 159.210 1.00 52.30 328 VAL C C 1
ATOM 8568 O O . VAL F 1 328 ? 114.669 100.409 160.389 1.00 58.50 328 VAL C O 1
ATOM 8572 N N . GLY F 1 329 ? 114.882 102.004 158.824 1.00 50.36 329 GLY C N 1
ATOM 8573 C CA . GLY F 1 329 ? 114.626 103.102 159.733 1.00 51.42 329 GLY C CA 1
ATOM 8574 C C . GLY F 1 329 ? 115.888 103.774 160.226 1.00 49.55 329 GLY C C 1
ATOM 8575 O O . GLY F 1 329 ? 116.504 103.329 161.198 1.00 52.30 329 GLY C O 1
ATOM 8576 N N . VAL F 1 330 ? 116.279 104.855 159.557 1.00 50.16 330 VAL C N 1
ATOM 8577 C CA . VAL F 1 330 ? 117.352 105.723 160.021 1.00 53.15 330 VAL C CA 1
ATOM 8578 C C . VAL F 1 330 ? 116.828 107.150 159.977 1.00 59.69 330 VAL C C 1
ATOM 8579 O O . VAL F 1 330 ? 117.274 108.021 160.733 1.00 61.29 330 VAL C O 1
ATOM 8583 N N . VAL F 1 331 ? 115.848 107.384 159.108 1.00 60.78 331 VAL C N 1
ATOM 8584 C CA . VAL F 1 331 ? 115.259 108.706 158.907 1.00 58.31 331 VAL C CA 1
ATOM 8585 C C . VAL F 1 331 ? 113.744 108.527 158.963 1.00 55.73 331 VAL C C 1
ATOM 8586 O O . VAL F 1 331 ? 113.102 108.176 157.969 1.00 59.30 331 VAL C O 1
ATOM 8590 N N . LYS F 1 332 ? 113.166 108.758 160.136 1.00 52.72 332 LYS C N 1
ATOM 8591 C CA . LYS F 1 332 ? 111.721 108.753 160.267 1.00 53.04 332 LYS C CA 1
ATOM 8592 C C . LYS F 1 332 ? 111.140 110.003 159.612 1.00 58.76 332 LYS C C 1
ATOM 8593 O O . LYS F 1 332 ? 111.837 110.993 159.374 1.00 63.86 332 LYS C O 1
ATOM 8599 N N . SER F 1 333 ? 109.844 109.942 159.301 1.00 55.76 333 SER C N 1
ATOM 8600 C CA . SER F 1 333 ? 109.185 111.076 158.666 1.00 54.48 333 SER C CA 1
ATOM 8601 C C . SER F 1 333 ? 109.226 112.319 159.544 1.00 59.77 333 SER C C 1
ATOM 8602 O O . SER F 1 333 ? 109.220 113.441 159.027 1.00 62.92 333 SER C O 1
ATOM 8605 N N . SER F 1 334 ? 109.256 112.143 160.866 1.00 61.82 334 SER C N 1
ATOM 8606 C CA . SER F 1 334 ? 109.269 113.292 161.767 1.00 64.14 334 SER C CA 1
ATOM 8607 C C . SER F 1 334 ? 110.530 114.126 161.576 1.00 59.09 334 SER C C 1
ATOM 8608 O O . SER F 1 334 ? 110.470 115.360 161.515 1.00 64.75 334 SER C O 1
ATOM 8611 N N . TRP F 1 335 ? 111.685 113.464 161.477 1.00 56.23 335 TRP C N 1
ATOM 8612 C CA . TRP F 1 335 ? 112.935 114.185 161.270 1.00 60.11 335 TRP C CA 1
ATOM 8613 C C . TRP F 1 335 ? 112.926 114.931 159.943 1.00 68.02 335 TRP C C 1
ATOM 8614 O O . TRP F 1 335 ? 113.376 116.081 159.864 1.00 71.40 335 TRP C O 1
ATOM 8625 N N . LEU F 1 336 ? 112.419 114.290 158.888 1.00 69.87 336 LEU C N 1
ATOM 8626 C CA . LEU F 1 336 ? 112.356 114.938 157.582 1.00 70.64 336 LEU C CA 1
ATOM 8627 C C . LEU F 1 336 ? 111.433 116.150 157.608 1.00 71.93 336 LEU C C 1
ATOM 8628 O O . LEU F 1 336 ? 111.766 117.206 157.058 1.00 74.38 336 LEU C O 1
ATOM 8633 N N . PHE F 1 337 ? 110.269 116.019 158.246 1.00 66.57 337 PHE C N 1
ATOM 8634 C CA . PHE F 1 337 ? 109.352 117.150 158.337 1.00 68.93 337 PHE C CA 1
ATOM 8635 C C . PHE F 1 337 ? 109.968 118.289 159.139 1.00 67.91 337 PHE C C 1
ATOM 8636 O O . PHE F 1 337 ? 109.800 119.464 158.793 1.00 69.71 337 PHE C O 1
ATOM 8644 N N . ARG F 1 338 ? 110.684 117.960 160.214 1.00 66.97 338 ARG C N 1
ATOM 8645 C CA . ARG F 1 338 ? 111.327 118.993 161.018 1.00 66.65 338 ARG C CA 1
ATOM 8646 C C . ARG F 1 338 ? 112.427 119.704 160.243 1.00 67.64 338 ARG C C 1
ATOM 8647 O O . ARG F 1 338 ? 112.565 120.928 160.335 1.00 74.55 338 ARG C O 1
ATOM 8655 N N . TYR F 1 339 ? 113.219 118.959 159.474 1.00 67.85 339 TYR C N 1
ATOM 8656 C CA . TYR F 1 339 ? 114.406 119.505 158.834 1.00 76.33 339 TYR C CA 1
ATOM 8657 C C . TYR F 1 339 ? 114.218 119.782 157.348 1.00 73.00 339 TYR C C 1
ATOM 8658 O O . TYR F 1 339 ? 115.213 119.906 156.631 1.00 75.06 339 TYR C O 1
ATOM 8667 N N . GLN F 1 340 ? 112.975 119.839 156.863 1.00 66.55 340 GLN C N 1
ATOM 8668 C CA . GLN F 1 340 ? 112.743 120.106 155.446 1.00 70.65 340 GLN C CA 1
ATOM 8669 C C . GLN F 1 340 ? 113.374 121.418 154.990 1.00 74.71 340 GLN C C 1
ATOM 8670 O O . GLN F 1 340 ? 114.006 121.474 153.929 1.00 76.98 340 GLN C O 1
ATOM 8676 N N . ARG F 1 341 ? 113.204 122.486 155.769 1.00 72.32 341 ARG C N 1
ATOM 8677 C CA . ARG F 1 341 ? 113.724 123.790 155.365 1.00 65.85 341 ARG C CA 1
ATOM 8678 C C . ARG F 1 341 ? 115.249 123.794 155.330 1.00 69.75 341 ARG C C 1
ATOM 8679 O O . ARG F 1 341 ? 115.863 124.282 154.370 1.00 73.18 341 ARG C O 1
ATOM 8687 N N . HIS F 1 342 ? 115.880 123.239 156.367 1.00 72.63 342 HIS C N 1
ATOM 8688 C CA . HIS F 1 342 ? 117.336 123.160 156.385 1.00 74.28 342 HIS C CA 1
ATOM 8689 C C . HIS F 1 342 ? 117.857 122.274 155.264 1.00 73.23 342 HIS C C 1
ATOM 8690 O O . HIS F 1 342 ? 118.912 122.559 154.687 1.00 72.96 342 HIS C O 1
ATOM 8697 N N . ALA F 1 343 ? 117.137 121.198 154.943 1.00 73.65 343 ALA C N 1
ATOM 8698 C CA . ALA F 1 343 ? 117.541 120.336 153.840 1.00 70.96 343 ALA C CA 1
ATOM 8699 C C . ALA F 1 343 ? 117.440 121.065 152.510 1.00 66.99 343 ALA C C 1
ATOM 8700 O O . ALA F 1 343 ? 118.307 120.911 151.645 1.00 70.74 343 ALA C O 1
ATOM 8702 N N . PHE F 1 344 ? 116.386 121.860 152.326 1.00 67.00 344 PHE C N 1
ATOM 8703 C CA . PHE F 1 344 ? 116.282 122.667 151.116 1.00 72.69 344 PHE C CA 1
ATOM 8704 C C . PHE F 1 344 ? 117.450 123.636 151.012 1.00 68.68 344 PHE C C 1
ATOM 8705 O O . PHE F 1 344 ? 118.043 123.796 149.937 1.00 71.40 344 PHE C O 1
ATOM 8713 N N . VAL F 1 345 ? 117.808 124.277 152.124 1.00 63.20 345 VAL C N 1
ATOM 8714 C CA . VAL F 1 345 ? 118.917 125.227 152.100 1.00 59.09 345 VAL C CA 1
ATOM 8715 C C . VAL F 1 345 ? 120.225 124.519 151.768 1.00 58.40 345 VAL C C 1
ATOM 8716 O O . VAL F 1 345 ? 121.020 125.002 150.953 1.00 63.88 345 VAL C O 1
ATOM 8720 N N . VAL F 1 346 ? 120.476 123.369 152.400 1.00 57.63 346 VAL C N 1
ATOM 8721 C CA . VAL F 1 346 ? 121.739 122.673 152.171 1.00 60.95 346 VAL C CA 1
ATOM 8722 C C . VAL F 1 346 ? 121.804 122.141 150.745 1.00 58.57 346 VAL C C 1
ATOM 8723 O O . VAL F 1 346 ? 122.870 122.137 150.119 1.00 62.73 346 VAL C O 1
ATOM 8727 N N . ALA F 1 347 ? 120.666 121.712 150.196 1.00 55.80 347 ALA C N 1
ATOM 8728 C CA . ALA F 1 347 ? 120.632 121.315 148.795 1.00 58.51 347 ALA C CA 1
ATOM 8729 C C . ALA F 1 347 ? 120.917 122.501 147.887 1.00 57.77 347 ALA C C 1
ATOM 8730 O O . ALA F 1 347 ? 121.579 122.356 146.855 1.00 63.57 347 ALA C O 1
ATOM 8732 N N . LEU F 1 348 ? 120.422 123.683 148.252 1.00 54.58 348 LEU C N 1
ATOM 8733 C CA . LEU F 1 348 ? 120.684 124.866 147.441 1.00 56.43 348 LEU C CA 1
ATOM 8734 C C . LEU F 1 348 ? 122.162 125.242 147.477 1.00 58.35 348 LEU C C 1
ATOM 8735 O O . LEU F 1 348 ? 122.739 125.616 146.449 1.00 63.57 348 LEU C O 1
ATOM 8740 N N . ILE F 1 349 ? 122.797 125.137 148.647 1.00 55.59 349 ILE C N 1
ATOM 8741 C CA . ILE F 1 349 ? 124.236 125.390 148.718 1.00 58.36 349 ILE C CA 1
ATOM 8742 C C . ILE F 1 349 ? 125.005 124.348 147.914 1.00 62.34 349 ILE C C 1
ATOM 8743 O O . ILE F 1 349 ? 126.002 124.666 147.256 1.00 67.12 349 ILE C O 1
ATOM 8748 N N . ALA F 1 350 ? 124.569 123.086 147.962 1.00 59.58 350 ALA C N 1
ATOM 8749 C CA . ALA F 1 350 ? 125.228 122.052 147.169 1.00 58.45 350 ALA C CA 1
ATOM 8750 C C . ALA F 1 350 ? 125.101 122.338 145.679 1.00 60.56 350 ALA C C 1
ATOM 8751 O O . ALA F 1 350 ? 126.059 122.158 144.917 1.00 66.36 350 ALA C O 1
ATOM 8753 N N . ALA F 1 351 ? 123.921 122.784 145.247 1.00 58.29 351 ALA C N 1
ATOM 8754 C CA . ALA F 1 351 ? 123.723 123.152 143.851 1.00 58.98 351 ALA C CA 1
ATOM 8755 C C . ALA F 1 351 ? 124.607 124.328 143.465 1.00 61.36 351 ALA C C 1
ATOM 8756 O O . ALA F 1 351 ? 125.148 124.370 142.354 1.00 67.60 351 ALA C O 1
ATOM 8758 N N . ALA F 1 352 ? 124.757 125.298 144.368 1.00 60.80 352 ALA C N 1
ATOM 8759 C CA . ALA F 1 352 ? 125.662 126.413 144.109 1.00 65.74 352 ALA C CA 1
ATOM 8760 C C . ALA F 1 352 ? 127.099 125.931 143.962 1.00 63.91 352 ALA C C 1
ATOM 8761 O O . ALA F 1 352 ? 127.841 126.414 143.099 1.00 65.01 352 ALA C O 1
ATOM 8763 N N . ILE F 1 353 ? 127.509 124.983 144.805 1.00 60.51 353 ILE C N 1
ATOM 8764 C CA . ILE F 1 353 ? 128.870 124.458 144.741 1.00 62.92 353 ILE C CA 1
ATOM 8765 C C . ILE F 1 353 ? 129.103 123.730 143.425 1.00 68.03 353 ILE C C 1
ATOM 8766 O O . ILE F 1 353 ? 130.134 123.920 142.766 1.00 70.40 353 ILE C O 1
ATOM 8771 N N . ILE F 1 354 ? 128.150 122.889 143.016 1.00 69.81 354 ILE C N 1
ATOM 8772 C CA . ILE F 1 354 ? 128.332 122.095 141.804 1.00 67.45 354 ILE C CA 1
ATOM 8773 C C . ILE F 1 354 ? 128.346 122.986 140.567 1.00 63.06 354 ILE C C 1
ATOM 8774 O O . ILE F 1 354 ? 129.177 122.808 139.668 1.00 61.83 354 ILE C O 1
ATOM 8779 N N . THR F 1 355 ? 127.442 123.954 140.500 1.00 64.00 355 THR C N 1
ATOM 8780 C CA . THR F 1 355 ? 127.383 124.838 139.342 1.00 65.57 355 THR C CA 1
ATOM 8781 C C . THR F 1 355 ? 128.632 125.709 139.280 1.00 69.40 355 THR C C 1
ATOM 8782 O O . THR F 1 355 ? 128.962 126.383 140.263 1.00 69.20 355 THR C O 1
ATOM 8786 N N . PRO F 1 356 ? 129.348 125.729 138.151 1.00 67.17 356 PRO C N 1
ATOM 8787 C CA . PRO F 1 356 ? 130.555 126.561 138.066 1.00 71.52 356 PRO C CA 1
ATOM 8788 C C . PRO F 1 356 ? 130.276 128.033 137.824 1.00 74.44 356 PRO C C 1
ATOM 8789 O O . PRO F 1 356 ? 131.137 128.865 138.140 1.00 76.31 356 PRO C O 1
ATOM 8793 N N . THR F 1 357 ? 129.114 128.383 137.283 1.00 75.80 357 THR C N 1
ATOM 8794 C CA . THR F 1 357 ? 128.795 129.769 136.974 1.00 83.91 357 THR C CA 1
ATOM 8795 C C . THR F 1 357 ? 128.140 130.429 138.180 1.00 92.76 357 THR C C 1
ATOM 8796 O O . THR F 1 357 ? 127.192 129.885 138.756 1.00 96.37 357 THR C O 1
ATOM 8800 N N . GLY F 1 358 ? 128.647 131.599 138.556 1.00 90.96 358 GLY C N 1
ATOM 8801 C CA . GLY F 1 358 ? 128.125 132.317 139.701 1.00 94.90 358 GLY C CA 1
ATOM 8802 C C . GLY F 1 358 ? 126.897 133.146 139.386 1.00 103.33 358 GLY C C 1
ATOM 8803 O O . GLY F 1 358 ? 126.934 134.377 139.470 1.00 104.25 358 GLY C O 1
ATOM 8804 N N . ASP F 1 359 ? 125.803 132.482 139.020 1.00 107.78 359 ASP C N 1
ATOM 8805 C CA . ASP F 1 359 ? 124.543 133.148 138.731 1.00 108.04 359 ASP C CA 1
ATOM 8806 C C . ASP F 1 359 ? 123.411 132.431 139.452 1.00 104.58 359 ASP C C 1
ATOM 8807 O O . ASP F 1 359 ? 123.443 131.211 139.636 1.00 100.26 359 ASP C O 1
ATOM 8812 N N . VAL F 1 360 ? 122.406 133.208 139.862 1.00 105.42 360 VAL C N 1
ATOM 8813 C CA . VAL F 1 360 ? 121.273 132.640 140.586 1.00 103.82 360 VAL C CA 1
ATOM 8814 C C . VAL F 1 360 ? 120.443 131.739 139.681 1.00 102.47 360 VAL C C 1
ATOM 8815 O O . VAL F 1 360 ? 119.807 130.789 140.156 1.00 98.31 360 VAL C O 1
ATOM 8819 N N . VAL F 1 361 ? 120.423 132.019 138.376 1.00 103.10 361 VAL C N 1
ATOM 8820 C CA . VAL F 1 361 ? 119.620 131.222 137.451 1.00 100.56 361 VAL C CA 1
ATOM 8821 C C . VAL F 1 361 ? 120.114 129.781 137.419 1.00 95.43 361 VAL C C 1
ATOM 8822 O O . VAL F 1 361 ? 119.332 128.833 137.563 1.00 94.22 361 VAL C O 1
ATOM 8826 N N . ASN F 1 362 ? 121.424 129.595 137.234 1.00 92.25 362 ASN C N 1
ATOM 8827 C CA . ASN F 1 362 ? 121.984 128.248 137.248 1.00 91.23 362 ASN C CA 1
ATOM 8828 C C . ASN F 1 362 ? 121.835 127.600 138.616 1.00 84.59 362 ASN C C 1
ATOM 8829 O O . ASN F 1 362 ? 121.640 126.383 138.709 1.00 79.95 362 ASN C O 1
ATOM 8834 N N . LEU F 1 363 ? 121.919 128.394 139.684 1.00 85.06 363 LEU C N 1
ATOM 8835 C CA . LEU F 1 363 ? 121.722 127.858 141.025 1.00 79.13 363 LEU C CA 1
ATOM 8836 C C . LEU F 1 363 ? 120.331 127.259 141.172 1.00 76.63 363 LEU C C 1
ATOM 8837 O O . LEU F 1 363 ? 120.173 126.146 141.683 1.00 78.42 363 LEU C O 1
ATOM 8842 N N . SER F 1 364 ? 119.306 127.986 140.723 1.00 80.16 364 SER C N 1
ATOM 8843 C CA . SER F 1 364 ? 117.944 127.464 140.783 1.00 82.42 364 SER C CA 1
ATOM 8844 C C . SER F 1 364 ? 117.774 126.255 139.871 1.00 77.03 364 SER C C 1
ATOM 8845 O O . SER F 1 364 ? 117.114 125.276 140.243 1.00 74.84 364 SER C O 1
ATOM 8848 N N . LEU F 1 365 ? 118.365 126.307 138.674 1.00 76.63 365 LEU C N 1
ATOM 8849 C CA . LEU F 1 365 ? 118.244 125.192 137.741 1.00 75.69 365 LEU C CA 1
ATOM 8850 C C . LEU F 1 365 ? 118.842 123.919 138.321 1.00 66.02 365 LEU C C 1
ATOM 8851 O O . LEU F 1 365 ? 118.317 122.823 138.101 1.00 63.36 365 LEU C O 1
ATOM 8856 N N . MET F 1 366 ? 119.953 124.040 139.047 1.00 65.56 366 MET C N 1
ATOM 8857 C CA . MET F 1 366 ? 120.559 122.874 139.682 1.00 61.37 366 MET C CA 1
ATOM 8858 C C . MET F 1 366 ? 119.764 122.442 140.910 1.00 59.84 366 MET C C 1
ATOM 8859 O O . MET F 1 366 ? 119.526 121.247 141.111 1.00 59.69 366 MET C O 1
ATOM 8864 N N . ALA F 1 367 ? 119.318 123.400 141.726 1.00 60.31 367 ALA C N 1
ATOM 8865 C CA . ALA F 1 367 ? 118.616 123.075 142.961 1.00 56.42 367 ALA C CA 1
ATOM 8866 C C . ALA F 1 367 ? 117.245 122.465 142.715 1.00 54.30 367 ALA C C 1
ATOM 8867 O O . ALA F 1 367 ? 116.705 121.813 143.614 1.00 56.64 367 ALA C O 1
ATOM 8869 N N . GLY F 1 368 ? 116.666 122.672 141.536 1.00 52.93 368 GLY C N 1
ATOM 8870 C CA . GLY F 1 368 ? 115.393 122.072 141.211 1.00 49.82 368 GLY C CA 1
ATOM 8871 C C . GLY F 1 368 ? 115.399 120.558 141.317 1.00 48.87 368 GLY C C 1
ATOM 8872 O O . GLY F 1 368 ? 114.569 119.961 142.012 1.00 52.33 368 GLY C O 1
ATOM 8873 N N . PRO F 1 369 ? 116.328 119.906 140.611 1.00 48.34 369 PRO C N 1
ATOM 8874 C CA . PRO F 1 369 ? 116.454 118.446 140.754 1.00 47.29 369 PRO C CA 1
ATOM 8875 C C . PRO F 1 369 ? 116.703 117.986 142.178 1.00 49.98 369 PRO C C 1
ATOM 8876 O O . PRO F 1 369 ? 116.182 116.939 142.577 1.00 54.18 369 PRO C O 1
ATOM 8880 N N . MET F 1 370 ? 117.489 118.729 142.958 1.00 49.71 370 MET C N 1
ATOM 8881 C CA . MET F 1 370 ? 117.755 118.323 144.336 1.00 51.77 370 MET C CA 1
ATOM 8882 C C . MET F 1 370 ? 116.482 118.356 145.175 1.00 51.38 370 MET C C 1
ATOM 8883 O O . MET F 1 370 ? 116.195 117.419 145.933 1.00 54.60 370 MET C O 1
ATOM 8888 N N . LEU F 1 371 ? 115.701 119.430 145.046 1.00 48.85 371 LEU C N 1
ATOM 8889 C CA . LEU F 1 371 ? 114.441 119.515 145.774 1.00 46.97 371 LEU C CA 1
ATOM 8890 C C . LEU F 1 371 ? 113.473 118.436 145.317 1.00 46.99 371 LEU C C 1
ATOM 8891 O O . LEU F 1 371 ? 112.753 117.851 146.134 1.00 52.49 371 LEU C O 1
ATOM 8896 N N . LEU F 1 372 ? 113.435 118.161 144.012 1.00 42.24 372 LEU C N 1
ATOM 8897 C CA . LEU F 1 372 ? 112.561 117.107 143.511 1.00 43.83 372 LEU C CA 1
ATOM 8898 C C . LEU F 1 372 ? 112.961 115.751 144.073 1.00 44.58 372 LEU C C 1
ATOM 8899 O O . LEU F 1 372 ? 112.100 114.947 144.450 1.00 52.07 372 LEU C O 1
ATOM 8904 N N . ALA F 1 373 ? 114.266 115.477 144.132 1.00 41.79 373 ALA C N 1
ATOM 8905 C CA . ALA F 1 373 ? 114.739 114.219 144.695 1.00 41.19 373 ALA C CA 1
ATOM 8906 C C . ALA F 1 373 ? 114.370 114.106 146.165 1.00 41.04 373 ALA C C 1
ATOM 8907 O O . ALA F 1 373 ? 113.917 113.050 146.620 1.00 44.70 373 ALA C O 1
ATOM 8909 N N . TYR F 1 374 ? 114.542 115.190 146.922 1.00 41.05 374 TYR C N 1
ATOM 8910 C CA . TYR F 1 374 ? 114.172 115.163 148.333 1.00 46.54 374 TYR C CA 1
ATOM 8911 C C . TYR F 1 374 ? 112.676 114.925 148.509 1.00 47.34 374 TYR C C 1
ATOM 8912 O O . TYR F 1 374 ? 112.258 114.163 149.389 1.00 48.11 374 TYR C O 1
ATOM 8921 N N . GLU F 1 375 ? 111.852 115.578 147.686 1.00 48.46 375 GLU C N 1
ATOM 8922 C CA . GLU F 1 375 ? 110.407 115.415 147.805 1.00 49.43 375 GLU C CA 1
ATOM 8923 C C . GLU F 1 375 ? 109.977 113.999 147.453 1.00 45.60 375 GLU C C 1
ATOM 8924 O O . GLU F 1 375 ? 109.131 113.412 148.138 1.00 53.41 375 GLU C O 1
ATOM 8930 N N . LEU F 1 376 ? 110.542 113.432 146.387 1.00 43.96 376 LEU C N 1
ATOM 8931 C CA . LEU F 1 376 ? 110.236 112.045 146.062 1.00 49.33 376 LEU C CA 1
ATOM 8932 C C . LEU F 1 376 ? 110.697 111.112 147.171 1.00 52.19 376 LEU C C 1
ATOM 8933 O O . LEU F 1 376 ? 110.015 110.127 147.481 1.00 58.56 376 LEU C O 1
ATOM 8938 N N . GLY F 1 377 ? 111.837 111.415 147.794 1.00 45.92 377 GLY C N 1
ATOM 8939 C CA . GLY F 1 377 ? 112.306 110.588 148.892 1.00 46.25 377 GLY C CA 1
ATOM 8940 C C . GLY F 1 377 ? 111.369 110.621 150.082 1.00 52.08 377 GLY C C 1
ATOM 8941 O O . GLY F 1 377 ? 111.074 109.586 150.684 1.00 56.61 377 GLY C O 1
ATOM 8942 N N . VAL F 1 378 ? 110.891 111.814 150.442 1.00 48.78 378 VAL C N 1
ATOM 8943 C CA . VAL F 1 378 ? 109.991 111.905 151.588 1.00 47.03 378 VAL C CA 1
ATOM 8944 C C . VAL F 1 378 ? 108.649 111.258 151.267 1.00 45.35 378 VAL C C 1
ATOM 8945 O O . VAL F 1 378 ? 108.035 110.625 152.136 1.00 46.80 378 VAL C O 1
ATOM 8949 N N . LEU F 1 379 ? 108.179 111.377 150.023 1.00 46.27 379 LEU C N 1
ATOM 8950 C CA . LEU F 1 379 ? 106.953 110.689 149.637 1.00 50.26 379 LEU C CA 1
ATOM 8951 C C . LEU F 1 379 ? 107.118 109.178 149.735 1.00 59.43 379 LEU C C 1
ATOM 8952 O O . LEU F 1 379 ? 106.228 108.479 150.236 1.00 67.29 379 LEU C O 1
ATOM 8957 N N . LEU F 1 380 ? 108.255 108.656 149.267 1.00 57.13 380 LEU C N 1
ATOM 8958 C CA . LEU F 1 380 ? 108.498 107.221 149.347 1.00 54.44 380 LEU C CA 1
ATOM 8959 C C . LEU F 1 380 ? 108.606 106.757 150.794 1.00 58.41 380 LEU C C 1
ATOM 8960 O O . LEU F 1 380 ? 108.100 105.686 151.146 1.00 65.80 380 LEU C O 1
ATOM 8965 N N . VAL F 1 381 ? 109.261 107.548 151.645 1.00 54.65 381 VAL C N 1
ATOM 8966 C CA . VAL F 1 381 ? 109.375 107.191 153.055 1.00 53.64 381 VAL C CA 1
ATOM 8967 C C . VAL F 1 381 ? 107.997 107.144 153.704 1.00 60.08 381 VAL C C 1
ATOM 8968 O O . VAL F 1 381 ? 107.674 106.208 154.447 1.00 60.25 381 VAL C O 1
ATOM 8972 N N . TRP F 1 382 ? 107.161 108.150 153.431 1.00 62.75 382 TRP C N 1
ATOM 8973 C CA . TRP F 1 382 ? 105.815 108.159 153.992 1.00 63.94 382 TRP C CA 1
ATOM 8974 C C . TRP F 1 382 ? 105.000 106.972 153.498 1.00 70.68 382 TRP C C 1
ATOM 8975 O O . TRP F 1 382 ? 104.265 106.351 154.274 1.00 76.58 382 TRP C O 1
ATOM 8986 N N . MET F 1 383 ? 105.105 106.649 152.207 1.00 73.98 383 MET C N 1
ATOM 8987 C CA . MET F 1 383 ? 104.368 105.508 151.672 1.00 78.92 383 MET C CA 1
ATOM 8988 C C . MET F 1 383 ? 104.829 104.204 152.314 1.00 84.41 383 MET C C 1
ATOM 8989 O O . MET F 1 383 ? 104.007 103.337 152.637 1.00 89.35 383 MET C O 1
ATOM 8994 N N . VAL F 1 384 ? 106.141 104.051 152.509 1.00 79.28 384 VAL C N 1
ATOM 8995 C CA . VAL F 1 384 ? 106.663 102.850 153.154 1.00 70.99 384 VAL C CA 1
ATOM 8996 C C . VAL F 1 384 ? 106.149 102.750 154.582 1.00 72.35 384 VAL C C 1
ATOM 8997 O O . VAL F 1 384 ? 105.745 101.674 155.039 1.00 80.68 384 VAL C O 1
ATOM 9001 N N . GLU F 1 385 ? 106.154 103.869 155.308 1.00 73.33 385 GLU C N 1
ATOM 9002 C CA . GLU F 1 385 ? 105.667 103.851 156.683 1.00 84.24 385 GLU C CA 1
ATOM 9003 C C . GLU F 1 385 ? 104.182 103.515 156.737 1.00 84.92 385 GLU C C 1
ATOM 9004 O O . GLU F 1 385 ? 103.739 102.764 157.614 1.00 89.23 385 GLU C O 1
ATOM 9010 N N . ARG F 1 386 ? 103.397 104.067 155.810 1.00 84.79 386 ARG C N 1
ATOM 9011 C CA . ARG F 1 386 ? 101.971 103.763 155.774 1.00 89.50 386 ARG C CA 1
ATOM 9012 C C . ARG F 1 386 ? 101.732 102.290 155.476 1.00 93.09 386 ARG C C 1
ATOM 9013 O O . ARG F 1 386 ? 100.860 101.659 156.086 1.00 99.46 386 ARG C O 1
ATOM 9021 N N . ARG F 1 387 ? 102.497 101.722 154.541 1.00 91.83 387 ARG C N 1
ATOM 9022 C CA . ARG F 1 387 ? 102.356 100.300 154.241 1.00 97.44 387 ARG C CA 1
ATOM 9023 C C . ARG F 1 387 ? 102.740 99.445 155.440 1.00 94.57 387 ARG C C 1
ATOM 9024 O O . ARG F 1 387 ? 102.091 98.431 155.724 1.00 98.41 387 ARG C O 1
ATOM 9032 N N . ARG F 1 388 ? 103.799 99.834 156.153 1.00 89.79 388 ARG C N 1
ATOM 9033 C CA . ARG F 1 388 ? 104.199 99.095 157.345 1.00 96.07 388 ARG C CA 1
ATOM 9034 C C . ARG F 1 388 ? 103.120 99.155 158.418 1.00 99.77 388 ARG C C 1
ATOM 9035 O O . ARG F 1 388 ? 102.823 98.146 159.068 1.00 106.90 388 ARG C O 1
ATOM 9043 N N . ALA F 1 389 ? 102.526 100.332 158.621 1.00 96.09 389 ALA C N 1
ATOM 9044 C CA . ALA F 1 389 ? 101.461 100.461 159.609 1.00 100.83 389 ALA C CA 1
ATOM 9045 C C . ALA F 1 389 ? 100.243 99.634 159.216 1.00 106.14 389 ALA C C 1
ATOM 9046 O O . ALA F 1 389 ? 99.613 99.000 160.070 1.00 107.35 389 ALA C O 1
ATOM 9048 N N . ARG F 1 390 ? 99.893 99.636 157.927 1.00 106.61 390 ARG C N 1
ATOM 9049 C CA . ARG F 1 390 ? 98.765 98.834 157.465 1.00 109.15 390 ARG C CA 1
ATOM 9050 C C . ARG F 1 390 ? 99.029 97.347 157.661 1.00 110.37 390 ARG C C 1
ATOM 9051 O O . ARG F 1 390 ? 98.129 96.595 158.052 1.00 110.21 390 ARG C O 1
ATOM 9059 N N . ASN F 1 391 ? 100.257 96.902 157.383 1.00 112.45 391 ASN C N 1
ATOM 9060 C CA . ASN F 1 391 ? 100.604 95.502 157.607 1.00 115.84 391 ASN C CA 1
ATOM 9061 C C . ASN F 1 391 ? 100.518 95.143 159.085 1.00 117.04 391 ASN C C 1
ATOM 9062 O O . ASN F 1 391 ? 100.033 94.062 159.442 1.00 116.19 391 ASN C O 1
ATOM 9067 N N . SER F 1 392 ? 100.982 96.032 159.956 1.00 117.63 392 SER C N 1
ATOM 9068 C CA . SER F 1 392 ? 100.941 95.794 161.394 1.00 114.41 392 SER C CA 1
ATOM 9069 C C . SER F 1 392 ? 99.529 95.973 161.940 1.00 107.96 392 SER C C 1
ATOM 9070 O O . SER F 1 392 ? 99.211 95.501 163.032 1.00 103.74 392 SER C O 1
#

Solvent-accessible surface area: 55120 Å² total; per-residue (Å²): 190,109,89,75,75,87,33,12,54,84,72,94,16,37,106,12,35,115,98,45,9,96,101,21,73,113,133,2,144,77,52,6,25,107,20,0,109,8,0,21,97,16,9,35,55,128,80,77,19,0,15,27,23,13,5,26,8,62,80,31,2,28,57,42,2,1,72,30,13,0,76,37,108,2,5,51,42,61,0,107,28,74,22,26,108,33,40,117,13,26,191,86,118,66,90,141,96,31,73,50,4,16,44,99,0,31,88,9,16,116,104,0,19,36,84,0,38,145,48,30,0,55,68,44,0,65,155,39,8,55,56,116,127,36,62,48,52,58,74,68,12,72,6,0,56,29,41,0,40,0,0,5,18,3,0,36,1,28,60,7,93,37,0,0,120,10,0,105,98,4,13,65,58,28,172,86,122,97,33,52,33,24,33,17,50,22,34,2,68,3,0,3,104,2,1,34,0,0,10,35,2,26,6,90,126,18,84,48,42,0,59,80,0,0,66,70,5,25,102,0,0,60,12,14,90,133,138,60,40,81,39,0,22,65,14,0,61,23,0,11,77,52,1,14,38,16,12,100,112,80,57,105,35,5,41,6,0,14,116,0,3,47,47,8,14,53,22,116,2,45,15,31,50,69,46,74,29,76,34,52,4,0,0,62,43,0,0,15,18,0,7,26,29,13,13,4,40,0,22,36,76,18,59,10,62,11,17,13,42,18,4,78,38,33,57,23,121,22,72,121,2,132,177,94,46,113,82,13,58,15,92,11,8,56,32,0,2,60,43,4,70,52,32,35,64,12,14,0,47,85,2,8,35,28,20,59,97,0,26,69,74,0,18,93,63,0,119,75,21,40,151,127,93,72,198,118,127,22,22,15,8,99,45,58,40,89,45,5,43,48,68,27,105,11,81,23,21,15,6,99,46,59,39,87,45,5,43,48,68,26,104,10,83,21,21,15,8,100,47,59,39,88,46,5,45,49,66,26,106,10,81,190,107,89,74,74,88,34,12,56,81,73,94,15,37,107,13,35,116,98,46,9,94,102,20,72,112,132,2,144,75,51,5,26,106,19,0,109,10,0,22,97,18,9,34,54,128,76,77,20,0,14,28,23,15,5,27,9,64,80,30,1,28,56,40,2,1,73,30,14,0,74,36,109,1,5,50,43,61,0,107,28,76,22,27,111,32,40,117,14,24,192,85,118,66,86,140,94,31,73,51,4,16,44,99,0,30,88,9,15,115,104,0,19,35,85,0,39,147,47,30,0,54,68,43,0,66,154,36,6,54,55,118,128,36,61,48,54,58,72,67,12,72,6,0,57,28,41,0,39,0,0,5,18,3,0,35,1,27,60,5,96,36,0,1,120,10,0,108,97,4,12,65,56,28,172,85,121,96,33,52,34,24,33,18,49,22,35,2,65,3,0,2,105,2,0,35,0,0,9,35,2,24,6,88,126,16,85,49,41,0,59,81,0,0,65,70,5,26,101,0,0,60,12,15,91,131,138,62,40,81,40,0,22,65,13,0,60,23,0,11,79,50,2,12,38,17,13,101,112,80,57,105,34,5,41,5,0,14,117,0,4,48,45,8,14,57,23,114,2,44,16,33,48,69,46,75,29,75,35,52,4,0,0,60,42,0,0,15,18,0,7,26,31,13,13,4,41,0,22,36,76,20,59,10,61,10,18,13,43,18,4,77,38,32,58,22,121,22,73,121,2,134,176,94,46,111,81,12,57,14,91,12,8,56,32,0,2,60,42,3,70,50,32,35,63,12,15,0,46,84,2,9,33,27,21,58,97,0,26,69,74,0,17,91,64,1,117,76,20,39,149,127,96,72,197,119,126,188,107,89,74,74,86,34,13,57,83,74,94,16,37,106,13,36,116,99,45,8,96,102,21,71,112,131,1,142,76,52,5,27,106,20,0,109,10,0,22,97,17,9,36,54,128,78,78,19,0,15,27,24,14,5,26,8,61,80,30,1,29,55,42,3,1,73,31,12,0,73,35,109,1,6,51,42,61,0,106,28,74,22,26,108,31,40,118,13,25,193,84,117,67,90,141,96,31,73,51,4,16,44,100,0,32,90,9,17,115,105,0,19,35,85,0,37,146,48,30,0,54,68,43,0,65,152,40,8,56,55,115,127,36,62,49,51,57,74,68,12,71,6,0,55,28,41,0,40,0,0,6,17,3,0,34,2,27,60,6,94,37,0,0,122,11,0,106,97,5,13,67,58,29,172,85,122,95,34,52,34,24,33,17,50,22,35,2,68,4,0,3,106,2,1,35,0,0,9,35,2,26,6,88,129,16,84,46,41,0,58,81,0,0,67,69,5,25,102,0,1,60,12,15,91,132,139,60,39,81,39,0,23,65,13,0,60,24,0,12,78,50,2,12,38,17,12,101,110,80,58,104,34,4,40,6,0,14,116,0,3,48,47,8,14,56,23,115,2,44,15,31,51,69,46,73,29,75,33,52,4,0,0,61,43,0,0,16,20,0,7,26,30,13,13,4,41,0,22,36,77,19,60,10,61,10,18,14,42,18,3,77,38,33,56,22,123,21,73,122,2,132,178,93,47,113,82,12,58,14,93,12,9,55,31,0,2,59,45,3,69,52,30,34,62,12,14,0,47,84,2,8,34,26,22,60,97,0,26,71,72,0,18,92,62,1,117,75,20,40,150,128,95,72,197,121,127

Foldseek 3Di:
DDPVLVVVLVVVLVVQLVVQLVVCLVVLVVVLVLLCVLLLVLADPVPSDADADDPCVVVVSSSVSSSLRSNLVCQLSVLLSVLVVDPPCLVVVPNVCSVVLSVQLNVLLVVLLVCLRPPVRNVVSNVPNDDPVLVVLVVLLVVLVVLLVVLLVCLLQVNLPVSLVSLVVSVVVVVVPADLLQLLVQLLVLLVSNLVSNCNRLVVPPVPLSVVLVVLSVQLVVCVVVPNSVSNVVSSVVSQQSSLVSDVVSSVSSVSSSVSSSVSSVSVNVSVVVPPDDDHHHSPVSSLVSSLSSNLSSLLRNLLVSLLSCLLSDDDALVNCVVCVVVQLVVLLVVQCVSRPDPDVVSSCVSSVSVNNSSVSNSVSSVVSVVVVVVVD/DVVVVVVVVCVVDVVVDD/DVVVVVVVVCVVDVVVDD/DVVVVVVVVCVVDVVVDD/DDPVLVVVLVVVLVVQLVVQLVVCLVVLVVVLVLLCVLLLVLADPVPSDADADDPCVVVVSSSVSSSLRSNLVCQLSVLLSVLVVDPPCLVVVPNVCSVVLSVQLNVLLVVLLVCLRPPVRNVVSNVPNDDPVLVVLVVLLVVLVVLLVVLLVCLLQVNLPVSLVSLVVSVVVVVVPADLLQLLVQLLVLLVSNLVSNCNRLVVPPVPLSVVLVVLSVQLVVCSVVPNSVSNVVSSVVSQQSSLVSDVVSSVSSVSSSVSSSVSSVSVNVSVVVPPDDDHHHSPVSSLVSSLSSNLSSLLRNLLVSLLSCLLSDDDALVNCVVCVVVQLVVLLVVQCVSRPDPDVVSSCVSSVSVNNSSVSNSVSSVVSVVVVVVVD/DDPVLVVVLVVVLVVQLVVQLVVCLVVLVVVLVLLCVLLLVLADPVPSDADADDPCVVVVSSSVSSSLRSNLVCQLSVLLSVLVVDPPCLVVVLNVCSVVLSVQLNVLLVVLLVCLRPPVRNVVSNVPNDDPVLVVLVVLLVVLVVLLVVLLVCLLQVNLPVSLVSLVVSVVVVVVPADLLQLLVQLLVLLVSNLVSNCNRLVVPPVPLSVVLVVLSVQLVVCVVVPNSVSNVVSSVVSQQSSLVSDVVSSVSSVSSSVSSSVSSVSVNVSVVVPPDDDHHHSPVSSLVSSLSSNLSSLLRNLLVSLLSCLLSDDDALVNCVVCVVVQLVVLLVVQCVSRPDPDVVSSCVSSVSVNNSSVSNSVSSVVSVVVVVVVD

Sequence (1185 aa):
DHLTELRSRLMRATIAVLILGTISLVFAKPIFGLLMQPVLDALPPENRSLIYTSGIEELNVLMKVGVYAGIFLTTPVILMQIWGFVSPGLYPEERRFAAPFVAFGSIAFLLGAAFAYFAVLPSMFTFLLNEEETLALEQRLDTARLRADDALRFLRLGEAEEAGRIAKETSTQLRAEPAASVEMTGRLDGLGRLLDAASVGYGAQSRGVLRQAVEKRVEAVTAYEKKDFAAAAAAMDGSASLLAGIAPTRTEELAGLWRLEKELATAHAAHEAARWTRPMLSMHEQLSLVLLLILAFGIIFELPLVMALLGVVGVVKSSWLFRYQRHAFVVALIAAAIITPTGDVVNLSLMAGPMLLAYELGVLLVWMVERRRARNSGAGEMVFILVAALLILGPGAGEMVFILVAALLILGPGAGEMVFILVAALLILGPDHLTELRSRLMRATIAVLILGTISLVFAKPIFGLLMQPVLDALPPENRSLIYTSGIEELNVLMKVGVYAGIFLTTPVILMQIWGFVSPGLYPEERRFAAPFVAFGSIAFLLGAAFAYFAVLPSMFTFLLNEEETLALEQRLDTARLRADDALRFLRLGEAEEAGRIAKETSTQLRAEPAASVEMTGRLDGLGRLLDAASVGYGAQSRGVLRQAVEKRVEAVTAYEKKDFAAAAAAMDGSASLLAGIAPTRTEELAGLWRLEKELATAHAAHEAARWTRPMLSMHEQLSLVLLLILAFGIIFELPLVMALLGVVGVVKSSWLFRYQRHAFVVALIAAAIITPTGDVVNLSLMAGPMLLAYELGVLLVWMVERRRARNSDHLTELRSRLMRATIAVLILGTISLVFAKPIFGLLMQPVLDALPPENRSLIYTSGIEELNVLMKVGVYAGIFLTTPVILMQIWGFVSPGLYPEERRFAAPFVAFGSIAFLLGAAFAYFAVLPSMFTFLLNEEETLALEQRLDTARLRADDALRFLRLGEAEEAGRIAKETSTQLRAEPAASVEMTGRLDGLGRLLDAASVGYGAQSRGVLRQAVEKRVEAVTAYEKKDFAAAAAAMDGSASLLAGIAPTRTEELAGLWRLEKELATAHAAHEAARWTRPMLSMHEQLSLVLLLILAFGIIFELPLVMALLGVVGVVKSSWLFRYQRHAFVVALIAAAIITPTGDVVNLSLMAGPMLLAYELGVLLVWMVERRRARNS